Protein 5AUM (pdb70)

Sequence (871 aa):
AVQLVESGGGLVQPKESLKISCAAFGVTFSNVAMYWVRQAPGKGLEWVARIRTKPNNYATYYADSVKGRFTISRDDSKSMVYLQMDNLKTEDTAMYYCTAEVATDWGQGVMVTVSSAETTAPSVYPLAPSMVTLGCLVKGYFPEPVTVTWNSGALSSGVHTFPAVLQSGLYTLTSSVTVPSSTWSSQAVTCNVAHPASSTKVDKKIIVAVQLVESGGGLVQPKESLKISCAAFGVTFSNVAMYWVRQAPGKGLEWVARIRTKPNNYATYYADSVKGRFTISRDDSKSMVYLQMDNLKTEDTAMYYCTAEVATDWGQGVMVTVSSAETTAPSVYPLAPSMVTLGCLVKGYFPEPVTVTWNSGALSSGVHTFPAVLQSGLYTLTSSVTVPSSTWSSQAVTCNVAHPASSTKVDKKIIVPDVVLTQAPPTLSATIGQSVSISCRSSQSLLHRNGNTYLNWLLQRPGQPPQLLIYLVSRLESGVPNRFSGSGSGTAFTLKISGLEAEDLGVYYCVQGTHAPLTFGSGTKLEIKRADAAPTVSIFPPSTEQLATGGASVVCLMNNFYPRDISVKWKIDGTERRDGVLDSVTDQDSKDSTYSMSSTLSLTKADYESHNLYTCEVVHKTSSSPVVKSFNRDVVLTQAPPTLSATIGQSVSISCRSSQSLLHRNGNTYLNWLLQRPGQPPQLLIYLVSRLESGVPNRFSGSGSGTAFTLKISGLEAEDLGVYYCVQGTHAPLTFGSGTKLEIKRADAAPTVSIFPPSTEQLATGGASVVCLMNNFYPRDISVKWKIDGTERRDGVLDSVTDQDSKDSTYSMSSTLSLTKADYESHNLYTCEVVHKTSSSPVVKSFNRRENLYFQGKDGRENLYFQGKDG

CATH classification: 2.60.40.10 (+1 more: 2.60.40.10)

Foldseek 3Di:
DKAKAKDWAAEDEAQAKTKIKIAIDDDAPQQFKKWKWWDAVPGDIGTAKIFHHVVVVRDIDGDPVQPPFKDWDADRVRRMIMIIGGRDDQVVFTWIWMDTPVRPYIYPTYTHGYHPDAWDAWDWDWADDVKDKTKIKTWFTDDDDKDKDKPNPPQPPQKDKDDWDDDPNGTIIMIMHIGRPVCVVPDWIKMWIGDVRVRDIDIDTHDD/DWAKAKDWADEDEAQAKTKIKIAIDDDALQQFKKWKWWDAVPGDIGTAKIFHHVVVVRDIDGDPVQPPFKDWDDDRVRRMIMIIGGRDDQRVFTFMWMDTPVRPYIYPTHTHGYHPDAWDAWDWDKAADVKGKIKIKGWFTDDDDKDKDKPNPPQDPQKDKADWDDDPNGTIIMMMHIGHPVCPVVDWIKMWIGDVRVRDIDIDTHDHD/DKDKAKDDQEDEEAAFDKDKIKIFIPWWQQAPVRFRFKWKWFDDPPGDTDTAGGRFFHGDPPHDPQWGKHDGIGMIMIMGGRDHLQRFGWMKMWGVRDPPIDIHPTYGYAYDDDFDFWDKDKDWADPVQLVVFKTKIKIKTPFGDDPDKDKWKDFQNHTDDPQKDKDKDDQDSHNRGIMMMIIGMDTSVVVVVTFKIKMWMDDPVDPGTDIDIDTD/DKAWAKDDQEAEEAFFAKDKIKTFIPWFQQAPVGFRFKFKWFDAPPGDTDTQGGSFFHGDPPHDPQWGKHDGTGMIMIMRRGDDLQRFGKMKMWGDRDPDIDIHPIYGYAYDDDFDFWDKDKDWFDPVQVVVFKTKIKMKTDFGPDPDKDKWKDFVRHTDDPQKDKDKDDQDSHRRGIMMMIMHIDTSVVVVVTFKIKMWMDDPVDPHTDMDIGTD/DCVCVVVDDDD/DVVDVVVDDDD

Secondary structure (DSSP, 8-state):
--EEEEE--EEE-TT--EEEEEEEESS--TTB-EEEEEE-TTS--EEEEEE--GGGTT-EEE-TTTTTTEEEEEEGGGTEEEEEE-S--GGG-EEEEEEETT---B---EEEEE-SSPPBPPEEEEE---EEEEEEEEEEEBSS--EEEEGGGTB-SSEEEEEEEEETTEEEEEEEEEEETTTTTTS--EEEEEEGGGTEEEEEE----/---EEEE-SEEEEETT-EEEEEEEESS--B-TTS-B-EEEEEE-TTS--EEEEETTTEEPTT--TTEEEEEETTEEEEEEES--GGG-EEEEEEE-SSSSPEE---EEEEEE---B--EEEEEPPPHHHHTTTEEEEEEEEEEEBSS--EEEEEETTEEE-TTEEEEEPPPPTTT--EEEEEEEEEEHHHHTT--EEEEEEE-TT-SS-EEEEEE-/-THHHHH-B--/-HHHHHH-B--/--EEEEE--EEE-TT--EEEEEEEESS--TTB-EEEEEE-TTS--EEEEEE--GGGTT-EEE-GGGTTTEEEEEEGGGTEEEEEE-S--GGG-EEEEEEETT---B---EEEEE-SSPPBPPEEEEE---EEEEEEEEEEEBSS--EEEEGGGT--TTEEEPPPEEETTEEEEEEEEEEEHHHHHHS--EEEEEEGGGTEEEEEE---/---EEEE-SEEEEETT-EEEEEEEESS--B-TTS-B-EEEEEE-TTS--EEEEETTTEEPTT--TTEEEEEETTEEEEEEES--GGG-EEEEEEE-SSSSPEE---EEEEEE---BPPEEEEEPPPHHHHTTTEEEEEEEEEEEBSS--EEEEEETTEEE-TTEEEEEPPPPTTT--EEEEEEEEEEHHHHHT--EEEEEEE-TT-SSPEEEEEE-

Solvent-accessible surface area: 36609 Å² total; per-residue (Å²): 118,30,60,3,11,4,54,44,26,32,46,19,72,46,167,82,58,37,113,1,20,1,19,10,60,51,23,24,10,21,44,0,0,0,0,0,0,14,22,34,92,90,145,30,13,87,32,0,0,23,6,50,6,100,122,54,133,84,32,56,92,38,17,137,71,0,140,80,28,5,76,4,44,28,23,22,10,86,46,40,7,45,0,50,0,59,65,1,84,78,126,1,28,0,57,0,7,0,0,0,0,3,1,4,12,34,2,61,9,17,46,0,16,4,20,82,48,142,51,56,41,16,47,11,23,16,4,25,91,131,127,22,17,0,0,0,2,0,62,13,0,22,5,65,66,18,80,19,41,1,31,11,20,56,39,88,77,38,41,17,58,1,62,22,40,97,90,111,43,69,42,21,15,4,0,0,0,36,3,66,42,80,23,33,97,101,101,49,0,25,0,11,1,8,0,38,40,29,69,41,33,48,86,50,114,3,125,142,110,31,60,5,10,4,56,47,26,34,51,17,92,43,154,88,60,41,107,0,20,0,17,12,56,54,21,23,10,19,47,0,0,0,0,0,0,21,23,36,90,86,139,32,12,96,30,2,0,23,5,50,6,100,115,54,128,81,33,56,93,34,10,127,63,0,120,83,27,6,73,3,46,28,23,22,10,89,44,36,8,47,0,51,0,54,56,1,81,80,119,1,27,0,50,0,5,0,0,0,0,2,1,4,12,35,3,61,7,17,43,0,15,5,19,87,41,146,51,53,41,18,50,12,24,18,5,13,83,132,120,25,24,0,0,0,4,0,59,14,0,17,4,58,59,16,82,32,40,3,38,19,24,57,34,92,93,42,45,16,75,0,52,22,43,93,81,119,39,68,41,8,14,5,1,0,0,38,6,64,41,86,31,21,100,88,103,45,0,26,0,9,2,8,1,35,39,29,68,43,40,54,80,52,110,1,106,80,152,121,8,94,12,84,14,47,44,102,77,32,67,1,50,96,52,89,82,16,58,2,32,0,145,12,74,88,49,0,108,14,203,80,52,46,19,6,0,3,0,0,1,19,94,78,88,95,31,3,78,14,10,0,30,20,15,59,127,54,36,107,83,23,57,137,48,6,56,8,52,38,83,24,63,35,4,35,1,105,1,71,26,1,74,12,84,2,12,8,42,0,9,0,1,0,1,1,56,28,13,0,15,24,3,102,8,0,105,3,56,1,116,76,72,72,21,60,15,95,8,33,22,2,50,14,13,108,65,7,32,82,100,38,23,1,3,0,0,0,0,0,8,52,0,31,36,130,122,25,61,32,80,3,53,2,65,52,79,71,74,200,148,26,31,16,66,8,33,10,74,23,34,59,172,47,0,3,21,1,12,3,0,4,5,38,28,82,78,79,50,9,83,75,36,79,71,0,7,0,24,2,80,9,142,49,42,133,70,61,49,78,84,51,32,109,118,118,10,90,10,79,14,46,49,101,81,27,48,9,55,80,51,89,64,14,54,3,30,0,143,13,82,84,47,0,105,19,211,64,52,31,21,4,0,4,0,0,2,19,86,76,89,99,40,4,80,10,4,0,24,16,16,66,116,70,35,105,84,21,53,141,47,8,54,8,60,40,84,24,63,35,2,53,1,86,1,56,18,0,68,18,83,3,16,8,41,0,10,0,0,0,1,0,47,29,14,0,17,23,3,94,9,0,108,3,63,2,101,80,74,72,23,59,12,91,10,22,20,2,41,15,13,110,63,4,34,87,100,39,24,2,1,0,0,0,0,0,8,51,0,30,34,128,124,36,44,21,91,2,67,7,67,57,99,56,59,176,122,30,36,47,66,15,31,14,78,20,40,61,159,51,5,4,20,1,13,4,0,10,0,38,20,84,79,80,42,9,78,78,50,74,72,0,12,0,30,1,63,9,148,52,48,118,74,60,50,78,87,49,34,101,115,77,67,87,5,0,55,102,10,7,26,30,78,69,89,13,0,40,133,14,7,22,28

Structure (mmCIF, N/CA/C/O backbone):
data_5AUM
#
_entry.id   5AUM
#
_cell.length_a   217.768
_cell.length_b   217.768
_cell.length_c   52.236
_cell.angle_alpha   90.00
_cell.angle_beta   90.00
_cell.angle_gamma   120.00
#
_symmetry.space_group_name_H-M   'P 32 2 1'
#
loop_
_entity.id
_entity.type
_entity.pdbx_description
1 polymer 'Heavy chain of Fab fragment'
2 polymer 'Light chain of Fab fragment'
3 polymer 'peptide RENLYFQGKDG'
4 non-polymer 'ZINC ION'
5 water water
#
loop_
_atom_site.group_PDB
_atom_site.id
_atom_site.type_symbol
_atom_site.label_atom_id
_atom_site.label_alt_id
_atom_site.label_comp_id
_atom_site.label_asym_id
_atom_site.label_entity_id
_atom_site.label_seq_id
_atom_site.pdbx_PDB_ins_code
_atom_site.Cartn_x
_atom_site.Cartn_y
_atom_site.Cartn_z
_atom_site.occupancy
_atom_site.B_iso_or_equiv
_atom_site.auth_seq_id
_atom_site.auth_comp_id
_atom_site.auth_asym_id
_atom_site.auth_atom_id
_atom_site.pdbx_PDB_model_num
ATOM 1 N N . ALA A 1 19 ? 83.253 -76.409 -1.594 1.00 48.72 1 ALA H N 1
ATOM 2 C CA . ALA A 1 19 ? 83.625 -75.029 -1.182 1.00 49.82 1 ALA H CA 1
ATOM 3 C C . ALA A 1 19 ? 83.207 -74.803 0.271 1.00 48.58 1 ALA H C 1
ATOM 4 O O . ALA A 1 19 ? 82.039 -75.027 0.651 1.00 52.70 1 ALA H O 1
ATOM 6 N N . VAL A 1 20 ? 84.171 -74.363 1.074 1.00 42.64 2 VAL H N 1
ATOM 7 C CA . VAL A 1 20 ? 83.958 -74.074 2.491 1.00 34.98 2 VAL H CA 1
ATOM 8 C C . VAL A 1 20 ? 83.190 -72.766 2.624 1.00 31.01 2 VAL H C 1
ATOM 9 O O . VAL A 1 20 ? 83.456 -71.808 1.901 1.00 32.24 2 VAL H O 1
ATOM 13 N N . GLN A 1 21 ? 82.225 -72.740 3.530 1.00 24.32 3 GLN H N 1
ATOM 14 C CA . GLN A 1 21 ? 81.428 -71.561 3.756 1.00 23.12 3 GLN H CA 1
ATOM 15 C C . GLN A 1 21 ? 80.881 -71.528 5.185 1.00 21.53 3 GLN H C 1
ATOM 16 O O . GLN A 1 21 ? 80.482 -72.561 5.724 1.00 20.70 3 GLN H O 1
ATOM 22 N N . LEU A 1 22 ? 80.881 -70.341 5.780 1.00 18.65 4 LEU H N 1
ATOM 23 C CA . LEU A 1 22 ? 80.215 -70.122 7.058 1.00 17.83 4 LEU H CA 1
ATOM 24 C C . LEU A 1 22 ? 79.107 -69.095 6.842 1.00 17.35 4 LEU H C 1
ATOM 25 O O . LEU A 1 22 ? 79.321 -68.089 6.179 1.00 17.59 4 LEU H O 1
ATOM 30 N N . VAL A 1 23 ? 77.930 -69.352 7.406 1.00 16.22 5 VAL H N 1
ATOM 31 C CA . VAL A 1 23 ? 76.796 -68.428 7.273 1.00 16.82 5 VAL H CA 1
ATOM 32 C C . VAL A 1 23 ? 76.200 -68.126 8.645 1.00 17.36 5 VAL H C 1
ATOM 33 O O . VAL A 1 23 ? 75.704 -69.028 9.321 1.00 17.37 5 VAL H O 1
ATOM 37 N N . GLU A 1 24 ? 76.241 -66.854 9.031 1.00 18.51 6 GLU H N 1
ATOM 38 C CA . GLU A 1 24 ? 75.707 -66.382 10.307 1.00 19.14 6 GLU H CA 1
ATOM 39 C C . GLU A 1 24 ? 74.236 -65.985 10.184 1.00 20.01 6 GLU H C 1
ATOM 40 O O . GLU A 1 24 ? 73.793 -65.535 9.112 1.00 18.32 6 GLU H O 1
ATOM 46 N N . SER A 1 25 ? 73.496 -66.129 11.289 1.00 19.01 7 SER H N 1
ATOM 47 C CA . SER A 1 25 ? 72.130 -65.589 11.357 1.00 21.02 7 SER H CA 1
ATOM 48 C C . SER A 1 25 ? 71.851 -65.161 12.783 1.00 20.15 7 SER H C 1
ATOM 49 O O . SER A 1 25 ? 72.638 -65.474 13.682 1.00 17.99 7 SER H O 1
ATOM 52 N N . GLY A 1 26 ? 70.747 -64.439 12.971 1.00 21.05 8 GLY H N 1
ATOM 53 C CA . GLY A 1 26 ? 70.340 -63.922 14.266 1.00 22.13 8 GLY H CA 1
ATOM 54 C C . GLY A 1 26 ? 70.744 -62.460 14.308 1.00 26.78 8 GLY H C 1
ATOM 55 O O . GLY A 1 26 ? 71.088 -61.841 13.278 1.00 29.74 8 GLY H O 1
ATOM 56 N N . GLY A 1 27 ? 70.718 -61.880 15.490 1.00 27.09 9 GLY H N 1
ATOM 57 C CA . GLY A 1 27 ? 71.166 -60.491 15.599 1.00 30.91 9 GLY H CA 1
ATOM 58 C C . GLY A 1 27 ? 70.083 -59.503 15.208 1.00 30.53 9 GLY H C 1
ATOM 59 O O . GLY A 1 27 ? 69.053 -59.878 14.646 1.00 33.15 9 GLY H O 1
ATOM 60 N N . GLY A 1 28 ? 70.333 -58.241 15.498 1.00 28.37 10 GLY H N 1
ATOM 61 C CA . GLY A 1 28 ? 69.373 -57.176 15.247 1.00 28.82 10 GLY H CA 1
ATOM 62 C C . GLY A 1 28 ? 69.500 -56.174 16.375 1.00 29.13 10 GLY H C 1
ATOM 63 O O . GLY A 1 28 ? 70.559 -56.091 17.028 1.00 27.85 10 GLY H O 1
ATOM 64 N N . LEU A 1 29 ? 68.426 -55.419 16.607 1.00 27.56 11 LEU H N 1
ATOM 65 C CA . LEU A 1 29 ? 68.383 -54.421 17.667 1.00 28.72 11 LEU H CA 1
ATOM 66 C C . LEU A 1 29 ? 67.732 -54.981 18.930 1.00 28.77 11 LEU H C 1
ATOM 67 O O . LEU A 1 29 ? 66.744 -55.694 18.863 1.00 30.48 11 LEU H O 1
ATOM 72 N N . VAL A 1 30 ? 68.295 -54.610 20.072 1.00 28.74 12 VAL H N 1
ATOM 73 C CA . VAL A 1 30 ? 67.896 -55.096 21.366 1.00 29.28 12 VAL H CA 1
ATOM 74 C C . VAL A 1 30 ? 68.172 -53.995 22.400 1.00 29.31 12 VAL H C 1
ATOM 75 O O . VAL A 1 30 ? 69.023 -53.125 22.179 1.00 27.68 12 VAL H O 1
ATOM 79 N N . GLN A 1 31 ? 67.435 -54.005 23.513 1.00 29.61 13 GLN H N 1
ATOM 80 C CA . GLN A 1 31 ? 67.649 -53.020 24.583 1.00 29.60 13 GLN H CA 1
ATOM 81 C C . GLN A 1 31 ? 68.735 -53.460 25.565 1.00 27.07 13 GLN H C 1
ATOM 82 O O . GLN A 1 31 ? 68.956 -54.648 25.726 1.00 26.27 13 GLN H O 1
ATOM 88 N N . PRO A 1 32 ? 69.416 -52.506 26.234 1.00 26.38 14 PRO H N 1
ATOM 89 C CA . PRO A 1 32 ? 70.354 -52.915 27.280 1.00 27.42 14 PRO H CA 1
ATOM 90 C C . PRO A 1 32 ? 69.704 -53.885 28.254 1.00 28.55 14 PRO H C 1
ATOM 91 O O . PRO A 1 32 ? 68.520 -53.734 28.545 1.00 26.98 14 PRO H O 1
ATOM 95 N N . LYS A 1 33 ? 70.484 -54.870 28.715 1.00 26.09 15 LYS H N 1
ATOM 96 C CA . LYS A 1 33 ? 70.043 -55.933 29.632 1.00 28.39 15 LYS H CA 1
ATOM 97 C C . LYS A 1 33 ? 69.262 -57.081 28.974 1.00 26.40 15 LYS H C 1
ATOM 98 O O . LYS A 1 33 ? 69.099 -58.127 29.588 1.00 27.76 15 LYS H O 1
ATOM 104 N N . GLU A 1 34 ? 68.820 -56.920 27.733 1.00 25.32 16 GLU H N 1
ATOM 105 C CA . GLU A 1 34 ? 68.174 -58.032 27.023 1.00 26.90 16 GLU H CA 1
ATOM 106 C C . GLU A 1 34 ? 69.160 -59.097 26.487 1.00 26.92 16 GLU H C 1
ATOM 107 O O . GLU A 1 34 ? 70.377 -58.971 26.675 1.00 25.13 16 GLU H O 1
ATOM 113 N N . SER A 1 35 ? 68.599 -60.140 25.865 1.00 26.70 17 SER H N 1
ATOM 114 C CA . SER A 1 35 ? 69.317 -61.301 25.343 1.00 27.34 17 SER H CA 1
ATOM 115 C C . SER A 1 35 ? 69.195 -61.419 23.830 1.00 26.14 17 SER H C 1
ATOM 116 O O . SER A 1 35 ? 68.256 -60.895 23.247 1.00 25.87 17 SER H O 1
ATOM 119 N N . LEU A 1 36 ? 70.168 -62.087 23.211 1.00 23.85 18 LEU H N 1
ATOM 120 C CA . LEU A 1 36 ? 70.126 -62.445 21.792 1.00 24.45 18 LEU H CA 1
ATOM 121 C C . LEU A 1 36 ? 70.940 -63.706 21.579 1.00 23.49 18 LEU H C 1
ATOM 122 O O . LEU A 1 36 ? 71.943 -63.908 22.270 1.00 23.35 18 LEU H O 1
ATOM 127 N N . LYS A 1 37 ? 70.509 -64.545 20.641 1.00 22.40 19 LYS H N 1
ATOM 128 C CA . LYS A 1 37 ? 71.272 -65.752 20.274 1.00 23.19 19 LYS H CA 1
ATOM 129 C C . LYS A 1 37 ? 71.599 -65.677 18.784 1.00 23.12 19 LYS H C 1
ATOM 130 O O . LYS A 1 37 ? 70.714 -65.538 17.933 1.00 24.88 19 LYS H O 1
ATOM 136 N N . ILE A 1 38 ? 72.877 -65.775 18.463 1.00 21.18 20 ILE H N 1
ATOM 137 C CA . ILE A 1 38 ? 73.268 -65.741 17.055 1.00 19.76 20 ILE H CA 1
ATOM 138 C C . ILE A 1 38 ? 73.872 -67.091 16.727 1.00 19.85 20 ILE H C 1
ATOM 139 O O . ILE A 1 38 ? 74.346 -67.821 17.627 1.00 19.00 20 ILE H O 1
ATOM 144 N N . SER A 1 39 ? 73.874 -67.426 15.444 1.00 19.31 21 SER H N 1
ATOM 145 C CA . SER A 1 39 ? 74.414 -68.709 15.085 1.00 20.06 21 SER H CA 1
ATOM 146 C C . SER A 1 39 ? 75.218 -68.673 13.793 1.00 18.03 21 SER H C 1
ATOM 147 O O . SER A 1 39 ? 75.189 -67.707 13.055 1.00 17.05 21 SER H O 1
ATOM 150 N N . CYS A 1 40 ? 75.920 -69.766 13.558 1.00 18.16 22 CYS H N 1
ATOM 151 C CA . CYS A 1 40 ? 76.842 -69.882 12.473 1.00 19.41 22 CYS H CA 1
ATOM 152 C C . CYS A 1 40 ? 76.757 -71.306 11.936 1.00 17.35 22 CYS H C 1
ATOM 153 O O . CYS A 1 40 ? 77.035 -72.264 12.635 1.00 17.46 22 CYS H O 1
ATOM 156 N N . ALA A 1 41 ? 76.353 -71.425 10.683 1.00 18.50 23 ALA H N 1
ATOM 157 C CA . ALA A 1 41 ? 76.177 -72.719 10.001 1.00 17.98 23 ALA H CA 1
ATOM 158 C C . ALA A 1 41 ? 77.374 -72.901 9.070 1.00 18.69 23 ALA H C 1
ATOM 159 O O . ALA A 1 41 ? 77.698 -72.001 8.271 1.00 18.05 23 ALA H O 1
ATOM 161 N N . ALA A 1 42 ? 78.022 -74.055 9.179 1.00 18.67 24 ALA H N 1
ATOM 162 C CA . ALA A 1 42 ? 79.176 -74.361 8.349 1.00 20.17 24 ALA H CA 1
ATOM 163 C C . ALA A 1 42 ? 78.754 -75.302 7.237 1.00 22.69 24 ALA H C 1
ATOM 164 O O . ALA A 1 42 ? 77.922 -76.196 7.470 1.00 22.79 24 ALA H O 1
ATOM 166 N N . PHE A 1 43 ? 79.307 -75.105 6.039 1.00 22.71 25 PHE H N 1
ATOM 167 C CA . PHE A 1 43 ? 79.037 -75.990 4.878 1.00 23.69 25 PHE H CA 1
ATOM 168 C C . PHE A 1 43 ? 80.335 -76.369 4.160 1.00 24.15 25 PHE H C 1
ATOM 169 O O . PHE A 1 43 ? 81.319 -75.617 4.217 1.00 25.95 25 PHE H O 1
ATOM 177 N N . GLY A 1 44 ? 80.355 -77.531 3.514 1.00 24.84 26 GLY H N 1
ATOM 178 C CA . GLY A 1 44 ? 81.417 -77.869 2.558 1.00 24.66 26 GLY H CA 1
ATOM 179 C C . GLY A 1 44 ? 82.624 -78.688 3.005 1.00 27.94 26 GLY H C 1
ATOM 180 O O . GLY A 1 44 ? 83.366 -79.195 2.176 1.00 33.14 26 GLY H O 1
ATOM 181 N N . VAL A 1 45 ? 82.839 -78.811 4.302 1.00 25.92 27 VAL H N 1
ATOM 182 C CA . VAL A 1 45 ? 83.889 -79.641 4.888 1.00 23.98 27 VAL H CA 1
ATOM 183 C C . VAL A 1 45 ? 83.565 -79.595 6.375 1.00 22.16 27 VAL H C 1
ATOM 184 O O . VAL A 1 45 ? 82.988 -78.614 6.838 1.00 23.21 27 VAL H O 1
ATOM 188 N N . THR A 1 46 ? 83.889 -80.651 7.104 1.00 21.11 28 THR H N 1
ATOM 189 C CA . THR A 1 46 ? 83.671 -80.646 8.545 1.00 21.14 28 THR H CA 1
ATOM 190 C C . THR A 1 46 ? 84.553 -79.631 9.294 1.00 20.56 28 THR H C 1
ATOM 191 O O . THR A 1 46 ? 85.721 -79.436 8.950 1.00 18.85 28 THR H O 1
ATOM 195 N N . PHE A 1 47 ? 83.949 -79.005 10.296 1.00 19.91 29 PHE H N 1
ATOM 196 C CA . PHE A 1 47 ? 84.633 -78.135 11.260 1.00 20.30 29 PHE H CA 1
ATOM 197 C C . PHE A 1 47 ? 84.858 -78.823 12.620 1.00 18.98 29 PHE H C 1
ATOM 198 O O . PHE A 1 47 ? 85.309 -78.175 13.580 1.00 18.26 29 PHE H O 1
ATOM 206 N N . SER A 1 48 ? 84.591 -80.131 12.690 1.00 18.47 30 SER H N 1
ATOM 207 C CA . SER A 1 48 ? 84.804 -80.940 13.911 1.00 19.41 30 SER H CA 1
ATOM 208 C C . SER A 1 48 ? 86.215 -80.942 14.453 1.00 17.44 30 SER H C 1
ATOM 209 O O . SER A 1 48 ? 86.401 -81.153 15.638 1.00 17.06 30 SER H O 1
ATOM 212 N N . ASN A 1 49 ? 87.211 -80.820 13.585 1.00 16.71 31 ASN H N 1
ATOM 213 C CA . ASN A 1 49 ? 88.599 -80.883 14.058 1.00 16.04 31 ASN H CA 1
ATOM 214 C C . ASN A 1 49 ? 89.204 -79.514 14.333 1.00 14.75 31 ASN H C 1
ATOM 215 O O . ASN A 1 49 ? 90.393 -79.412 14.587 1.00 13.64 31 ASN H O 1
ATOM 220 N N . VAL A 1 50 ? 88.394 -78.464 14.253 1.00 14.27 32 VAL H N 1
ATOM 221 C CA . VAL A 1 50 ? 88.905 -77.114 14.548 1.00 13.59 32 VAL H CA 1
ATOM 222 C C . VAL A 1 50 ? 88.187 -76.437 15.706 1.00 13.47 32 VAL H C 1
ATOM 223 O O . VAL A 1 50 ? 86.955 -76.519 15.839 1.00 13.96 32 VAL H O 1
ATOM 227 N N . ALA A 1 51 ? 88.962 -75.750 16.538 1.00 12.73 33 ALA H N 1
ATOM 228 C CA . ALA A 1 51 ? 88.393 -74.849 17.520 1.00 12.84 33 ALA H CA 1
ATOM 229 C C . ALA A 1 51 ? 87.625 -73.757 16.788 1.00 12.76 33 ALA H C 1
ATOM 230 O O . ALA A 1 51 ? 88.041 -73.329 15.702 1.00 12.56 33 ALA H O 1
ATOM 232 N N . MET A 1 52 ? 86.500 -73.317 17.353 1.00 12.47 34 MET H N 1
ATOM 233 C CA . MET A 1 52 ? 85.704 -72.280 16.708 1.00 12.87 34 MET H CA 1
ATOM 234 C C . MET A 1 52 ? 85.671 -70.983 17.504 1.00 13.16 34 MET H C 1
ATOM 235 O O . MET A 1 52 ? 85.776 -71.017 18.737 1.00 13.39 34 MET H O 1
ATOM 240 N N . TYR A 1 53 ? 85.511 -69.847 16.805 1.00 12.71 35 TYR H N 1
ATOM 241 C CA . TYR A 1 53 ? 85.551 -68.524 17.452 1.00 12.38 35 TYR H CA 1
ATOM 242 C C . TYR A 1 53 ? 84.402 -67.621 17.015 1.00 12.02 35 TYR H C 1
ATOM 243 O O . TYR A 1 53 ? 83.965 -67.693 15.865 1.00 11.90 35 TYR H O 1
ATOM 252 N N . TRP A 1 54 ? 83.932 -66.785 17.933 1.00 11.45 36 TRP H N 1
ATOM 253 C CA . TRP A 1 54 ? 83.211 -65.584 17.588 1.00 12.47 36 TRP H CA 1
ATOM 254 C C . TRP A 1 54 ? 84.181 -64.420 17.753 1.00 13.02 36 TRP H C 1
ATOM 255 O O . TRP A 1 54 ? 84.919 -64.359 18.725 1.00 13.08 36 TRP H O 1
ATOM 266 N N . VAL A 1 55 ? 84.142 -63.497 16.803 1.00 13.83 37 VAL H N 1
ATOM 267 C CA . VAL A 1 55 ? 85.074 -62.361 16.712 1.00 14.55 37 VAL H CA 1
ATOM 268 C C . VAL A 1 55 ? 84.172 -61.150 16.483 1.00 15.24 37 VAL H C 1
ATOM 269 O O . VAL A 1 55 ? 83.196 -61.245 15.750 1.00 15.08 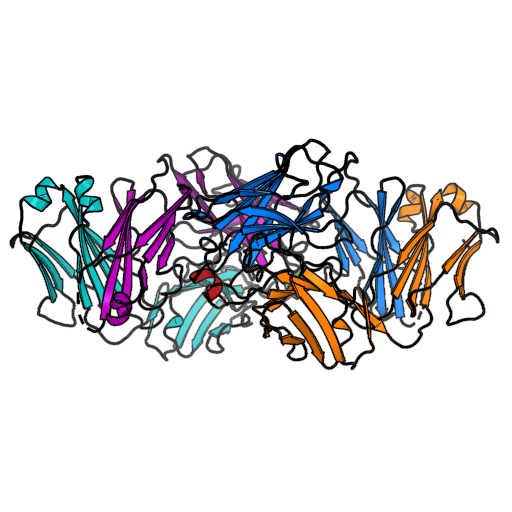37 VAL H O 1
ATOM 273 N N . ARG A 1 56 ? 84.476 -60.001 17.081 1.00 15.40 38 ARG H N 1
ATOM 274 C CA . ARG A 1 56 ? 83.610 -58.856 16.820 1.00 14.92 38 ARG H CA 1
ATOM 275 C C . ARG A 1 56 ? 84.359 -57.616 16.372 1.00 15.06 38 ARG H C 1
ATOM 276 O O . ARG A 1 56 ? 85.566 -57.480 16.614 1.00 15.09 38 ARG H O 1
ATOM 284 N N . GLN A 1 57 ? 83.623 -56.713 15.742 1.00 14.87 39 GLN H N 1
ATOM 285 C CA . GLN A 1 57 ? 84.169 -55.458 15.263 1.00 14.91 39 GLN H CA 1
ATOM 286 C C . GLN A 1 57 ? 83.146 -54.366 15.566 1.00 15.15 39 GLN H C 1
ATOM 287 O O . GLN A 1 57 ? 82.073 -54.322 14.960 1.00 15.14 39 GLN H O 1
ATOM 293 N N . ALA A 1 58 ? 83.461 -53.527 16.529 1.00 15.60 40 ALA H N 1
ATOM 294 C CA . ALA A 1 58 ? 82.669 -52.330 16.837 1.00 18.23 40 ALA H CA 1
ATOM 295 C C . ALA A 1 58 ? 82.776 -51.359 15.650 1.00 19.76 40 ALA H C 1
ATOM 296 O O . ALA A 1 58 ? 83.831 -51.332 14.978 1.00 18.69 40 ALA H O 1
ATOM 298 N N . PRO A 1 59 ? 81.720 -50.550 15.384 1.00 21.60 41 PRO H N 1
ATOM 299 C CA . PRO A 1 59 ? 81.746 -49.690 14.186 1.00 22.96 41 PRO H CA 1
ATOM 300 C C . PRO A 1 59 ? 83.008 -48.838 14.162 1.00 23.00 41 PRO H C 1
ATOM 301 O O . PRO A 1 59 ? 83.403 -48.287 15.202 1.00 24.44 41 PRO H O 1
ATOM 305 N N . GLY A 1 60 ? 83.679 -48.828 13.015 1.00 23.78 42 GLY H N 1
ATOM 306 C CA . GLY A 1 60 ? 84.958 -48.106 12.844 1.00 24.33 42 GLY H CA 1
ATOM 307 C C . GLY A 1 60 ? 86.187 -48.583 13.626 1.00 22.64 42 GLY H C 1
ATOM 308 O O . GLY A 1 60 ? 87.183 -47.889 13.655 1.00 22.35 42 GLY H O 1
ATOM 309 N N . LYS A 1 61 ? 86.119 -49.743 14.280 1.00 21.32 43 LYS H N 1
ATOM 310 C CA . LYS A 1 61 ? 87.249 -50.254 15.088 1.00 20.73 43 LYS H CA 1
ATOM 311 C C . LYS A 1 61 ? 87.792 -51.506 14.412 1.00 18.02 43 LYS H C 1
ATOM 312 O O . LYS A 1 61 ? 87.355 -51.848 13.329 1.00 18.09 43 LYS H O 1
ATOM 318 N N . GLY A 1 62 ? 88.746 -52.181 15.039 1.00 16.83 44 GLY H N 1
ATOM 319 C CA . GLY A 1 62 ? 89.332 -53.386 14.486 1.00 16.53 44 GLY H CA 1
ATOM 320 C C . GLY A 1 62 ? 88.637 -54.649 14.971 1.00 16.37 44 GLY H C 1
ATOM 321 O O . GLY A 1 62 ? 87.537 -54.599 15.503 1.00 15.66 44 GLY H O 1
ATOM 322 N N . LEU A 1 63 ? 89.281 -55.787 14.759 1.00 15.48 45 LEU H N 1
ATOM 323 C CA . LEU A 1 63 ? 88.689 -57.091 15.073 1.00 16.04 45 LEU H CA 1
ATOM 324 C C . LEU A 1 63 ? 89.243 -57.582 16.388 1.00 16.65 45 LEU H C 1
ATOM 325 O O . LEU A 1 63 ? 90.425 -57.341 16.671 1.00 16.07 45 LEU H O 1
ATOM 330 N N . GLU A 1 64 ? 88.414 -58.251 17.197 1.00 16.17 46 GLU H N 1
ATOM 331 C CA . GLU A 1 64 ? 88.870 -58.815 18.483 1.00 16.66 46 GLU H CA 1
ATOM 332 C C . GLU A 1 64 ? 88.099 -60.098 18.748 1.00 14.73 46 GLU H C 1
ATOM 333 O O . GLU A 1 64 ? 86.906 -60.164 18.463 1.00 14.20 46 GLU H O 1
ATOM 339 N N . TRP A 1 65 ? 88.777 -61.108 19.274 1.00 13.70 47 TRP H N 1
ATOM 340 C CA . TRP A 1 65 ? 88.088 -62.331 19.699 1.00 13.68 47 TRP H CA 1
ATOM 341 C C . TRP A 1 65 ? 87.133 -62.046 20.895 1.00 14.67 47 TRP H C 1
ATOM 342 O O . TRP A 1 65 ? 87.401 -61.146 21.741 1.00 12.02 47 TRP H O 1
ATOM 353 N N . VAL A 1 66 ? 86.027 -62.803 20.920 1.00 14.53 48 VAL H N 1
ATOM 354 C CA . VAL A 1 66 ? 84.951 -62.695 21.924 1.00 15.75 48 VAL H CA 1
ATOM 355 C C . VAL A 1 66 ? 84.819 -64.028 22.674 1.00 14.99 48 VAL H C 1
ATOM 356 O O . VAL A 1 66 ? 84.744 -64.068 23.907 1.00 14.05 48 VAL H O 1
ATOM 360 N N . ALA A 1 67 ? 84.779 -65.129 21.931 1.00 13.39 49 ALA H N 1
ATOM 361 C CA . ALA A 1 67 ? 84.625 -66.432 22.580 1.00 13.28 49 ALA H CA 1
ATOM 362 C C . ALA A 1 67 ? 85.238 -67.513 21.753 1.00 12.81 49 ALA H C 1
ATOM 363 O O . ALA A 1 67 ? 85.316 -67.379 20.529 1.00 13.36 49 ALA H O 1
ATOM 365 N N . ARG A 1 68 ? 85.625 -68.595 22.423 1.00 11.88 50 ARG H N 1
ATOM 366 C CA . ARG A 1 68 ? 86.396 -69.671 21.836 1.00 12.55 50 ARG H CA 1
ATOM 367 C C . ARG A 1 68 ? 85.831 -71.003 22.346 1.00 12.93 50 ARG H C 1
ATOM 368 O O . ARG A 1 68 ? 85.556 -71.138 23.543 1.00 13.15 50 ARG H O 1
ATOM 376 N N . ILE A 1 69 ? 85.665 -71.972 21.458 1.00 12.34 51 ILE H N 1
ATOM 377 C CA . ILE A 1 69 ? 85.266 -73.308 21.894 1.00 12.55 51 ILE H CA 1
ATOM 378 C C . ILE A 1 69 ? 86.149 -74.369 21.262 1.00 12.32 51 ILE H C 1
ATOM 379 O O . ILE A 1 69 ? 86.367 -74.357 20.035 1.00 12.90 51 ILE H O 1
ATOM 384 N N . ARG A 1 70 ? 86.674 -75.250 22.107 1.00 11.79 52 ARG H N 1
ATOM 385 C CA . ARG A 1 70 ? 87.588 -76.326 21.677 1.00 12.61 52 ARG H CA 1
ATOM 386 C C . ARG A 1 70 ? 86.810 -77.471 20.998 1.00 12.80 52 ARG H C 1
ATOM 387 O O . ARG A 1 70 ? 85.587 -77.371 20.823 1.00 12.57 52 ARG H O 1
ATOM 395 N N . THR A 1 71 A 87.531 -78.513 20.591 1.00 14.00 52 THR H N 1
ATOM 396 C CA . THR A 1 71 A 86.943 -79.654 19.919 1.00 15.23 52 THR H CA 1
ATOM 397 C C . THR A 1 71 A 86.615 -80.778 20.935 1.00 16.93 52 THR H C 1
ATOM 398 O O . THR A 1 71 A 87.023 -80.729 22.094 1.00 15.68 52 THR H O 1
ATOM 402 N N . LYS A 1 72 B 85.928 -81.816 20.457 1.00 19.76 52 LYS H N 1
ATOM 403 C CA . LYS A 1 72 B 85.535 -82.945 21.304 1.00 21.50 52 LYS H CA 1
ATOM 404 C C . LYS A 1 72 B 86.708 -83.530 22.116 1.00 21.95 52 LYS H C 1
ATOM 405 O O . LYS A 1 72 B 86.583 -83.611 23.339 1.00 23.23 52 LYS H O 1
ATOM 411 N N . PRO A 1 73 C 87.863 -83.871 21.477 1.00 21.78 52 PRO H N 1
ATOM 412 C CA . PRO A 1 73 C 89.000 -84.404 22.272 1.00 22.34 52 PRO H CA 1
ATOM 413 C C . PRO A 1 73 C 89.471 -83.531 23.449 1.00 22.46 52 PRO H C 1
ATOM 414 O O . PRO A 1 73 C 90.097 -84.045 24.390 1.00 24.25 52 PRO H O 1
ATOM 418 N N . ASN A 1 74 ? 89.210 -82.228 23.373 1.00 21.45 53 ASN H N 1
ATOM 419 C CA . ASN A 1 74 ? 89.558 -81.305 24.448 1.00 22.06 53 ASN H CA 1
ATOM 420 C C . ASN A 1 74 ? 88.345 -80.874 25.236 1.00 20.57 53 ASN H C 1
ATOM 421 O O . ASN A 1 74 ? 88.314 -79.789 25.822 1.00 19.06 53 ASN H O 1
ATOM 426 N N . ASN A 1 75 ? 87.330 -81.740 25.220 1.00 23.64 54 ASN H N 1
ATOM 427 C CA . ASN A 1 75 ? 86.190 -81.631 26.113 1.00 25.26 54 ASN H CA 1
ATOM 428 C C . ASN A 1 75 ? 85.303 -80.422 25.803 1.00 23.12 54 ASN H C 1
ATOM 429 O O . ASN A 1 75 ? 84.568 -79.950 26.670 1.00 21.88 54 ASN H O 1
ATOM 434 N N . TYR A 1 76 ? 85.384 -79.912 24.566 1.00 21.03 55 TYR H N 1
ATOM 435 C CA . TYR A 1 76 ? 84.638 -78.712 24.152 1.00 19.73 55 TYR H CA 1
ATOM 436 C C . TYR A 1 76 ? 84.817 -77.530 25.123 1.00 18.04 55 TYR H C 1
ATOM 437 O O . TYR A 1 76 ? 83.867 -76.783 25.371 1.00 17.95 55 TYR H O 1
ATOM 446 N N . ALA A 1 77 ? 86.021 -77.379 25.681 1.00 17.92 56 ALA H N 1
ATOM 447 C CA . ALA A 1 77 ? 86.339 -76.297 26.636 1.00 17.43 56 ALA H CA 1
ATOM 448 C C . ALA A 1 77 ? 86.065 -74.942 25.999 1.00 17.94 56 ALA H C 1
ATOM 449 O O . ALA A 1 77 ? 86.314 -74.758 24.799 1.00 16.44 56 ALA H O 1
ATOM 451 N N . THR A 1 78 ? 85.526 -74.017 26.795 1.00 17.27 57 THR H N 1
ATOM 452 C CA . THR A 1 78 ? 85.101 -72.690 26.322 1.00 17.44 57 THR H CA 1
ATOM 453 C C . THR A 1 78 ? 85.890 -71.612 27.065 1.00 17.13 57 THR H C 1
ATOM 454 O O . THR A 1 78 ? 86.251 -71.810 28.221 1.00 17.50 57 THR H O 1
ATOM 458 N N . TYR A 1 79 ? 86.188 -70.503 26.387 1.00 16.70 58 TYR H N 1
ATOM 459 C CA . TYR A 1 79 ? 86.973 -69.380 26.936 1.00 15.79 58 TYR H CA 1
ATOM 460 C C . TYR A 1 79 ? 86.322 -68.106 26.393 1.00 15.65 58 TYR H C 1
ATOM 461 O O . TYR A 1 79 ? 85.716 -68.132 25.307 1.00 14.52 58 TYR H O 1
ATOM 470 N N . TYR A 1 80 ? 86.452 -66.995 27.117 1.00 14.81 59 TYR H N 1
ATOM 471 C CA . TYR A 1 80 ? 85.731 -65.747 26.792 1.00 14.41 59 TYR H CA 1
ATOM 472 C C . TYR A 1 80 ? 86.669 -64.578 26.962 1.00 15.64 59 TYR H C 1
ATOM 473 O O . TYR A 1 80 ? 87.513 -64.603 27.853 1.00 14.50 59 TYR H O 1
ATOM 482 N N . ALA A 1 81 ? 86.528 -63.541 26.134 1.00 17.21 60 ALA H N 1
ATOM 483 C CA . ALA A 1 81 ? 87.208 -62.259 26.398 1.00 19.06 60 ALA H CA 1
ATOM 484 C C . ALA A 1 81 ? 86.726 -61.706 27.755 1.00 20.11 60 ALA H C 1
ATOM 485 O O . ALA A 1 81 ? 85.554 -61.916 28.122 1.00 18.37 60 ALA H O 1
ATOM 487 N N . ASP A 1 82 ? 87.594 -60.968 28.460 1.00 20.83 61 ASP H N 1
ATOM 488 C CA . ASP A 1 82 ? 87.273 -60.483 29.821 1.00 24.13 61 ASP H CA 1
ATOM 489 C C . ASP A 1 82 ? 85.968 -59.697 29.828 1.00 22.43 61 ASP H C 1
ATOM 490 O O . ASP A 1 82 ? 85.141 -59.875 30.730 1.00 22.34 61 ASP H O 1
ATOM 495 N N . SER A 1 83 ? 85.774 -58.866 28.806 1.00 20.02 62 SER H N 1
ATOM 496 C CA . SER A 1 83 ? 84.585 -58.009 28.723 1.00 21.79 62 SER H CA 1
ATOM 497 C C . SER A 1 83 ? 83.249 -58.754 28.599 1.00 20.21 62 SER H C 1
ATOM 498 O O . SER A 1 83 ? 82.208 -58.145 28.786 1.00 21.48 62 SER H O 1
ATOM 501 N N . VAL A 1 84 ? 83.258 -60.047 28.285 1.00 19.23 63 VAL H N 1
ATOM 502 C CA . VAL A 1 84 ? 81.961 -60.763 28.105 1.00 19.62 63 VAL H CA 1
ATOM 503 C C . VAL A 1 84 ? 81.790 -61.970 29.037 1.00 20.89 63 VAL H C 1
ATOM 504 O O . VAL A 1 84 ? 80.761 -62.644 29.008 1.00 19.89 63 VAL H O 1
ATOM 508 N N . LYS A 1 85 ? 82.829 -62.250 29.817 1.00 23.70 64 LYS H N 1
ATOM 509 C CA . LYS A 1 85 ? 82.884 -63.368 30.744 1.00 27.36 64 LYS H CA 1
ATOM 510 C C . LYS A 1 85 ? 81.677 -63.332 31.665 1.00 25.59 64 LYS H C 1
ATOM 511 O O . LYS A 1 85 ? 81.330 -62.269 32.196 1.00 22.51 64 LYS H O 1
ATOM 517 N N . GLY A 1 86 ? 80.997 -64.480 31.776 1.00 23.83 65 GLY H N 1
ATOM 518 C CA . GLY A 1 86 ? 79.790 -64.581 32.572 1.00 21.87 65 GLY H CA 1
ATOM 519 C C . GLY A 1 86 ? 78.547 -63.981 31.948 1.00 22.33 65 GLY H C 1
ATOM 520 O O . GLY A 1 86 ? 77.491 -64.016 32.575 1.00 23.22 65 GLY H O 1
ATOM 521 N N . ARG A 1 87 ? 78.629 -63.420 30.735 1.00 19.64 66 ARG H N 1
ATOM 522 C CA . ARG A 1 87 ? 77.429 -62.912 30.072 1.00 18.84 66 ARG H CA 1
ATOM 523 C C . ARG A 1 87 ? 77.170 -63.632 28.733 1.00 19.94 66 ARG H C 1
ATOM 524 O O . ARG A 1 87 ? 76.008 -63.790 28.325 1.00 20.33 66 ARG H O 1
ATOM 532 N N . PHE A 1 88 ? 78.240 -64.034 28.035 1.00 18.30 67 PHE H N 1
ATOM 533 C CA . PHE A 1 88 ? 78.096 -64.719 26.722 1.00 17.69 67 PHE H CA 1
ATOM 534 C C . PHE A 1 88 ? 78.380 -66.211 26.925 1.00 17.71 67 PHE H C 1
ATOM 535 O O . PHE A 1 88 ? 79.178 -66.582 27.780 1.00 18.15 67 PHE H O 1
ATOM 543 N N . THR A 1 89 ? 77.721 -67.070 26.151 1.00 16.98 68 THR H N 1
ATOM 544 C CA . THR A 1 89 ? 78.005 -68.508 26.221 1.00 16.33 68 THR H CA 1
ATOM 545 C C . THR A 1 89 ? 78.167 -69.003 24.795 1.00 15.06 68 THR H C 1
ATOM 546 O O . THR A 1 89 ? 77.296 -68.780 23.958 1.00 14.48 68 THR H O 1
ATOM 550 N N . ILE A 1 90 ? 79.288 -69.658 24.527 1.00 14.26 69 ILE H N 1
ATOM 551 C CA . ILE A 1 90 ? 79.523 -70.241 23.217 1.00 13.88 69 ILE H CA 1
ATOM 552 C C . ILE A 1 90 ? 79.238 -71.739 23.288 1.00 13.87 69 ILE H C 1
ATOM 553 O O . ILE A 1 90 ? 79.567 -72.378 24.280 1.00 15.18 69 ILE H O 1
ATOM 558 N N . SER A 1 91 ? 78.637 -72.280 22.235 1.00 13.49 70 SER H N 1
ATOM 559 C CA . SER A 1 91 ? 78.376 -73.710 22.148 1.00 14.29 70 SER H CA 1
ATOM 560 C C . SER A 1 91 ? 78.497 -74.168 20.704 1.00 14.09 70 SER H C 1
ATOM 561 O O . SER A 1 91 ? 78.457 -73.352 19.768 1.00 13.94 70 SER H O 1
ATOM 564 N N . ARG A 1 92 ? 78.695 -75.463 20.526 1.00 13.55 71 ARG H N 1
ATOM 565 C CA . ARG A 1 92 ? 78.734 -75.987 19.175 1.00 13.94 71 ARG H CA 1
ATOM 566 C C . ARG A 1 92 ? 77.918 -77.279 19.125 1.00 14.25 71 ARG H C 1
ATOM 567 O O . ARG A 1 92 ? 77.831 -77.997 20.132 1.00 13.87 71 ARG H O 1
ATOM 575 N N . ASP A 1 93 ? 77.347 -77.556 17.957 1.00 14.34 72 ASP H N 1
ATOM 576 C CA . ASP A 1 93 ? 76.669 -78.838 17.699 1.00 15.22 72 ASP H CA 1
ATOM 577 C C . ASP A 1 93 ? 77.298 -79.414 16.454 1.00 14.86 72 ASP H C 1
ATOM 578 O O . ASP A 1 93 ? 76.924 -79.031 15.340 1.00 14.67 72 ASP H O 1
ATOM 583 N N . ASP A 1 94 ? 78.258 -80.314 16.655 1.00 16.16 73 ASP H N 1
ATOM 584 C CA . ASP A 1 94 ? 79.033 -80.896 15.550 1.00 18.39 73 ASP H CA 1
ATOM 585 C C . ASP A 1 94 ? 78.183 -81.766 14.613 1.00 19.38 73 ASP H C 1
ATOM 586 O O . ASP A 1 94 ? 78.470 -81.839 13.419 1.00 20.50 73 ASP H O 1
ATOM 591 N N . SER A 1 95 ? 77.103 -82.350 15.146 1.00 17.76 74 SER H N 1
ATOM 592 C CA . SER A 1 95 ? 76.181 -83.205 14.353 1.00 16.87 74 SER H CA 1
ATOM 593 C C . SER A 1 95 ? 75.442 -82.373 13.318 1.00 17.12 74 SER H C 1
ATOM 594 O O . SER A 1 95 ? 75.056 -82.888 12.266 1.00 18.66 74 SER H O 1
ATOM 597 N N . LYS A 1 96 ? 75.272 -81.083 13.602 1.00 17.06 75 LYS H N 1
ATOM 598 C CA . LYS A 1 96 ? 74.563 -80.166 12.717 1.00 17.43 75 LYS H CA 1
ATOM 599 C C . LYS A 1 96 ? 75.502 -79.126 12.055 1.00 17.96 75 LYS H C 1
ATOM 600 O O . LYS A 1 96 ? 75.022 -78.211 11.380 1.00 17.47 75 LYS H O 1
ATOM 606 N N . SER A 1 97 ? 76.806 -79.230 12.301 1.00 18.56 76 SER H N 1
ATOM 607 C CA . SER A 1 97 ? 77.790 -78.218 11.810 1.00 19.27 76 SER H CA 1
ATOM 608 C C . SER A 1 97 ? 77.394 -76.793 12.163 1.00 17.72 76 SER H C 1
ATOM 609 O O . SER A 1 97 ? 77.321 -75.923 11.278 1.00 18.36 76 SER H O 1
ATOM 612 N N . MET A 1 98 ? 77.082 -76.583 13.439 1.00 16.78 77 MET H N 1
ATOM 613 C CA . MET A 1 98 ? 76.535 -75.334 13.950 1.00 16.25 77 MET H CA 1
ATOM 614 C C . MET A 1 98 ? 77.413 -74.832 15.097 1.00 16.50 77 MET H C 1
ATOM 615 O O . MET A 1 98 ? 77.943 -75.634 15.889 1.00 17.46 77 MET H O 1
ATOM 620 N N . VAL A 1 99 ? 77.579 -73.511 15.167 1.00 16.87 78 VAL H N 1
ATOM 621 C CA . VAL A 1 99 ? 78.196 -72.817 16.323 1.00 16.28 78 VAL H CA 1
ATOM 622 C C . VAL A 1 99 ? 77.218 -71.724 16.742 1.00 15.04 78 VAL H C 1
ATOM 623 O O . VAL A 1 99 ? 76.522 -71.172 15.898 1.00 15.69 78 VAL H O 1
ATOM 627 N N . TYR A 1 100 ? 77.152 -71.458 18.045 1.00 14.96 79 TYR H N 1
ATOM 628 C CA . TYR A 1 100 ? 76.204 -70.483 18.612 1.00 16.39 79 TYR H CA 1
ATOM 629 C C . TYR A 1 100 ? 76.880 -69.551 19.624 1.00 16.13 79 TYR H C 1
ATOM 630 O O . TYR A 1 100 ? 77.841 -69.927 20.268 1.00 16.45 79 TYR H O 1
ATOM 639 N N . LEU A 1 101 ? 76.344 -68.345 19.750 1.00 15.58 80 LEU H N 1
ATOM 640 C CA . LEU A 1 101 ? 76.698 -67.458 20.826 1.00 15.81 80 LEU H CA 1
ATOM 641 C C . LEU A 1 101 ? 75.413 -66.952 21.486 1.00 16.03 80 LEU H C 1
ATOM 642 O O . LEU A 1 101 ? 74.647 -66.231 20.854 1.00 16.93 80 LEU H O 1
ATOM 647 N N . GLN A 1 102 ? 75.194 -67.354 22.737 1.00 16.30 81 GLN H N 1
ATOM 648 C CA . GLN A 1 102 ? 74.110 -66.784 23.560 1.00 17.62 81 GLN H CA 1
ATOM 649 C C . GLN A 1 102 ? 74.661 -65.554 24.260 1.00 17.34 81 GLN H C 1
ATOM 650 O O . GLN A 1 102 ? 75.633 -65.662 25.006 1.00 18.95 81 GLN H O 1
ATOM 656 N N . MET A 1 103 ? 74.039 -64.409 24.013 1.00 17.59 82 MET H N 1
ATOM 657 C CA . MET A 1 103 ? 74.478 -63.146 24.606 1.00 19.12 82 MET H CA 1
ATOM 658 C C . MET A 1 103 ? 73.417 -62.654 25.576 1.00 19.39 82 MET H C 1
ATOM 659 O O . MET A 1 103 ? 72.361 -62.215 25.158 1.00 19.96 82 MET H O 1
ATOM 664 N N . ASP A 1 104 A 73.714 -62.733 26.867 1.00 20.29 82 ASP H N 1
ATOM 665 C CA . ASP A 1 104 A 72.811 -62.218 27.898 1.00 21.05 82 ASP H CA 1
ATOM 666 C C . ASP A 1 104 A 73.321 -60.908 28.467 1.00 21.63 82 ASP H C 1
ATOM 667 O O . ASP A 1 104 A 74.525 -60.579 28.326 1.00 19.34 82 ASP H O 1
ATOM 672 N N . ASN A 1 105 B 72.412 -60.182 29.124 1.00 21.85 82 ASN H N 1
ATOM 673 C CA . ASN A 1 105 B 72.743 -58.920 29.800 1.00 24.17 82 ASN H CA 1
ATOM 674 C C . ASN A 1 105 B 73.553 -57.965 28.905 1.00 22.91 82 ASN H C 1
ATOM 675 O O . ASN A 1 105 B 74.652 -57.505 29.257 1.00 21.41 82 ASN H O 1
ATOM 680 N N . LEU A 1 106 C 73.002 -57.719 27.727 1.00 23.59 82 LEU H N 1
ATOM 681 C CA . LEU A 1 106 C 73.699 -57.006 26.664 1.00 23.56 82 LEU H CA 1
ATOM 682 C C . LEU A 1 106 C 73.902 -55.545 27.080 1.00 26.05 82 LEU H C 1
ATOM 683 O O . LEU A 1 106 C 73.037 -54.969 27.747 1.00 24.53 82 LEU H O 1
ATOM 688 N N . LYS A 1 107 ? 75.064 -54.979 26.727 1.00 24.95 83 LYS H N 1
ATOM 689 C CA . LYS A 1 107 ? 75.424 -53.590 27.069 1.00 24.54 83 LYS H CA 1
ATOM 690 C C . LYS A 1 107 ? 75.652 -52.815 25.771 1.00 25.00 83 LYS H C 1
ATOM 691 O O . LYS A 1 107 ? 75.974 -53.424 24.733 1.00 22.05 83 LYS H O 1
ATOM 697 N N . THR A 1 108 ? 75.470 -51.490 25.804 1.00 23.83 84 THR H N 1
ATOM 698 C CA . THR A 1 108 ? 75.624 -50.667 24.579 1.00 23.67 84 THR H CA 1
ATOM 699 C C . THR A 1 108 ? 76.988 -50.933 23.894 1.00 22.78 84 THR H C 1
ATOM 700 O O . THR A 1 108 ? 77.048 -51.058 22.661 1.00 22.17 84 THR H O 1
ATOM 704 N N . GLU A 1 109 ? 78.054 -51.077 24.686 1.00 22.46 85 GLU H N 1
ATOM 705 C CA . GLU A 1 109 ? 79.383 -51.351 24.115 1.00 24.81 85 GLU H CA 1
ATOM 706 C C . GLU A 1 109 ? 79.556 -52.774 23.523 1.00 23.69 85 GLU H C 1
ATOM 707 O O . GLU A 1 109 ? 80.649 -53.107 23.038 1.00 21.97 85 GLU H O 1
ATOM 713 N N . ASP A 1 110 ? 78.512 -53.606 23.566 1.00 21.03 86 ASP H N 1
ATOM 714 C CA . ASP A 1 110 ? 78.540 -54.870 22.804 1.00 21.70 86 ASP H CA 1
ATOM 715 C C . ASP A 1 110 ? 78.115 -54.693 21.342 1.00 21.47 86 ASP H C 1
ATOM 716 O O . ASP A 1 110 ? 78.122 -55.681 20.567 1.00 21.43 86 ASP H O 1
ATOM 721 N N . THR A 1 111 ? 77.706 -53.471 20.995 1.00 20.96 87 THR H N 1
ATOM 722 C CA . THR A 1 111 ? 77.271 -53.100 19.636 1.00 21.85 87 THR H CA 1
ATOM 723 C C . THR A 1 111 ? 78.436 -53.362 18.684 1.00 20.62 87 THR H C 1
ATOM 724 O O . THR A 1 111 ? 79.506 -52.791 18.871 1.00 20.20 87 THR H O 1
ATOM 728 N N . ALA A 1 112 ? 78.236 -54.270 17.722 1.00 19.08 88 ALA H N 1
ATOM 729 C CA . ALA A 1 112 ? 79.311 -54.690 16.789 1.00 18.93 88 ALA H CA 1
ATOM 730 C C . ALA A 1 112 ? 78.761 -55.596 15.699 1.00 18.61 88 ALA H C 1
ATOM 731 O O . ALA A 1 112 ? 77.641 -56.130 15.840 1.00 17.09 88 ALA H O 1
ATOM 733 N N . MET A 1 113 ? 79.561 -55.789 14.636 1.00 16.63 89 MET H N 1
ATOM 734 C CA . MET A 1 113 ? 79.371 -56.908 13.752 1.00 16.25 89 MET H CA 1
ATOM 735 C C . MET A 1 113 ? 80.052 -58.100 14.399 1.00 16.34 89 MET H C 1
ATOM 736 O O . MET A 1 113 ? 81.207 -57.993 14.823 1.00 16.00 89 MET H O 1
ATOM 741 N N . TYR A 1 114 ? 79.346 -59.237 14.444 1.00 14.73 90 TYR H N 1
ATOM 742 C CA . TYR A 1 114 ? 79.873 -60.487 14.982 1.00 14.05 90 TYR H CA 1
ATOM 743 C C . TYR A 1 114 ? 80.149 -61.486 13.863 1.00 14.52 90 TYR H C 1
ATOM 744 O O . TYR A 1 114 ? 79.283 -61.723 12.996 1.00 14.13 90 TYR H O 1
ATOM 753 N N . TYR A 1 115 ? 81.356 -62.061 13.890 1.00 13.92 91 TYR H N 1
ATOM 754 C CA . TYR A 1 115 ? 81.799 -63.015 12.869 1.00 14.48 91 TYR H CA 1
ATOM 755 C C . TYR A 1 115 ? 82.160 -64.307 13.518 1.00 14.90 91 TYR H C 1
ATOM 756 O O . TYR A 1 115 ? 82.768 -64.344 14.602 1.00 14.32 91 TYR H O 1
ATOM 765 N N . CYS A 1 116 ? 81.808 -65.385 12.831 1.00 15.03 92 CYS H N 1
ATOM 766 C CA . CYS A 1 116 ? 82.194 -66.726 13.211 1.00 16.57 92 CYS H CA 1
ATOM 767 C C . CYS A 1 116 ? 83.432 -67.152 12.369 1.00 15.35 92 CYS H C 1
ATOM 768 O O . CYS A 1 116 ? 83.465 -66.860 11.172 1.00 14.59 92 CYS H O 1
ATOM 771 N N . THR A 1 117 ? 84.405 -67.868 12.952 1.00 13.36 93 THR H N 1
ATOM 772 C CA . THR A 1 117 ? 85.536 -68.384 12.166 1.00 13.67 93 THR H CA 1
ATOM 773 C C . THR A 1 117 ? 86.211 -69.511 12.934 1.00 13.35 93 THR H C 1
ATOM 774 O O . THR A 1 117 ? 85.971 -69.679 14.125 1.00 13.57 93 THR H O 1
ATOM 778 N N . ALA A 1 118 ? 87.010 -70.310 12.240 1.00 12.15 94 ALA H N 1
ATOM 779 C CA . ALA A 1 118 ? 87.758 -71.372 12.862 1.00 12.22 94 ALA H CA 1
ATOM 780 C C . ALA A 1 118 ? 89.159 -70.848 13.267 1.00 12.42 94 ALA H C 1
ATOM 781 O O . ALA A 1 118 ? 89.592 -69.789 12.822 1.00 13.39 94 ALA H O 1
ATOM 783 N N . GLU A 1 119 ? 89.863 -71.619 14.091 1.00 12.20 95 GLU H N 1
ATOM 784 C CA . GLU A 1 119 ? 91.184 -71.230 14.575 1.00 11.68 95 GLU H CA 1
ATOM 785 C C . GLU A 1 119 ? 92.170 -71.035 13.432 1.00 12.19 95 GLU H C 1
ATOM 786 O O . GLU A 1 119 ? 93.114 -70.256 13.575 1.00 11.92 95 GLU H O 1
ATOM 792 N N . VAL A 1 120 ? 91.950 -71.703 12.303 1.00 11.99 96 VAL H N 1
ATOM 793 C CA . VAL A 1 120 ? 92.812 -71.465 11.116 1.00 12.22 96 VAL H CA 1
ATOM 794 C C . VAL A 1 120 ? 92.566 -70.103 10.466 1.00 12.34 96 VAL H C 1
ATOM 795 O O . VAL A 1 120 ? 93.367 -69.666 9.638 1.00 13.72 96 VAL H O 1
ATOM 799 N N . ALA A 1 121 ? 91.447 -69.460 10.801 1.00 11.87 97 ALA H N 1
ATOM 800 C CA . ALA A 1 121 ? 91.120 -68.072 10.403 1.00 12.15 97 ALA H CA 1
ATOM 801 C C . ALA A 1 121 ? 91.159 -67.840 8.882 1.00 12.66 97 ALA H C 1
ATOM 802 O O . ALA A 1 121 ? 91.363 -66.712 8.438 1.00 12.72 97 ALA H O 1
ATOM 804 N N . THR A 1 122 ? 90.931 -68.901 8.104 1.00 13.37 101 THR H N 1
ATOM 805 C CA . THR A 1 122 ? 90.959 -68.814 6.658 1.00 14.23 101 THR H CA 1
ATOM 806 C C . THR A 1 122 ? 89.559 -68.551 6.056 1.00 15.44 101 THR H C 1
ATOM 807 O O . THR A 1 122 ? 89.466 -67.969 4.984 1.00 15.34 101 THR H O 1
ATOM 811 N N . ASP A 1 123 ? 88.489 -69.005 6.713 1.00 14.98 102 ASP H N 1
ATOM 812 C CA . ASP A 1 123 ? 87.131 -68.831 6.159 1.00 16.99 102 ASP H CA 1
ATOM 813 C C . ASP A 1 123 ? 86.255 -68.031 7.089 1.00 17.09 102 ASP H C 1
ATOM 814 O O . ASP A 1 123 ? 86.272 -68.248 8.305 1.00 17.67 102 ASP H O 1
ATOM 819 N N . TRP A 1 124 ? 85.526 -67.089 6.511 1.00 17.77 103 TRP H N 1
ATOM 820 C CA . TRP A 1 124 ? 84.786 -66.082 7.272 1.00 19.66 103 TRP H CA 1
ATOM 821 C C . TRP A 1 124 ? 83.348 -65.982 6.763 1.00 20.87 103 TRP H C 1
ATOM 822 O O . TRP A 1 124 ? 83.126 -66.011 5.566 1.00 22.31 103 TRP H O 1
ATOM 833 N N . GLY A 1 125 ? 82.398 -65.900 7.679 1.00 24.21 104 GLY H N 1
ATOM 834 C CA . GLY A 1 125 ? 81.025 -65.573 7.325 1.00 26.38 104 GLY H CA 1
ATOM 835 C C . GLY A 1 125 ? 80.856 -64.120 6.921 1.00 26.50 104 GLY H C 1
ATOM 836 O O . GLY A 1 125 ? 81.821 -63.318 6.932 1.00 26.51 104 GLY H O 1
ATOM 837 N N . GLN A 1 126 ? 79.625 -63.782 6.553 1.00 22.01 105 GLN H N 1
ATOM 838 C CA . GLN A 1 126 ? 79.271 -62.442 6.175 1.00 20.97 105 GLN H CA 1
ATOM 839 C C . GLN A 1 126 ? 79.113 -61.531 7.398 1.00 18.87 105 GLN H C 1
ATOM 840 O O . GLN A 1 126 ? 79.108 -60.333 7.247 1.00 17.61 105 GLN H O 1
ATOM 846 N N . GLY A 1 127 ? 78.963 -62.114 8.599 1.00 18.05 106 GLY H N 1
ATOM 847 C CA . GLY A 1 127 ? 78.772 -61.344 9.847 1.00 18.13 106 GLY H CA 1
ATOM 848 C C . GLY A 1 127 ? 77.303 -61.024 10.116 1.00 18.91 106 GLY H C 1
ATOM 849 O O . GLY A 1 127 ? 76.503 -60.972 9.168 1.00 18.38 106 GLY H O 1
ATOM 850 N N . VAL A 1 128 ? 76.948 -60.830 11.394 1.00 18.30 107 VAL H N 1
ATOM 851 C CA . VAL A 1 128 ? 75.637 -60.251 11.762 1.00 19.23 107 VAL H CA 1
ATOM 852 C C . VAL A 1 128 ? 75.810 -59.061 12.681 1.00 19.42 107 VAL H C 1
ATOM 853 O O . VAL A 1 128 ? 76.689 -59.070 13.568 1.00 19.25 107 VAL H O 1
ATOM 857 N N . MET A 1 129 ? 74.989 -58.037 12.455 1.00 18.31 108 MET H N 1
ATOM 858 C CA . MET A 1 129 ? 74.977 -56.848 13.287 1.00 19.34 108 MET H CA 1
ATOM 859 C C . MET A 1 129 ? 74.156 -57.049 14.546 1.00 20.44 108 MET H C 1
ATOM 860 O O . MET A 1 129 ? 73.007 -57.480 14.486 1.00 19.31 108 MET H O 1
ATOM 865 N N . VAL A 1 130 ? 74.761 -56.736 15.683 1.00 20.36 109 VAL H N 1
ATOM 866 C CA . VAL A 1 130 ? 74.061 -56.702 16.974 1.00 19.98 109 VAL H CA 1
ATOM 867 C C . VAL A 1 130 ? 74.167 -55.245 17.457 1.00 21.60 109 VAL H C 1
ATOM 868 O O . VAL A 1 130 ? 75.285 -54.709 17.640 1.00 20.69 109 VAL H O 1
ATOM 872 N N . THR A 1 131 ? 73.016 -54.597 17.597 1.00 20.26 110 THR H N 1
ATOM 873 C CA . THR A 1 131 ? 72.963 -53.224 18.095 1.00 21.95 110 THR H CA 1
ATOM 874 C C . THR A 1 131 ? 72.254 -53.231 19.440 1.00 23.05 110 THR H C 1
ATOM 875 O O . THR A 1 131 ? 71.142 -53.778 19.554 1.00 24.41 110 THR H O 1
ATOM 879 N N . VAL A 1 132 ? 72.891 -52.642 20.449 1.00 22.30 111 VAL H N 1
ATOM 880 C CA . VAL A 1 132 ? 72.305 -52.559 21.780 1.00 22.83 111 VAL H CA 1
ATOM 881 C C . VAL A 1 132 ? 72.056 -51.088 22.125 1.00 26.36 111 VAL H C 1
ATOM 882 O O . VAL A 1 132 ? 72.998 -50.299 22.285 1.00 25.46 111 VAL H O 1
ATOM 886 N N . SER A 1 133 ? 70.775 -50.733 22.240 1.00 28.81 112 SER H N 1
ATOM 887 C CA . SER A 1 133 ? 70.361 -49.333 22.449 1.00 31.53 112 SER H CA 1
ATOM 888 C C . SER A 1 133 ? 68.970 -49.256 23.057 1.00 31.31 112 SER H C 1
ATOM 889 O O . SER A 1 133 ? 68.114 -50.105 22.798 1.00 31.94 112 SER H O 1
ATOM 892 N N . SER A 1 134 ? 68.752 -48.230 23.866 1.00 32.32 113 SER H N 1
ATOM 893 C CA . SER A 1 134 ? 67.454 -48.041 24.493 1.00 35.77 113 SER H CA 1
ATOM 894 C C . SER A 1 134 ? 66.500 -47.258 23.570 1.00 35.18 113 SER H C 1
ATOM 895 O O . SER A 1 134 ? 65.302 -47.233 23.809 1.00 37.96 113 SER H O 1
ATOM 898 N N . ALA A 1 135 ? 67.026 -46.656 22.502 1.00 34.05 114 ALA H N 1
ATOM 899 C CA . ALA A 1 135 ? 66.188 -45.978 21.513 1.00 35.53 114 ALA H CA 1
ATOM 900 C C . ALA A 1 135 ? 65.475 -47.019 20.659 1.00 38.19 114 ALA H C 1
ATOM 901 O O . ALA A 1 135 ? 66.033 -48.087 20.350 1.00 37.91 114 ALA H O 1
ATOM 903 N N . GLU A 1 136 ? 64.234 -46.721 20.297 1.00 41.58 115 GLU H N 1
ATOM 904 C CA . GLU A 1 136 ? 63.437 -47.661 19.512 1.00 44.61 115 GLU H CA 1
ATOM 905 C C . GLU A 1 136 ? 63.621 -47.410 18.015 1.00 40.64 115 GLU H C 1
ATOM 906 O O . GLU A 1 136 ? 64.089 -46.337 17.622 1.00 35.93 115 GLU H O 1
ATOM 912 N N . THR A 1 137 ? 63.273 -48.399 17.194 1.00 37.06 116 THR H N 1
ATOM 913 C CA . THR A 1 137 ? 63.469 -48.312 15.747 1.00 35.30 116 THR H CA 1
ATOM 914 C C . THR A 1 137 ? 62.674 -47.185 15.099 1.00 34.15 116 THR H C 1
ATOM 915 O O . THR A 1 137 ? 61.543 -46.930 15.475 1.00 34.36 116 THR H O 1
ATOM 919 N N . THR A 1 138 ? 63.281 -46.496 14.140 1.00 33.15 117 THR H N 1
ATOM 920 C CA . THR A 1 138 ? 62.552 -45.536 13.313 1.00 32.99 117 THR H CA 1
ATOM 921 C C . THR A 1 138 ? 62.910 -45.797 11.858 1.00 31.63 117 THR H C 1
ATOM 922 O O . THR A 1 138 ? 64.087 -45.839 11.504 1.00 31.51 117 THR H O 1
ATOM 926 N N . ALA A 1 139 ? 61.883 -45.982 11.035 1.00 30.99 118 ALA H N 1
ATOM 927 C CA . ALA A 1 139 ? 62.048 -46.247 9.619 1.00 30.46 118 ALA H CA 1
ATOM 928 C C . ALA A 1 139 ? 62.465 -44.959 8.941 1.00 30.98 118 ALA H C 1
ATOM 929 O O . ALA A 1 139 ? 62.078 -43.891 9.398 1.00 32.87 118 ALA H O 1
ATOM 931 N N . PRO A 1 140 ? 63.262 -45.044 7.857 1.00 31.16 119 PRO H N 1
ATOM 932 C CA . PRO A 1 140 ? 63.652 -43.802 7.171 1.00 32.60 119 PRO H CA 1
ATOM 933 C C . PRO A 1 140 ? 62.533 -43.229 6.313 1.00 32.62 119 PRO H C 1
ATOM 934 O O . PRO A 1 140 ? 61.676 -43.985 5.841 1.00 31.85 119 PRO H O 1
ATOM 938 N N . SER A 1 141 ? 62.556 -41.909 6.121 1.00 32.97 120 SER H N 1
ATOM 939 C CA . SER A 1 141 ? 61.782 -41.248 5.080 1.00 33.18 120 SER H CA 1
ATOM 940 C C . SER A 1 141 ? 62.694 -41.095 3.877 1.00 34.55 120 SER H C 1
ATOM 941 O O . SER A 1 141 ? 63.823 -40.605 3.990 1.00 34.98 120 SER H O 1
ATOM 944 N N . VAL A 1 142 ? 62.201 -41.510 2.720 1.00 32.82 121 VAL H N 1
ATOM 945 C CA . VAL A 1 142 ? 63.012 -41.543 1.522 1.00 34.05 121 VAL H CA 1
ATOM 946 C C . VAL A 1 142 ? 62.458 -40.515 0.549 1.00 36.55 121 VAL H C 1
ATOM 947 O O . VAL A 1 142 ? 61.313 -40.641 0.105 1.00 38.35 121 VAL H O 1
ATOM 951 N N . TYR A 1 143 ? 63.278 -39.507 0.229 1.00 37.98 122 TYR H N 1
ATOM 952 C CA . TYR A 1 143 ? 62.900 -38.413 -0.673 1.00 36.68 122 TYR H CA 1
ATOM 953 C C . TYR A 1 143 ? 63.776 -38.342 -1.916 1.00 36.66 122 TYR H C 1
ATOM 954 O O . TYR A 1 143 ? 64.979 -38.592 -1.834 1.00 38.69 122 TYR H O 1
ATOM 963 N N . PRO A 1 144 ? 63.178 -37.987 -3.075 1.00 37.96 123 PRO H N 1
ATOM 964 C CA . PRO A 1 144 ? 63.935 -37.881 -4.325 1.00 35.12 123 PRO H CA 1
ATOM 965 C C . PRO A 1 144 ? 64.824 -36.642 -4.371 1.00 35.40 123 PRO H C 1
ATOM 966 O O . PRO A 1 144 ? 64.545 -35.662 -3.695 1.00 37.25 123 PRO H O 1
ATOM 970 N N . LEU A 1 145 ? 65.898 -36.717 -5.149 1.00 36.08 124 LEU H N 1
ATOM 971 C CA . LEU A 1 145 ? 66.748 -35.582 -5.435 1.00 36.57 124 LEU H CA 1
ATOM 972 C C . LEU A 1 145 ? 66.829 -35.497 -6.950 1.00 37.83 124 LEU H C 1
ATOM 973 O O . LEU A 1 145 ? 67.551 -36.270 -7.605 1.00 35.13 124 LEU H O 1
ATOM 978 N N . ALA A 1 146 ? 66.023 -34.584 -7.500 1.00 41.37 125 ALA H N 1
ATOM 979 C CA . ALA A 1 146 ? 65.968 -34.330 -8.944 1.00 43.99 125 ALA H CA 1
ATOM 980 C C . ALA A 1 146 ? 66.475 -32.901 -9.219 1.00 44.76 125 ALA H C 1
ATOM 981 O O . ALA A 1 146 ? 66.225 -32.009 -8.402 1.00 44.75 125 ALA H O 1
ATOM 983 N N . PRO A 1 147 ? 67.219 -32.690 -10.340 1.00 48.40 126 PRO H N 1
ATOM 984 C CA . PRO A 1 147 ? 67.992 -31.449 -10.621 1.00 50.64 126 PRO H CA 1
ATOM 985 C C . PRO A 1 147 ? 67.327 -30.093 -10.331 1.00 53.63 126 PRO H C 1
ATOM 986 O O . PRO A 1 147 ? 66.139 -29.907 -10.599 1.00 55.17 126 PRO H O 1
ATOM 990 N N . SER A 1 155 ? 75.655 -35.108 -22.249 1.00 58.45 134 SER H N 1
ATOM 991 C CA . SER A 1 155 ? 75.765 -34.746 -20.806 1.00 57.00 134 SER H CA 1
ATOM 992 C C . SER A 1 155 ? 75.429 -35.929 -19.875 1.00 59.11 134 SER H C 1
ATOM 993 O O . SER A 1 155 ? 74.733 -36.872 -20.266 1.00 59.51 134 SER H O 1
ATOM 996 N N . MET A 1 156 ? 75.960 -35.875 -18.656 1.00 55.89 135 MET H N 1
ATOM 997 C CA . MET A 1 156 ? 75.655 -36.854 -17.617 1.00 54.59 135 MET H CA 1
ATOM 998 C C . MET A 1 156 ? 74.810 -36.146 -16.579 1.00 52.26 135 MET H C 1
ATOM 999 O O . MET A 1 156 ? 75.112 -35.004 -16.214 1.00 54.89 135 MET H O 1
ATOM 1004 N N . VAL A 1 157 ? 73.745 -36.806 -16.119 1.00 48.35 136 VAL H N 1
ATOM 1005 C CA . VAL A 1 157 ? 72.914 -36.259 -15.038 1.00 42.78 136 VAL H CA 1
ATOM 1006 C C . VAL A 1 157 ? 73.173 -37.006 -13.727 1.00 40.78 136 VAL H C 1
ATOM 1007 O O . VAL A 1 157 ? 73.335 -38.231 -13.708 1.00 41.30 136 VAL H O 1
ATOM 1011 N N . THR A 1 158 ? 73.225 -36.256 -12.641 1.00 39.37 137 THR H N 1
ATOM 1012 C CA . THR A 1 158 ? 73.324 -36.843 -11.311 1.00 36.99 137 THR H CA 1
ATOM 1013 C C . THR A 1 158 ? 71.979 -36.787 -10.594 1.00 34.24 137 THR H C 1
ATOM 1014 O O . THR A 1 158 ? 71.407 -35.708 -10.386 1.00 34.47 137 THR H O 1
ATOM 1018 N N . LEU A 1 159 ? 71.482 -37.968 -10.234 1.00 35.10 138 LEU H N 1
ATOM 1019 C CA . LEU A 1 159 ? 70.241 -38.096 -9.452 1.00 34.42 138 LEU H CA 1
ATOM 1020 C C . LEU A 1 159 ? 70.536 -38.656 -8.067 1.00 33.32 138 LEU H C 1
ATOM 1021 O O . LEU A 1 159 ? 71.593 -39.263 -7.856 1.00 32.72 138 LEU H O 1
ATOM 1026 N N . GLY A 1 160 ? 69.614 -38.464 -7.131 1.00 31.51 139 GLY H N 1
ATOM 1027 C CA . GLY A 1 160 ? 69.796 -39.024 -5.807 1.00 32.47 139 GLY H CA 1
ATOM 1028 C C . GLY A 1 160 ? 68.587 -39.321 -4.948 1.00 33.83 139 GLY H C 1
ATOM 1029 O O . GLY A 1 160 ? 67.447 -38.995 -5.305 1.00 32.27 139 GLY H O 1
ATOM 1030 N N . CYS A 1 161 ? 68.861 -39.956 -3.807 1.00 33.47 140 CYS H N 1
ATOM 1031 C CA . CYS A 1 161 ? 67.871 -40.212 -2.776 1.00 33.32 140 CYS H CA 1
ATOM 1032 C C . CYS A 1 161 ? 68.373 -39.756 -1.421 1.00 32.00 140 CYS H C 1
ATOM 1033 O O . CYS A 1 161 ? 69.514 -40.064 -1.032 1.00 30.90 140 CYS H O 1
ATOM 1036 N N . LEU A 1 162 ? 67.512 -39.014 -0.729 1.00 30.72 141 LEU H N 1
ATOM 1037 C CA . LEU A 1 162 ? 67.734 -38.584 0.643 1.00 32.37 141 LEU H CA 1
ATOM 1038 C C . LEU A 1 162 ? 67.007 -39.539 1.571 1.00 31.80 141 LEU H C 1
ATOM 1039 O O . LEU A 1 162 ? 65.778 -39.676 1.497 1.00 32.12 141 LEU H O 1
ATOM 1044 N N . VAL A 1 163 ? 67.781 -40.194 2.434 1.00 30.16 142 VAL H N 1
ATOM 1045 C CA . VAL A 1 163 ? 67.270 -41.224 3.343 1.00 30.50 142 VAL H CA 1
ATOM 1046 C C . VAL A 1 163 ? 67.386 -40.668 4.765 1.00 32.29 142 VAL H C 1
ATOM 1047 O O . VAL A 1 163 ? 68.462 -40.692 5.373 1.00 29.59 142 VAL H O 1
ATOM 1051 N N . LYS A 1 164 ? 66.273 -40.165 5.286 1.00 35.29 143 LYS H N 1
ATOM 1052 C CA . LYS A 1 164 ? 66.316 -39.255 6.437 1.00 35.18 143 LYS H CA 1
ATOM 1053 C C . LYS A 1 164 ? 65.583 -39.756 7.674 1.00 34.67 143 LYS H C 1
ATOM 1054 O O . LYS A 1 164 ? 64.452 -40.228 7.590 1.00 38.08 143 LYS H O 1
ATOM 1060 N N . GLY A 1 165 ? 66.257 -39.652 8.814 1.00 34.25 144 GLY H N 1
ATOM 1061 C CA . GLY A 1 165 ? 65.634 -39.807 10.115 1.00 32.65 144 GLY H CA 1
ATOM 1062 C C . GLY A 1 165 ? 65.360 -41.241 10.506 1.00 31.63 144 GLY H C 1
ATOM 1063 O O . GLY A 1 165 ? 64.244 -41.558 10.919 1.00 34.46 144 GLY H O 1
ATOM 1064 N N . TYR A 1 166 ? 66.371 -42.111 10.405 1.00 29.27 145 TYR H N 1
ATOM 1065 C CA . TYR A 1 166 ? 66.193 -43.522 10.774 1.00 26.87 145 TYR H CA 1
ATOM 1066 C C . TYR A 1 166 ? 67.043 -43.937 11.962 1.00 27.44 145 TYR H C 1
ATOM 1067 O O . TYR A 1 166 ? 68.050 -43.287 12.295 1.00 28.39 145 TYR H O 1
ATOM 1076 N N . PHE A 1 167 ? 66.634 -45.010 12.615 1.00 25.16 146 PHE H N 1
ATOM 1077 C CA . PHE A 1 167 ? 67.448 -45.627 13.642 1.00 25.48 146 PHE H CA 1
ATOM 1078 C C . PHE A 1 167 ? 67.066 -47.103 13.766 1.00 25.12 146 PHE H C 1
ATOM 1079 O O . PHE A 1 167 ? 65.878 -47.417 13.713 1.00 25.01 146 PHE H O 1
ATOM 1087 N N . PRO A 1 168 ? 68.060 -48.008 13.954 1.00 24.31 147 PRO H N 1
ATOM 1088 C CA . PRO A 1 168 ? 69.521 -47.827 13.933 1.00 24.10 147 PRO H CA 1
ATOM 1089 C C . PRO A 1 168 ? 70.121 -47.949 12.523 1.00 27.39 147 PRO H C 1
ATOM 1090 O O . PRO A 1 168 ? 69.376 -48.113 11.531 1.00 26.91 147 PRO H O 1
ATOM 1094 N N . GLU A 1 169 ? 71.456 -47.886 12.448 1.00 26.10 148 GLU H N 1
ATOM 1095 C CA . GLU A 1 169 ? 72.203 -48.371 11.291 1.00 28.22 148 GLU H CA 1
ATOM 1096 C C . GLU A 1 169 ? 72.042 -49.905 11.187 1.00 27.86 148 GLU H C 1
ATOM 1097 O O . GLU A 1 169 ? 71.851 -50.567 12.214 1.00 29.58 148 GLU H O 1
ATOM 1103 N N . PRO A 1 170 ? 72.116 -50.477 9.969 1.00 26.77 149 PRO H N 1
ATOM 1104 C CA . PRO A 1 170 ? 72.273 -49.834 8.664 1.00 26.41 149 PRO H CA 1
ATOM 1105 C C . PRO A 1 170 ? 71.000 -49.739 7.840 1.00 26.13 149 PRO H C 1
ATOM 1106 O O . PRO A 1 170 ? 69.938 -50.275 8.226 1.00 25.89 149 PRO H O 1
ATOM 1110 N N . VAL A 1 171 ? 71.130 -49.039 6.719 1.00 25.15 150 VAL H N 1
ATOM 1111 C CA . VAL A 1 171 ? 70.254 -49.201 5.570 1.00 24.79 150 VAL H CA 1
ATOM 1112 C C . VAL A 1 171 ? 71.090 -49.721 4.399 1.00 26.11 150 VAL H C 1
ATOM 1113 O O . VAL A 1 171 ? 72.315 -49.555 4.385 1.00 25.76 150 VAL H O 1
ATOM 1117 N N . THR A 1 172 ? 70.432 -50.357 3.431 1.00 26.40 151 THR H N 1
ATOM 1118 C CA . THR A 1 172 ? 71.057 -50.681 2.143 1.00 27.48 151 THR H CA 1
ATOM 1119 C C . THR A 1 172 ? 70.357 -49.854 1.091 1.00 25.70 151 THR H C 1
ATOM 1120 O O . THR A 1 172 ? 69.134 -49.774 1.081 1.00 26.06 151 THR H O 1
ATOM 1124 N N . VAL A 1 173 ? 71.126 -49.216 0.218 1.00 25.33 152 VAL H N 1
ATOM 1125 C CA . VAL A 1 173 ? 70.550 -48.493 -0.905 1.00 23.58 152 VAL H CA 1
ATOM 1126 C C . VAL A 1 173 ? 71.080 -49.081 -2.208 1.00 24.10 152 VAL H C 1
ATOM 1127 O O . VAL A 1 173 ? 72.282 -49.229 -2.369 1.00 23.78 152 VAL H O 1
ATOM 1131 N N . THR A 1 174 ? 70.182 -49.427 -3.128 1.00 24.64 153 THR H N 1
ATOM 1132 C CA . THR A 1 174 ? 70.563 -49.789 -4.497 1.00 25.89 153 THR H CA 1
ATOM 1133 C C . THR A 1 174 ? 69.842 -48.859 -5.472 1.00 27.14 153 THR H C 1
ATOM 1134 O O . THR A 1 174 ? 68.946 -48.097 -5.090 1.00 27.69 153 THR H O 1
ATOM 1138 N N . TRP A 1 175 ? 70.233 -48.947 -6.739 1.00 28.72 154 TRP H N 1
ATOM 1139 C CA . TRP A 1 175 ? 69.626 -48.160 -7.810 1.00 28.63 154 TRP H CA 1
ATOM 1140 C C . TRP A 1 175 ? 69.183 -49.107 -8.910 1.00 28.31 154 TRP H C 1
ATOM 1141 O O . TRP A 1 175 ? 69.982 -49.928 -9.404 1.00 28.08 154 TRP H O 1
ATOM 1152 N N . ASN A 1 176 ? 67.908 -48.992 -9.288 1.00 29.40 155 ASN H N 1
ATOM 1153 C CA . ASN A 1 176 ? 67.251 -49.995 -10.157 1.00 28.53 155 ASN H CA 1
ATOM 1154 C C . ASN A 1 176 ? 67.569 -51.427 -9.700 1.00 25.59 155 ASN H C 1
ATOM 1155 O O . ASN A 1 176 ? 68.029 -52.269 -10.484 1.00 25.16 155 ASN H O 1
ATOM 1160 N N . SER A 1 177 ? 67.351 -51.668 -8.402 1.00 26.24 156 SER H N 1
ATOM 1161 C CA . SER A 1 177 ? 67.605 -52.976 -7.747 1.00 26.54 156 SER H CA 1
ATOM 1162 C C . SER A 1 177 ? 69.009 -53.541 -7.917 1.00 25.52 156 SER H C 1
ATOM 1163 O O . SER A 1 177 ? 69.203 -54.741 -7.731 1.00 26.29 156 SER H O 1
ATOM 1166 N N . GLY A 1 178 ? 69.988 -52.689 -8.237 1.00 26.02 157 GLY H N 1
ATOM 1167 C CA . GLY A 1 178 ? 71.368 -53.154 -8.420 1.00 26.55 157 GLY H CA 1
ATOM 1168 C C . GLY A 1 178 ? 71.818 -53.160 -9.873 1.00 28.34 157 GLY H C 1
ATOM 1169 O O . GLY A 1 178 ? 73.002 -53.381 -10.162 1.00 27.38 157 GLY H O 1
ATOM 1170 N N . ALA A 1 179 ? 70.877 -52.901 -10.788 1.00 28.50 158 ALA H N 1
ATOM 1171 C CA . ALA A 1 179 ? 71.197 -52.799 -12.228 1.00 30.91 158 ALA H CA 1
ATOM 1172 C C . ALA A 1 179 ? 72.117 -51.590 -12.515 1.00 30.21 158 ALA H C 1
ATOM 1173 O O . ALA A 1 179 ? 73.019 -51.693 -13.340 1.00 31.01 158 ALA H O 1
ATOM 1175 N N . LEU A 1 180 ? 71.885 -50.468 -11.835 1.00 31.83 159 LEU H N 1
ATOM 1176 C CA . LEU A 1 180 ? 72.800 -49.324 -11.922 1.00 30.73 159 LEU H CA 1
ATOM 1177 C C . LEU A 1 180 ? 73.815 -49.414 -10.783 1.00 32.92 159 LEU H C 1
ATOM 1178 O O . LEU A 1 180 ? 73.481 -49.152 -9.622 1.00 31.30 159 LEU H O 1
ATOM 1183 N N . SER A 1 181 ? 75.034 -49.836 -11.100 1.00 34.09 160 SER H N 1
ATOM 1184 C CA . SER A 1 181 ? 76.032 -50.038 -10.051 1.00 40.48 160 SER H CA 1
ATOM 1185 C C . SER A 1 181 ? 77.274 -49.129 -10.110 1.00 42.36 160 SER H C 1
ATOM 1186 O O . SER A 1 181 ? 77.818 -48.775 -9.065 1.00 49.11 160 SER H O 1
ATOM 1189 N N . SER A 1 182 ? 77.710 -48.735 -11.301 1.00 41.46 161 SER H N 1
ATOM 1190 C CA . SER A 1 182 ? 78.829 -47.783 -11.425 1.00 39.12 161 SER H CA 1
ATOM 1191 C C . SER A 1 182 ? 78.311 -46.338 -11.368 1.00 37.34 161 SER H C 1
ATOM 1192 O O . SER A 1 182 ? 77.119 -46.083 -11.578 1.00 35.33 161 SER H O 1
ATOM 1195 N N . GLY A 1 183 ? 79.186 -45.388 -11.035 1.00 35.58 162 GLY H N 1
ATOM 1196 C CA . GLY A 1 183 ? 78.742 -44.011 -10.792 1.00 32.58 162 GLY H CA 1
ATOM 1197 C C . GLY A 1 183 ? 77.734 -43.846 -9.648 1.00 33.85 162 GLY H C 1
ATOM 1198 O O . GLY A 1 183 ? 76.980 -42.866 -9.625 1.00 33.89 162 GLY H O 1
ATOM 1199 N N . VAL A 1 184 ? 77.716 -44.810 -8.718 1.00 32.62 163 VAL H N 1
ATOM 1200 C CA . VAL A 1 184 ? 76.904 -44.749 -7.497 1.00 32.13 163 VAL H CA 1
ATOM 1201 C C . VAL A 1 184 ? 77.773 -44.229 -6.351 1.00 29.98 163 VAL H C 1
ATOM 1202 O O . VAL A 1 184 ? 78.895 -44.693 -6.153 1.00 30.10 163 VAL H O 1
ATOM 1206 N N . HIS A 1 185 ? 77.255 -43.256 -5.612 1.00 27.79 164 HIS H N 1
ATOM 1207 C CA . HIS A 1 185 ? 77.878 -42.835 -4.350 1.00 27.38 164 HIS H CA 1
ATOM 1208 C C . HIS A 1 185 ? 76.859 -42.885 -3.242 1.00 26.42 164 HIS H C 1
ATOM 1209 O O . HIS A 1 185 ? 75.860 -42.176 -3.286 1.00 27.12 164 HIS H O 1
ATOM 1216 N N . THR A 1 186 ? 77.117 -43.707 -2.238 1.00 28.87 165 THR H N 1
ATOM 1217 C CA . THR A 1 186 ? 76.273 -43.720 -1.044 1.00 29.27 165 THR H CA 1
ATOM 1218 C C . THR A 1 186 ? 77.123 -43.170 0.077 1.00 29.05 165 THR H C 1
ATOM 1219 O O . THR A 1 186 ? 78.174 -43.702 0.389 1.00 31.56 165 THR H O 1
ATOM 1223 N N . PHE A 1 187 ? 76.678 -42.059 0.636 1.00 26.03 166 PHE H N 1
ATOM 1224 C CA . PHE A 1 187 ? 77.451 -41.309 1.604 1.00 25.13 166 PHE H CA 1
ATOM 1225 C C . PHE A 1 187 ? 77.231 -41.882 2.997 1.00 25.70 166 PHE H C 1
ATOM 1226 O O . PHE A 1 187 ? 76.109 -42.250 3.330 1.00 26.82 166 PHE H O 1
ATOM 1234 N N . PRO A 1 188 ? 78.309 -41.982 3.802 1.00 25.36 167 PRO H N 1
ATOM 1235 C CA . PRO A 1 188 ? 78.176 -42.462 5.175 1.00 26.56 167 PRO H CA 1
ATOM 1236 C C . PRO A 1 188 ? 77.134 -41.653 5.930 1.00 26.65 167 PRO H C 1
ATOM 1237 O O . PRO A 1 188 ? 77.068 -40.433 5.771 1.00 25.55 167 PRO H O 1
ATOM 1241 N N . ALA A 1 189 ? 76.312 -42.345 6.715 1.00 26.02 168 ALA H N 1
ATOM 1242 C CA . ALA A 1 189 ? 75.261 -41.720 7.502 1.00 26.87 168 ALA H CA 1
ATOM 1243 C C . ALA A 1 189 ? 75.845 -40.802 8.561 1.00 27.74 168 ALA H C 1
ATOM 1244 O O . ALA A 1 189 ? 76.888 -41.104 9.118 1.00 26.82 168 ALA H O 1
ATOM 1246 N N . VAL A 1 190 ? 75.164 -39.693 8.826 1.00 27.53 169 VAL H N 1
ATOM 1247 C CA . VAL A 1 190 ? 75.498 -38.843 9.959 1.00 30.01 169 VAL H CA 1
ATOM 1248 C C . VAL A 1 190 ? 74.380 -38.922 10.998 1.00 29.77 169 VAL H C 1
ATOM 1249 O O . VAL A 1 190 ? 73.191 -38.794 10.663 1.00 30.64 169 VAL H O 1
ATOM 1253 N N . LEU A 1 191 ? 74.786 -39.151 12.250 1.00 30.15 170 LEU H N 1
ATOM 1254 C CA . LEU A 1 191 ? 73.906 -39.162 13.414 1.00 32.65 170 LEU H CA 1
ATOM 1255 C C . LEU A 1 191 ? 73.631 -37.738 13.931 1.00 36.25 170 LEU H C 1
ATOM 1256 O O . LEU A 1 191 ? 74.571 -36.981 14.189 1.00 36.60 170 LEU H O 1
ATOM 1261 N N . GLN A 1 192 ? 72.352 -37.401 14.098 1.00 37.83 171 GLN H N 1
ATOM 1262 C CA . GLN A 1 192 ? 71.916 -36.075 14.564 1.00 41.85 171 GLN H CA 1
ATOM 1263 C C . GLN A 1 192 ? 70.619 -36.196 15.361 1.00 41.21 171 GLN H C 1
ATOM 1264 O O . GLN A 1 192 ? 69.598 -36.598 14.806 1.00 42.27 171 GLN H O 1
ATOM 1270 N N . SER A 1 193 ? 70.678 -35.833 16.649 1.00 41.34 172 SER H N 1
ATOM 1271 C CA . SER A 1 193 ? 69.577 -35.960 17.621 1.00 41.29 172 SER H CA 1
ATOM 1272 C C . SER A 1 193 ? 68.995 -37.374 17.668 1.00 40.41 172 SER H C 1
ATOM 1273 O O . SER A 1 193 ? 67.773 -37.555 17.660 1.00 40.53 172 SER H O 1
ATOM 1276 N N . GLY A 1 194 ? 69.875 -38.370 17.692 1.00 39.20 173 GLY H N 1
ATOM 1277 C CA . GLY A 1 194 ? 69.463 -39.766 17.809 1.00 36.53 173 GLY H CA 1
ATOM 1278 C C . GLY A 1 194 ? 68.942 -40.408 16.538 1.00 36.37 173 GLY H C 1
ATOM 1279 O O . GLY A 1 194 ? 68.573 -41.572 16.580 1.00 36.74 173 GLY H O 1
ATOM 1280 N N . LEU A 1 195 ? 68.914 -39.662 15.423 1.00 33.94 174 LEU H N 1
ATOM 1281 C CA . LEU A 1 195 ? 68.526 -40.195 14.112 1.00 32.38 174 LEU H CA 1
ATOM 1282 C C . LEU A 1 195 ? 69.622 -40.026 13.064 1.00 33.89 174 LEU H C 1
ATOM 1283 O O . LEU A 1 195 ? 70.337 -39.006 13.044 1.00 31.63 174 LEU H O 1
ATOM 1288 N N . TYR A 1 196 ? 69.737 -41.034 12.194 1.00 32.36 175 TYR H N 1
ATOM 1289 C CA . TYR A 1 196 ? 70.662 -41.032 11.064 1.00 29.54 175 TYR H CA 1
ATOM 1290 C C . TYR A 1 196 ? 70.055 -40.445 9.797 1.00 31.14 175 TYR H C 1
ATOM 1291 O O . TYR A 1 196 ? 68.846 -40.557 9.561 1.00 31.99 175 TYR H O 1
ATOM 1300 N N . THR A 1 197 ? 70.916 -39.849 8.969 1.00 30.56 176 THR H N 1
ATOM 1301 C CA . THR A 1 197 ? 70.546 -39.396 7.637 1.00 28.81 176 THR H CA 1
ATOM 1302 C C . THR A 1 197 ? 71.667 -39.765 6.687 1.00 29.23 176 THR H C 1
ATOM 1303 O O . THR A 1 197 ? 72.842 -39.616 7.025 1.00 29.95 176 THR H O 1
ATOM 1307 N N . LEU A 1 198 ? 71.308 -40.293 5.521 1.00 28.80 177 LEU H N 1
ATOM 1308 C CA . LEU A 1 198 ? 72.282 -40.465 4.447 1.00 29.56 177 LEU H CA 1
ATOM 1309 C C . LEU A 1 198 ? 71.713 -40.067 3.102 1.00 28.16 177 LEU H C 1
ATOM 1310 O O . LEU A 1 198 ? 70.503 -39.904 2.944 1.00 26.76 177 LEU H O 1
ATOM 1315 N N . THR A 1 199 ? 72.605 -39.906 2.136 1.00 26.85 178 THR H N 1
ATOM 1316 C CA . THR A 1 199 ? 72.205 -39.671 0.776 1.00 26.96 178 THR H CA 1
ATOM 1317 C C . THR A 1 199 ? 72.899 -40.693 -0.065 1.00 26.19 178 THR H C 1
ATOM 1318 O O . THR A 1 199 ? 73.979 -41.180 0.287 1.00 24.52 178 THR H O 1
ATOM 1322 N N . SER A 1 200 ? 72.254 -41.053 -1.163 1.00 25.70 179 SER H N 1
ATOM 1323 C CA . SER A 1 200 ? 72.891 -41.834 -2.191 1.00 26.29 179 SER H CA 1
ATOM 1324 C C . SER A 1 200 ? 72.655 -41.127 -3.504 1.00 26.14 179 SER H C 1
ATOM 1325 O O . SER A 1 200 ? 71.579 -40.582 -3.729 1.00 27.26 179 SER H O 1
ATOM 1328 N N . SER A 1 201 ? 73.650 -41.146 -4.376 1.00 26.67 180 SER H N 1
ATOM 1329 C CA . SER A 1 201 ? 73.490 -40.571 -5.696 1.00 27.70 180 SER H CA 1
ATOM 1330 C C . SER A 1 201 ? 73.903 -41.567 -6.770 1.00 29.27 180 SER H C 1
ATOM 1331 O O . SER A 1 201 ? 74.699 -42.475 -6.513 1.00 29.24 180 SER H O 1
ATOM 1334 N N . VAL A 1 202 ? 73.357 -41.385 -7.969 1.00 29.28 181 VAL H N 1
ATOM 1335 C CA . VAL A 1 202 ? 73.809 -42.103 -9.159 1.00 29.63 181 VAL H CA 1
ATOM 1336 C C . VAL A 1 202 ? 73.923 -41.124 -10.346 1.00 30.44 181 VAL H C 1
ATOM 1337 O O . VAL A 1 202 ? 73.094 -40.208 -10.517 1.00 30.57 181 VAL H O 1
ATOM 1341 N N . THR A 1 203 ? 74.973 -41.318 -11.131 1.00 32.90 182 THR H N 1
ATOM 1342 C CA . THR A 1 203 ? 75.240 -40.492 -12.303 1.00 37.65 182 THR H CA 1
ATOM 1343 C C . THR A 1 203 ? 75.062 -41.347 -13.551 1.00 38.08 182 THR H C 1
ATOM 1344 O O . THR A 1 203 ? 75.784 -42.331 -13.746 1.00 36.46 182 THR H O 1
ATOM 1348 N N . VAL A 1 204 ? 74.085 -40.963 -14.367 1.00 40.60 183 VAL H N 1
ATOM 1349 C CA . VAL A 1 204 ? 73.725 -41.700 -15.594 1.00 44.34 183 VAL H CA 1
ATOM 1350 C C . VAL A 1 204 ? 73.773 -40.780 -16.825 1.00 47.58 183 VAL H C 1
ATOM 1351 O O . VAL A 1 204 ? 73.604 -39.556 -16.668 1.00 46.46 183 VAL H O 1
ATOM 1355 N N . PRO A 1 205 ? 74.005 -41.354 -18.043 1.00 48.97 184 PRO H N 1
ATOM 1356 C CA . PRO A 1 205 ? 73.789 -40.563 -19.259 1.00 52.04 184 PRO H CA 1
ATOM 1357 C C . PRO A 1 205 ? 72.379 -39.989 -19.260 1.00 52.91 184 PRO H C 1
ATOM 1358 O O . PRO A 1 205 ? 71.436 -40.708 -18.935 1.00 53.88 184 PRO H O 1
ATOM 1362 N N . SER A 1 206 ? 72.243 -38.700 -19.574 1.00 58.37 185 SER H N 1
ATOM 1363 C CA . SER A 1 206 ? 70.928 -38.010 -19.515 1.00 64.14 185 SER H CA 1
ATOM 1364 C C . SER A 1 206 ? 69.840 -38.570 -20.461 1.00 62.53 185 SER H C 1
ATOM 1365 O O . SER A 1 206 ? 68.644 -38.349 -20.241 1.00 61.33 185 SER H O 1
ATOM 1368 N N . SER A 1 207 ? 70.263 -39.300 -21.494 1.00 62.31 186 SER H N 1
ATOM 1369 C CA . SER A 1 207 ? 69.348 -40.084 -22.327 1.00 64.71 186 SER H CA 1
ATOM 1370 C C . SER A 1 207 ? 68.703 -41.260 -21.553 1.00 61.68 186 SER H C 1
ATOM 1371 O O . SER A 1 207 ? 67.536 -41.582 -21.783 1.00 62.39 186 SER H O 1
ATOM 1374 N N . THR A 1 208 ? 69.468 -41.885 -20.648 1.00 59.44 187 THR H N 1
ATOM 1375 C CA . THR A 1 208 ? 68.972 -42.963 -19.775 1.00 54.68 187 THR H CA 1
ATOM 1376 C C . THR A 1 208 ? 67.804 -42.456 -18.937 1.00 56.59 187 THR H C 1
ATOM 1377 O O . THR A 1 208 ? 66.746 -43.085 -18.896 1.00 59.33 187 THR H O 1
ATOM 1381 N N . TRP A 1 209 ? 67.984 -41.308 -18.293 1.00 55.04 188 TRP H N 1
ATOM 1382 C CA . TRP A 1 209 ? 66.927 -40.753 -17.465 1.00 57.51 188 TRP H CA 1
ATOM 1383 C C . TRP A 1 209 ? 65.708 -40.326 -18.297 1.00 63.17 188 TRP H C 1
ATOM 1384 O O . TRP A 1 209 ? 64.566 -40.366 -17.813 1.00 60.75 188 TRP H O 1
ATOM 1395 N N . SER A 1 210 ? 65.978 -39.952 -19.551 1.00 67.74 189 SER H N 1
ATOM 1396 C CA . SER A 1 210 ? 64.963 -39.610 -20.549 1.00 68.64 189 SER H CA 1
ATOM 1397 C C . SER A 1 210 ? 63.983 -40.776 -20.816 1.00 67.22 189 SER H C 1
ATOM 1398 O O . SER A 1 210 ? 62.772 -40.625 -20.618 1.00 63.66 189 SER H O 1
ATOM 1401 N N . SER A 1 211 ? 64.521 -41.930 -21.224 1.00 66.54 190 SER H N 1
ATOM 1402 C CA . SER A 1 211 ? 63.731 -43.125 -21.561 1.00 66.46 190 SER H CA 1
ATOM 1403 C C . SER A 1 211 ? 63.376 -44.020 -20.352 1.00 67.03 190 SER H C 1
ATOM 1404 O O . SER A 1 211 ? 62.196 -44.256 -20.076 1.00 68.67 190 SER H O 1
ATOM 1407 N N . GLN A 1 212 ? 64.402 -44.511 -19.652 1.00 63.22 191 GLN H N 1
ATOM 1408 C CA . GLN A 1 212 ? 64.262 -45.435 -18.518 1.00 56.08 191 GLN H CA 1
ATOM 1409 C C . GLN A 1 212 ? 63.762 -44.766 -17.245 1.00 53.36 191 GLN H C 1
ATOM 1410 O O . GLN A 1 212 ? 63.966 -43.564 -17.033 1.00 55.43 191 GLN H O 1
ATOM 1416 N N . ALA A 1 213 ? 63.138 -45.569 -16.384 1.00 46.51 192 ALA H N 1
ATOM 1417 C CA . ALA A 1 213 ? 62.894 -45.190 -14.996 1.00 44.21 192 ALA H CA 1
ATOM 1418 C C . ALA A 1 213 ? 64.214 -45.271 -14.220 1.00 41.66 192 ALA H C 1
ATOM 1419 O O . ALA A 1 213 ? 65.074 -46.112 -14.515 1.00 39.25 192 ALA H O 1
ATOM 1421 N N . VAL A 1 214 ? 64.377 -44.377 -13.250 1.00 40.24 193 VAL H N 1
ATOM 1422 C CA . VAL A 1 214 ? 65.478 -44.477 -12.290 1.00 38.47 193 VAL H CA 1
ATOM 1423 C C . VAL A 1 214 ? 64.863 -44.460 -10.896 1.00 38.11 193 VAL H C 1
ATOM 1424 O O . VAL A 1 214 ? 64.154 -43.517 -10.515 1.00 37.69 193 VAL H O 1
ATOM 1428 N N . THR A 1 215 ? 65.133 -45.533 -10.153 1.00 38.78 194 THR H N 1
ATOM 1429 C CA . THR A 1 215 ? 64.490 -45.782 -8.868 1.00 36.69 194 THR H CA 1
ATOM 1430 C C . THR A 1 215 ? 65.564 -46.180 -7.874 1.00 36.20 194 THR H C 1
ATOM 1431 O O . THR A 1 215 ? 66.441 -46.988 -8.196 1.00 35.08 194 THR H O 1
ATOM 1435 N N . CYS A 1 216 ? 65.492 -45.598 -6.678 1.00 35.90 195 CYS H N 1
ATOM 1436 C CA . CYS A 1 216 ? 66.314 -46.055 -5.555 1.00 35.22 195 CYS H CA 1
ATOM 1437 C C . CYS A 1 216 ? 65.495 -46.961 -4.646 1.00 31.64 195 CYS H C 1
ATOM 1438 O O . CYS A 1 216 ? 64.302 -46.723 -4.432 1.00 29.81 195 CYS H O 1
ATOM 1441 N N . ASN A 1 217 ? 66.141 -48.033 -4.179 1.00 28.41 196 ASN H N 1
ATOM 1442 C CA . ASN A 1 217 ? 65.527 -49.017 -3.295 1.00 26.70 196 ASN H CA 1
ATOM 1443 C C . ASN A 1 217 ? 66.259 -48.913 -1.961 1.00 26.39 196 ASN H C 1
ATOM 1444 O O . ASN A 1 217 ? 67.489 -48.993 -1.932 1.00 26.86 196 ASN H O 1
ATOM 1449 N N . VAL A 1 218 ? 65.508 -48.696 -0.880 1.00 26.44 197 VAL H N 1
ATOM 1450 C CA . VAL A 1 218 ? 66.080 -48.446 0.453 1.00 25.77 197 VAL H CA 1
ATOM 1451 C C . VAL A 1 218 ? 65.518 -49.457 1.457 1.00 25.35 197 VAL H C 1
ATOM 1452 O O . VAL A 1 218 ? 64.343 -49.378 1.834 1.00 26.93 197 VAL H O 1
ATOM 1456 N N . ALA A 1 219 ? 66.372 -50.377 1.896 1.00 24.20 198 ALA H N 1
ATOM 1457 C CA . ALA A 1 219 ? 66.005 -51.411 2.867 1.00 25.04 198 ALA H CA 1
ATOM 1458 C C . ALA A 1 219 ? 66.514 -50.981 4.244 1.00 25.74 198 ALA H C 1
ATOM 1459 O O . ALA A 1 219 ? 67.641 -50.500 4.358 1.00 24.82 198 ALA H O 1
ATOM 1461 N N . HIS A 1 220 ? 65.687 -51.167 5.267 1.00 23.04 199 HIS H N 1
ATOM 1462 C CA . HIS A 1 220 ? 66.066 -50.878 6.647 1.00 24.89 199 HIS H CA 1
ATOM 1463 C C . HIS A 1 220 ? 65.655 -52.070 7.517 1.00 23.66 199 HIS H C 1
ATOM 1464 O O . HIS A 1 220 ? 64.500 -52.139 7.954 1.00 23.72 199 HIS H O 1
ATOM 1471 N N . PRO A 1 221 ? 66.595 -53.014 7.753 1.00 23.92 200 PRO H N 1
ATOM 1472 C CA . PRO A 1 221 ? 66.261 -54.276 8.415 1.00 23.24 200 PRO H CA 1
ATOM 1473 C C . PRO A 1 221 ? 65.506 -54.109 9.720 1.00 25.03 200 PRO H C 1
ATOM 1474 O O . PRO A 1 221 ? 64.548 -54.836 9.968 1.00 24.31 200 PRO H O 1
ATOM 1478 N N . ALA A 1 222 ? 65.936 -53.163 10.553 1.00 24.69 201 ALA H N 1
ATOM 1479 C CA . ALA A 1 222 ? 65.410 -53.081 11.907 1.00 24.74 201 ALA H CA 1
ATOM 1480 C C . ALA A 1 222 ? 63.949 -52.658 11.948 1.00 25.50 201 ALA H C 1
ATOM 1481 O O . ALA A 1 222 ? 63.238 -53.041 12.870 1.00 26.69 201 ALA H O 1
ATOM 1483 N N . SER A 1 223 ? 63.496 -51.885 10.961 1.00 25.70 202 SER H N 1
ATOM 1484 C CA . SER A 1 223 ? 62.076 -51.480 10.903 1.00 25.85 202 SER H CA 1
ATOM 1485 C C . SER A 1 223 ? 61.257 -52.363 9.964 1.00 27.19 202 SER H C 1
ATOM 1486 O O . SER A 1 223 ? 60.073 -52.103 9.746 1.00 29.35 202 SER H O 1
ATOM 1489 N N . SER A 1 224 ? 61.889 -53.397 9.405 1.00 26.83 203 SER H N 1
ATOM 1490 C CA . SER A 1 224 ? 61.254 -54.283 8.406 1.00 27.07 203 SER H CA 1
ATOM 1491 C C . SER A 1 224 ? 60.621 -53.508 7.236 1.00 26.81 203 SER H C 1
ATOM 1492 O O . SER A 1 224 ? 59.545 -53.859 6.773 1.00 26.02 203 SER H O 1
ATOM 1495 N N . THR A 1 225 ? 61.295 -52.450 6.781 1.00 26.99 204 THR H N 1
ATOM 1496 C CA . THR A 1 225 ? 60.833 -51.654 5.644 1.00 26.16 204 THR H CA 1
ATOM 1497 C C . THR A 1 225 ? 61.759 -51.782 4.441 1.00 26.76 204 THR H C 1
ATOM 1498 O O . THR A 1 225 ? 62.981 -51.923 4.590 1.00 25.58 204 THR H O 1
ATOM 1502 N N . LYS A 1 226 ? 61.168 -51.766 3.249 1.00 26.36 205 LYS H N 1
ATOM 1503 C CA . LYS A 1 226 ? 61.924 -51.600 2.015 1.00 28.26 205 LYS H CA 1
ATOM 1504 C C . LYS A 1 226 ? 61.072 -50.793 1.062 1.00 31.01 205 LYS H C 1
ATOM 1505 O O . LYS A 1 226 ? 59.956 -51.204 0.719 1.00 31.01 205 LYS H O 1
ATOM 1511 N N . VAL A 1 227 ? 61.611 -49.643 0.653 1.00 31.29 206 VAL H N 1
ATOM 1512 C CA . VAL A 1 227 ? 60.854 -48.589 -0.019 1.00 33.18 206 VAL H CA 1
ATOM 1513 C C . VAL A 1 227 ? 61.516 -48.262 -1.366 1.00 33.48 206 VAL H C 1
ATOM 1514 O O . VAL A 1 227 ? 62.743 -48.304 -1.492 1.00 32.67 206 VAL H O 1
ATOM 1518 N N . ASP A 1 228 ? 60.700 -47.984 -2.375 1.00 35.12 207 ASP H N 1
ATOM 1519 C CA . ASP A 1 228 ? 61.202 -47.504 -3.671 1.00 38.75 207 ASP H CA 1
ATOM 1520 C C . ASP A 1 228 ? 60.812 -46.047 -3.885 1.00 39.20 207 ASP H C 1
ATOM 1521 O O . ASP A 1 228 ? 59.735 -45.625 -3.468 1.00 39.22 207 ASP H O 1
ATOM 1526 N N . LYS A 1 229 ? 61.704 -45.284 -4.512 1.00 39.10 208 LYS H N 1
ATOM 1527 C CA . LYS A 1 229 ? 61.408 -43.912 -4.917 1.00 40.65 208 LYS H CA 1
ATOM 1528 C C . LYS A 1 229 ? 61.844 -43.722 -6.347 1.00 42.19 208 LYS H C 1
ATOM 1529 O O . LYS A 1 229 ? 63.044 -43.759 -6.635 1.00 42.09 208 LYS H O 1
ATOM 1535 N N . LYS A 1 230 ? 60.875 -43.571 -7.252 1.00 41.48 209 LYS H N 1
ATOM 1536 C CA . LYS A 1 230 ? 61.191 -43.270 -8.637 1.00 43.27 209 LYS H CA 1
ATOM 1537 C C . LYS A 1 230 ? 61.583 -41.790 -8.686 1.00 42.82 209 LYS H C 1
ATOM 1538 O O . LYS A 1 230 ? 60.948 -40.958 -8.036 1.00 43.13 209 LYS H O 1
ATOM 1544 N N . ILE A 1 231 ? 62.652 -41.479 -9.414 1.00 42.36 210 ILE H N 1
ATOM 1545 C CA . ILE A 1 231 ? 63.125 -40.095 -9.514 1.00 42.91 210 ILE H CA 1
ATOM 1546 C C . ILE A 1 231 ? 62.442 -39.444 -10.714 1.00 43.71 210 ILE H C 1
ATOM 1547 O O . ILE A 1 231 ? 62.791 -39.722 -11.863 1.00 41.76 210 ILE H O 1
ATOM 1552 N N . ILE A 1 232 ? 61.461 -38.597 -10.399 1.00 49.63 211 ILE H N 1
ATOM 1553 C CA . ILE A 1 232 ? 60.591 -37.912 -11.373 1.00 55.41 211 ILE H CA 1
ATOM 1554 C C . ILE A 1 232 ? 61.207 -36.546 -11.704 1.00 55.64 211 ILE H C 1
ATOM 1555 O O . ILE A 1 232 ? 61.671 -35.821 -10.816 1.00 50.14 211 ILE H O 1
ATOM 1560 N N . VAL A 1 233 ? 61.187 -36.210 -12.988 1.00 58.86 212 VAL H N 1
ATOM 1561 C CA . VAL A 1 233 ? 61.832 -35.012 -13.527 1.00 58.88 212 VAL H CA 1
ATOM 1562 C C . VAL A 1 233 ? 61.295 -33.690 -12.958 1.00 55.64 212 VAL H C 1
ATOM 1563 O O . VAL A 1 233 ? 60.250 -33.649 -12.304 1.00 54.67 212 VAL H O 1
ATOM 1567 N N . ALA B 1 19 ? 77.859 -64.925 -6.884 1.00 53.27 1 ALA A N 1
ATOM 1568 C CA . ALA B 1 19 ? 77.162 -63.996 -5.952 1.00 52.90 1 ALA A CA 1
ATOM 1569 C C . ALA B 1 19 ? 75.876 -64.603 -5.356 1.00 50.10 1 ALA A C 1
ATOM 1570 O O . ALA B 1 19 ? 75.763 -64.698 -4.119 1.00 52.43 1 ALA A O 1
ATOM 1572 N N . VAL B 1 20 ? 74.936 -65.022 -6.221 1.00 43.02 2 VAL A N 1
ATOM 1573 C CA . VAL B 1 20 ? 73.532 -65.308 -5.803 1.00 36.11 2 VAL A CA 1
ATOM 1574 C C . VAL B 1 20 ? 73.436 -66.631 -5.046 1.00 32.17 2 VAL A C 1
ATOM 1575 O O . VAL B 1 20 ? 73.951 -67.633 -5.526 1.00 30.14 2 VAL A O 1
ATOM 1579 N N . GLN B 1 21 ? 72.814 -66.617 -3.858 1.00 26.78 3 GLN A N 1
ATOM 1580 C CA . GLN B 1 21 ? 72.777 -67.810 -2.999 1.00 25.09 3 GLN A CA 1
ATOM 1581 C C . GLN B 1 21 ? 71.595 -67.838 -2.011 1.00 23.37 3 GLN A C 1
ATOM 1582 O O . GLN B 1 21 ? 71.285 -66.823 -1.386 1.00 22.57 3 GLN A O 1
ATOM 1588 N N . LEU B 1 22 ? 70.984 -69.017 -1.855 1.00 21.56 4 LEU A N 1
ATOM 1589 C CA . LEU B 1 22 ? 69.892 -69.221 -0.891 1.00 21.21 4 LEU A CA 1
ATOM 1590 C C . LEU B 1 22 ? 70.340 -70.224 0.135 1.00 20.15 4 LEU A C 1
ATOM 1591 O O . LEU B 1 22 ? 70.908 -71.261 -0.205 1.00 19.13 4 LEU A O 1
ATOM 1596 N N . VAL B 1 23 ? 70.117 -69.897 1.402 1.00 19.37 5 VAL A N 1
ATOM 1597 C CA . VAL B 1 23 ? 70.543 -70.799 2.478 1.00 19.87 5 VAL A CA 1
ATOM 1598 C C . VAL B 1 23 ? 69.363 -71.019 3.405 1.00 19.92 5 VAL A C 1
ATOM 1599 O O . VAL B 1 23 ? 68.832 -70.063 3.988 1.00 17.97 5 VAL A O 1
ATOM 1603 N N . GLU B 1 24 ? 68.960 -72.283 3.534 1.00 19.69 6 GLU A N 1
ATOM 1604 C CA . GLU B 1 24 ? 67.818 -72.603 4.373 1.00 20.69 6 GLU A CA 1
ATOM 1605 C C . GLU B 1 24 ? 68.280 -72.974 5.752 1.00 20.87 6 GLU A C 1
ATOM 1606 O O . GLU B 1 24 ? 69.385 -73.499 5.903 1.00 21.25 6 GLU A O 1
ATOM 1612 N N . SER B 1 25 ? 67.417 -72.758 6.745 1.00 20.92 7 SER A N 1
ATOM 1613 C CA . SER B 1 25 ? 67.620 -73.329 8.073 1.00 22.54 7 SER A CA 1
ATOM 1614 C C . SER B 1 25 ? 66.297 -73.686 8.753 1.00 23.19 7 SER A C 1
ATOM 1615 O O . SER B 1 25 ? 65.210 -73.404 8.215 1.00 18.80 7 SER A O 1
ATOM 1618 N N . GLY B 1 26 ? 66.421 -74.295 9.942 1.00 23.15 8 GLY A N 1
ATOM 1619 C CA . GLY B 1 26 ? 65.282 -74.730 10.732 1.00 25.14 8 GLY A CA 1
ATOM 1620 C C . GLY B 1 26 ? 65.020 -76.169 10.344 1.00 26.20 8 GLY A C 1
ATOM 1621 O O . GLY B 1 26 ? 65.849 -76.809 9.703 1.00 30.40 8 GLY A O 1
ATOM 1622 N N . GLY B 1 27 ? 63.885 -76.710 10.723 1.00 27.38 9 GLY A N 1
ATOM 1623 C CA . GLY B 1 27 ? 63.625 -78.096 10.310 1.00 29.35 9 GLY A CA 1
ATOM 1624 C C . GLY B 1 27 ? 64.091 -79.122 11.326 1.00 29.45 9 GLY A C 1
ATOM 1625 O O . GLY B 1 27 ? 64.589 -78.770 12.378 1.00 31.75 9 GLY A O 1
ATOM 1626 N N . GLY B 1 28 ? 63.940 -80.394 10.991 1.00 27.47 10 GLY A N 1
ATOM 1627 C CA . GLY B 1 28 ? 64.264 -81.486 11.900 1.00 25.62 10 GLY A CA 1
ATOM 1628 C C . GLY B 1 28 ? 62.995 -82.298 12.161 1.00 25.75 10 GLY A C 1
ATOM 1629 O O . GLY B 1 28 ? 62.052 -82.278 11.345 1.00 22.89 10 GLY A O 1
ATOM 1630 N N . LEU B 1 29 ? 62.984 -82.973 13.314 1.00 24.13 11 LEU A N 1
ATOM 1631 C CA . LEU B 1 29 ? 61.925 -83.877 13.731 1.00 22.78 11 LEU A CA 1
ATOM 1632 C C . LEU B 1 29 ? 60.861 -83.172 14.560 1.00 23.10 11 LEU A C 1
ATOM 1633 O O . LEU B 1 29 ? 61.166 -82.446 15.507 1.00 22.92 11 LEU A O 1
ATOM 1638 N N . VAL B 1 30 ? 59.600 -83.399 14.218 1.00 21.97 12 VAL A N 1
ATOM 1639 C CA . VAL B 1 30 ? 58.478 -82.822 14.952 1.00 21.93 12 VAL A CA 1
ATOM 1640 C C . VAL B 1 30 ? 57.333 -83.861 14.989 1.00 22.77 12 VAL A C 1
ATOM 1641 O O . VAL B 1 30 ? 57.273 -84.757 14.143 1.00 20.35 12 VAL A O 1
ATOM 1645 N N . GLN B 1 31 ? 56.436 -83.739 15.969 1.00 22.37 13 GLN A N 1
ATOM 1646 C CA . GLN B 1 31 ? 55.358 -84.695 16.123 1.00 23.75 13 GLN A CA 1
ATOM 1647 C C . GLN B 1 31 ? 54.156 -84.245 15.287 1.00 22.05 13 GLN A C 1
ATOM 1648 O O . GLN B 1 31 ? 54.005 -83.023 15.059 1.00 19.67 13 GLN A O 1
ATOM 1654 N N . PRO B 1 32 ? 53.286 -85.219 14.869 1.00 21.52 14 PRO A N 1
ATOM 1655 C CA . PRO B 1 32 ? 52.037 -84.864 14.190 1.00 22.10 14 PRO A CA 1
ATOM 1656 C C . PRO B 1 32 ? 51.244 -83.853 14.993 1.00 22.62 14 PRO A C 1
ATOM 1657 O O . PRO B 1 32 ? 51.261 -83.891 16.241 1.00 23.21 14 PRO A O 1
ATOM 1661 N N . LYS B 1 33 ? 50.598 -82.937 14.271 1.00 22.38 15 LYS A N 1
ATOM 1662 C CA . LYS B 1 33 ? 49.743 -81.874 14.792 1.00 24.47 15 LYS A CA 1
ATOM 1663 C C . LYS B 1 33 ? 50.506 -80.714 15.415 1.00 24.96 15 LYS A C 1
ATOM 1664 O O . LYS B 1 33 ? 49.904 -79.688 15.734 1.00 26.80 15 LYS A O 1
ATOM 1670 N N . GLU B 1 34 ? 51.820 -80.846 15.561 1.00 25.66 16 GLU A N 1
ATOM 1671 C CA . GLU B 1 34 ? 52.632 -79.742 16.061 1.00 26.38 16 GLU A CA 1
ATOM 1672 C C . GLU B 1 34 ? 53.105 -78.813 14.936 1.00 26.60 16 GLU A C 1
ATOM 1673 O O . GLU B 1 34 ? 52.723 -78.998 13.761 1.00 24.58 16 GLU A O 1
ATOM 1679 N N . SER B 1 35 ? 53.893 -77.802 15.305 1.00 23.52 17 SER A N 1
ATOM 1680 C CA . SER B 1 35 ? 54.266 -76.688 14.426 1.00 23.83 17 SER A CA 1
ATOM 1681 C C . SER B 1 35 ? 55.764 -76.582 14.258 1.00 24.82 17 SER A C 1
ATOM 1682 O O . SER B 1 35 ? 56.520 -77.023 15.137 1.00 22.65 17 SER A O 1
ATOM 1685 N N . LEU B 1 36 ? 56.180 -75.974 13.145 1.00 23.25 18 LEU A N 1
ATOM 1686 C CA . LEU B 1 36 ? 57.592 -75.770 12.853 1.00 24.66 18 LEU A CA 1
ATOM 1687 C C . LEU B 1 36 ? 57.730 -74.626 11.872 1.00 23.89 18 LEU A C 1
ATOM 1688 O O . LEU B 1 36 ? 56.898 -74.497 10.957 1.00 21.66 18 LEU A O 1
ATOM 1693 N N . LYS B 1 37 ? 58.795 -73.827 12.034 1.00 22.25 19 LYS A N 1
ATOM 1694 C CA . LYS B 1 37 ? 59.042 -72.701 11.138 1.00 23.10 19 LYS A CA 1
ATOM 1695 C C . LYS B 1 37 ? 60.399 -72.858 10.469 1.00 22.66 19 LYS A C 1
ATOM 1696 O O . LYS B 1 37 ? 61.403 -73.018 11.134 1.00 24.41 19 LYS A O 1
ATOM 1702 N N . ILE B 1 38 ? 60.428 -72.871 9.146 1.00 21.15 20 ILE A N 1
ATOM 1703 C CA . ILE B 1 38 ? 61.718 -72.984 8.437 1.00 19.28 20 ILE A CA 1
ATOM 1704 C C . ILE B 1 38 ? 61.981 -71.652 7.748 1.00 18.93 20 ILE A C 1
ATOM 1705 O O . ILE B 1 38 ? 61.041 -70.872 7.490 1.00 17.44 20 ILE A O 1
ATOM 1710 N N . SER B 1 39 ? 63.247 -71.372 7.458 1.00 18.74 21 SER A N 1
ATOM 1711 C CA . SER B 1 39 ? 63.576 -70.054 6.899 1.00 19.47 21 SER A CA 1
ATOM 1712 C C . SER B 1 39 ? 64.545 -70.173 5.737 1.00 18.51 21 SER A C 1
ATOM 1713 O O . SER B 1 39 ? 65.225 -71.185 5.565 1.00 17.85 21 SER A O 1
ATOM 1716 N N . CYS B 1 40 ? 64.589 -69.127 4.933 1.00 19.68 22 CYS A N 1
ATOM 1717 C CA . CYS B 1 40 ? 65.440 -69.096 3.770 1.00 20.85 22 CYS A CA 1
ATOM 1718 C C . CYS B 1 40 ? 66.109 -67.718 3.687 1.00 19.44 22 CYS A C 1
ATOM 1719 O O . CYS B 1 40 ? 65.427 -66.701 3.562 1.00 19.00 22 CYS A O 1
ATOM 1722 N N . ALA B 1 41 ? 67.432 -67.704 3.775 1.00 18.40 23 ALA A N 1
ATOM 1723 C CA . ALA B 1 41 ? 68.209 -66.440 3.699 1.00 19.25 23 ALA A CA 1
ATOM 1724 C C . ALA B 1 41 ? 68.868 -66.307 2.311 1.00 19.10 23 ALA A C 1
ATOM 1725 O O . ALA B 1 41 ? 69.526 -67.248 1.833 1.00 18.96 23 ALA A O 1
ATOM 1727 N N . ALA B 1 42 ? 68.676 -65.148 1.691 1.00 18.65 24 ALA A N 1
ATOM 1728 C CA . ALA B 1 42 ? 69.211 -64.863 0.371 1.00 20.17 24 ALA A CA 1
ATOM 1729 C C . ALA B 1 42 ? 70.434 -63.937 0.488 1.00 21.50 24 ALA A C 1
ATOM 1730 O O . ALA B 1 42 ? 70.473 -63.067 1.359 1.00 21.05 24 ALA A O 1
ATOM 1732 N N . PHE B 1 43 ? 71.403 -64.150 -0.396 1.00 23.36 25 PHE A N 1
ATOM 1733 C CA . PHE B 1 43 ? 72.659 -63.384 -0.460 1.00 25.24 25 PHE A CA 1
ATOM 1734 C C . PHE B 1 43 ? 73.001 -63.065 -1.912 1.00 27.26 25 PHE A C 1
ATOM 1735 O O . PHE B 1 43 ? 72.714 -63.853 -2.808 1.00 26.92 25 PHE A O 1
ATOM 1743 N N . GLY B 1 44 ? 73.619 -61.910 -2.147 1.00 28.87 26 GLY A N 1
ATOM 1744 C CA . GLY B 1 44 ? 73.964 -61.498 -3.510 1.00 31.46 26 GLY A CA 1
ATOM 1745 C C . GLY B 1 44 ? 72.872 -60.538 -3.904 1.00 33.98 26 GLY A C 1
ATOM 1746 O O . GLY B 1 44 ? 72.433 -59.736 -3.073 1.00 38.82 26 GLY A O 1
ATOM 1747 N N . VAL B 1 45 ? 72.406 -60.626 -5.141 1.00 31.77 27 VAL A N 1
ATOM 1748 C CA . VAL B 1 45 ? 71.346 -59.718 -5.632 1.00 32.43 27 VAL A CA 1
ATOM 1749 C C . VAL B 1 45 ? 70.065 -59.736 -4.774 1.00 27.79 27 VAL A C 1
ATOM 1750 O O . VAL B 1 45 ? 69.802 -60.703 -4.071 1.00 28.79 27 VAL A O 1
ATOM 1754 N N . THR B 1 46 ? 69.296 -58.658 -4.829 1.00 25.88 28 THR A N 1
ATOM 1755 C CA . THR B 1 46 ? 67.988 -58.629 -4.205 1.00 23.94 28 THR A CA 1
ATOM 1756 C C . THR B 1 46 ? 67.031 -59.643 -4.863 1.00 22.70 28 THR A C 1
ATOM 1757 O O . THR B 1 46 ? 67.080 -59.875 -6.088 1.00 19.37 28 THR A O 1
ATOM 1761 N N . PHE B 1 47 ? 66.206 -60.253 -4.018 1.00 21.85 29 PHE A N 1
ATOM 1762 C CA . PHE B 1 47 ? 65.090 -61.100 -4.463 1.00 23.24 29 PHE A CA 1
ATOM 1763 C C . PHE B 1 47 ? 63.761 -60.351 -4.380 1.00 23.56 29 PHE A C 1
ATOM 1764 O O . PHE B 1 47 ? 62.695 -60.933 -4.612 1.00 24.93 29 PHE A O 1
ATOM 1772 N N . SER B 1 48 ? 63.801 -59.060 -4.076 1.00 22.74 30 SER A N 1
ATOM 1773 C CA . SER B 1 48 ? 62.531 -58.357 -3.833 1.00 23.25 30 SER A CA 1
ATOM 1774 C C . SER B 1 48 ? 61.679 -58.085 -5.098 1.00 22.24 30 SER A C 1
ATOM 1775 O O . SER B 1 48 ? 60.529 -57.668 -4.983 1.00 21.83 30 SER A O 1
ATOM 1778 N N . ASN B 1 49 ? 62.219 -58.367 -6.285 1.00 21.65 31 ASN A N 1
ATOM 1779 C CA . ASN B 1 49 ? 61.437 -58.276 -7.529 1.00 20.88 31 ASN A CA 1
ATOM 1780 C C . ASN B 1 49 ? 60.926 -59.616 -8.034 1.00 19.78 31 ASN A C 1
ATOM 1781 O O . ASN B 1 49 ? 60.302 -59.673 -9.085 1.00 20.55 31 ASN A O 1
ATOM 1786 N N . VAL B 1 50 ? 61.188 -60.691 -7.300 1.00 18.81 32 VAL A N 1
ATOM 1787 C CA . VAL B 1 50 ? 60.707 -62.008 -7.725 1.00 18.20 32 VAL A CA 1
ATOM 1788 C C . VAL B 1 50 ? 59.731 -62.594 -6.698 1.00 18.17 32 VAL A C 1
ATOM 1789 O O . VAL B 1 50 ? 59.944 -62.459 -5.486 1.00 17.32 32 VAL A O 1
ATOM 1793 N N . ALA B 1 51 ? 58.659 -63.222 -7.192 1.00 17.31 33 ALA A N 1
ATOM 1794 C CA . ALA B 1 51 ? 57.835 -64.098 -6.343 1.00 17.38 33 ALA A CA 1
ATOM 1795 C C . ALA B 1 51 ? 58.726 -65.213 -5.778 1.00 16.17 33 ALA A C 1
ATOM 1796 O O . ALA B 1 51 ? 59.618 -65.706 -6.475 1.00 17.40 33 ALA A O 1
ATOM 1798 N N . MET B 1 52 ? 58.476 -65.609 -4.535 1.00 15.48 34 MET A N 1
ATOM 1799 C CA . MET B 1 52 ? 59.307 -66.625 -3.876 1.00 15.95 34 MET A CA 1
ATOM 1800 C C . MET B 1 52 ? 58.459 -67.859 -3.605 1.00 15.58 34 MET A C 1
ATOM 1801 O O . MET B 1 52 ? 57.247 -67.743 -3.385 1.00 15.94 34 MET A O 1
ATOM 1806 N N . TYR B 1 53 ? 59.102 -69.026 -3.623 1.00 15.47 35 TYR A N 1
ATOM 1807 C CA . TYR B 1 53 ? 58.414 -70.320 -3.496 1.00 15.16 35 TYR A CA 1
ATOM 1808 C C . TYR B 1 53 ? 59.100 -71.210 -2.495 1.00 15.79 35 TYR A C 1
ATOM 1809 O O . TYR B 1 53 ? 60.341 -71.180 -2.372 1.00 15.78 35 TYR A O 1
ATOM 1818 N N . TRP B 1 54 ? 58.287 -71.990 -1.780 1.00 14.94 36 TRP A N 1
ATOM 1819 C CA . TRP B 1 54 ? 58.757 -73.224 -1.168 1.00 14.94 36 TRP A CA 1
ATOM 1820 C C . TRP B 1 54 ? 58.314 -74.404 -2.023 1.00 15.49 36 TRP A C 1
ATOM 1821 O O . TRP B 1 54 ? 57.168 -74.454 -2.501 1.00 14.54 36 TRP A O 1
ATOM 1832 N N . VAL B 1 55 ? 59.247 -75.331 -2.207 1.00 15.39 37 VAL A N 1
ATOM 1833 C CA . VAL B 1 55 ? 59.080 -76.548 -3.003 1.00 16.53 37 VAL A CA 1
ATOM 1834 C C . VAL B 1 55 ? 59.455 -77.711 -2.088 1.00 16.65 37 VAL A C 1
ATOM 1835 O O . VAL B 1 55 ? 60.330 -77.575 -1.214 1.00 18.75 37 VAL A O 1
ATOM 1839 N N . ARG B 1 56 ? 58.794 -78.853 -2.240 1.00 17.28 38 ARG A N 1
ATOM 1840 C CA . ARG B 1 56 ? 59.180 -80.008 -1.474 1.00 16.07 38 ARG A CA 1
ATOM 1841 C C . ARG B 1 56 ? 59.334 -81.254 -2.283 1.00 16.60 38 ARG A C 1
ATOM 1842 O O . ARG B 1 56 ? 58.826 -81.373 -3.401 1.00 16.62 38 ARG A O 1
ATOM 1850 N N . GLN B 1 57 ? 60.041 -82.195 -1.678 1.00 16.41 39 GLN A N 1
ATOM 1851 C CA . GLN B 1 57 ? 60.281 -83.472 -2.264 1.00 17.97 39 GLN A CA 1
ATOM 1852 C C . GLN B 1 57 ? 60.197 -84.525 -1.170 1.00 18.37 39 GLN A C 1
ATOM 1853 O O . GLN B 1 57 ? 61.081 -84.604 -0.326 1.00 16.92 39 GLN A O 1
ATOM 1859 N N . ALA B 1 58 ? 59.129 -85.329 -1.207 1.00 19.44 40 ALA A N 1
ATOM 1860 C CA . ALA B 1 58 ? 58.970 -86.477 -0.316 1.00 21.16 40 ALA A CA 1
ATOM 1861 C C . ALA B 1 58 ? 60.010 -87.535 -0.676 1.00 23.52 40 ALA A C 1
ATOM 1862 O O . ALA B 1 58 ? 60.461 -87.581 -1.830 1.00 23.41 40 ALA A O 1
ATOM 1864 N N . PRO B 1 59 ? 60.408 -88.385 0.295 1.00 24.97 41 PRO A N 1
ATOM 1865 C CA . PRO B 1 59 ? 61.507 -89.325 0.021 1.00 27.84 41 PRO A CA 1
ATOM 1866 C C . PRO B 1 59 ? 61.241 -90.207 -1.199 1.00 30.18 41 PRO A C 1
ATOM 1867 O O . PRO B 1 59 ? 60.124 -90.746 -1.348 1.00 30.42 41 PRO A O 1
ATOM 1871 N N . GLY B 1 60 ? 62.228 -90.275 -2.101 1.00 31.54 42 GLY A N 1
ATOM 1872 C CA . GLY B 1 60 ? 62.060 -90.949 -3.415 1.00 29.54 42 GLY A CA 1
ATOM 1873 C C . GLY B 1 60 ? 60.990 -90.439 -4.389 1.00 28.04 42 GLY A C 1
ATOM 1874 O O . GLY B 1 60 ? 60.709 -91.107 -5.384 1.00 29.34 42 GLY A O 1
ATOM 1875 N N . LYS B 1 61 ? 60.391 -89.269 -4.136 1.00 25.22 43 LYS A N 1
ATOM 1876 C CA . LYS B 1 61 ? 59.368 -88.701 -5.042 1.00 23.80 43 LYS A CA 1
ATOM 1877 C C . LYS B 1 61 ? 59.911 -87.477 -5.799 1.00 22.98 43 LYS A C 1
ATOM 1878 O O . LYS B 1 61 ? 61.091 -87.142 -5.684 1.00 22.95 43 LYS A O 1
ATOM 1884 N N . GLY B 1 62 ? 59.054 -86.819 -6.569 1.00 21.21 44 GLY A N 1
ATOM 1885 C CA . GLY B 1 62 ? 59.441 -85.654 -7.373 1.00 21.42 44 GLY A CA 1
ATOM 1886 C C . GLY B 1 62 ? 59.297 -84.344 -6.630 1.00 20.52 44 GLY A C 1
ATOM 1887 O O . GLY B 1 62 ? 58.931 -84.310 -5.458 1.00 20.63 44 GLY A O 1
ATOM 1888 N N . LEU B 1 63 ? 59.577 -83.258 -7.328 1.00 19.90 45 LEU A N 1
ATOM 1889 C CA . LEU B 1 63 ? 59.514 -81.923 -6.748 1.00 18.80 45 LEU A CA 1
ATOM 1890 C C . LEU B 1 63 ? 58.128 -81.385 -7.010 1.00 19.14 45 LEU A C 1
ATOM 1891 O O . LEU B 1 63 ? 57.565 -81.642 -8.071 1.00 18.10 45 LEU A O 1
ATOM 1896 N N . GLU B 1 64 ? 57.607 -80.625 -6.054 1.00 18.07 46 GLU A N 1
ATOM 1897 C CA . GLU B 1 64 ? 56.263 -80.089 -6.107 1.00 20.27 46 GLU A CA 1
ATOM 1898 C C . GLU B 1 64 ? 56.282 -78.740 -5.396 1.00 18.04 46 GLU A C 1
ATOM 1899 O O . GLU B 1 64 ? 56.858 -78.631 -4.296 1.00 16.49 46 GLU A O 1
ATOM 1905 N N . TRP B 1 65 ? 55.609 -77.739 -5.953 1.00 17.22 47 TRP A N 1
ATOM 1906 C CA . TRP B 1 65 ? 55.439 -76.471 -5.231 1.00 17.03 47 TRP A CA 1
ATOM 1907 C C . TRP B 1 65 ? 54.503 -76.661 -4.020 1.00 18.86 47 TRP A C 1
ATOM 1908 O O . TRP B 1 65 ? 53.611 -77.521 -4.059 1.00 17.90 47 TRP A O 1
ATOM 1919 N N . VAL B 1 66 ? 54.728 -75.871 -2.963 1.00 18.15 48 VAL A N 1
ATOM 1920 C CA . VAL B 1 66 ? 54.012 -75.969 -1.688 1.00 19.57 48 VAL A CA 1
ATOM 1921 C C . VAL B 1 66 ? 53.373 -74.605 -1.409 1.00 19.14 48 VAL A C 1
ATOM 1922 O O . VAL B 1 66 ? 52.216 -74.516 -1.003 1.00 17.57 48 VAL A O 1
ATOM 1926 N N . ALA B 1 67 ? 54.156 -73.530 -1.579 1.00 16.20 49 ALA A N 1
ATOM 1927 C CA . ALA B 1 67 ? 53.682 -72.203 -1.226 1.00 16.32 49 ALA A CA 1
ATOM 1928 C C . ALA B 1 67 ? 54.343 -71.151 -2.091 1.00 15.90 49 ALA A C 1
ATOM 1929 O O . ALA B 1 67 ? 55.503 -71.315 -2.491 1.00 16.32 49 ALA A O 1
ATOM 1931 N N . ARG B 1 68 ? 53.619 -70.065 -2.321 1.00 15.53 50 ARG A N 1
ATOM 1932 C CA . ARG B 1 68 ? 54.047 -68.989 -3.212 1.00 16.35 50 ARG A CA 1
ATOM 1933 C C . ARG B 1 68 ? 53.757 -67.684 -2.563 1.00 15.68 50 ARG A C 1
ATOM 1934 O O . ARG B 1 68 ? 52.700 -67.528 -1.971 1.00 16.25 50 ARG A O 1
ATOM 1942 N N . ILE B 1 69 ? 54.662 -66.713 -2.718 1.00 16.28 51 ILE A N 1
ATOM 1943 C CA . ILE B 1 69 ? 54.406 -65.337 -2.225 1.00 15.70 51 ILE A CA 1
ATOM 1944 C C . ILE B 1 69 ? 54.886 -64.319 -3.246 1.00 16.83 51 ILE A C 1
ATOM 1945 O O . ILE B 1 69 ? 56.037 -64.386 -3.700 1.00 15.23 51 ILE A O 1
ATOM 1950 N N . ARG B 1 70 ? 53.998 -63.384 -3.592 1.00 17.76 52 ARG A N 1
ATOM 1951 C CA . ARG B 1 70 ? 54.248 -62.362 -4.605 1.00 19.18 52 ARG A CA 1
ATOM 1952 C C . ARG B 1 70 ? 55.066 -61.202 -4.001 1.00 19.80 52 ARG A C 1
ATOM 1953 O O . ARG B 1 70 ? 55.410 -61.238 -2.823 1.00 18.89 52 ARG A O 1
ATOM 1961 N N . THR B 1 71 A 55.341 -60.181 -4.809 1.00 20.39 52 THR A N 1
ATOM 1962 C CA . THR B 1 71 A 56.212 -59.071 -4.419 1.00 21.47 52 THR A CA 1
ATOM 1963 C C . THR B 1 71 A 55.383 -57.934 -3.827 1.00 23.94 52 THR A C 1
ATOM 1964 O O . THR B 1 71 A 54.151 -57.972 -3.904 1.00 22.90 52 THR A O 1
ATOM 1968 N N . LYS B 1 72 B 56.054 -56.915 -3.276 1.00 26.17 52 LYS A N 1
ATOM 1969 C CA . LYS B 1 72 B 55.383 -55.699 -2.750 1.00 29.74 52 LYS A CA 1
ATOM 1970 C C . LYS B 1 72 B 54.267 -55.089 -3.631 1.00 30.13 52 LYS A C 1
ATOM 1971 O O . LYS B 1 72 B 53.174 -54.866 -3.108 1.00 30.92 52 LYS A O 1
ATOM 1977 N N . PRO B 1 73 C 54.524 -54.825 -4.947 1.00 30.95 52 PRO A N 1
ATOM 1978 C CA . PRO B 1 73 C 53.446 -54.273 -5.804 1.00 31.05 52 PRO A CA 1
ATOM 1979 C C . PRO B 1 73 C 52.215 -55.171 -5.937 1.00 31.11 52 PRO A C 1
ATOM 1980 O O . PRO B 1 73 C 51.133 -54.686 -6.242 1.00 30.38 52 PRO A O 1
ATOM 1984 N N . ASN B 1 74 ? 52.374 -56.474 -5.737 1.00 29.91 53 ASN A N 1
ATOM 1985 C CA . ASN B 1 74 ? 51.220 -57.363 -5.796 1.00 30.05 53 ASN A CA 1
ATOM 1986 C C . ASN B 1 74 ? 50.711 -57.735 -4.401 1.00 30.25 53 ASN A C 1
ATOM 1987 O O . ASN B 1 74 ? 50.105 -58.794 -4.200 1.00 30.52 53 ASN A O 1
ATOM 1992 N N . ASN B 1 75 ? 50.979 -56.841 -3.447 1.00 30.33 54 ASN A N 1
ATOM 1993 C CA . ASN B 1 75 ? 50.550 -56.969 -2.060 1.00 31.17 54 ASN A CA 1
ATOM 1994 C C . ASN B 1 75 ? 51.025 -58.202 -1.318 1.00 29.61 54 ASN A C 1
ATOM 1995 O O . ASN B 1 75 ? 50.383 -58.603 -0.347 1.00 28.16 54 ASN A O 1
ATOM 2000 N N . TYR B 1 76 ? 52.144 -58.800 -1.746 1.00 25.78 55 TYR A N 1
ATOM 2001 C CA . TYR B 1 76 ? 52.675 -60.005 -1.093 1.00 25.34 55 TYR A CA 1
ATOM 2002 C C . TYR B 1 76 ? 51.622 -61.137 -1.020 1.00 23.87 55 TYR A C 1
ATOM 2003 O O . TYR B 1 76 ? 51.570 -61.868 -0.033 1.00 22.71 55 TYR A O 1
ATOM 2012 N N . ALA B 1 77 ? 50.790 -61.264 -2.055 1.00 22.12 56 ALA A N 1
ATOM 2013 C CA . ALA B 1 77 ? 49.699 -62.247 -2.049 1.00 21.35 56 ALA A CA 1
ATOM 2014 C C . ALA B 1 77 ? 50.282 -63.656 -1.960 1.00 21.31 56 ALA A C 1
ATOM 2015 O O . ALA B 1 77 ? 51.343 -63.936 -2.542 1.00 19.79 56 ALA A O 1
ATOM 2017 N N . THR B 1 78 ? 49.614 -64.516 -1.196 1.00 19.53 57 THR A N 1
ATOM 2018 C CA . THR B 1 78 ? 50.092 -65.865 -0.924 1.00 20.44 57 THR A CA 1
ATOM 2019 C C . THR B 1 78 ? 49.148 -66.916 -1.519 1.00 20.33 57 THR A C 1
ATOM 2020 O O . THR B 1 78 ? 47.948 -66.672 -1.614 1.00 18.52 57 THR A O 1
ATOM 2024 N N . TYR B 1 79 ? 49.709 -68.062 -1.912 1.00 18.43 58 TYR A N 1
ATOM 2025 C CA . TYR B 1 79 ? 48.964 -69.163 -2.504 1.00 19.12 58 TYR A CA 1
ATOM 2026 C C . TYR B 1 79 ? 49.582 -70.442 -1.986 1.00 18.64 58 TYR A C 1
ATOM 2027 O O . TYR B 1 79 ? 50.788 -70.488 -1.690 1.00 17.31 58 TYR A O 1
ATOM 2036 N N . TYR B 1 80 ? 48.772 -71.486 -1.887 1.00 17.25 59 TYR A N 1
ATOM 2037 C CA . TYR B 1 80 ? 49.221 -72.729 -1.283 1.00 17.52 59 TYR A CA 1
ATOM 2038 C C . TYR B 1 80 ? 48.836 -73.922 -2.106 1.00 17.68 59 TYR A C 1
ATOM 2039 O O . TYR B 1 80 ? 47.780 -73.899 -2.720 1.00 16.77 59 TYR A O 1
ATOM 2048 N N . ALA B 1 81 ? 49.663 -74.980 -2.097 1.00 16.35 60 ALA A N 1
ATOM 2049 C CA . ALA B 1 81 ? 49.230 -76.255 -2.699 1.00 17.46 60 ALA A CA 1
ATOM 2050 C C . ALA B 1 81 ? 48.023 -76.803 -1.916 1.00 17.88 60 ALA A C 1
ATOM 2051 O O . ALA B 1 81 ? 47.874 -76.522 -0.704 1.00 15.83 60 ALA A O 1
ATOM 2053 N N . ASP B 1 82 ? 47.165 -77.562 -2.608 1.00 19.39 61 ASP A N 1
ATOM 2054 C CA . ASP B 1 82 ? 45.927 -78.113 -1.988 1.00 20.71 61 ASP A CA 1
ATOM 2055 C C . ASP B 1 82 ? 46.187 -78.839 -0.677 1.00 20.10 61 ASP A C 1
ATOM 2056 O O . ASP B 1 82 ? 45.429 -78.676 0.263 1.00 22.15 61 ASP A O 1
ATOM 2061 N N . SER B 1 83 ? 47.254 -79.622 -0.618 1.00 19.65 62 SER A N 1
ATOM 2062 C CA . SER B 1 83 ? 47.571 -80.419 0.568 1.00 21.24 62 SER A CA 1
ATOM 2063 C C . SER B 1 83 ? 47.975 -79.647 1.839 1.00 21.14 62 SER A C 1
ATOM 2064 O O . SER B 1 83 ? 47.953 -80.213 2.941 1.00 21.38 62 SER A O 1
ATOM 2067 N N . VAL B 1 84 ? 48.300 -78.359 1.704 1.00 20.35 63 VAL A N 1
ATOM 2068 C CA . VAL B 1 84 ? 48.833 -77.576 2.836 1.00 18.76 63 VAL A CA 1
ATOM 2069 C C . VAL B 1 84 ? 48.000 -76.329 3.130 1.00 19.73 63 VAL A C 1
ATOM 2070 O O . VAL B 1 84 ? 48.203 -75.688 4.151 1.00 19.73 63 VAL A O 1
ATOM 2074 N N . LYS B 1 85 ? 47.098 -75.977 2.207 1.00 20.02 64 LYS A N 1
ATOM 2075 C CA . LYS B 1 85 ? 46.203 -74.833 2.349 1.00 22.48 64 LYS A CA 1
ATOM 2076 C C . LYS B 1 85 ? 45.507 -74.859 3.719 1.00 22.37 64 LYS A C 1
ATOM 2077 O O . LYS B 1 85 ? 45.016 -75.905 4.140 1.00 21.89 64 LYS A O 1
ATOM 2083 N N . GLY B 1 86 ? 45.560 -73.745 4.434 1.00 20.91 65 GLY A N 1
ATOM 2084 C CA . GLY B 1 86 ? 44.962 -73.616 5.771 1.00 22.90 65 GLY A CA 1
ATOM 2085 C C . GLY B 1 86 ? 45.834 -74.125 6.917 1.00 23.94 65 GLY A C 1
ATOM 2086 O O . GLY B 1 86 ? 45.430 -74.043 8.069 1.00 24.83 65 GLY A O 1
ATOM 2087 N N . ARG B 1 87 ? 47.009 -74.675 6.606 1.00 20.71 66 ARG A N 1
ATOM 2088 C CA . ARG B 1 87 ? 47.931 -75.221 7.611 1.00 19.90 66 ARG A CA 1
ATOM 2089 C C . ARG B 1 87 ? 49.307 -74.510 7.554 1.00 21.05 66 ARG A C 1
ATOM 2090 O O . ARG B 1 87 ? 49.964 -74.331 8.588 1.00 20.08 66 ARG A O 1
ATOM 2098 N N . PHE B 1 88 ? 49.740 -74.131 6.342 1.00 19.47 67 PHE A N 1
ATOM 2099 C CA . PHE B 1 88 ? 51.065 -73.484 6.138 1.00 19.58 67 PHE A CA 1
ATOM 2100 C C . PHE B 1 88 ? 50.880 -72.010 5.873 1.00 19.22 67 PHE A C 1
ATOM 2101 O O . PHE B 1 88 ? 49.854 -71.610 5.321 1.00 19.38 67 PHE A O 1
ATOM 2109 N N . THR B 1 89 ? 51.858 -71.201 6.300 1.00 19.71 68 THR A N 1
ATOM 2110 C CA . THR B 1 89 ? 51.876 -69.771 6.030 1.00 18.43 68 THR A CA 1
ATOM 2111 C C . THR B 1 89 ? 53.258 -69.372 5.517 1.00 17.72 68 THR A C 1
ATOM 2112 O O . THR B 1 89 ? 54.243 -69.527 6.220 1.00 17.75 68 THR A O 1
ATOM 2116 N N . ILE B 1 90 ? 53.308 -68.877 4.289 1.00 17.99 69 ILE A N 1
ATOM 2117 C CA . ILE B 1 90 ? 54.540 -68.317 3.718 1.00 18.73 69 ILE A CA 1
ATOM 2118 C C . ILE B 1 90 ? 54.546 -66.815 4.013 1.00 18.88 69 ILE A C 1
ATOM 2119 O O . ILE B 1 90 ? 53.506 -66.180 3.919 1.00 19.39 69 ILE A O 1
ATOM 2124 N N . SER B 1 91 ? 55.709 -66.265 4.378 1.00 18.95 70 SER A N 1
ATOM 2125 C CA . SER B 1 91 ? 55.878 -64.812 4.544 1.00 18.90 70 SER A CA 1
ATOM 2126 C C . SER B 1 91 ? 57.261 -64.416 4.080 1.00 18.95 70 SER A C 1
ATOM 2127 O O . SER B 1 91 ? 58.144 -65.269 3.977 1.00 18.80 70 SER A O 1
ATOM 2130 N N . ARG B 1 92 ? 57.457 -63.127 3.794 1.00 18.83 71 ARG A N 1
ATOM 2131 C CA . ARG B 1 92 ? 58.796 -62.661 3.403 1.00 20.17 71 ARG A CA 1
ATOM 2132 C C . ARG B 1 92 ? 59.151 -61.373 4.125 1.00 20.55 71 ARG A C 1
ATOM 2133 O O . ARG B 1 92 ? 58.275 -60.545 4.402 1.00 20.05 71 ARG A O 1
ATOM 2141 N N . ASP B 1 93 ? 60.436 -61.192 4.401 1.00 20.27 72 ASP A N 1
ATOM 2142 C CA . ASP B 1 93 ? 60.901 -59.902 4.940 1.00 21.45 72 ASP A CA 1
ATOM 2143 C C . ASP B 1 93 ? 61.984 -59.393 4.018 1.00 21.39 72 ASP A C 1
ATOM 2144 O O . ASP B 1 93 ? 63.167 -59.768 4.142 1.00 19.89 72 ASP A O 1
ATOM 2149 N N . ASP B 1 94 ? 61.568 -58.562 3.073 1.00 21.16 73 ASP A N 1
ATOM 2150 C CA . ASP B 1 94 ? 62.484 -58.082 2.045 1.00 23.90 73 ASP A CA 1
ATOM 2151 C C . ASP B 1 94 ? 63.659 -57.256 2.598 1.00 23.37 73 ASP A C 1
ATOM 2152 O O . ASP B 1 94 ? 64.756 -57.313 2.042 1.00 22.13 73 ASP A O 1
ATOM 2157 N N . SER B 1 95 ? 63.410 -56.519 3.680 1.00 22.19 74 SER A N 1
ATOM 2158 C CA . SER B 1 95 ? 64.441 -55.691 4.324 1.00 23.04 74 SER A CA 1
ATOM 2159 C C . SER B 1 95 ? 65.617 -56.542 4.845 1.00 24.72 74 SER A C 1
ATOM 2160 O O . SER B 1 95 ? 66.756 -56.047 4.966 1.00 24.77 74 SER A O 1
ATOM 2163 N N . LYS B 1 96 ? 65.337 -57.820 5.126 1.00 22.66 75 LYS A N 1
ATOM 2164 C CA . LYS B 1 96 ? 66.337 -58.760 5.630 1.00 22.74 75 LYS A CA 1
ATOM 2165 C C . LYS B 1 96 ? 66.676 -59.850 4.614 1.00 22.42 75 LYS A C 1
ATOM 2166 O O . LYS B 1 96 ? 67.459 -60.756 4.926 1.00 23.98 75 LYS A O 1
ATOM 2172 N N . SER B 1 97 ? 66.103 -59.775 3.410 1.00 22.80 76 SER A N 1
ATOM 2173 C CA . SER B 1 97 ? 66.284 -60.815 2.386 1.00 22.84 76 SER A CA 1
ATOM 2174 C C . SER B 1 97 ? 65.985 -62.200 2.964 1.00 22.27 76 SER A C 1
ATOM 2175 O O . SER B 1 97 ? 66.802 -63.139 2.831 1.00 21.09 76 SER A O 1
ATOM 2178 N N . MET B 1 98 ? 64.829 -62.306 3.631 1.00 19.65 77 MET A N 1
ATOM 2179 C CA . MET B 1 98 ? 64.431 -63.556 4.283 1.00 20.63 77 MET A CA 1
ATOM 2180 C C . MET B 1 98 ? 63.085 -64.010 3.742 1.00 20.13 77 MET A C 1
ATOM 2181 O O . MET B 1 98 ? 62.232 -63.165 3.451 1.00 19.46 77 MET A O 1
ATOM 2186 N N . VAL B 1 99 ? 62.907 -65.333 3.627 1.00 20.10 78 VAL A N 1
ATOM 2187 C CA . VAL B 1 99 ? 61.605 -65.944 3.321 1.00 21.44 78 VAL A CA 1
ATOM 2188 C C . VAL B 1 99 ? 61.395 -67.027 4.354 1.00 21.03 78 VAL A C 1
ATOM 2189 O O . VAL B 1 99 ? 62.358 -67.700 4.741 1.00 20.82 78 VAL A O 1
ATOM 2193 N N . TYR B 1 100 ? 60.140 -67.190 4.785 1.00 20.33 79 TYR A N 1
ATOM 2194 C CA . TYR B 1 100 ? 59.779 -68.126 5.845 1.00 20.35 79 TYR A CA 1
ATOM 2195 C C . TYR B 1 100 ? 58.590 -69.026 5.470 1.00 20.11 79 TYR A C 1
ATOM 2196 O O . TYR B 1 100 ? 57.716 -68.631 4.690 1.00 20.43 79 TYR A O 1
ATOM 2205 N N . LEU B 1 101 ? 58.564 -70.207 6.087 1.00 18.40 80 LEU A N 1
ATOM 2206 C CA . LEU B 1 101 ? 57.410 -71.082 6.048 1.00 18.54 80 LEU A CA 1
ATOM 2207 C C . LEU B 1 101 ? 57.044 -71.575 7.445 1.00 18.17 80 LEU A C 1
ATOM 2208 O O . LEU B 1 101 ? 57.770 -72.375 8.041 1.00 17.83 80 LEU A O 1
ATOM 2213 N N . GLN B 1 102 ? 55.909 -71.077 7.929 1.00 17.80 81 GLN A N 1
ATOM 2214 C CA . GLN B 1 102 ? 55.309 -71.525 9.185 1.00 19.33 81 GLN A CA 1
ATOM 2215 C C . GLN B 1 102 ? 54.430 -72.733 8.851 1.00 21.13 81 GLN A C 1
ATOM 2216 O O . GLN B 1 102 ? 53.505 -72.638 8.028 1.00 21.99 81 GLN A O 1
ATOM 2222 N N . MET B 1 103 ? 54.751 -73.869 9.451 1.00 20.71 82 MET A N 1
ATOM 2223 C CA . MET B 1 103 ? 54.034 -75.113 9.170 1.00 22.68 82 MET A CA 1
ATOM 2224 C C . MET B 1 103 ? 53.282 -75.510 10.432 1.00 24.05 82 MET A C 1
ATOM 2225 O O . MET B 1 103 ? 53.916 -75.913 11.404 1.00 22.99 82 MET A O 1
ATOM 2230 N N . ASP B 1 104 A 51.955 -75.352 10.414 1.00 23.88 82 ASP A N 1
ATOM 2231 C CA . ASP B 1 104 A 51.095 -75.786 11.534 1.00 25.08 82 ASP A CA 1
ATOM 2232 C C . ASP B 1 104 A 50.355 -77.086 11.228 1.00 25.52 82 ASP A C 1
ATOM 2233 O O . ASP B 1 104 A 50.205 -77.475 10.062 1.00 23.63 82 ASP A O 1
ATOM 2238 N N . ASN B 1 105 B 49.887 -77.735 12.293 1.00 25.20 82 ASN A N 1
ATOM 2239 C CA . ASN B 1 105 B 49.064 -78.938 12.205 1.00 25.43 82 ASN A CA 1
ATOM 2240 C C . ASN B 1 105 B 49.697 -79.973 11.261 1.00 23.55 82 ASN A C 1
ATOM 2241 O O . ASN B 1 105 B 49.088 -80.449 10.313 1.00 22.46 82 ASN A O 1
ATOM 2246 N N . LEU B 1 106 C 50.961 -80.274 11.520 1.00 21.92 82 LEU A N 1
ATOM 2247 C CA . LEU B 1 106 C 51.761 -81.095 10.636 1.00 21.17 82 LEU A CA 1
ATOM 2248 C C . LEU B 1 106 C 51.263 -82.528 10.551 1.00 21.48 82 LEU A C 1
ATOM 2249 O O . LEU B 1 106 C 50.707 -83.059 11.523 1.00 21.32 82 LEU A O 1
ATOM 2254 N N . LYS B 1 107 ? 51.467 -83.136 9.382 1.00 19.27 83 LYS A N 1
ATOM 2255 C CA . LYS B 1 107 ? 51.020 -84.495 9.100 1.00 19.60 83 LYS A CA 1
ATOM 2256 C C . LYS B 1 107 ? 52.213 -85.329 8.716 1.00 19.10 83 LYS A C 1
ATOM 2257 O O . LYS B 1 107 ? 53.217 -84.795 8.226 1.00 17.49 83 LYS A O 1
ATOM 2263 N N . THR B 1 108 ? 52.132 -86.632 8.951 1.00 18.46 84 THR A N 1
ATOM 2264 C CA . THR B 1 108 ? 53.236 -87.518 8.625 1.00 18.83 84 THR A CA 1
ATOM 2265 C C . THR B 1 108 ? 53.589 -87.382 7.122 1.00 19.98 84 THR A C 1
ATOM 2266 O O . THR B 1 108 ? 54.756 -87.515 6.736 1.00 20.74 84 THR A O 1
ATOM 2270 N N . GLU B 1 109 ? 52.602 -87.117 6.272 1.00 19.28 85 GLU A N 1
ATOM 2271 C CA . GLU B 1 109 ? 52.910 -86.998 4.855 1.00 20.63 85 GLU A CA 1
ATOM 2272 C C . GLU B 1 109 ? 53.513 -85.623 4.452 1.00 20.14 85 GLU A C 1
ATOM 2273 O O . GLU B 1 109 ? 53.749 -85.409 3.282 1.00 19.71 85 GLU A O 1
ATOM 2279 N N . ASP B 1 110 ? 53.726 -84.710 5.410 1.00 18.16 86 ASP A N 1
ATOM 2280 C CA . ASP B 1 110 ? 54.498 -83.489 5.164 1.00 18.36 86 ASP A CA 1
ATOM 2281 C C . ASP B 1 110 ? 55.984 -83.772 5.228 1.00 17.61 86 ASP A C 1
ATOM 2282 O O . ASP B 1 110 ? 56.784 -82.913 4.892 1.00 19.30 86 ASP A O 1
ATOM 2287 N N . THR B 1 111 ? 56.347 -84.977 5.636 1.00 16.96 87 THR A N 1
ATOM 2288 C CA . THR B 1 111 ? 57.740 -85.417 5.675 1.00 17.40 87 THR A CA 1
ATOM 2289 C C . THR B 1 111 ? 58.380 -85.250 4.295 1.00 17.90 87 THR A C 1
ATOM 2290 O O . THR B 1 111 ? 57.913 -85.826 3.315 1.00 16.10 87 THR A O 1
ATOM 2294 N N . ALA B 1 112 ? 59.430 -84.421 4.238 1.00 17.05 88 ALA A N 1
ATOM 2295 C CA . ALA B 1 112 ? 60.034 -84.029 2.965 1.00 16.87 88 ALA A CA 1
ATOM 2296 C C . ALA B 1 112 ? 61.275 -83.170 3.175 1.00 16.79 88 ALA A C 1
ATOM 2297 O O . ALA B 1 112 ? 61.455 -82.538 4.228 1.00 16.54 88 ALA A O 1
ATOM 2299 N N . MET B 1 113 ? 62.102 -83.115 2.137 1.00 17.41 89 MET A N 1
ATOM 2300 C CA . MET B 1 113 ? 63.106 -82.028 2.028 1.00 18.14 89 MET A CA 1
ATOM 2301 C C . MET B 1 113 ? 62.387 -80.820 1.489 1.00 16.44 89 MET A C 1
ATOM 2302 O O . MET B 1 113 ? 61.664 -80.936 0.481 1.00 16.11 89 MET A O 1
ATOM 2307 N N . TYR B 1 114 ? 62.556 -79.671 2.144 1.00 15.18 90 TYR A N 1
ATOM 2308 C CA . TYR B 1 114 ? 61.945 -78.415 1.695 1.00 15.63 90 TYR A CA 1
ATOM 2309 C C . TYR B 1 114 ? 62.994 -77.483 1.114 1.00 16.65 90 TYR A C 1
ATOM 2310 O O . TYR B 1 114 ? 64.035 -77.261 1.744 1.00 15.27 90 TYR A O 1
ATOM 2319 N N . TYR B 1 115 ? 62.689 -76.943 -0.066 1.00 16.87 91 TYR A N 1
ATOM 2320 C CA . TYR B 1 115 ? 63.564 -76.020 -0.802 1.00 17.88 91 TYR A CA 1
ATOM 2321 C C . TYR B 1 115 ? 62.914 -74.689 -1.062 1.00 18.62 91 TYR A C 1
ATOM 2322 O O . TYR B 1 115 ? 61.744 -74.612 -1.443 1.00 17.63 91 TYR A O 1
ATOM 2331 N N . CYS B 1 116 ? 63.723 -73.643 -0.919 1.00 18.43 92 CYS A N 1
ATOM 2332 C CA . CYS B 1 116 ? 63.341 -72.290 -1.194 1.00 20.63 92 CYS A CA 1
ATOM 2333 C C . CYS B 1 116 ? 63.903 -71.940 -2.602 1.00 19.45 92 CYS A C 1
ATOM 2334 O O . CYS B 1 116 ? 65.031 -72.319 -2.921 1.00 18.58 92 CYS A O 1
ATOM 2337 N N . THR B 1 117 ? 63.124 -71.243 -3.431 1.00 18.82 93 THR A N 1
ATOM 2338 C CA . THR B 1 117 ? 63.571 -70.797 -4.772 1.00 18.77 93 THR A CA 1
ATOM 2339 C C . THR B 1 117 ? 62.740 -69.623 -5.251 1.00 17.90 93 THR A C 1
ATOM 2340 O O . THR B 1 117 ? 61.693 -69.350 -4.671 1.00 18.44 93 THR A O 1
ATOM 2344 N N . ALA B 1 118 ? 63.211 -68.905 -6.276 1.00 16.37 94 ALA A N 1
ATOM 2345 C CA . ALA B 1 118 ? 62.449 -67.774 -6.841 1.00 15.29 94 ALA A CA 1
ATOM 2346 C C . ALA B 1 118 ? 61.616 -68.261 -8.025 1.00 15.33 94 ALA A C 1
ATOM 2347 O O . ALA B 1 118 ? 61.789 -69.394 -8.473 1.00 15.31 94 ALA A O 1
ATOM 2349 N N . GLU B 1 119 ? 60.716 -67.415 -8.535 1.00 15.85 95 GLU A N 1
ATOM 2350 C CA . GLU B 1 119 ? 59.907 -67.800 -9.721 1.00 16.83 95 GLU A CA 1
ATOM 2351 C C . GLU B 1 119 ? 60.761 -68.129 -10.962 1.00 17.54 95 GLU A C 1
ATOM 2352 O O . GLU B 1 119 ? 60.350 -68.962 -11.783 1.00 17.70 95 GLU A O 1
ATOM 2358 N N . VAL B 1 120 ? 61.962 -67.531 -11.057 1.00 15.90 96 VAL A N 1
ATOM 2359 C CA . VAL B 1 120 ? 62.875 -67.803 -12.178 1.00 16.03 96 VAL A CA 1
ATOM 2360 C C . VAL B 1 120 ? 63.495 -69.171 -12.039 1.00 15.86 96 VAL A C 1
ATOM 2361 O O . VAL B 1 120 ? 63.957 -69.738 -13.026 1.00 16.66 96 VAL A O 1
ATOM 2365 N N . ALA B 1 121 ? 63.518 -69.699 -10.807 1.00 16.42 97 ALA A N 1
ATOM 2366 C CA . ALA B 1 121 ? 63.838 -71.107 -10.549 1.00 16.74 97 ALA A CA 1
ATOM 2367 C C . ALA B 1 121 ? 65.260 -71.492 -10.964 1.00 17.51 97 ALA A C 1
ATOM 2368 O O . ALA B 1 121 ? 65.526 -72.652 -11.319 1.00 17.77 97 ALA A O 1
ATOM 2370 N N . THR B 1 122 ? 66.169 -70.515 -10.898 1.00 17.56 101 THR A N 1
ATOM 2371 C CA . THR B 1 122 ? 67.577 -70.715 -11.277 1.00 17.71 101 THR A CA 1
ATOM 2372 C C . THR B 1 122 ? 68.487 -70.987 -10.095 1.00 18.05 101 THR A C 1
ATOM 2373 O O . THR B 1 122 ? 69.513 -71.674 -10.242 1.00 19.42 101 THR A O 1
ATOM 2377 N N . ASP B 1 123 ? 68.132 -70.429 -8.937 1.00 17.26 102 ASP A N 1
ATOM 2378 C CA . ASP B 1 123 ? 68.923 -70.592 -7.731 1.00 18.04 102 ASP A CA 1
ATOM 2379 C C . ASP B 1 123 ? 68.163 -71.322 -6.635 1.00 18.47 102 ASP A C 1
ATOM 2380 O O . ASP B 1 123 ? 67.003 -70.994 -6.351 1.00 19.96 102 ASP A O 1
ATOM 2385 N N . TRP B 1 124 ? 68.839 -72.292 -6.046 1.00 18.84 103 TRP A N 1
ATOM 2386 C CA . TRP B 1 124 ? 68.242 -73.248 -5.116 1.00 22.69 103 TRP A CA 1
ATOM 2387 C C . TRP B 1 124 ? 69.111 -73.348 -3.860 1.00 24.22 103 TRP A C 1
ATOM 2388 O O . TRP B 1 124 ? 70.309 -73.423 -3.967 1.00 23.90 103 TRP A O 1
ATOM 2399 N N . GLY B 1 125 ? 68.494 -73.385 -2.682 1.00 27.99 104 GLY A N 1
ATOM 2400 C CA . GLY B 1 125 ? 69.242 -73.691 -1.473 1.00 28.03 104 GLY A CA 1
ATOM 2401 C C . GLY B 1 125 ? 69.571 -75.172 -1.356 1.00 29.79 104 GLY A C 1
ATOM 2402 O O . GLY B 1 125 ? 69.191 -75.987 -2.228 1.00 29.52 104 GLY A O 1
ATOM 2403 N N . GLN B 1 126 ? 70.262 -75.522 -0.268 1.00 24.09 105 GLN A N 1
ATOM 2404 C CA . GLN B 1 126 ? 70.645 -76.887 -0.001 1.00 22.72 105 GLN A CA 1
ATOM 2405 C C . GLN B 1 126 ? 69.427 -77.716 0.497 1.00 20.59 105 GLN A C 1
ATOM 2406 O O . GLN B 1 126 ? 69.499 -78.912 0.534 1.00 19.86 105 GLN A O 1
ATOM 2412 N N . GLY B 1 127 ? 68.343 -77.047 0.890 1.00 20.24 106 GLY A N 1
ATOM 2413 C CA . GLY B 1 127 ? 67.186 -77.700 1.484 1.00 21.32 106 GLY A CA 1
ATOM 2414 C C . GLY B 1 127 ? 67.327 -78.012 2.968 1.00 21.45 106 GLY A C 1
ATOM 2415 O O . GLY B 1 127 ? 68.443 -78.137 3.488 1.00 20.48 106 GLY A O 1
ATOM 2416 N N . VAL B 1 128 ? 66.179 -78.144 3.637 1.00 20.13 107 VAL A N 1
ATOM 2417 C CA . VAL B 1 128 ? 66.099 -78.679 5.002 1.00 19.86 107 VAL A CA 1
ATOM 2418 C C . VAL B 1 128 ? 65.105 -79.853 5.097 1.00 20.00 107 VAL A C 1
ATOM 2419 O O . VAL B 1 128 ? 64.044 -79.822 4.480 1.00 18.69 107 VAL A O 1
ATOM 2423 N N . MET B 1 129 ? 65.482 -80.864 5.874 1.00 19.03 108 MET A N 1
ATOM 2424 C CA . MET B 1 129 ? 64.667 -82.025 6.131 1.00 20.18 108 MET A CA 1
ATOM 2425 C C . MET B 1 129 ? 63.681 -81.729 7.253 1.00 20.16 108 MET A C 1
ATOM 2426 O O . MET B 1 129 ? 64.066 -81.175 8.287 1.00 19.26 108 MET A O 1
ATOM 2431 N N . VAL B 1 130 ? 62.391 -82.001 6.989 1.00 19.57 109 VAL A N 1
ATOM 2432 C CA . VAL B 1 130 ? 61.311 -81.913 7.984 1.00 18.86 109 VAL A CA 1
ATOM 2433 C C . VAL B 1 130 ? 60.721 -83.333 8.100 1.00 20.65 109 VAL A C 1
ATOM 2434 O O . VAL B 1 130 ? 60.187 -83.874 7.102 1.00 20.25 109 VAL A O 1
ATOM 2438 N N . THR B 1 131 ? 60.883 -83.958 9.268 1.00 18.62 110 THR A N 1
ATOM 2439 C CA . THR B 1 131 ? 60.339 -85.307 9.506 1.00 19.47 110 THR A CA 1
ATOM 2440 C C . THR B 1 131 ? 59.188 -85.180 10.474 1.00 19.70 110 THR A C 1
ATOM 2441 O O . THR B 1 131 ? 59.370 -84.613 11.543 1.00 19.08 110 THR A O 1
ATOM 2445 N N . VAL B 1 132 ? 58.009 -85.689 10.098 1.00 18.35 111 VAL A N 1
ATOM 2446 C CA . VAL B 1 132 ? 56.844 -85.640 10.984 1.00 18.48 111 VAL A CA 1
ATOM 2447 C C . VAL B 1 132 ? 56.549 -87.058 11.399 1.00 20.12 111 VAL A C 1
ATOM 2448 O O . VAL B 1 132 ? 56.208 -87.909 10.569 1.00 19.91 111 VAL A O 1
ATOM 2452 N N . SER B 1 133 ? 56.733 -87.324 12.691 1.00 20.13 112 SER A N 1
ATOM 2453 C CA . SER B 1 133 ? 56.589 -88.667 13.227 1.00 19.87 112 SER A CA 1
ATOM 2454 C C . SER B 1 133 ? 56.368 -88.614 14.733 1.00 21.62 112 SER A C 1
ATOM 2455 O O . SER B 1 133 ? 56.822 -87.685 15.430 1.00 18.91 112 SER A O 1
ATOM 2458 N N . SER B 1 134 ? 55.632 -89.606 15.227 1.00 22.78 113 SER A N 1
ATOM 2459 C CA . SER B 1 134 ? 55.392 -89.726 16.649 1.00 24.06 113 SER A CA 1
ATOM 2460 C C . SER B 1 134 ? 56.538 -90.521 17.280 1.00 23.79 113 SER A C 1
ATOM 2461 O O . SER B 1 134 ? 56.638 -90.579 18.490 1.00 23.75 113 SER A O 1
ATOM 2464 N N . ALA B 1 135 ? 57.401 -91.132 16.477 1.00 24.00 114 ALA A N 1
ATOM 2465 C CA . ALA B 1 135 ? 58.551 -91.846 17.027 1.00 25.72 114 ALA A CA 1
ATOM 2466 C C . ALA B 1 135 ? 59.577 -90.838 17.585 1.00 29.34 114 ALA A C 1
ATOM 2467 O O . ALA B 1 135 ? 59.740 -89.720 17.079 1.00 30.59 114 ALA A O 1
ATOM 2469 N N . GLU B 1 136 ? 60.232 -91.202 18.666 1.00 29.80 115 GLU A N 1
ATOM 2470 C CA . GLU B 1 136 ? 61.187 -90.281 19.245 1.00 32.28 115 GLU A CA 1
ATOM 2471 C C . GLU B 1 136 ? 62.586 -90.581 18.686 1.00 26.94 115 GLU A C 1
ATOM 2472 O O . GLU B 1 136 ? 62.827 -91.634 18.102 1.00 24.21 115 GLU A O 1
ATOM 2478 N N . THR B 1 137 ? 63.486 -89.632 18.867 1.00 23.95 116 THR A N 1
ATOM 2479 C CA . THR B 1 137 ? 64.848 -89.736 18.402 1.00 23.02 116 THR A CA 1
ATOM 2480 C C . THR B 1 137 ? 65.639 -90.852 19.049 1.00 22.22 116 THR A C 1
ATOM 2481 O O . THR B 1 137 ? 65.586 -91.030 20.260 1.00 23.41 116 THR A O 1
ATOM 2485 N N . THR B 1 138 ? 66.373 -91.606 18.248 1.00 20.45 117 THR A N 1
ATOM 2486 C CA . THR B 1 138 ? 67.276 -92.616 18.775 1.00 22.20 117 THR A CA 1
ATOM 2487 C C . THR B 1 138 ? 68.590 -92.442 18.038 1.00 22.45 117 THR A C 1
ATOM 2488 O O . THR B 1 138 ? 68.622 -92.508 16.807 1.00 21.25 117 THR A O 1
ATOM 2492 N N . ALA B 1 139 ? 69.669 -92.268 18.804 1.00 22.19 118 ALA A N 1
ATOM 2493 C CA . ALA B 1 139 ? 71.040 -92.152 18.273 1.00 20.14 118 ALA A CA 1
ATOM 2494 C C . ALA B 1 139 ? 71.485 -93.508 17.740 1.00 21.49 118 ALA A C 1
ATOM 2495 O O . ALA B 1 139 ? 71.089 -94.543 18.273 1.00 22.77 118 ALA A O 1
ATOM 2497 N N . PRO B 1 140 ? 72.268 -93.531 16.661 1.00 20.63 119 PRO A N 1
ATOM 2498 C CA . PRO B 1 140 ? 72.726 -94.855 16.179 1.00 20.85 119 PRO A CA 1
ATOM 2499 C C . PRO B 1 140 ? 73.799 -95.480 17.050 1.00 22.28 119 PRO A C 1
ATOM 2500 O O . PRO B 1 140 ? 74.507 -94.762 17.758 1.00 21.49 119 PRO A O 1
ATOM 2504 N N . SER B 1 141 ? 73.884 -96.807 17.019 1.00 21.66 120 SER A N 1
ATOM 2505 C CA . SER B 1 141 ? 75.059 -97.523 17.480 1.00 23.35 120 SER A CA 1
ATOM 2506 C C . SER B 1 141 ? 75.920 -97.746 16.241 1.00 23.39 120 SER A C 1
ATOM 2507 O O . SER B 1 141 ? 75.403 -98.128 15.194 1.00 22.93 120 SER A O 1
ATOM 2510 N N . VAL B 1 142 ? 77.219 -97.462 16.353 1.00 22.52 121 VAL A N 1
ATOM 2511 C CA . VAL B 1 142 ? 78.118 -97.545 15.228 1.00 22.30 121 VAL A CA 1
ATOM 2512 C C . VAL B 1 142 ? 79.089 -98.667 15.471 1.00 23.97 121 VAL A C 1
ATOM 2513 O O . VAL B 1 142 ? 79.846 -98.633 16.433 1.00 27.39 121 VAL A O 1
ATOM 2517 N N . TYR B 1 143 ? 79.122 -99.637 14.575 1.00 23.56 122 TYR A N 1
ATOM 2518 C CA . TYR B 1 143 ? 80.009 -100.771 14.769 1.00 24.66 122 TYR A CA 1
ATOM 2519 C C . TYR B 1 143 ? 80.961 -100.969 13.614 1.00 23.04 122 TYR A C 1
ATOM 2520 O O . TYR B 1 143 ? 80.598 -100.711 12.468 1.00 22.42 122 TYR A O 1
ATOM 2529 N N . PRO B 1 144 ? 82.188 -101.442 13.908 1.00 23.52 123 PRO A N 1
ATOM 2530 C CA 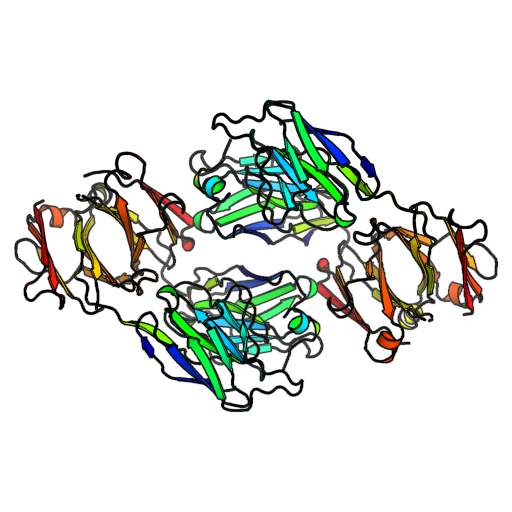. PRO B 1 144 ? 83.131 -101.593 12.810 1.00 24.67 123 PRO A CA 1
ATOM 2531 C C . PRO B 1 144 ? 82.854 -102.837 11.978 1.00 25.43 123 PRO A C 1
ATOM 2532 O O . PRO B 1 144 ? 82.353 -103.840 12.509 1.00 25.33 123 PRO A O 1
ATOM 2536 N N . LEU B 1 145 ? 83.181 -102.755 10.693 1.00 24.77 124 LEU A N 1
ATOM 2537 C CA . LEU B 1 145 ? 83.268 -103.905 9.816 1.00 27.76 124 LEU A CA 1
ATOM 2538 C C . LEU B 1 145 ? 84.721 -104.130 9.394 1.00 30.12 124 LEU A C 1
ATOM 2539 O O . LEU B 1 145 ? 85.236 -103.400 8.544 1.00 25.77 124 LEU A O 1
ATOM 2544 N N . ALA B 1 146 ? 85.362 -105.144 9.997 1.00 34.77 125 ALA A N 1
ATOM 2545 C CA . ALA B 1 146 ? 86.783 -105.492 9.726 1.00 38.39 125 ALA A CA 1
ATOM 2546 C C . ALA B 1 146 ? 86.911 -106.947 9.252 1.00 40.44 125 ALA A C 1
ATOM 2547 O O . ALA B 1 146 ? 86.176 -107.790 9.755 1.00 43.31 125 ALA A O 1
ATOM 2549 N N . PRO B 1 147 ? 87.829 -107.240 8.289 1.00 43.63 126 PRO A N 1
ATOM 2550 C CA . PRO B 1 147 ? 87.978 -108.564 7.627 1.00 49.37 126 PRO A CA 1
ATOM 2551 C C . PRO B 1 147 ? 87.803 -109.844 8.473 1.00 52.56 126 PRO A C 1
ATOM 2552 O O . PRO B 1 147 ? 88.225 -109.906 9.628 1.00 55.61 126 PRO A O 1
ATOM 2556 N N . SER B 1 155 ? 96.425 -106.855 -3.065 1.00 67.91 134 SER A N 1
ATOM 2557 C CA . SER B 1 155 ? 95.358 -106.993 -2.026 1.00 66.68 134 SER A CA 1
ATOM 2558 C C . SER B 1 155 ? 94.763 -105.636 -1.614 1.00 64.67 134 SER A C 1
ATOM 2559 O O . SER B 1 155 ? 95.468 -104.722 -1.165 1.00 64.67 134 SER A O 1
ATOM 2562 N N . MET B 1 156 ? 93.458 -105.517 -1.833 1.00 56.62 135 MET A N 1
ATOM 2563 C CA . MET B 1 156 ? 92.646 -104.422 -1.341 1.00 51.31 135 MET A CA 1
ATOM 2564 C C . MET B 1 156 ? 91.887 -104.973 -0.146 1.00 50.61 135 MET A C 1
ATOM 2565 O O . MET B 1 156 ? 91.642 -106.185 -0.059 1.00 50.08 135 MET A O 1
ATOM 2570 N N . VAL B 1 157 ? 91.530 -104.097 0.785 1.00 45.41 136 VAL A N 1
ATOM 2571 C CA . VAL B 1 157 ? 90.656 -104.487 1.887 1.00 42.28 136 VAL A CA 1
ATOM 2572 C C . VAL B 1 157 ? 89.432 -103.598 1.923 1.00 39.44 136 VAL A C 1
ATOM 2573 O O . VAL B 1 157 ? 89.533 -102.385 1.744 1.00 38.56 136 VAL A O 1
ATOM 2577 N N . THR B 1 158 ? 88.287 -104.227 2.157 1.00 34.11 137 THR A N 1
ATOM 2578 C CA . THR B 1 158 ? 87.043 -103.516 2.376 1.00 31.68 137 THR A CA 1
ATOM 2579 C C . THR B 1 158 ? 86.737 -103.450 3.864 1.00 29.70 137 THR A C 1
ATOM 2580 O O . THR B 1 158 ? 86.685 -104.466 4.567 1.00 28.95 137 THR A O 1
ATOM 2584 N N . LEU B 1 159 ? 86.579 -102.220 4.332 1.00 28.76 138 LEU A N 1
ATOM 2585 C CA . LEU B 1 159 ? 86.256 -101.945 5.711 1.00 27.96 138 LEU A CA 1
ATOM 2586 C C . LEU B 1 159 ? 84.912 -101.258 5.733 1.00 25.31 138 LEU A C 1
ATOM 2587 O O . LEU B 1 159 ? 84.429 -100.795 4.703 1.00 24.74 138 LEU A O 1
ATOM 2592 N N . GLY B 1 160 ? 84.299 -101.168 6.902 1.00 24.39 139 GLY A N 1
ATOM 2593 C CA . GLY B 1 160 ? 83.078 -100.418 6.954 1.00 22.80 139 GLY A CA 1
ATOM 2594 C C . GLY B 1 160 ? 82.608 -100.105 8.323 1.00 23.55 139 GLY A C 1
ATOM 2595 O O . GLY B 1 160 ? 83.253 -100.471 9.326 1.00 21.91 139 GLY A O 1
ATOM 2596 N N . CYS B 1 161 ? 81.480 -99.394 8.343 1.00 23.12 140 CYS A N 1
ATOM 2597 C CA . CYS B 1 161 ? 80.774 -99.038 9.558 1.00 25.26 140 CYS A CA 1
ATOM 2598 C C . CYS B 1 161 ? 79.320 -99.449 9.421 1.00 24.60 140 CYS A C 1
ATOM 2599 O O . CYS B 1 161 ? 78.699 -99.194 8.391 1.00 23.90 140 CYS A O 1
ATOM 2602 N N . LEU B 1 162 ? 78.812 -100.116 10.451 1.00 24.44 141 LEU A N 1
ATOM 2603 C CA . LEU B 1 162 ? 77.400 -100.483 10.535 1.00 24.50 141 LEU A CA 1
ATOM 2604 C C . LEU B 1 162 ? 76.721 -99.464 11.442 1.00 21.93 141 LEU A C 1
ATOM 2605 O O . LEU B 1 162 ? 77.027 -99.350 12.624 1.00 23.38 141 LEU A O 1
ATOM 2610 N N . VAL B 1 163 ? 75.826 -98.685 10.861 1.00 20.56 142 VAL A N 1
ATOM 2611 C CA . VAL B 1 163 ? 75.179 -97.613 11.576 1.00 20.47 142 VAL A CA 1
ATOM 2612 C C . VAL B 1 163 ? 73.766 -98.105 11.891 1.00 22.08 142 VAL A C 1
ATOM 2613 O O . VAL B 1 163 ? 72.845 -97.991 11.080 1.00 21.56 142 VAL A O 1
ATOM 2617 N N . LYS B 1 164 ? 73.607 -98.656 13.084 1.00 24.55 143 LYS A N 1
ATOM 2618 C CA . LYS B 1 164 ? 72.417 -99.445 13.387 1.00 25.29 143 LYS A CA 1
ATOM 2619 C C . LYS B 1 164 ? 71.497 -98.802 14.415 1.00 25.30 143 LYS A C 1
ATOM 2620 O O . LYS B 1 164 ? 71.950 -98.298 15.445 1.00 25.96 143 LYS A O 1
ATOM 2626 N N . GLY B 1 165 ? 70.194 -98.838 14.123 1.00 23.87 144 GLY A N 1
ATOM 2627 C CA . GLY B 1 165 ? 69.173 -98.600 15.133 1.00 22.19 144 GLY A CA 1
ATOM 2628 C C . GLY B 1 165 ? 68.877 -97.146 15.430 1.00 21.59 144 GLY A C 1
ATOM 2629 O O . GLY B 1 165 ? 68.722 -96.778 16.583 1.00 22.23 144 GLY A O 1
ATOM 2630 N N . TYR B 1 166 ? 68.765 -96.319 14.400 1.00 20.92 145 TYR A N 1
ATOM 2631 C CA . TYR B 1 166 ? 68.538 -94.893 14.619 1.00 19.87 145 TYR A CA 1
ATOM 2632 C C . TYR B 1 166 ? 67.228 -94.397 14.063 1.00 19.72 145 TYR A C 1
ATOM 2633 O O . TYR B 1 166 ? 66.657 -95.009 13.151 1.00 20.83 145 TYR A O 1
ATOM 2642 N N . PHE B 1 167 ? 66.786 -93.257 14.578 1.00 18.73 146 PHE A N 1
ATOM 2643 C CA . PHE B 1 167 ? 65.629 -92.557 14.081 1.00 18.57 146 PHE A CA 1
ATOM 2644 C C . PHE B 1 167 ? 65.760 -91.085 14.461 1.00 18.27 146 PHE A C 1
ATOM 2645 O O . PHE B 1 167 ? 66.202 -90.784 15.557 1.00 20.24 146 PHE A O 1
ATOM 2653 N N . PRO B 1 168 ? 65.367 -90.155 13.581 1.00 18.03 147 PRO A N 1
ATOM 2654 C CA . PRO B 1 168 ? 64.961 -90.298 12.182 1.00 19.36 147 PRO A CA 1
ATOM 2655 C C . PRO B 1 168 ? 66.174 -90.286 11.252 1.00 21.37 147 PRO A C 1
ATOM 2656 O O . PRO B 1 168 ? 67.327 -90.231 11.736 1.00 20.73 147 PRO A O 1
ATOM 2660 N N . GLU B 1 169 ? 65.910 -90.353 9.943 1.00 23.42 148 GLU A N 1
ATOM 2661 C CA . GLU B 1 169 ? 66.863 -89.951 8.896 1.00 25.34 148 GLU A CA 1
ATOM 2662 C C . GLU B 1 169 ? 67.075 -88.422 8.960 1.00 23.76 148 GLU A C 1
ATOM 2663 O O . GLU B 1 169 ? 66.175 -87.710 9.329 1.00 27.35 148 GLU A O 1
ATOM 2669 N N . PRO B 1 170 ? 68.250 -87.900 8.570 1.00 23.21 149 PRO A N 1
ATOM 2670 C CA . PRO B 1 170 ? 69.426 -88.577 8.036 1.00 22.43 149 PRO A CA 1
ATOM 2671 C C . PRO B 1 170 ? 70.557 -88.778 9.054 1.00 22.60 149 PRO A C 1
ATOM 2672 O O . PRO B 1 170 ? 70.501 -88.276 10.192 1.00 20.99 149 PRO A O 1
ATOM 2676 N N . VAL B 1 171 ? 71.554 -89.547 8.634 1.00 22.28 150 VAL A N 1
ATOM 2677 C CA . VAL B 1 171 ? 72.897 -89.477 9.205 1.00 21.33 150 VAL A CA 1
ATOM 2678 C C . VAL B 1 171 ? 73.837 -88.994 8.088 1.00 22.83 150 VAL A C 1
ATOM 2679 O O . VAL B 1 171 ? 73.484 -89.074 6.912 1.00 23.01 150 VAL A O 1
ATOM 2683 N N . THR B 1 172 ? 75.003 -88.475 8.439 1.00 22.32 151 THR A N 1
ATOM 2684 C CA . THR B 1 172 ? 76.064 -88.219 7.450 1.00 22.24 151 THR A CA 1
ATOM 2685 C C . THR B 1 172 ? 77.291 -89.045 7.862 1.00 22.56 151 THR A C 1
ATOM 2686 O O . THR B 1 172 ? 77.700 -89.012 9.039 1.00 21.91 151 THR A O 1
ATOM 2690 N N . VAL B 1 173 ? 77.845 -89.815 6.923 1.00 19.70 152 VAL A N 1
ATOM 2691 C CA . VAL B 1 173 ? 79.002 -90.643 7.207 1.00 20.51 152 VAL A CA 1
ATOM 2692 C C . VAL B 1 173 ? 80.160 -90.112 6.373 1.00 20.94 152 VAL A C 1
ATOM 2693 O O . VAL B 1 173 ? 79.985 -89.863 5.185 1.00 21.43 152 VAL A O 1
ATOM 2697 N N . THR B 1 174 ? 81.314 -89.893 7.005 1.00 20.24 153 THR A N 1
ATOM 2698 C CA . THR B 1 174 ? 82.559 -89.551 6.280 1.00 20.75 153 THR A CA 1
ATOM 2699 C C . THR B 1 174 ? 83.637 -90.532 6.707 1.00 20.26 153 THR A C 1
ATOM 2700 O O . THR B 1 174 ? 83.484 -91.220 7.728 1.00 20.15 153 THR A O 1
ATOM 2704 N N . TRP B 1 175 ? 84.705 -90.618 5.923 1.00 19.24 154 TRP A N 1
ATOM 2705 C CA . TRP B 1 175 ? 85.854 -91.443 6.267 1.00 20.19 154 TRP A CA 1
ATOM 2706 C C . TRP B 1 175 ? 87.068 -90.529 6.386 1.00 20.32 154 TRP A C 1
ATOM 2707 O O . TRP B 1 175 ? 87.290 -89.688 5.507 1.00 19.39 154 TRP A O 1
ATOM 2718 N N . ASN B 1 176 ? 87.826 -90.701 7.468 1.00 20.75 155 ASN A N 1
ATOM 2719 C CA . ASN B 1 176 ? 88.934 -89.803 7.825 1.00 21.12 155 ASN A CA 1
ATOM 2720 C C . ASN B 1 176 ? 88.550 -88.333 7.672 1.00 20.00 155 ASN A C 1
ATOM 2721 O O . ASN B 1 176 ? 89.270 -87.580 7.043 1.00 19.06 155 ASN A O 1
ATOM 2726 N N . SER B 1 177 ? 87.382 -87.969 8.212 1.00 18.12 156 SER A N 1
ATOM 2727 C CA . SER B 1 177 ? 86.850 -86.599 8.205 1.00 20.15 156 SER A CA 1
ATOM 2728 C C . SER B 1 177 ? 86.587 -86.030 6.835 1.00 20.60 156 SER A C 1
ATOM 2729 O O . SER B 1 177 ? 86.429 -84.825 6.709 1.00 20.79 156 SER A O 1
ATOM 2732 N N . GLY B 1 178 ? 86.520 -86.885 5.813 1.00 20.83 157 GLY A N 1
ATOM 2733 C CA . GLY B 1 178 ? 86.311 -86.405 4.455 1.00 20.98 157 GLY A CA 1
ATOM 2734 C C . GLY B 1 178 ? 87.530 -86.574 3.567 1.00 21.90 157 GLY A C 1
ATOM 2735 O O . GLY B 1 178 ? 87.412 -86.503 2.364 1.00 22.37 157 GLY A O 1
ATOM 2736 N N . ALA B 1 179 ? 88.697 -86.821 4.156 1.00 22.91 158 ALA A N 1
ATOM 2737 C CA . ALA B 1 179 ? 89.937 -86.958 3.386 1.00 24.34 158 ALA A CA 1
ATOM 2738 C C . ALA B 1 179 ? 89.955 -88.256 2.563 1.00 26.73 158 ALA A C 1
ATOM 2739 O O . ALA B 1 179 ? 90.628 -88.333 1.547 1.00 27.89 158 ALA A O 1
ATOM 2741 N N . LEU B 1 180 ? 89.242 -89.277 3.030 1.00 28.05 159 LEU A N 1
ATOM 2742 C CA . LEU B 1 180 ? 89.101 -90.523 2.287 1.00 28.12 159 LEU A CA 1
ATOM 2743 C C . LEU B 1 180 ? 87.728 -90.511 1.625 1.00 28.77 159 LEU A C 1
ATOM 2744 O O . LEU B 1 180 ? 86.711 -90.744 2.298 1.00 26.58 159 LEU A O 1
ATOM 2749 N N . SER B 1 181 ? 87.683 -90.220 0.319 1.00 30.20 160 SER A N 1
ATOM 2750 C CA . SER B 1 181 ? 86.391 -90.128 -0.395 1.00 32.02 160 SER A CA 1
ATOM 2751 C C . SER B 1 181 ? 86.190 -91.072 -1.591 1.00 34.52 160 SER A C 1
ATOM 2752 O O . SER B 1 181 ? 85.073 -91.183 -2.084 1.00 36.22 160 SER A O 1
ATOM 2755 N N . SER B 1 182 ? 87.237 -91.753 -2.050 1.00 32.54 161 SER A N 1
ATOM 2756 C CA . SER B 1 182 ? 87.074 -92.696 -3.145 1.00 31.17 161 SER A CA 1
ATOM 2757 C C . SER B 1 182 ? 86.947 -94.142 -2.651 1.00 30.28 161 SER A C 1
ATOM 2758 O O . SER B 1 182 ? 87.459 -94.504 -1.584 1.00 27.83 161 SER A O 1
ATOM 2761 N N . GLY B 1 183 ? 86.247 -94.962 -3.435 1.00 27.08 162 GLY A N 1
ATOM 2762 C CA . GLY B 1 183 ? 86.028 -96.368 -3.099 1.00 26.70 162 GLY A CA 1
ATOM 2763 C C . GLY B 1 183 ? 85.041 -96.529 -1.952 1.00 25.79 162 GLY A C 1
ATOM 2764 O O . GLY B 1 183 ? 85.059 -97.573 -1.258 1.00 23.64 162 GLY A O 1
ATOM 2765 N N . VAL B 1 184 ? 84.216 -95.487 -1.749 1.00 23.77 163 VAL A N 1
ATOM 2766 C CA . VAL B 1 184 ? 83.196 -95.426 -0.692 1.00 25.66 163 VAL A CA 1
ATOM 2767 C C . VAL B 1 184 ? 81.837 -95.853 -1.247 1.00 25.95 163 VAL A C 1
ATOM 2768 O O . VAL B 1 184 ? 81.415 -95.367 -2.294 1.00 25.64 163 VAL A O 1
ATOM 2772 N N . HIS B 1 185 ? 81.165 -96.764 -0.539 1.00 26.89 164 HIS A N 1
ATOM 2773 C CA . HIS B 1 185 ? 79.747 -97.049 -0.808 1.00 26.10 164 HIS A CA 1
ATOM 2774 C C . HIS B 1 185 ? 78.886 -96.659 0.364 1.00 25.44 164 HIS A C 1
ATOM 2775 O O . HIS B 1 185 ? 79.195 -97.004 1.507 1.00 24.39 164 HIS A O 1
ATOM 2782 N N . THR B 1 186 ? 77.804 -95.944 0.072 1.00 27.38 165 THR A N 1
ATOM 2783 C CA . THR B 1 186 ? 76.768 -95.640 1.076 1.00 28.97 165 THR A CA 1
ATOM 2784 C C . THR B 1 186 ? 75.560 -96.492 0.756 1.00 27.96 165 THR A C 1
ATOM 2785 O O . THR B 1 186 ? 74.961 -96.348 -0.316 1.00 29.19 165 THR A O 1
ATOM 2789 N N . PHE B 1 187 ? 75.213 -97.389 1.668 1.00 25.39 166 PHE A N 1
ATOM 2790 C CA . PHE B 1 187 ? 74.043 -98.242 1.469 1.00 23.44 166 PHE A CA 1
ATOM 2791 C C . PHE B 1 187 ? 72.863 -97.519 2.099 1.00 23.17 166 PHE A C 1
ATOM 2792 O O . PHE B 1 187 ? 72.870 -97.276 3.311 1.00 23.18 166 PHE A O 1
ATOM 2800 N N . PRO B 1 188 ? 71.878 -97.100 1.265 1.00 22.92 167 PRO A N 1
ATOM 2801 C CA . PRO B 1 188 ? 70.766 -96.274 1.758 1.00 22.69 167 PRO A CA 1
ATOM 2802 C C . PRO B 1 188 ? 70.075 -96.911 2.952 1.00 23.77 167 PRO A C 1
ATOM 2803 O O . PRO B 1 188 ? 69.983 -98.144 3.040 1.00 23.98 167 PRO A O 1
ATOM 2807 N N . ALA B 1 189 ? 69.616 -96.073 3.877 1.00 23.60 168 ALA A N 1
ATOM 2808 C CA . ALA B 1 189 ? 69.008 -96.544 5.109 1.00 24.83 168 ALA A CA 1
ATOM 2809 C C . ALA B 1 189 ? 67.742 -97.346 4.817 1.00 26.51 168 ALA A C 1
ATOM 2810 O O . ALA B 1 189 ? 67.002 -96.991 3.919 1.00 27.87 168 ALA A O 1
ATOM 2812 N N . VAL B 1 190 ? 67.520 -98.413 5.584 1.00 26.82 169 VAL A N 1
ATOM 2813 C CA . VAL B 1 190 ? 66.277 -99.182 5.533 1.00 28.80 169 VAL A CA 1
ATOM 2814 C C . VAL B 1 190 ? 65.618 -99.184 6.911 1.00 28.90 169 VAL A C 1
ATOM 2815 O O . VAL B 1 190 ? 66.279 -99.471 7.928 1.00 28.87 169 VAL A O 1
ATOM 2819 N N . LEU B 1 191 ? 64.330 -98.820 6.924 1.00 28.85 170 LEU A N 1
ATOM 2820 C CA . LEU B 1 191 ? 63.474 -98.836 8.117 1.00 29.12 170 LEU A CA 1
ATOM 2821 C C . LEU B 1 191 ? 62.991 -100.237 8.446 1.00 31.85 170 LEU A C 1
ATOM 2822 O O . LEU B 1 191 ? 62.365 -100.897 7.609 1.00 32.79 170 LEU A O 1
ATOM 2827 N N . GLN B 1 192 ? 63.273 -100.676 9.667 1.00 33.90 171 GLN A N 1
ATOM 2828 C CA . GLN B 1 192 ? 62.773 -101.930 10.212 1.00 37.13 171 GLN A CA 1
ATOM 2829 C C . GLN B 1 192 ? 62.471 -101.783 11.687 1.00 36.74 171 GLN A C 1
ATOM 2830 O O . GLN B 1 192 ? 63.329 -101.378 12.463 1.00 34.80 171 GLN A O 1
ATOM 2836 N N . SER B 1 193 ? 61.235 -102.130 12.056 1.00 38.13 172 SER A N 1
ATOM 2837 C CA . SER B 1 193 ? 60.695 -102.009 13.435 1.00 36.42 172 SER A CA 1
ATOM 2838 C C . SER B 1 193 ? 60.824 -100.607 13.994 1.00 31.78 172 SER A C 1
ATOM 2839 O O . SER B 1 193 ? 61.144 -100.437 15.162 1.00 32.79 172 SER A O 1
ATOM 2842 N N . GLY B 1 194 ? 60.567 -99.609 13.160 1.00 29.24 173 GLY A N 1
ATOM 2843 C CA . GLY B 1 194 ? 60.632 -98.217 13.580 1.00 29.74 173 GLY A CA 1
ATOM 2844 C C . GLY B 1 194 ? 62.025 -97.599 13.662 1.00 27.77 173 GLY A C 1
ATOM 2845 O O . GLY B 1 194 ? 62.135 -96.417 13.959 1.00 27.47 173 GLY A O 1
ATOM 2846 N N . LEU B 1 195 ? 63.068 -98.388 13.383 1.00 27.66 174 LEU A N 1
ATOM 2847 C CA . LEU B 1 195 ? 64.459 -97.911 13.421 1.00 27.35 174 LEU A CA 1
ATOM 2848 C C . LEU B 1 195 ? 65.207 -98.158 12.097 1.00 30.16 174 LEU A C 1
ATOM 2849 O O . LEU B 1 195 ? 64.931 -99.147 11.390 1.00 28.79 174 LEU A O 1
ATOM 2854 N N . TYR B 1 196 ? 66.133 -97.246 11.764 1.00 25.76 175 TYR A N 1
ATOM 2855 C CA . TYR B 1 196 ? 66.957 -97.357 10.550 1.00 24.85 175 TYR A CA 1
ATOM 2856 C C . TYR B 1 196 ? 68.268 -98.046 10.782 1.00 25.74 175 TYR A C 1
ATOM 2857 O O . TYR B 1 196 ? 68.824 -98.000 11.878 1.00 27.98 175 TYR A O 1
ATOM 2866 N N . THR B 1 197 ? 68.743 -98.704 9.734 1.00 25.91 176 THR A N 1
ATOM 2867 C CA . THR B 1 197 ? 70.088 -99.235 9.674 1.00 26.95 176 THR A CA 1
ATOM 2868 C C . THR B 1 197 ? 70.633 -98.801 8.324 1.00 28.03 176 THR A C 1
ATOM 2869 O O . THR B 1 197 ? 69.913 -98.808 7.306 1.00 26.12 176 THR A O 1
ATOM 2873 N N . LEU B 1 198 ? 71.893 -98.363 8.347 1.00 27.68 177 LEU A N 1
ATOM 2874 C CA . LEU B 1 198 ? 72.608 -97.895 7.168 1.00 27.01 177 LEU A CA 1
ATOM 2875 C C . LEU B 1 198 ? 74.021 -98.461 7.278 1.00 29.04 177 LEU A C 1
ATOM 2876 O O . LEU B 1 198 ? 74.530 -98.664 8.388 1.00 29.21 177 LEU A O 1
ATOM 2881 N N . THR B 1 199 ? 74.649 -98.724 6.136 1.00 27.75 178 THR A N 1
ATOM 2882 C CA . THR B 1 199 ? 76.008 -99.207 6.137 1.00 27.06 178 THR A CA 1
ATOM 2883 C C . THR B 1 199 ? 76.823 -98.289 5.266 1.00 25.45 178 THR A C 1
ATOM 2884 O O . THR B 1 199 ? 76.318 -97.746 4.285 1.00 23.29 178 THR A O 1
ATOM 2888 N N . SER B 1 200 ? 78.080 -98.094 5.664 1.00 24.19 179 SER A N 1
ATOM 2889 C CA . SER B 1 200 ? 79.052 -97.462 4.795 1.00 23.88 179 SER A CA 1
ATOM 2890 C C . SER B 1 200 ? 80.292 -98.348 4.717 1.00 22.64 179 SER A C 1
ATOM 2891 O O . SER B 1 200 ? 80.771 -98.866 5.738 1.00 22.72 179 SER A O 1
ATOM 2894 N N . SER B 1 201 ? 80.790 -98.537 3.504 1.00 22.52 180 SER A N 1
ATOM 2895 C CA . SER B 1 201 ? 82.045 -99.245 3.299 1.00 23.41 180 SER A CA 1
ATOM 2896 C C . SER B 1 201 ? 83.026 -98.357 2.539 1.00 24.00 180 SER A C 1
ATOM 2897 O O . SER B 1 201 ? 82.632 -97.429 1.826 1.00 22.94 180 SER A O 1
ATOM 2900 N N . VAL B 1 202 ? 84.310 -98.642 2.734 1.00 25.73 181 VAL A N 1
ATOM 2901 C CA . VAL B 1 202 ? 85.381 -97.995 2.000 1.00 25.51 181 VAL A CA 1
ATOM 2902 C C . VAL B 1 202 ? 86.401 -99.104 1.708 1.00 26.13 181 VAL A C 1
ATOM 2903 O O . VAL B 1 202 ? 86.682 -99.957 2.565 1.00 27.85 181 VAL A O 1
ATOM 2907 N N . THR B 1 203 ? 86.887 -99.132 0.476 1.00 27.71 182 THR A N 1
ATOM 2908 C CA . THR B 1 203 ? 87.858 -100.133 0.047 1.00 31.14 182 THR A CA 1
ATOM 2909 C C . THR B 1 203 ? 89.193 -99.416 -0.186 1.00 32.08 182 THR A C 1
ATOM 2910 O O . THR B 1 203 ? 89.258 -98.448 -0.934 1.00 30.57 182 THR A O 1
ATOM 2914 N N . VAL B 1 204 ? 90.236 -99.866 0.495 1.00 33.22 183 VAL A N 1
ATOM 2915 C CA . VAL B 1 204 ? 91.520 -99.167 0.446 1.00 35.65 183 VAL A CA 1
ATOM 2916 C C . VAL B 1 204 ? 92.648 -100.159 0.176 1.00 38.89 183 VAL A C 1
ATOM 2917 O O . VAL B 1 204 ? 92.474 -101.372 0.432 1.00 38.68 183 VAL A O 1
ATOM 2921 N N . PRO B 1 205 ? 93.804 -99.660 -0.334 1.00 39.87 184 PRO A N 1
ATOM 2922 C CA . PRO B 1 205 ? 94.985 -100.529 -0.415 1.00 41.16 184 PRO A CA 1
ATOM 2923 C C . PRO B 1 205 ? 95.309 -101.151 0.942 1.00 40.64 184 PRO A C 1
ATOM 2924 O O . PRO B 1 205 ? 95.184 -100.488 1.990 1.00 41.30 184 PRO A O 1
ATOM 2928 N N . SER B 1 206 ? 95.673 -102.429 0.915 1.00 46.41 185 SER A N 1
ATOM 2929 C CA . SER B 1 206 ? 96.044 -103.170 2.120 1.00 51.97 185 SER A CA 1
ATOM 2930 C C . SER B 1 206 ? 97.170 -102.503 2.912 1.00 54.61 185 SER A C 1
ATOM 2931 O O . SER B 1 206 ? 97.194 -102.592 4.135 1.00 56.22 185 SER A O 1
ATOM 2934 N N . SER B 1 207 ? 98.081 -101.831 2.207 1.00 55.42 186 SER A N 1
ATOM 2935 C CA . SER B 1 207 ? 99.185 -101.086 2.824 1.00 58.71 186 SER A CA 1
ATOM 2936 C C . SER B 1 207 ? 98.759 -99.771 3.506 1.00 59.19 186 SER A C 1
ATOM 2937 O O . SER B 1 207 ? 99.301 -99.440 4.565 1.00 59.92 186 SER A O 1
ATOM 2940 N N . THR B 1 208 ? 97.810 -99.037 2.901 1.00 58.73 187 THR A N 1
ATOM 2941 C CA . THR B 1 208 ? 97.181 -97.831 3.501 1.00 59.79 187 THR A CA 1
ATOM 2942 C C . THR B 1 208 ? 96.683 -98.123 4.914 1.00 60.42 187 THR A C 1
ATOM 2943 O O . THR B 1 208 ? 97.018 -97.408 5.867 1.00 62.19 187 THR A O 1
ATOM 2947 N N . TRP B 1 209 ? 95.877 -99.177 5.027 1.00 60.02 188 TRP A N 1
ATOM 2948 C CA . TRP B 1 209 ? 95.478 -99.717 6.311 1.00 61.01 188 TRP A CA 1
ATOM 2949 C C . TRP B 1 209 ? 96.706 -100.394 6.918 1.00 66.23 188 TRP A C 1
ATOM 2950 O O . TRP B 1 209 ? 97.568 -100.895 6.187 1.00 65.69 188 TRP A O 1
ATOM 2961 N N . SER B 1 210 ? 96.791 -100.382 8.248 1.00 70.63 189 SER A N 1
ATOM 2962 C CA . SER B 1 210 ? 98.004 -100.805 8.987 1.00 75.93 189 SER A CA 1
ATOM 2963 C C . SER B 1 210 ? 99.279 -100.013 8.606 1.00 70.62 189 SER A C 1
ATOM 2964 O O . SER B 1 210 ? 100.390 -100.542 8.643 1.00 73.44 189 SER A O 1
ATOM 2967 N N . SER B 1 211 ? 99.085 -98.756 8.208 1.00 66.70 190 SER A N 1
ATOM 2968 C CA . SER B 1 211 ? 100.145 -97.746 8.177 1.00 63.27 190 SER A CA 1
ATOM 2969 C C . SER B 1 211 ? 99.556 -96.382 8.528 1.00 59.84 190 SER A C 1
ATOM 2970 O O . SER B 1 211 ? 100.275 -95.483 8.955 1.00 59.92 190 SER A O 1
ATOM 2973 N N . GLN B 1 212 ? 98.243 -96.236 8.347 1.00 57.19 191 GLN A N 1
ATOM 2974 C CA . GLN B 1 212 ? 97.500 -95.097 8.901 1.00 52.88 191 GLN A CA 1
ATOM 2975 C C . GLN B 1 212 ? 96.067 -95.482 9.287 1.00 47.99 191 GLN A C 1
ATOM 2976 O O . GLN B 1 212 ? 95.499 -96.446 8.754 1.00 48.40 191 GLN A O 1
ATOM 2982 N N . ALA B 1 213 ? 95.502 -94.721 10.215 1.00 41.44 192 ALA A N 1
ATOM 2983 C CA . ALA B 1 213 ? 94.167 -94.984 10.746 1.00 39.91 192 ALA A CA 1
ATOM 2984 C C . ALA B 1 213 ? 93.081 -94.857 9.655 1.00 35.41 192 ALA A C 1
ATOM 2985 O O . ALA B 1 213 ? 93.184 -94.007 8.768 1.00 31.49 192 ALA A O 1
ATOM 2987 N N . VAL B 1 214 ? 92.099 -95.760 9.691 1.00 32.71 193 VAL A N 1
ATOM 2988 C CA . VAL B 1 214 ? 90.869 -95.608 8.915 1.00 30.90 193 VAL A CA 1
ATOM 2989 C C . VAL B 1 214 ? 89.707 -95.484 9.910 1.00 29.80 193 VAL A C 1
ATOM 2990 O O . VAL B 1 214 ? 89.474 -96.383 10.723 1.00 31.21 193 VAL A O 1
ATOM 2994 N N . THR B 1 215 ? 88.991 -94.366 9.827 1.00 26.52 194 THR A N 1
ATOM 2995 C CA . THR B 1 215 ? 87.974 -93.979 10.810 1.00 25.07 194 THR A CA 1
ATOM 2996 C C . THR B 1 215 ? 86.718 -93.502 10.103 1.00 21.84 194 THR A C 1
ATOM 2997 O O . THR B 1 215 ? 86.791 -92.667 9.183 1.00 19.83 194 THR A O 1
ATOM 3001 N N . CYS B 1 216 ? 85.564 -94.019 10.526 1.00 20.24 195 CYS A N 1
ATOM 3002 C CA . CYS B 1 216 ? 84.334 -93.481 10.000 1.00 20.81 195 CYS A CA 1
ATOM 3003 C C . CYS B 1 216 ? 83.805 -92.509 11.015 1.00 20.07 195 CYS A C 1
ATOM 3004 O O . CYS B 1 216 ? 83.968 -92.715 12.210 1.00 20.34 195 CYS A O 1
ATOM 3007 N N . ASN B 1 217 ? 83.220 -91.425 10.529 1.00 19.02 196 ASN A N 1
ATOM 3008 C CA . ASN B 1 217 ? 82.659 -90.389 11.371 1.00 18.37 196 ASN A CA 1
ATOM 3009 C C . ASN B 1 217 ? 81.165 -90.340 11.083 1.00 18.48 196 ASN A C 1
ATOM 3010 O O . ASN B 1 217 ? 80.749 -90.132 9.918 1.00 17.87 196 ASN A O 1
ATOM 3015 N N . VAL B 1 218 ? 80.350 -90.510 12.120 1.00 17.44 197 VAL A N 1
ATOM 3016 C CA . VAL B 1 218 ? 78.879 -90.623 11.907 1.00 18.09 197 VAL A CA 1
ATOM 3017 C C . VAL B 1 218 ? 78.112 -89.524 12.642 1.00 18.02 197 VAL A C 1
ATOM 3018 O O . VAL B 1 218 ? 78.022 -89.545 13.873 1.00 17.96 197 VAL A O 1
ATOM 3022 N N . ALA B 1 219 ? 77.559 -88.573 11.901 1.00 16.92 198 ALA A N 1
ATOM 3023 C CA . ALA B 1 219 ? 76.784 -87.501 12.508 1.00 17.30 198 ALA A CA 1
ATOM 3024 C C . ALA B 1 219 ? 75.307 -87.850 12.403 1.00 18.33 198 ALA A C 1
ATOM 3025 O O . ALA B 1 219 ? 74.836 -88.228 11.323 1.00 16.92 198 ALA A O 1
ATOM 3027 N N . HIS B 1 220 ? 74.578 -87.709 13.512 1.00 17.51 199 HIS A N 1
ATOM 3028 C CA . HIS B 1 220 ? 73.119 -87.844 13.489 1.00 18.01 199 HIS A CA 1
ATOM 3029 C C . HIS B 1 220 ? 72.514 -86.573 14.052 1.00 17.98 199 HIS A C 1
ATOM 3030 O O . HIS B 1 220 ? 72.384 -86.451 15.267 1.00 19.78 199 HIS A O 1
ATOM 3037 N N . PRO B 1 221 ? 72.121 -85.622 13.177 1.00 18.64 200 PRO A N 1
ATOM 3038 C CA . PRO B 1 221 ? 71.658 -84.314 13.664 1.00 18.79 200 PRO A CA 1
ATOM 3039 C C . PRO B 1 221 ? 70.546 -84.382 14.727 1.00 19.68 200 PRO A C 1
ATOM 3040 O O . PRO B 1 221 ? 70.589 -83.619 15.690 1.00 19.41 200 PRO A O 1
ATOM 3044 N N . ALA B 1 222 ? 69.567 -85.265 14.538 1.00 19.06 201 ALA A N 1
ATOM 3045 C CA . ALA B 1 222 ? 68.380 -85.284 15.430 1.00 19.87 201 ALA A CA 1
ATOM 3046 C C . ALA B 1 222 ? 68.701 -85.622 16.900 1.00 19.29 201 ALA A C 1
ATOM 3047 O O . ALA B 1 222 ? 68.075 -85.091 17.790 1.00 21.10 201 ALA A O 1
ATOM 3049 N N . SER B 1 223 ? 69.637 -86.533 17.120 1.00 19.23 202 SER A N 1
ATOM 3050 C CA . SER B 1 223 ? 70.099 -86.907 18.447 1.00 18.87 202 SER A CA 1
ATOM 3051 C C . SER B 1 223 ? 71.314 -86.081 18.935 1.00 18.63 202 SER A C 1
ATOM 3052 O O . SER B 1 223 ? 71.809 -86.321 20.050 1.00 18.14 202 SER A O 1
ATOM 3055 N N . SER B 1 224 ? 71.781 -85.123 18.115 1.00 17.12 203 SER A N 1
ATOM 3056 C CA . SER B 1 224 ? 72.963 -84.282 18.446 1.00 17.79 203 SER A CA 1
ATOM 3057 C C . SER B 1 224 ? 74.191 -85.135 18.750 1.00 18.95 203 SER A C 1
ATOM 3058 O O . SER B 1 224 ? 74.953 -84.844 19.673 1.00 20.61 203 SER A O 1
ATOM 3061 N N . THR B 1 225 ? 74.354 -86.228 18.020 1.00 17.72 204 THR A N 1
ATOM 3062 C CA . THR B 1 225 ? 75.496 -87.073 18.254 1.00 17.99 204 THR A CA 1
ATOM 3063 C C . THR B 1 225 ? 76.418 -87.074 17.020 1.00 18.49 204 THR A C 1
ATOM 3064 O O . THR B 1 225 ? 75.945 -87.036 15.868 1.00 16.71 204 THR A O 1
ATOM 3068 N N . LYS B 1 226 ? 77.725 -87.117 17.281 1.00 18.49 205 LYS A N 1
ATOM 3069 C CA . LYS B 1 226 ? 78.704 -87.408 16.252 1.00 19.76 205 LYS A CA 1
ATOM 3070 C C . LYS B 1 226 ? 79.756 -88.309 16.832 1.00 20.33 205 LYS A C 1
ATOM 3071 O O . LYS B 1 226 ? 80.395 -87.976 17.810 1.00 22.83 205 LYS A O 1
ATOM 3077 N N . VAL B 1 227 ? 79.928 -89.454 16.209 1.00 20.73 206 VAL A N 1
ATOM 3078 C CA . VAL B 1 227 ? 80.697 -90.549 16.762 1.00 22.64 206 VAL A CA 1
ATOM 3079 C C . VAL B 1 227 ? 81.787 -90.873 15.759 1.00 23.20 206 VAL A C 1
ATOM 3080 O O . VAL B 1 227 ? 81.558 -90.798 14.552 1.00 22.88 206 VAL A O 1
ATOM 3084 N N . ASP B 1 228 ? 82.966 -91.228 16.253 1.00 23.85 207 ASP A N 1
ATOM 3085 C CA . ASP B 1 228 ? 84.037 -91.738 15.388 1.00 28.65 207 ASP A CA 1
ATOM 3086 C C . ASP B 1 228 ? 84.308 -93.181 15.720 1.00 29.87 207 ASP A C 1
ATOM 3087 O O . ASP B 1 228 ? 84.274 -93.562 16.889 1.00 33.61 207 ASP A O 1
ATOM 3092 N N . LYS B 1 229 ? 84.558 -93.995 14.702 1.00 28.74 208 LYS A N 1
ATOM 3093 C CA . LYS B 1 229 ? 84.916 -95.366 14.958 1.00 28.50 208 LYS A CA 1
ATOM 3094 C C . LYS B 1 229 ? 86.109 -95.722 14.108 1.00 28.44 208 LYS A C 1
ATOM 3095 O O . LYS B 1 229 ? 86.009 -95.781 12.876 1.00 25.06 208 LYS A O 1
ATOM 3101 N N . LYS B 1 230 ? 87.246 -95.957 14.777 1.00 29.26 209 LYS A N 1
ATOM 3102 C CA . LYS B 1 230 ? 88.472 -96.408 14.105 1.00 28.73 209 LYS A CA 1
ATOM 3103 C C . LYS B 1 230 ? 88.326 -97.901 13.754 1.00 30.00 209 LYS A C 1
ATOM 3104 O O . LYS B 1 230 ? 87.958 -98.703 14.611 1.00 26.79 209 LYS A O 1
ATOM 3110 N N . ILE B 1 231 ? 88.610 -98.259 12.506 1.00 28.98 210 ILE A N 1
ATOM 3111 C CA . ILE B 1 231 ? 88.548 -99.652 12.096 1.00 33.75 210 ILE A CA 1
ATOM 3112 C C . ILE B 1 231 ? 89.906 -100.318 12.292 1.00 37.28 210 ILE A C 1
ATOM 3113 O O . ILE B 1 231 ? 90.867 -99.986 11.601 1.00 37.60 210 ILE A O 1
ATOM 3118 N N . ILE B 1 232 ? 89.948 -101.277 13.215 1.00 42.87 211 ILE A N 1
ATOM 3119 C CA . ILE B 1 232 ? 91.160 -102.058 13.519 1.00 49.78 211 ILE A CA 1
ATOM 3120 C C . ILE B 1 232 ? 90.931 -103.547 13.250 1.00 53.57 211 ILE A C 1
ATOM 3121 O O . ILE B 1 232 ? 89.786 -103.986 13.185 1.00 55.03 211 ILE A O 1
ATOM 3126 N N . VAL B 1 233 ? 92.016 -104.310 13.106 1.00 57.37 212 VAL A N 1
ATOM 3127 C CA . VAL B 1 233 ? 91.972 -105.747 12.741 1.00 59.26 212 VAL A CA 1
ATOM 3128 C C . VAL B 1 233 ? 91.327 -106.630 13.873 1.00 58.16 212 VAL A C 1
ATOM 3129 O O . VAL B 1 233 ? 90.975 -106.078 14.911 1.00 54.87 212 VAL A O 1
ATOM 3133 N N . PRO B 1 234 ? 91.260 -107.993 13.730 1.00 66.25 213 PRO A N 1
ATOM 3134 C CA . PRO B 1 234 ? 90.093 -108.824 14.084 1.00 64.05 213 PRO A CA 1
ATOM 3135 C C . PRO B 1 234 ? 88.729 -108.143 14.124 1.00 63.66 213 PRO A C 1
ATOM 3136 O O . PRO B 1 234 ? 87.731 -108.781 13.788 1.00 64.30 213 PRO A O 1
ATOM 3140 N N . ASP C 2 21 ? 47.108 -74.835 -12.795 1.00 24.02 1 ASP B N 1
ATOM 3141 C CA . ASP C 2 21 ? 48.601 -74.854 -12.958 1.00 23.57 1 ASP B CA 1
ATOM 3142 C C . ASP C 2 21 ? 48.962 -75.419 -14.320 1.00 23.26 1 ASP B C 1
ATOM 3143 O O . ASP C 2 21 ? 48.211 -76.246 -14.875 1.00 22.30 1 ASP B O 1
ATOM 3148 N N . VAL C 2 22 ? 50.131 -75.020 -14.820 1.00 20.92 2 VAL B N 1
ATOM 3149 C CA . VAL C 2 22 ? 50.676 -75.550 -16.078 1.00 18.23 2 VAL B CA 1
ATOM 3150 C C . VAL C 2 22 ? 51.179 -76.956 -15.884 1.00 17.62 2 VAL B C 1
ATOM 3151 O O . VAL C 2 22 ? 51.925 -77.229 -14.930 1.00 18.35 2 VAL B O 1
ATOM 3155 N N . VAL C 2 23 ? 50.800 -77.852 -16.796 1.00 16.73 3 VAL B N 1
ATOM 3156 C CA . VAL C 2 23 ? 51.248 -79.236 -16.759 1.00 17.33 3 VAL B CA 1
ATOM 3157 C C . VAL C 2 23 ? 52.463 -79.388 -17.679 1.00 18.48 3 VAL B C 1
ATOM 3158 O O . VAL C 2 23 ? 52.402 -79.045 -18.871 1.00 18.88 3 VAL B O 1
ATOM 3162 N N . LEU C 2 24 ? 53.552 -79.916 -17.117 1.00 18.24 4 LEU B N 1
ATOM 3163 C CA . LEU C 2 24 ? 54.748 -80.250 -17.884 1.00 18.21 4 LEU B CA 1
ATOM 3164 C C . LEU C 2 24 ? 54.809 -81.735 -17.974 1.00 18.00 4 LEU B C 1
ATOM 3165 O O . LEU C 2 24 ? 54.809 -82.412 -16.946 1.00 17.82 4 LEU B O 1
ATOM 3170 N N . THR C 2 25 ? 54.835 -82.231 -19.212 1.00 18.10 5 THR B N 1
ATOM 3171 C CA . THR C 2 25 ? 54.847 -83.649 -19.495 1.00 19.20 5 THR B CA 1
ATOM 3172 C C . THR C 2 25 ? 56.234 -83.971 -19.985 1.00 18.77 5 THR B C 1
ATOM 3173 O O . THR C 2 25 ? 56.653 -83.493 -21.056 1.00 19.62 5 THR B O 1
ATOM 3177 N N . GLN C 2 26 ? 56.929 -84.789 -19.218 1.00 18.39 6 GLN B N 1
ATOM 3178 C CA . GLN C 2 26 ? 58.307 -85.110 -19.497 1.00 21.02 6 GLN B CA 1
ATOM 3179 C C . GLN C 2 26 ? 58.408 -86.547 -19.980 1.00 22.90 6 GLN B C 1
ATOM 3180 O O . GLN C 2 26 ? 57.732 -87.413 -19.444 1.00 22.78 6 GLN B O 1
ATOM 3186 N N . ALA C 2 27 ? 59.251 -86.803 -20.979 1.00 21.57 7 ALA B N 1
ATOM 3187 C CA . ALA C 2 27 ? 59.403 -88.146 -21.514 1.00 23.48 7 ALA B CA 1
ATOM 3188 C C . ALA C 2 27 ? 60.849 -88.364 -21.980 1.00 24.34 7 ALA B C 1
ATOM 3189 O O . ALA C 2 27 ? 61.476 -87.431 -22.486 1.00 24.11 7 ALA B O 1
ATOM 3191 N N . PRO C 2 28 ? 61.383 -89.590 -21.815 1.00 24.40 8 PRO B N 1
ATOM 3192 C CA . PRO C 2 28 ? 60.761 -90.769 -21.209 1.00 24.26 8 PRO B CA 1
ATOM 3193 C C . PRO C 2 28 ? 60.901 -90.733 -19.678 1.00 24.61 8 PRO B C 1
ATOM 3194 O O . PRO C 2 28 ? 61.737 -89.972 -19.163 1.00 23.93 8 PRO B O 1
ATOM 3198 N N . PRO C 2 29 ? 60.109 -91.549 -18.944 1.00 26.88 9 PRO B N 1
ATOM 3199 C CA . PRO C 2 29 ? 60.345 -91.602 -17.469 1.00 26.37 9 PRO B CA 1
ATOM 3200 C C . PRO C 2 29 ? 61.740 -92.148 -17.079 1.00 25.85 9 PRO B C 1
ATOM 3201 O O . PRO C 2 29 ? 62.302 -91.739 -16.065 1.00 25.75 9 PRO B O 1
ATOM 3205 N N . THR C 2 30 ? 62.273 -93.079 -17.861 1.00 26.66 10 THR B N 1
ATOM 3206 C CA . THR C 2 30 ? 63.627 -93.597 -17.633 1.00 27.87 10 THR B CA 1
ATOM 3207 C C . THR C 2 30 ? 64.346 -93.746 -18.959 1.00 27.95 10 THR B C 1
ATOM 3208 O O . THR C 2 30 ? 63.730 -93.994 -20.009 1.00 26.62 10 THR B O 1
ATOM 3212 N N . LEU C 2 31 ? 65.659 -93.632 -18.879 1.00 26.42 11 LEU B N 1
ATOM 3213 C CA . LEU C 2 31 ? 66.521 -93.654 -20.030 1.00 28.27 11 LEU B CA 1
ATOM 3214 C C . LEU C 2 31 ? 67.699 -94.507 -19.636 1.00 28.27 11 LEU B C 1
ATOM 3215 O O . LEU C 2 31 ? 68.317 -94.286 -18.595 1.00 28.92 11 LEU B O 1
ATOM 3220 N N . SER C 2 32 ? 67.983 -95.517 -20.443 1.00 27.44 12 SER B N 1
ATOM 3221 C CA . SER C 2 32 ? 69.124 -96.380 -20.221 1.00 29.32 12 SER B CA 1
ATOM 3222 C C . SER C 2 32 ? 70.062 -96.110 -21.368 1.00 28.78 12 SER B C 1
ATOM 3223 O O . SER C 2 32 ? 69.624 -96.161 -22.520 1.00 28.37 12 SER B O 1
ATOM 3226 N N . ALA C 2 33 ? 71.330 -95.797 -21.078 1.00 25.86 13 ALA B N 1
ATOM 3227 C CA . ALA C 2 33 ? 72.279 -95.420 -22.138 1.00 26.77 13 ALA B CA 1
ATOM 3228 C C . ALA C 2 33 ? 73.726 -95.747 -21.779 1.00 25.31 13 ALA B C 1
ATOM 3229 O O . ALA C 2 33 ? 74.103 -95.646 -20.619 1.00 27.39 13 ALA B O 1
ATOM 3231 N N . THR C 2 34 ? 74.534 -96.086 -22.774 1.00 23.89 14 THR B N 1
ATOM 3232 C CA . THR C 2 34 ? 75.950 -96.404 -22.538 1.00 24.24 14 THR B CA 1
ATOM 3233 C C . THR C 2 34 ? 76.802 -95.134 -22.539 1.00 23.73 14 THR B C 1
ATOM 3234 O O . THR C 2 34 ? 76.402 -94.114 -23.098 1.00 24.23 14 THR B O 1
ATOM 3238 N N . ILE C 2 35 ? 77.955 -95.210 -21.878 1.00 23.75 15 ILE B N 1
ATOM 3239 C CA . ILE C 2 35 ? 78.964 -94.150 -21.863 1.00 24.10 15 ILE B CA 1
ATOM 3240 C C . ILE C 2 35 ? 79.326 -93.805 -23.306 1.00 24.22 15 ILE B C 1
ATOM 3241 O O . ILE C 2 35 ? 79.579 -94.710 -24.114 1.00 24.13 15 ILE B O 1
ATOM 3246 N N . GLY C 2 36 ? 79.315 -92.515 -23.640 1.00 22.54 16 GLY B N 1
ATOM 3247 C CA . GLY C 2 36 ? 79.649 -92.103 -24.999 1.00 23.69 16 GLY B CA 1
ATOM 3248 C C . GLY C 2 36 ? 78.453 -91.917 -25.919 1.00 24.75 16 GLY B C 1
ATOM 3249 O O . GLY C 2 36 ? 78.573 -91.223 -26.924 1.00 25.50 16 GLY B O 1
ATOM 3250 N N . GLN C 2 37 ? 77.304 -92.509 -25.579 1.00 24.29 17 GLN B N 1
ATOM 3251 C CA . GLN C 2 37 ? 76.059 -92.291 -26.350 1.00 25.23 17 GLN B CA 1
ATOM 3252 C C . GLN C 2 37 ? 75.542 -90.876 -26.264 1.00 23.31 17 GLN B C 1
ATOM 3253 O O . GLN C 2 37 ? 75.834 -90.151 -25.301 1.00 22.67 17 GLN B O 1
ATOM 3259 N N . SER C 2 38 ? 74.765 -90.483 -27.263 1.00 21.74 18 SER B N 1
ATOM 3260 C CA . SER C 2 38 ? 74.009 -89.248 -27.179 1.00 22.30 18 SER B CA 1
ATOM 3261 C C . SER C 2 38 ? 72.557 -89.506 -26.796 1.00 22.72 18 SER B C 1
ATOM 3262 O O . SER C 2 38 ? 71.978 -90.489 -27.235 1.00 23.65 18 SER B O 1
ATOM 3265 N N . VAL C 2 39 ? 71.983 -88.641 -25.960 1.00 21.00 19 VAL B N 1
ATOM 3266 C CA . VAL C 2 39 ? 70.597 -88.810 -25.515 1.00 20.50 19 VAL B CA 1
ATOM 3267 C C . VAL C 2 39 ? 69.832 -87.522 -25.572 1.00 19.34 19 VAL B C 1
ATOM 3268 O O . VAL C 2 39 ? 70.410 -86.420 -25.618 1.00 17.61 19 VAL B O 1
ATOM 3272 N N . SER C 2 40 ? 68.519 -87.678 -25.530 1.00 19.97 20 SER B N 1
ATOM 3273 C CA . SER C 2 40 ? 67.586 -86.575 -25.614 1.00 21.07 20 SER B CA 1
ATOM 3274 C C . SER C 2 40 ? 66.445 -86.750 -24.616 1.00 21.62 20 SER B C 1
ATOM 3275 O O . SER C 2 40 ? 66.006 -87.855 -24.412 1.00 22.62 20 SER B O 1
ATOM 3278 N N . ILE C 2 41 ? 65.962 -85.659 -24.011 1.00 22.03 21 ILE B N 1
ATOM 3279 C CA . ILE C 2 41 ? 64.811 -85.670 -23.085 1.00 21.02 21 ILE B CA 1
ATOM 3280 C C . ILE C 2 41 ? 63.858 -84.596 -23.514 1.00 19.71 21 ILE B C 1
ATOM 3281 O O . ILE C 2 41 ? 64.274 -83.476 -23.805 1.00 17.98 21 ILE B O 1
ATOM 3286 N N . SER C 2 42 ? 62.570 -84.928 -23.455 1.00 17.97 22 SER B N 1
ATOM 3287 C CA . SER C 2 42 ? 61.517 -84.045 -23.901 1.00 18.75 22 SER B CA 1
ATOM 3288 C C . SER C 2 42 ? 60.709 -83.453 -22.745 1.00 18.34 22 SER B C 1
ATOM 3289 O O . SER C 2 42 ? 60.378 -84.147 -21.777 1.00 17.48 22 SER B O 1
ATOM 3292 N N . CYS C 2 43 ? 60.342 -82.192 -22.884 1.00 19.28 23 CYS B N 1
ATOM 3293 C CA . CYS C 2 43 ? 59.407 -81.560 -21.962 1.00 20.88 23 CYS B CA 1
ATOM 3294 C C . CYS C 2 43 ? 58.398 -80.747 -22.755 1.00 20.69 23 CYS B C 1
ATOM 3295 O O . CYS C 2 43 ? 58.783 -79.829 -23.485 1.00 21.12 23 CYS B O 1
ATOM 3298 N N . ARG C 2 44 ? 57.116 -81.091 -22.595 1.00 20.24 24 ARG B N 1
ATOM 3299 C CA . ARG C 2 44 ? 56.002 -80.437 -23.276 1.00 23.07 24 ARG B CA 1
ATOM 3300 C C . ARG C 2 44 ? 55.047 -79.816 -22.282 1.00 22.29 24 ARG B C 1
ATOM 3301 O O . ARG C 2 44 ? 54.687 -80.456 -21.300 1.00 22.21 24 ARG B O 1
ATOM 3309 N N . SER C 2 45 ? 54.651 -78.573 -22.539 1.00 22.65 25 SER B N 1
ATOM 3310 C CA . SER C 2 45 ? 53.773 -77.845 -21.631 1.00 22.23 25 SER B CA 1
ATOM 3311 C C . SER C 2 45 ? 52.358 -77.737 -22.153 1.00 20.62 25 SER B C 1
ATOM 3312 O O . SER C 2 45 ? 52.133 -77.720 -23.354 1.00 19.67 25 SER B O 1
ATOM 3315 N N . SER C 2 46 ? 51.422 -77.583 -21.225 1.00 20.60 26 SER B N 1
ATOM 3316 C CA . SER C 2 46 ? 49.998 -77.471 -21.530 1.00 20.68 26 SER B CA 1
ATOM 3317 C C . SER C 2 46 ? 49.676 -76.105 -22.154 1.00 22.38 26 SER B C 1
ATOM 3318 O O . SER C 2 46 ? 48.643 -75.935 -22.805 1.00 22.46 26 SER B O 1
ATOM 3321 N N . GLN C 2 47 ? 50.554 -75.122 -21.962 1.00 22.01 27 GLN B N 1
ATOM 3322 C CA . GLN C 2 47 ? 50.425 -73.861 -22.693 1.00 22.89 27 GLN B CA 1
ATOM 3323 C C . GLN C 2 47 ? 51.802 -73.265 -22.937 1.00 23.60 27 GLN B C 1
ATOM 3324 O O . GLN C 2 47 ? 52.798 -73.716 -22.331 1.00 21.90 27 GLN B O 1
ATOM 3330 N N . SER C 2 48 ? 51.855 -72.297 -23.856 1.00 21.77 28 SER B N 1
ATOM 3331 C CA . SER C 2 48 ? 53.111 -71.681 -24.254 1.00 22.44 28 SER B CA 1
ATOM 3332 C C . SER C 2 48 ? 53.855 -71.121 -23.043 1.00 20.95 28 SER B C 1
ATOM 3333 O O . SER C 2 48 ? 53.273 -70.453 -22.192 1.00 21.95 28 SER B O 1
ATOM 3336 N N . LEU C 2 49 ? 55.141 -71.431 -22.982 1.00 21.12 29 LEU B N 1
ATOM 3337 C CA . LEU C 2 49 ? 56.014 -70.900 -21.953 1.00 20.32 29 LEU B CA 1
ATOM 3338 C C . LEU C 2 49 ? 56.695 -69.584 -22.350 1.00 21.55 29 LEU B C 1
ATOM 3339 O O . LEU C 2 49 ? 57.506 -69.061 -21.584 1.00 19.64 29 LEU B O 1
ATOM 3344 N N . LEU C 2 50 ? 56.340 -69.033 -23.521 1.00 21.82 30 LEU B N 1
ATOM 3345 C CA . LEU C 2 50 ? 56.791 -67.685 -23.894 1.00 22.04 30 LEU B CA 1
ATOM 3346 C C . LEU C 2 50 ? 56.107 -66.632 -23.034 1.00 22.73 30 LEU B C 1
ATOM 3347 O O . LEU C 2 50 ? 54.904 -66.424 -23.142 1.00 23.68 30 LEU B O 1
ATOM 3352 N N . HIS C 2 51 A 56.865 -65.937 -22.197 1.00 21.46 30 HIS B N 1
ATOM 3353 C CA . HIS C 2 51 A 56.274 -64.876 -21.400 1.00 23.60 30 HIS B CA 1
ATOM 3354 C C . HIS C 2 51 A 56.020 -63.625 -22.237 1.00 25.64 30 HIS B C 1
ATOM 3355 O O . HIS C 2 51 A 56.718 -63.387 -23.219 1.00 25.37 30 HIS B O 1
ATOM 3362 N N . ARG C 2 52 B 55.043 -62.819 -21.821 1.00 27.29 30 ARG B N 1
ATOM 3363 C CA . ARG C 2 52 B 54.754 -61.549 -22.498 1.00 30.80 30 ARG B CA 1
ATOM 3364 C C . ARG C 2 52 B 55.951 -60.593 -22.530 1.00 31.05 30 ARG B C 1
ATOM 3365 O O . ARG C 2 52 B 55.984 -59.712 -23.375 1.00 33.92 30 ARG B O 1
ATOM 3373 N N . ASN C 2 53 C 56.921 -60.764 -21.626 1.00 28.83 30 ASN B N 1
ATOM 3374 C CA . ASN C 2 53 C 58.145 -59.957 -21.650 1.00 27.92 30 ASN B CA 1
ATOM 3375 C C . ASN C 2 53 C 59.218 -60.486 -22.604 1.00 26.75 30 ASN B C 1
ATOM 3376 O O . ASN C 2 53 C 60.326 -59.939 -22.668 1.00 28.04 30 ASN B O 1
ATOM 3381 N N . GLY C 2 54 D 58.915 -61.574 -23.306 1.00 25.48 30 GLY B N 1
ATOM 3382 C CA . GLY C 2 54 D 59.835 -62.108 -24.309 1.00 23.24 30 GLY B CA 1
ATOM 3383 C C . GLY C 2 54 D 60.741 -63.218 -23.805 1.00 22.94 30 GLY B C 1
ATOM 3384 O O . GLY C 2 54 D 61.343 -63.917 -24.610 1.00 23.26 30 GLY B O 1
ATOM 3385 N N . ASN C 2 55 E 60.847 -63.407 -22.489 1.00 22.60 30 ASN B N 1
ATOM 3386 C CA . ASN C 2 55 E 61.621 -64.553 -21.984 1.00 22.90 30 ASN B CA 1
ATOM 3387 C C . ASN C 2 55 E 60.781 -65.839 -21.925 1.00 21.78 30 ASN B C 1
ATOM 3388 O O . ASN C 2 55 E 59.557 -65.784 -21.809 1.00 22.48 30 ASN B O 1
ATOM 3393 N N . THR C 2 56 ? 61.446 -66.982 -21.999 1.00 20.58 31 THR B N 1
ATOM 3394 C CA . THR C 2 56 ? 60.807 -68.282 -21.803 1.00 20.07 31 THR B CA 1
ATOM 3395 C C . THR C 2 56 ? 61.423 -68.967 -20.597 1.00 18.91 31 THR B C 1
ATOM 3396 O O . THR C 2 56 ? 62.515 -69.540 -20.689 1.00 18.95 31 THR B O 1
ATOM 3400 N N . TYR C 2 57 ? 60.711 -68.906 -19.467 1.00 18.32 32 TYR B N 1
ATOM 3401 C CA . TYR C 2 57 ? 61.223 -69.396 -18.174 1.00 17.11 32 TYR B CA 1
ATOM 3402 C C . TYR C 2 57 ? 61.105 -70.909 -18.019 1.00 16.56 32 TYR B C 1
ATOM 3403 O O . TYR C 2 57 ? 60.347 -71.415 -17.173 1.00 14.93 32 TYR B O 1
ATOM 3412 N N . LEU C 2 58 ? 61.887 -71.623 -18.829 1.00 16.10 33 LEU B N 1
ATOM 3413 C CA . LEU C 2 58 ? 61.970 -73.067 -18.778 1.00 15.77 33 LEU B CA 1
ATOM 3414 C C . LEU C 2 58 ? 63.409 -73.466 -18.472 1.00 16.55 33 LEU B C 1
ATOM 3415 O O . LEU C 2 58 ? 64.309 -73.141 -19.264 1.00 16.12 33 LEU B O 1
ATOM 3420 N N . ASN C 2 59 ? 63.613 -74.200 -17.369 1.00 15.30 34 ASN B N 1
ATOM 3421 C CA . ASN C 2 59 ? 64.935 -74.666 -16.979 1.00 16.17 34 ASN B CA 1
ATOM 3422 C C . ASN C 2 59 ? 65.020 -76.188 -16.911 1.00 16.31 34 ASN B C 1
ATOM 3423 O O . ASN C 2 59 ? 63.989 -76.866 -16.716 1.00 15.51 34 ASN B O 1
ATOM 3428 N N . TRP C 2 60 ? 66.240 -76.721 -17.014 1.00 15.49 35 TRP B N 1
ATOM 3429 C CA . TRP C 2 60 ? 66.506 -78.125 -16.736 1.00 15.49 35 TRP B CA 1
ATOM 3430 C C . TRP C 2 60 ? 67.359 -78.259 -15.489 1.00 17.33 35 TRP B C 1
ATOM 3431 O O . TRP C 2 60 ? 68.387 -77.554 -15.337 1.00 17.71 35 TRP B O 1
ATOM 3442 N N . LEU C 2 61 ? 66.928 -79.149 -14.592 1.00 16.32 36 LEU B N 1
ATOM 3443 C CA . LEU C 2 61 ? 67.631 -79.444 -13.349 1.00 16.05 36 LEU B CA 1
ATOM 3444 C C . LEU C 2 61 ? 68.117 -80.874 -13.362 1.00 16.79 36 LEU B C 1
ATOM 3445 O O . LEU C 2 61 ? 67.475 -81.745 -13.969 1.00 15.82 36 LEU B O 1
ATOM 3450 N N . LEU C 2 62 ? 69.240 -81.119 -12.677 1.00 17.24 37 LEU B N 1
ATOM 3451 C CA . LEU C 2 62 ? 69.707 -82.464 -12.399 1.00 19.21 37 LEU B CA 1
ATOM 3452 C C . LEU C 2 62 ? 69.774 -82.671 -10.891 1.00 19.67 37 LEU B C 1
ATOM 3453 O O . LEU C 2 62 ? 70.203 -81.783 -10.150 1.00 20.28 37 LEU B O 1
ATOM 3458 N N . GLN C 2 63 ? 69.349 -83.850 -10.456 1.00 19.86 38 GLN B N 1
ATOM 3459 C CA . GLN C 2 63 ? 69.438 -84.234 -9.059 1.00 22.07 38 GLN B CA 1
ATOM 3460 C C . GLN C 2 63 ? 70.081 -85.598 -8.902 1.00 24.21 38 GLN B C 1
ATOM 3461 O O . GLN C 2 63 ? 69.584 -86.604 -9.429 1.00 23.94 38 GLN B O 1
ATOM 3467 N N . ARG C 2 64 ? 71.210 -85.606 -8.205 1.00 25.20 39 ARG B N 1
ATOM 3468 C CA . ARG C 2 64 ? 71.896 -86.839 -7.839 1.00 30.98 39 ARG B CA 1
ATOM 3469 C C . ARG C 2 64 ? 71.325 -87.288 -6.491 1.00 33.53 39 ARG B C 1
ATOM 3470 O O . ARG C 2 64 ? 70.856 -86.443 -5.718 1.00 34.01 39 ARG B O 1
ATOM 3478 N N . PRO C 2 65 ? 71.332 -88.610 -6.197 1.00 38.84 40 PRO B N 1
ATOM 3479 C CA . PRO C 2 65 ? 70.575 -89.032 -4.999 1.00 39.96 40 PRO B CA 1
ATOM 3480 C C . PRO C 2 65 ? 71.104 -88.415 -3.703 1.00 40.72 40 PRO B C 1
ATOM 3481 O O . PRO C 2 65 ? 72.317 -88.224 -3.554 1.00 41.62 40 PRO B O 1
ATOM 3485 N N . GLY C 2 66 ? 70.181 -88.038 -2.818 1.00 41.35 41 GLY B N 1
ATOM 3486 C CA . GLY C 2 66 ? 70.516 -87.359 -1.560 1.00 40.65 41 GLY B CA 1
ATOM 3487 C C . GLY C 2 66 ? 71.131 -85.972 -1.696 1.00 41.45 41 GLY B C 1
ATOM 3488 O O . GLY C 2 66 ? 71.694 -85.451 -0.734 1.00 45.06 41 GLY B O 1
ATOM 3489 N N . GLN C 2 67 ? 71.024 -85.366 -2.880 1.00 38.98 42 GLN B N 1
ATOM 3490 C CA . GLN C 2 67 ? 71.585 -84.038 -3.139 1.00 35.59 42 GLN B CA 1
ATOM 3491 C C . GLN C 2 67 ? 70.490 -83.057 -3.510 1.00 31.81 42 GLN B C 1
ATOM 3492 O O . GLN C 2 67 ? 69.435 -83.473 -3.951 1.00 32.31 42 GLN B O 1
ATOM 3498 N N . PRO C 2 68 ? 70.732 -81.744 -3.353 1.00 31.03 43 PRO B N 1
ATOM 3499 C CA . PRO C 2 68 ? 69.755 -80.811 -3.908 1.00 28.71 43 PRO B CA 1
ATOM 3500 C C . PRO C 2 68 ? 69.685 -80.832 -5.457 1.00 28.90 43 PRO B C 1
ATOM 3501 O O . PRO C 2 68 ? 70.633 -81.288 -6.102 1.00 26.81 43 PRO B O 1
ATOM 3505 N N . PRO C 2 69 ? 68.575 -80.332 -6.044 1.00 27.87 44 PRO B N 1
ATOM 3506 C CA . PRO C 2 69 ? 68.566 -80.130 -7.492 1.00 27.54 44 PRO B CA 1
ATOM 3507 C C . PRO C 2 69 ? 69.609 -79.076 -7.867 1.00 26.57 44 PRO B C 1
ATOM 3508 O O . PRO C 2 69 ? 69.775 -78.098 -7.139 1.00 25.68 44 PRO B O 1
ATOM 3512 N N . GLN C 2 70 ? 70.293 -79.309 -8.984 1.00 24.83 45 GLN B N 1
ATOM 3513 C CA . GLN C 2 70 ? 71.298 -78.398 -9.544 1.00 26.30 45 GLN B CA 1
ATOM 3514 C C . GLN C 2 70 ? 70.783 -77.916 -10.880 1.00 23.90 45 GLN B C 1
ATOM 3515 O O . GLN C 2 70 ? 70.250 -78.711 -11.672 1.00 22.18 45 GLN B O 1
ATOM 3521 N N . LEU C 2 71 ? 70.987 -76.634 -11.145 1.00 19.87 46 LEU B N 1
ATOM 3522 C CA . LEU C 2 71 ? 70.643 -76.025 -12.406 1.00 20.39 46 LEU B CA 1
ATOM 3523 C C . LEU C 2 71 ? 71.598 -76.445 -13.528 1.00 22.23 46 LEU B C 1
ATOM 3524 O O . LEU C 2 71 ? 72.821 -76.295 -13.384 1.00 22.54 46 LEU B O 1
ATOM 3529 N N . LEU C 2 72 ? 71.050 -76.952 -14.640 1.00 20.04 47 LEU B N 1
ATOM 3530 C CA . LEU C 2 72 ? 71.886 -77.282 -15.802 1.00 20.67 47 LEU B CA 1
ATOM 3531 C C . LEU C 2 72 ? 71.734 -76.261 -16.869 1.00 19.99 47 LEU B C 1
ATOM 3532 O O . LEU C 2 72 ? 72.733 -75.764 -17.377 1.00 20.16 47 LEU B O 1
ATOM 3537 N N . ILE C 2 73 ? 70.479 -75.941 -17.207 1.00 19.64 48 ILE B N 1
ATOM 3538 C CA . ILE C 2 73 ? 70.149 -75.054 -18.318 1.00 18.09 48 ILE B CA 1
ATOM 3539 C C . ILE C 2 73 ? 69.051 -74.139 -17.838 1.00 19.13 48 ILE B C 1
ATOM 3540 O O . ILE C 2 73 ? 68.092 -74.607 -17.212 1.00 16.73 48 ILE B O 1
ATOM 3545 N N . TYR C 2 74 ? 69.163 -72.844 -18.127 1.00 17.69 49 TYR B N 1
ATOM 3546 C CA . TYR C 2 74 ? 68.104 -71.905 -17.775 1.00 18.89 49 TYR B CA 1
ATOM 3547 C C . TYR C 2 74 ? 67.672 -71.156 -19.018 1.00 19.03 49 TYR B C 1
ATOM 3548 O O . TYR C 2 74 ? 68.445 -71.075 -19.983 1.00 18.55 49 TYR B O 1
ATOM 3557 N N . LEU C 2 75 ? 66.433 -70.650 -19.016 1.00 18.87 50 LEU B N 1
ATOM 3558 C CA . LEU C 2 75 ? 65.848 -69.911 -20.159 1.00 20.05 50 LEU B CA 1
ATOM 3559 C C . LEU C 2 75 ? 66.043 -70.649 -21.494 1.00 20.77 50 LEU B C 1
ATOM 3560 O O . LEU C 2 75 ? 66.623 -70.105 -22.480 1.00 20.10 50 LEU B O 1
ATOM 3565 N N . VAL C 2 76 ? 65.580 -71.904 -21.485 1.00 18.08 51 VAL B N 1
ATOM 3566 C CA . VAL C 2 76 ? 65.571 -72.836 -22.630 1.00 18.35 51 VAL B CA 1
ATOM 3567 C C . VAL C 2 76 ? 66.927 -73.415 -23.005 1.00 20.10 51 VAL B C 1
ATOM 3568 O O . VAL C 2 76 ? 67.049 -74.648 -23.191 1.00 17.59 51 VAL B O 1
ATOM 3572 N N . SER C 2 77 ? 67.937 -72.532 -23.138 1.00 19.83 52 SER B N 1
ATOM 3573 C CA . SER C 2 77 ? 69.205 -72.945 -23.771 1.00 19.79 52 SER B CA 1
ATOM 3574 C C . SER C 2 77 ? 70.515 -72.418 -23.170 1.00 21.31 52 SER B C 1
ATOM 3575 O O . SER C 2 77 ? 71.578 -72.696 -23.715 1.00 21.65 52 SER B O 1
ATOM 3578 N N . ARG C 2 78 ? 70.473 -71.699 -22.051 1.00 22.55 53 ARG B N 1
ATOM 3579 C CA . ARG C 2 78 ? 71.708 -71.133 -21.491 1.00 24.08 53 ARG B CA 1
ATOM 3580 C C . ARG C 2 78 ? 72.318 -72.122 -20.523 1.00 24.87 53 ARG B C 1
ATOM 3581 O O . ARG C 2 78 ? 71.624 -72.608 -19.636 1.00 25.33 53 ARG B O 1
ATOM 3589 N N . LEU C 2 79 ? 73.601 -72.434 -20.684 1.00 23.75 54 LEU B N 1
ATOM 3590 C CA . LEU C 2 79 ? 74.288 -73.323 -19.747 1.00 25.82 54 LEU B CA 1
ATOM 3591 C C . LEU C 2 79 ? 74.631 -72.605 -18.459 1.00 26.95 54 LEU B C 1
ATOM 3592 O O . LEU C 2 79 ? 75.162 -71.493 -18.484 1.00 28.97 54 LEU B O 1
ATOM 3597 N N . GLU C 2 80 ? 74.346 -73.244 -17.339 1.00 25.39 55 GLU B N 1
ATOM 3598 C CA . GLU C 2 80 ? 74.801 -72.735 -16.075 1.00 26.79 55 GLU B CA 1
ATOM 3599 C C . GLU C 2 80 ? 76.336 -72.820 -15.999 1.00 27.02 55 GLU B C 1
ATOM 3600 O O . GLU C 2 80 ? 76.953 -73.803 -16.443 1.00 21.93 55 GLU B O 1
ATOM 3606 N N . SER C 2 81 ? 76.921 -71.753 -15.454 1.00 29.54 56 SER B N 1
ATOM 3607 C CA . SER C 2 81 ? 78.339 -71.673 -15.167 1.00 29.76 56 SER B CA 1
ATOM 3608 C C . SER C 2 81 ? 78.815 -72.991 -14.578 1.00 26.42 56 SER B C 1
ATOM 3609 O O . SER C 2 81 ? 78.215 -73.506 -13.628 1.00 28.98 56 SER B O 1
ATOM 3612 N N . GLY C 2 82 ? 79.855 -73.573 -15.174 1.00 25.36 57 GLY B N 1
ATOM 3613 C CA . GLY C 2 82 ? 80.459 -74.814 -14.655 1.00 23.01 57 GLY B CA 1
ATOM 3614 C C . GLY C 2 82 ? 79.817 -76.093 -15.172 1.00 22.82 57 GLY B C 1
ATOM 3615 O O . GLY C 2 82 ? 80.294 -77.182 -14.894 1.00 23.14 57 GLY B O 1
ATOM 3616 N N . VAL C 2 83 ? 78.734 -75.978 -15.929 1.00 20.83 58 VAL B N 1
ATOM 3617 C CA . VAL C 2 83 ? 78.104 -77.176 -16.552 1.00 20.30 58 VAL B CA 1
ATOM 3618 C C . VAL C 2 83 ? 78.811 -77.474 -17.889 1.00 20.19 58 VAL B C 1
ATOM 3619 O O . VAL C 2 83 ? 78.942 -76.554 -18.720 1.00 18.37 58 VAL B O 1
ATOM 3623 N N . PRO C 2 84 ? 79.249 -78.744 -18.112 1.00 20.73 59 PRO B N 1
ATOM 3624 C CA . PRO C 2 84 ? 79.956 -79.118 -19.359 1.00 21.87 59 PRO B CA 1
ATOM 3625 C C . PRO C 2 84 ? 79.153 -78.804 -20.629 1.00 22.26 59 PRO B C 1
ATOM 3626 O O . PRO C 2 84 ? 77.913 -78.915 -20.616 1.00 19.33 59 PRO B O 1
ATOM 3630 N N . ASN C 2 85 ? 79.871 -78.416 -21.694 1.00 23.09 60 ASN B N 1
ATOM 3631 C CA . ASN C 2 85 ? 79.320 -78.091 -23.032 1.00 24.92 60 ASN B CA 1
ATOM 3632 C C . ASN C 2 85 ? 78.547 -79.233 -23.715 1.00 22.11 60 ASN B C 1
ATOM 3633 O O . ASN C 2 85 ? 77.813 -78.992 -24.665 1.00 22.85 60 ASN B O 1
ATOM 3638 N N . ARG C 2 86 ? 78.759 -80.468 -23.273 1.00 20.40 61 ARG B N 1
ATOM 3639 C CA . ARG C 2 86 ? 78.020 -81.630 -23.804 1.00 20.35 61 ARG B CA 1
ATOM 3640 C C . ARG C 2 86 ? 76.497 -81.581 -23.521 1.00 19.79 61 ARG B C 1
ATOM 3641 O O . ARG C 2 86 ? 75.739 -82.314 -24.170 1.00 19.65 61 ARG B O 1
ATOM 3649 N N . PHE C 2 87 ? 76.068 -80.705 -22.590 1.00 19.13 62 PHE B N 1
ATOM 3650 C CA . PHE C 2 87 ? 74.638 -80.483 -22.252 1.00 19.03 62 PHE B CA 1
ATOM 3651 C C . PHE C 2 87 ? 74.123 -79.316 -23.073 1.00 19.81 62 PHE B C 1
ATOM 3652 O O . PHE C 2 87 ? 74.753 -78.253 -23.092 1.00 19.69 62 PHE B O 1
ATOM 3660 N N . SER C 2 88 ? 72.979 -79.464 -23.739 1.00 19.31 63 SER B N 1
ATOM 3661 C CA . SER C 2 88 ? 72.373 -78.311 -24.388 1.00 18.80 63 SER B CA 1
ATOM 3662 C C . SER C 2 88 ? 70.858 -78.405 -24.332 1.00 19.04 63 SER B C 1
ATOM 3663 O O . SER C 2 88 ? 70.309 -79.508 -24.261 1.00 19.94 63 SER B O 1
ATOM 3666 N N . GLY C 2 89 ? 70.182 -77.262 -24.396 1.00 18.91 64 GLY B N 1
ATOM 3667 C CA . GLY C 2 89 ? 68.714 -77.250 -24.389 1.00 18.56 64 GLY B CA 1
ATOM 3668 C C . GLY C 2 89 ? 68.231 -76.449 -25.565 1.00 19.67 64 GLY B C 1
ATOM 3669 O O . GLY C 2 89 ? 68.903 -75.520 -25.997 1.00 20.48 64 GLY B O 1
ATOM 3670 N N . SER C 2 90 ? 67.072 -76.801 -26.100 1.00 19.10 65 SER B N 1
ATOM 3671 C CA . SER C 2 90 ? 66.452 -76.016 -27.162 1.00 20.24 65 SER B CA 1
ATOM 3672 C C . SER C 2 90 ? 64.941 -76.179 -27.074 1.00 20.14 65 SER B C 1
ATOM 3673 O O . SER C 2 90 ? 64.434 -76.874 -26.169 1.00 19.61 65 SER B O 1
ATOM 3676 N N . GLY C 2 91 ? 64.232 -75.558 -28.015 1.00 20.32 66 GLY B N 1
ATOM 3677 C CA . GLY C 2 91 ? 62.763 -75.607 -28.082 1.00 20.23 66 GLY B CA 1
ATOM 3678 C C . GLY C 2 91 ? 62.168 -74.217 -27.956 1.00 21.30 66 GLY B C 1
ATOM 3679 O O . GLY C 2 91 ? 62.908 -73.247 -27.802 1.00 21.61 66 GLY B O 1
ATOM 3680 N N . SER C 2 92 ? 60.841 -74.118 -28.071 1.00 20.40 67 SER B N 1
ATOM 3681 C CA . SER C 2 92 ? 60.083 -72.874 -27.849 1.00 20.30 67 SER B CA 1
ATOM 3682 C C . SER C 2 92 ? 58.610 -73.237 -27.701 1.00 21.68 67 SER B C 1
ATOM 3683 O O . SER C 2 92 ? 58.211 -74.358 -28.008 1.00 23.38 67 SER B O 1
ATOM 3686 N N . GLY C 2 93 ? 57.800 -72.279 -27.267 1.00 22.84 68 GLY B N 1
ATOM 3687 C CA . GLY C 2 93 ? 56.355 -72.466 -27.152 1.00 22.96 68 GLY B CA 1
ATOM 3688 C C . GLY C 2 93 ? 55.997 -73.520 -26.124 1.00 23.05 68 GLY B C 1
ATOM 3689 O O . GLY C 2 93 ? 56.066 -73.269 -24.916 1.00 21.53 68 GLY B O 1
ATOM 3690 N N . THR C 2 94 ? 55.641 -74.710 -26.622 1.00 22.77 69 THR B N 1
ATOM 3691 C CA . THR C 2 94 ? 55.156 -75.787 -25.784 1.00 21.91 69 THR B CA 1
ATOM 3692 C C . THR C 2 94 ? 56.064 -77.001 -25.822 1.00 21.94 69 THR B C 1
ATOM 3693 O O . THR C 2 94 ? 55.746 -77.997 -25.201 1.00 22.62 69 THR B O 1
ATOM 3697 N N . ALA C 2 95 ? 57.189 -76.944 -26.543 1.00 20.73 70 ALA B N 1
ATOM 3698 C CA . ALA C 2 95 ? 57.999 -78.150 -26.707 1.00 19.80 70 ALA B CA 1
ATOM 3699 C C . ALA C 2 95 ? 59.506 -77.875 -26.522 1.00 19.40 70 ALA B C 1
ATOM 3700 O O . ALA C 2 95 ? 60.062 -76.977 -27.164 1.00 19.60 70 ALA B O 1
ATOM 3702 N N . PHE C 2 96 ? 60.144 -78.641 -25.634 1.00 18.57 71 PHE B N 1
ATOM 3703 C CA . PHE C 2 96 ? 61.538 -78.372 -25.235 1.00 18.14 71 PHE B CA 1
ATOM 3704 C C . PHE C 2 96 ? 62.277 -79.658 -25.158 1.00 18.33 71 PHE B C 1
ATOM 3705 O O . PHE C 2 96 ? 61.682 -80.693 -24.830 1.00 18.15 71 PHE B O 1
ATOM 3713 N N . THR C 2 97 ? 63.580 -79.583 -25.428 1.00 18.01 72 THR B N 1
ATOM 3714 C CA . THR C 2 97 ? 64.465 -80.741 -25.399 1.00 18.75 72 THR B CA 1
ATOM 3715 C C . THR C 2 97 ? 65.784 -80.450 -24.672 1.00 19.09 72 THR B C 1
ATOM 3716 O O . THR C 2 97 ? 66.405 -79.426 -24.922 1.00 20.02 72 THR B O 1
ATOM 3720 N N . LEU C 2 98 ? 66.201 -81.361 -23.796 1.00 18.16 73 LEU B N 1
ATOM 3721 C CA . LEU C 2 98 ? 67.569 -81.396 -23.297 1.00 19.00 73 LEU B CA 1
ATOM 3722 C C . LEU C 2 98 ? 68.329 -82.493 -24.041 1.00 18.97 73 LEU B C 1
ATOM 3723 O O . LEU C 2 98 ? 67.827 -83.609 -24.202 1.00 16.35 73 LEU B O 1
ATOM 3728 N N . LYS C 2 99 ? 69.549 -82.178 -24.466 1.00 19.07 74 LYS B N 1
ATOM 3729 C CA . LYS C 2 99 ? 70.403 -83.130 -25.176 1.00 18.57 74 LYS B CA 1
ATOM 3730 C C . LYS C 2 99 ? 71.737 -83.295 -24.479 1.00 17.93 74 LYS B C 1
ATOM 3731 O O . LYS C 2 99 ? 72.319 -82.329 -24.004 1.00 19.46 74 LYS B O 1
ATOM 3737 N N . ILE C 2 100 ? 72.222 -84.523 -24.414 1.00 17.90 75 ILE B N 1
ATOM 3738 C CA . ILE C 2 100 ? 73.534 -84.801 -23.851 1.00 19.75 75 ILE B CA 1
ATOM 3739 C C . ILE C 2 100 ? 74.347 -85.490 -24.945 1.00 21.38 75 ILE B C 1
ATOM 3740 O O . ILE C 2 100 ? 74.019 -86.613 -25.347 1.00 20.51 75 ILE B O 1
ATOM 3745 N N . SER C 2 101 ? 75.399 -84.823 -25.429 1.00 23.29 76 SER B N 1
ATOM 3746 C CA . SER C 2 101 ? 76.184 -85.391 -26.521 1.00 26.20 76 SER B CA 1
ATOM 3747 C C . SER C 2 101 ? 77.434 -86.030 -25.957 1.00 26.37 76 SER B C 1
ATOM 3748 O O . SER C 2 101 ? 78.362 -85.328 -25.544 1.00 27.29 76 SER B O 1
ATOM 3751 N N . GLY C 2 102 ? 77.442 -87.356 -25.911 1.00 24.13 77 GLY B N 1
ATOM 3752 C CA . GLY C 2 102 ? 78.585 -88.098 -25.413 1.00 25.95 77 GLY B CA 1
ATOM 3753 C C . GLY C 2 102 ? 78.540 -88.199 -23.897 1.00 28.62 77 GLY B C 1
ATOM 3754 O O . GLY C 2 102 ? 79.382 -87.609 -23.188 1.00 27.79 77 GLY B O 1
ATOM 3755 N N . LEU C 2 103 ? 77.584 -88.975 -23.390 1.00 27.34 78 LEU B N 1
ATOM 3756 C CA . LEU C 2 103 ? 77.370 -88.994 -21.971 1.00 28.68 78 LEU B CA 1
ATOM 3757 C C . LEU C 2 103 ? 78.515 -89.632 -21.196 1.00 27.29 78 LEU B C 1
ATOM 3758 O O . LEU C 2 103 ? 79.187 -90.535 -21.698 1.00 25.33 78 LEU B O 1
ATOM 3763 N N . GLU C 2 104 ? 78.724 -89.141 -19.975 1.00 25.80 79 GLU B N 1
ATOM 3764 C CA . GLU C 2 104 ? 79.787 -89.636 -19.101 1.00 25.43 79 GLU B CA 1
ATOM 3765 C C . GLU C 2 104 ? 79.156 -90.323 -17.900 1.00 24.94 79 GLU B C 1
ATOM 3766 O O . GLU C 2 104 ? 77.999 -90.040 -17.549 1.00 22.93 79 GLU B O 1
ATOM 3772 N N . ALA C 2 105 ? 79.932 -91.204 -17.263 1.00 22.85 80 ALA B N 1
ATOM 3773 C CA . ALA C 2 105 ? 79.469 -91.963 -16.109 1.00 22.96 80 ALA B CA 1
ATOM 3774 C C . ALA C 2 105 ? 78.798 -91.060 -15.084 1.00 22.71 80 ALA B C 1
ATOM 3775 O O . ALA C 2 105 ? 77.772 -91.426 -14.537 1.00 21.73 80 ALA B O 1
ATOM 3777 N N . GLU C 2 106 ? 79.338 -89.859 -14.868 1.00 23.16 81 GLU B N 1
ATOM 3778 C CA . GLU C 2 106 ? 78.804 -88.983 -13.812 1.00 23.88 81 GLU B CA 1
ATOM 3779 C C . GLU C 2 106 ? 77.525 -88.203 -14.188 1.00 22.59 81 GLU B C 1
ATOM 3780 O O . GLU C 2 106 ? 77.029 -87.433 -13.386 1.00 22.58 81 GLU B O 1
ATOM 3786 N N . ASP C 2 107 ? 77.008 -88.395 -15.400 1.00 20.62 82 ASP B N 1
ATOM 3787 C CA . ASP C 2 107 ? 75.774 -87.725 -15.835 1.00 20.22 82 ASP B CA 1
ATOM 3788 C C . ASP C 2 107 ? 74.509 -88.408 -15.302 1.00 21.04 82 ASP B C 1
ATOM 3789 O O . ASP C 2 107 ? 73.407 -87.919 -15.530 1.00 22.02 82 ASP B O 1
ATOM 3794 N N . LEU C 2 108 ? 74.664 -89.525 -14.591 1.00 21.02 83 LEU B N 1
ATOM 3795 C CA . LEU C 2 108 ? 73.522 -90.296 -14.101 1.00 21.97 83 LEU B CA 1
ATOM 3796 C C . LEU C 2 108 ? 72.734 -89.531 -13.048 1.00 22.13 83 LEU B C 1
ATOM 3797 O O . LEU C 2 108 ? 73.268 -88.637 -12.366 1.00 19.70 83 LEU B O 1
ATOM 3802 N N . GLY C 2 109 ? 71.456 -89.868 -12.924 1.00 20.78 84 GLY B N 1
ATOM 3803 C CA . GLY C 2 109 ? 70.593 -89.127 -11.985 1.00 20.54 84 GLY B CA 1
ATOM 3804 C C . GLY C 2 109 ? 69.237 -88.843 -12.577 1.00 18.72 84 GLY B C 1
ATOM 3805 O O . GLY C 2 109 ? 68.879 -89.427 -13.612 1.00 18.86 84 GLY B O 1
ATOM 3806 N N . VAL C 2 110 ? 68.496 -87.949 -11.927 1.00 16.93 85 VAL B N 1
ATOM 3807 C CA . VAL C 2 110 ? 67.135 -87.590 -12.338 1.00 16.91 85 VAL B CA 1
ATOM 3808 C C . VAL C 2 110 ? 67.114 -86.168 -12.867 1.00 17.47 85 VAL B C 1
ATOM 3809 O O . VAL C 2 110 ? 67.494 -85.232 -12.161 1.00 18.70 85 VAL B O 1
ATOM 3813 N N . TYR C 2 111 ? 66.673 -86.023 -14.119 1.00 16.77 86 TYR B N 1
ATOM 3814 C CA . TYR C 2 111 ? 66.535 -84.738 -14.784 1.00 16.05 86 TYR B CA 1
ATOM 3815 C C . TYR C 2 111 ? 65.091 -84.243 -14.688 1.00 16.32 86 TYR B C 1
ATOM 3816 O O . TYR C 2 111 ? 64.169 -85.008 -14.957 1.00 16.64 86 TYR B O 1
ATOM 3825 N N . TYR C 2 112 ? 64.896 -82.971 -14.332 1.00 16.11 87 TYR B N 1
ATOM 3826 C CA . TYR C 2 112 ? 63.573 -82.375 -14.266 1.00 15.95 87 TYR B CA 1
ATOM 3827 C C . TYR C 2 112 ? 63.547 -81.149 -15.115 1.00 17.03 87 TYR B C 1
ATOM 3828 O O . TYR C 2 112 ? 64.506 -80.358 -15.097 1.00 17.99 87 TYR B O 1
ATOM 3837 N N . CYS C 2 113 ? 62.446 -80.926 -15.825 1.00 16.40 88 CYS B N 1
ATOM 3838 C CA . CYS C 2 113 ? 62.206 -79.578 -16.355 1.00 16.06 88 CYS B CA 1
ATOM 3839 C C . CYS C 2 113 ? 61.333 -78.822 -15.345 1.00 15.58 88 CYS B C 1
ATOM 3840 O O . CYS C 2 113 ? 60.585 -79.444 -14.570 1.00 15.28 88 CYS B O 1
ATOM 3843 N N . VAL C 2 114 ? 61.447 -77.502 -15.334 1.00 13.90 89 VAL B N 1
ATOM 3844 C CA . VAL C 2 114 ? 60.681 -76.627 -14.425 1.00 14.25 89 VAL B CA 1
ATOM 3845 C C . VAL C 2 114 ? 60.324 -75.385 -15.208 1.00 14.61 89 VAL B C 1
ATOM 3846 O O . VAL C 2 114 ? 61.144 -74.908 -15.990 1.00 15.19 89 VAL B O 1
ATOM 3850 N N . GLN C 2 115 ? 59.101 -74.888 -15.052 1.00 15.15 90 GLN B N 1
ATOM 3851 C CA . GLN C 2 115 ? 58.699 -73.646 -15.690 1.00 15.29 90 GLN B CA 1
ATOM 3852 C C . GLN C 2 115 ? 58.317 -72.621 -14.662 1.00 16.21 90 GLN B C 1
ATOM 3853 O O . GLN C 2 115 ? 57.694 -72.957 -13.635 1.00 17.48 90 GLN B O 1
ATOM 3859 N N . GLY C 2 116 ? 58.646 -71.363 -14.950 1.00 15.82 91 GLY B N 1
ATOM 3860 C CA . GLY C 2 116 ? 58.274 -70.284 -14.075 1.00 16.25 91 GLY B CA 1
ATOM 3861 C C . GLY C 2 116 ? 57.566 -69.189 -14.817 1.00 17.35 91 GLY B C 1
ATOM 3862 O O . GLY C 2 116 ? 57.352 -68.112 -14.251 1.00 19.62 91 GLY B O 1
ATOM 3863 N N . THR C 2 117 ? 57.222 -69.429 -16.084 1.00 16.93 92 THR B N 1
ATOM 3864 C CA . THR C 2 117 ? 56.516 -68.418 -16.895 1.00 17.33 92 THR B CA 1
ATOM 3865 C C . THR C 2 117 ? 55.151 -68.076 -16.308 1.00 17.69 92 THR B C 1
ATOM 3866 O O . THR C 2 117 ? 54.793 -66.877 -16.155 1.00 17.84 92 THR B O 1
ATOM 3870 N N . HIS C 2 118 ? 54.386 -69.130 -15.992 1.00 18.11 93 HIS B N 1
ATOM 3871 C CA . HIS C 2 118 ? 53.033 -68.984 -15.420 1.00 18.45 93 HIS B CA 1
ATOM 3872 C C . HIS C 2 118 ? 53.063 -69.478 -13.987 1.00 18.38 93 HIS B C 1
ATOM 3873 O O . HIS C 2 118 ? 53.332 -70.654 -13.739 1.00 18.64 93 HIS B O 1
ATOM 3880 N N . ALA C 2 119 ? 52.799 -68.574 -13.050 1.00 19.01 94 ALA B N 1
ATOM 3881 C CA . ALA C 2 119 ? 52.686 -68.928 -11.637 1.00 19.13 94 ALA B CA 1
ATOM 3882 C C . ALA C 2 119 ? 51.464 -69.836 -11.424 1.00 19.69 94 ALA B C 1
ATOM 3883 O O . ALA C 2 119 ? 50.418 -69.574 -11.984 1.00 19.65 94 ALA B O 1
ATOM 3885 N N . PRO C 2 120 ? 51.590 -70.887 -10.597 1.00 20.97 95 PRO B N 1
ATOM 3886 C CA . PRO C 2 120 ? 52.766 -71.240 -9.783 1.00 20.48 95 PRO B CA 1
ATOM 3887 C C . PRO C 2 120 ? 53.794 -71.966 -10.603 1.00 20.62 95 PRO B C 1
ATOM 3888 O O . PRO C 2 120 ? 53.469 -72.572 -11.596 1.00 18.99 95 PRO B O 1
ATOM 3892 N N . LEU C 2 121 ? 55.031 -71.967 -10.144 1.00 22.20 96 LEU B N 1
ATOM 3893 C CA . LEU C 2 121 ? 56.010 -72.783 -10.792 1.00 22.27 96 LEU B CA 1
ATOM 3894 C C . LEU C 2 121 ? 55.634 -74.267 -10.714 1.00 21.31 96 LEU B C 1
ATOM 3895 O O . LEU C 2 121 ? 55.061 -74.735 -9.715 1.00 20.58 96 LEU B O 1
ATOM 3900 N N . THR C 2 122 ? 55.896 -74.995 -11.800 1.00 19.32 97 THR B N 1
ATOM 3901 C CA . THR C 2 122 ? 55.578 -76.434 -11.863 1.00 18.34 97 THR B CA 1
ATOM 3902 C C . THR C 2 122 ? 56.707 -77.221 -12.518 1.00 18.26 97 THR B C 1
ATOM 3903 O O . THR C 2 122 ? 57.531 -76.648 -13.237 1.00 16.28 97 THR B O 1
ATOM 3907 N N . PHE C 2 123 ? 56.714 -78.533 -12.285 1.00 19.00 98 PHE B N 1
ATOM 3908 C CA . PHE C 2 123 ? 57.812 -79.416 -12.661 1.00 19.27 98 PHE B CA 1
ATOM 3909 C C . PHE C 2 123 ? 57.298 -80.571 -13.495 1.00 20.64 98 PHE B C 1
ATOM 3910 O O . PHE C 2 123 ? 56.184 -81.044 -13.271 1.00 21.58 98 PHE B O 1
ATOM 3918 N N . GLY C 2 124 ? 58.144 -81.045 -14.413 1.00 18.68 99 GLY B N 1
ATOM 3919 C CA . GLY C 2 124 ? 57.995 -82.358 -15.004 1.00 18.10 99 GLY B CA 1
ATOM 3920 C C . GLY C 2 124 ? 58.149 -83.415 -13.940 1.00 17.61 99 GLY B C 1
ATOM 3921 O O . GLY C 2 124 ? 58.691 -83.143 -12.866 1.00 17.60 99 GLY B O 1
ATOM 3922 N N . SER C 2 125 ? 57.680 -84.623 -14.219 1.00 17.65 100 SER B N 1
ATOM 3923 C CA . SER C 2 125 ? 57.792 -85.705 -13.223 1.00 20.01 100 SER B CA 1
ATOM 3924 C C . SER C 2 125 ? 59.174 -86.400 -13.245 1.00 19.83 100 SER B C 1
ATOM 3925 O O . SER C 2 125 ? 59.431 -87.308 -12.466 1.00 20.52 100 SER B O 1
ATOM 3928 N N . GLY C 2 126 ? 60.074 -85.959 -14.126 1.00 19.50 101 GLY B N 1
ATOM 3929 C CA . GLY C 2 126 ? 61.467 -86.384 -14.065 1.00 18.92 101 GLY B CA 1
ATOM 3930 C C . GLY C 2 126 ? 61.815 -87.518 -14.991 1.00 20.35 101 GLY B C 1
ATOM 3931 O O . GLY C 2 126 ? 60.959 -88.347 -15.280 1.00 21.00 101 GLY B O 1
ATOM 3932 N N . THR C 2 127 ? 63.071 -87.544 -15.454 1.00 18.65 102 THR B N 1
ATOM 3933 C CA . THR C 2 127 ? 63.618 -88.650 -16.221 1.00 18.21 102 THR B CA 1
ATOM 3934 C C . THR C 2 127 ? 64.803 -89.218 -15.447 1.00 18.74 102 THR B C 1
ATOM 3935 O O . THR C 2 127 ? 65.771 -88.499 -15.162 1.00 17.64 102 THR B O 1
ATOM 3939 N N . LYS C 2 128 ? 64.732 -90.508 -15.127 1.00 19.74 103 LYS B N 1
ATOM 3940 C CA . LYS C 2 128 ? 65.851 -91.207 -14.515 1.00 21.52 103 LYS B CA 1
ATOM 3941 C C . LYS C 2 128 ? 66.789 -91.762 -15.577 1.00 21.95 103 LYS B C 1
ATOM 3942 O O . LYS C 2 128 ? 66.420 -92.665 -16.350 1.00 21.87 103 LYS B O 1
ATOM 3948 N N . LEU C 2 129 ? 67.995 -91.195 -15.626 1.00 22.10 104 LEU B N 1
ATOM 3949 C CA . LEU C 2 129 ? 69.057 -91.683 -16.500 1.00 23.10 104 LEU B CA 1
ATOM 3950 C C . LEU C 2 129 ? 69.948 -92.697 -15.787 1.00 24.35 104 LEU B C 1
ATOM 3951 O O . LEU C 2 129 ? 70.617 -92.349 -14.817 1.00 23.58 104 LEU B O 1
ATOM 3956 N N . GLU C 2 130 ? 69.968 -93.925 -16.314 1.00 24.67 105 GLU B N 1
ATOM 3957 C CA . GLU C 2 130 ? 70.797 -95.039 -15.838 1.00 27.15 105 GLU B CA 1
ATOM 3958 C C . GLU C 2 130 ? 71.862 -95.351 -16.883 1.00 26.53 105 GLU B C 1
ATOM 3959 O O . GLU C 2 130 ? 71.613 -95.201 -18.078 1.00 25.16 105 GLU B O 1
ATOM 3965 N N . ILE C 2 131 ? 73.040 -95.797 -16.442 1.00 25.95 106 ILE B N 1
ATOM 3966 C CA . ILE C 2 131 ? 74.104 -96.199 -17.370 1.00 27.43 106 ILE B CA 1
ATOM 3967 C C . ILE C 2 131 ? 74.006 -97.699 -17.618 1.00 28.12 106 ILE B C 1
ATOM 3968 O O . ILE C 2 131 ? 73.895 -98.496 -16.678 1.00 25.89 106 ILE B O 1
ATOM 3973 N N . LYS C 2 132 ? 74.041 -98.068 -18.893 1.00 27.61 107 LYS B N 1
ATOM 3974 C CA . LYS C 2 132 ? 74.174 -99.454 -19.283 1.00 30.36 107 LYS B CA 1
ATOM 3975 C C . LYS C 2 132 ? 75.662 -99.703 -19.441 1.00 28.95 107 LYS B C 1
ATOM 3976 O O . LYS C 2 132 ? 76.379 -98.891 -20.021 1.00 26.94 107 LYS B O 1
ATOM 3982 N N . ARG C 2 133 ? 76.121 -100.836 -18.923 1.00 27.89 108 ARG B N 1
ATOM 3983 C CA . ARG C 2 133 ? 77.525 -101.170 -18.991 1.00 26.93 108 ARG B CA 1
ATOM 3984 C C . ARG C 2 133 ? 77.674 -102.681 -19.012 1.00 28.50 108 ARG B C 1
ATOM 3985 O O . ARG C 2 133 ? 76.678 -103.419 -18.967 1.00 27.41 108 ARG B O 1
ATOM 3993 N N . ALA C 2 134 ? 78.913 -103.151 -19.098 1.00 27.47 109 ALA B N 1
ATOM 3994 C CA . ALA C 2 134 ? 79.190 -104.586 -19.133 1.00 27.43 109 ALA B CA 1
ATOM 3995 C C . ALA C 2 134 ? 78.868 -105.232 -17.796 1.00 28.40 109 ALA B C 1
ATOM 3996 O O . ALA C 2 134 ? 78.928 -104.577 -16.757 1.00 28.41 109 ALA B O 1
ATOM 3998 N N . ASP C 2 135 ? 78.506 -106.520 -17.834 1.00 28.78 110 ASP B N 1
ATOM 3999 C CA . ASP C 2 135 ? 78.298 -107.329 -16.645 1.00 28.07 110 ASP B CA 1
ATOM 4000 C C . ASP C 2 135 ? 79.541 -107.317 -15.754 1.00 28.12 110 ASP B C 1
ATOM 4001 O O . ASP C 2 135 ? 80.659 -107.296 -16.259 1.00 27.47 110 ASP B O 1
ATOM 4006 N N . ALA C 2 136 ? 79.331 -107.340 -14.441 1.00 26.41 111 ALA B N 1
ATOM 4007 C CA . ALA C 2 136 ? 80.417 -107.382 -13.478 1.00 27.31 111 ALA B CA 1
ATOM 4008 C C . ALA C 2 136 ? 79.969 -108.220 -12.307 1.00 27.26 111 ALA B C 1
ATOM 4009 O O . ALA C 2 136 ? 78.895 -107.975 -11.742 1.00 26.54 111 ALA B O 1
ATOM 4011 N N . ALA C 2 137 ? 80.770 -109.220 -11.959 1.00 28.33 112 ALA B N 1
ATOM 4012 C CA . ALA C 2 137 ? 80.463 -110.094 -10.825 1.00 29.28 112 ALA B CA 1
ATOM 4013 C C . ALA C 2 137 ? 80.675 -109.348 -9.497 1.00 30.26 112 ALA B C 1
ATOM 4014 O O . ALA C 2 137 ? 81.563 -108.506 -9.409 1.00 31.69 112 ALA B O 1
ATOM 4016 N N . PRO C 2 138 ? 79.851 -109.640 -8.462 1.00 29.63 113 PRO B N 1
ATOM 4017 C CA . PRO C 2 138 ? 80.104 -108.975 -7.182 1.00 27.77 113 PRO B CA 1
ATOM 4018 C C . PRO C 2 138 ? 81.391 -109.453 -6.497 1.00 28.44 113 PRO B C 1
ATOM 4019 O O . PRO C 2 138 ? 81.789 -110.602 -6.662 1.00 29.04 113 PRO B O 1
ATOM 4023 N N . THR C 2 139 ? 82.032 -108.550 -5.769 1.00 26.61 114 THR B N 1
ATOM 4024 C CA . THR C 2 139 ? 83.067 -108.898 -4.802 1.00 30.02 114 THR B CA 1
ATOM 4025 C C . THR C 2 139 ? 82.349 -109.044 -3.464 1.00 27.35 114 THR B C 1
ATOM 4026 O O . THR C 2 139 ? 81.811 -108.079 -2.926 1.00 29.60 114 THR B O 1
ATOM 4030 N N . VAL C 2 140 ? 82.323 -110.266 -2.952 1.00 28.00 115 VAL B N 1
ATOM 4031 C CA . VAL C 2 140 ? 81.518 -110.600 -1.790 1.00 27.94 115 VAL B CA 1
ATOM 4032 C C . VAL C 2 140 ? 82.402 -110.721 -0.559 1.00 28.07 115 VAL B C 1
ATOM 4033 O O . VAL C 2 140 ? 83.418 -111.417 -0.584 1.00 27.94 115 VAL B O 1
ATOM 4037 N N . SER C 2 141 ? 82.036 -110.037 0.515 1.00 26.78 116 SER B N 1
ATOM 4038 C CA . SER C 2 141 ? 82.705 -110.305 1.775 1.00 28.94 116 SER B CA 1
ATOM 4039 C C . SER C 2 141 ? 81.765 -110.392 2.976 1.00 30.29 116 SER B C 1
ATOM 4040 O O . SER C 2 141 ? 80.708 -109.739 3.026 1.00 28.11 116 SER B O 1
ATOM 4043 N N . ILE C 2 142 ? 82.178 -111.220 3.932 1.00 29.11 117 ILE B N 1
ATOM 4044 C CA . ILE C 2 142 ? 81.417 -111.489 5.129 1.00 29.89 117 ILE B CA 1
ATOM 4045 C C . ILE C 2 142 ? 82.114 -110.976 6.392 1.00 29.62 117 ILE B C 1
ATOM 4046 O O . ILE C 2 142 ? 83.336 -111.118 6.554 1.00 31.74 117 ILE B O 1
ATOM 4051 N N . PHE C 2 143 ? 81.326 -110.371 7.272 1.00 28.11 118 PHE B N 1
ATOM 4052 C CA . PHE C 2 143 ? 81.829 -109.815 8.517 1.00 29.00 118 PHE B CA 1
ATOM 4053 C C . PHE C 2 143 ? 81.113 -110.407 9.724 1.00 32.39 118 PHE B C 1
ATOM 4054 O O . PHE C 2 143 ? 79.869 -110.295 9.833 1.00 31.48 118 PHE B O 1
ATOM 4062 N N . PRO C 2 144 ? 81.896 -111.002 10.659 1.00 33.50 119 PRO B N 1
ATOM 4063 C CA . PRO C 2 144 ? 81.377 -111.377 11.968 1.00 32.48 119 PRO B CA 1
ATOM 4064 C C . PRO C 2 144 ? 80.913 -110.144 12.729 1.00 31.23 119 PRO B C 1
ATOM 4065 O O . PRO C 2 144 ? 81.305 -109.032 12.356 1.00 31.42 119 PRO B O 1
ATOM 4069 N N . PRO C 2 145 ? 80.067 -110.324 13.773 1.00 31.01 120 PRO B N 1
ATOM 4070 C CA . PRO C 2 145 ? 79.740 -109.220 14.653 1.00 30.63 120 PRO B CA 1
ATOM 4071 C C . PRO C 2 145 ? 81.004 -108.710 15.333 1.00 33.29 120 PRO B C 1
ATOM 4072 O O . PRO C 2 145 ? 81.971 -109.458 15.501 1.00 31.46 120 PRO B O 1
ATOM 4076 N N . SER C 2 146 ? 80.967 -107.448 15.715 1.00 33.01 121 SER B N 1
ATOM 4077 C CA . SER C 2 146 ? 82.061 -106.821 16.408 1.00 34.32 121 SER B CA 1
ATOM 4078 C C . SER C 2 146 ? 81.942 -107.155 17.889 1.00 37.92 121 SER B C 1
ATOM 4079 O O . SER C 2 146 ? 80.822 -107.357 18.415 1.00 35.53 121 SER B O 1
ATOM 4082 N N . THR C 2 147 ? 83.094 -107.198 18.566 1.00 39.10 122 THR B N 1
ATOM 4083 C CA . THR C 2 147 ? 83.162 -107.288 20.036 1.00 39.35 122 THR B CA 1
ATOM 4084 C C . THR C 2 147 ? 82.261 -106.256 20.694 1.00 38.64 122 THR B C 1
ATOM 4085 O O . THR C 2 147 ? 81.502 -106.594 21.605 1.00 40.40 122 THR B O 1
ATOM 4089 N N . GLU C 2 148 ? 82.344 -105.009 20.209 1.00 38.16 123 GLU B N 1
ATOM 4090 C CA . GLU C 2 148 ? 81.551 -103.881 20.707 1.00 38.42 123 GLU B CA 1
ATOM 4091 C C . GLU C 2 148 ? 80.051 -104.216 20.737 1.00 36.52 123 GLU B C 1
ATOM 4092 O O . GLU C 2 148 ? 79.382 -104.028 21.767 1.00 36.86 123 GLU B O 1
ATOM 4098 N N . GLN C 2 149 ? 79.532 -104.719 19.612 1.00 33.29 124 GLN B N 1
ATOM 4099 C CA . GLN C 2 149 ? 78.116 -105.059 19.518 1.00 30.35 124 GLN B CA 1
ATOM 4100 C C . GLN C 2 149 ? 77.780 -106.247 20.433 1.00 29.80 124 GLN B C 1
ATOM 4101 O O . GLN C 2 149 ? 76.836 -106.157 21.223 1.00 30.64 124 GLN B O 1
ATOM 4107 N N . LEU C 2 150 ? 78.555 -107.330 20.303 1.00 32.76 125 LEU B N 1
ATOM 4108 C CA . LEU C 2 150 ? 78.391 -108.566 21.109 1.00 36.69 125 LEU B CA 1
ATOM 4109 C C . LEU C 2 150 ? 78.301 -108.272 22.587 1.00 39.58 125 LEU B C 1
ATOM 4110 O O . LEU C 2 150 ? 77.380 -108.729 23.261 1.00 40.27 125 LEU B O 1
ATOM 4115 N N . ALA C 2 151 ? 79.218 -107.421 23.051 1.00 43.24 126 ALA B N 1
ATOM 4116 C CA . ALA C 2 151 ? 79.252 -106.925 24.423 1.00 44.01 126 ALA B CA 1
ATOM 4117 C C . ALA C 2 151 ? 77.961 -106.275 24.907 1.00 42.20 126 ALA B C 1
ATOM 4118 O O . ALA C 2 151 ? 77.733 -106.231 26.112 1.00 43.01 126 ALA B O 1
ATOM 4120 N N . THR C 2 152 ? 77.109 -105.802 23.993 1.00 39.12 127 THR B N 1
ATOM 4121 C CA . THR C 2 152 ? 75.789 -105.261 24.386 1.00 37.50 127 THR B CA 1
ATOM 4122 C C . THR C 2 152 ? 74.637 -106.285 24.251 1.00 37.96 127 THR B C 1
ATOM 4123 O O . THR C 2 152 ? 73.474 -105.926 24.434 1.00 37.51 127 THR B O 1
ATOM 4127 N N . GLY C 2 153 ? 74.946 -107.542 23.927 1.00 40.29 128 GLY B N 1
ATOM 4128 C CA . GLY C 2 153 ? 73.896 -108.585 23.807 1.00 40.16 128 GLY B CA 1
ATOM 4129 C C . GLY C 2 153 ? 73.306 -108.789 22.411 1.00 38.71 128 GLY B C 1
ATOM 4130 O O . GLY C 2 153 ? 72.489 -109.702 22.196 1.00 39.12 128 GLY B O 1
ATOM 4131 N N . GLY C 2 154 ? 73.727 -107.953 21.459 1.00 36.55 129 GLY B N 1
ATOM 4132 C CA . GLY C 2 154 ? 73.283 -108.041 20.061 1.00 32.52 129 GLY B CA 1
ATOM 4133 C C . GLY C 2 154 ? 74.354 -108.617 19.162 1.00 32.06 129 GLY B C 1
ATOM 4134 O O . GLY C 2 154 ? 75.529 -108.656 19.534 1.00 32.47 129 GLY B O 1
ATOM 4135 N N . ALA C 2 155 ? 73.951 -109.072 17.977 1.00 29.13 130 ALA B N 1
ATOM 4136 C CA . ALA C 2 155 ? 74.884 -109.575 16.978 1.00 28.84 130 ALA B CA 1
ATOM 4137 C C . ALA C 2 155 ? 74.343 -109.353 15.578 1.00 29.59 130 ALA B C 1
ATOM 4138 O O . ALA C 2 155 ? 73.206 -109.747 15.273 1.00 31.34 130 ALA B O 1
ATOM 4140 N N . SER C 2 156 ? 75.136 -108.715 14.723 1.00 27.12 131 SER B N 1
ATOM 4141 C CA . SER C 2 156 ? 74.770 -108.579 13.326 1.00 24.25 131 SER B CA 1
ATOM 4142 C C . SER C 2 156 ? 75.884 -109.143 12.470 1.00 25.20 131 SER B C 1
ATOM 4143 O O . SER C 2 156 ? 77.051 -108.820 12.679 1.00 28.61 131 SER B O 1
ATOM 4146 N N . VAL C 2 157 ? 75.537 -110.013 11.530 1.00 22.76 132 VAL B N 1
ATOM 4147 C CA . VAL C 2 157 ? 76.504 -110.571 10.595 1.00 22.74 132 VAL B CA 1
ATOM 4148 C C . VAL C 2 157 ? 76.236 -109.856 9.270 1.00 24.72 132 VAL B C 1
ATOM 4149 O O . VAL C 2 157 ? 75.064 -109.668 8.885 1.00 23.04 132 VAL B O 1
ATOM 4153 N N . VAL C 2 158 ? 77.302 -109.424 8.593 1.00 24.09 133 VAL B N 1
ATOM 4154 C CA . VAL C 2 158 ? 77.140 -108.594 7.390 1.00 23.86 133 VAL B CA 1
ATOM 4155 C C . VAL C 2 158 ? 77.772 -109.239 6.178 1.00 24.47 133 VAL B C 1
ATOM 4156 O O . VAL C 2 158 ? 78.900 -109.757 6.231 1.00 26.68 133 VAL B O 1
ATOM 4160 N N . CYS C 2 159 ? 77.020 -109.207 5.088 1.00 23.92 134 CYS B N 1
ATOM 4161 C CA . CYS C 2 159 ? 77.487 -109.663 3.807 1.00 26.32 134 CYS B CA 1
ATOM 4162 C C . CYS C 2 159 ? 77.419 -108.477 2.826 1.00 25.43 134 CYS B C 1
ATOM 4163 O O . CYS C 2 159 ? 76.364 -107.839 2.661 1.00 23.18 134 CYS B O 1
ATOM 4166 N N . LEU C 2 160 ? 78.561 -108.151 2.230 1.00 23.81 135 LEU B N 1
ATOM 4167 C CA . LEU C 2 160 ? 78.628 -107.087 1.232 1.00 24.30 135 LEU B CA 1
ATOM 4168 C C . LEU C 2 160 ? 78.882 -107.680 -0.137 1.00 24.01 135 LEU B C 1
ATOM 4169 O O . LEU C 2 160 ? 79.698 -108.588 -0.289 1.00 25.34 135 LEU B O 1
ATOM 4174 N N . MET C 2 161 ? 78.172 -107.166 -1.125 1.00 22.73 136 MET B N 1
ATOM 4175 C CA . MET C 2 161 ? 78.320 -107.602 -2.507 1.00 24.17 136 MET B CA 1
ATOM 4176 C C . MET C 2 161 ? 78.633 -106.324 -3.240 1.00 24.20 136 MET B C 1
ATOM 4177 O O . MET C 2 161 ? 77.758 -105.506 -3.434 1.00 24.12 136 MET B O 1
ATOM 4182 N N . ASN C 2 162 ? 79.895 -106.135 -3.625 1.00 25.44 137 ASN B N 1
ATOM 4183 C CA . ASN C 2 162 ? 80.318 -104.819 -4.119 1.00 25.18 137 ASN B CA 1
ATOM 4184 C C . ASN C 2 162 ? 80.621 -104.764 -5.605 1.00 24.44 137 ASN B C 1
ATOM 4185 O O . ASN C 2 162 ? 81.180 -105.720 -6.168 1.00 24.21 137 ASN B O 1
ATOM 4190 N N . ASN C 2 163 ? 80.237 -103.649 -6.232 1.00 22.75 138 ASN B N 1
ATOM 4191 C CA . ASN C 2 163 ? 80.610 -103.344 -7.627 1.00 23.25 138 ASN B CA 1
ATOM 4192 C C . ASN C 2 163 ? 80.166 -104.391 -8.674 1.00 24.51 138 ASN B C 1
ATOM 4193 O O . ASN C 2 163 ? 80.968 -104.885 -9.477 1.00 23.79 138 ASN B O 1
ATOM 4198 N N . PHE C 2 164 ? 78.872 -104.720 -8.656 1.00 24.60 139 PHE B N 1
ATOM 4199 C CA . PHE C 2 164 ? 78.304 -105.668 -9.619 1.00 23.26 139 PHE B CA 1
ATOM 4200 C C . PHE C 2 164 ? 77.403 -104.980 -10.642 1.00 24.24 139 PHE B C 1
ATOM 4201 O O . PHE C 2 164 ? 76.972 -103.845 -10.427 1.00 22.22 139 PHE B O 1
ATOM 4209 N N . TYR C 2 165 ? 77.119 -105.682 -11.749 1.00 25.29 140 TYR B N 1
ATOM 4210 C CA . TYR C 2 165 ? 76.190 -105.218 -12.782 1.00 24.94 140 TYR B CA 1
ATOM 4211 C C . TYR C 2 165 ? 75.693 -106.453 -13.572 1.00 26.64 140 TYR B C 1
ATOM 4212 O O . TYR C 2 165 ? 76.502 -107.328 -13.892 1.00 26.25 140 TYR B O 1
ATOM 4221 N N . PRO C 2 166 ? 74.378 -106.539 -13.884 1.00 25.65 141 PRO B N 1
ATOM 4222 C CA . PRO C 2 166 ? 73.288 -105.615 -13.653 1.00 26.58 141 PRO B CA 1
ATOM 4223 C C . PRO C 2 166 ? 72.783 -105.625 -12.194 1.00 26.57 141 PRO B C 1
ATOM 4224 O O . PRO C 2 166 ? 73.321 -106.371 -11.352 1.00 25.39 141 PRO B O 1
ATOM 4228 N N . ARG C 2 167 ? 71.767 -104.801 -11.916 1.00 26.96 142 ARG B N 1
ATOM 4229 C CA . ARG C 2 167 ? 71.253 -104.584 -10.552 1.00 28.89 142 ARG B CA 1
ATOM 4230 C C . ARG C 2 167 ? 70.691 -105.828 -9.863 1.00 31.21 142 ARG B C 1
ATOM 4231 O O . ARG C 2 167 ? 70.866 -105.996 -8.652 1.00 29.49 142 ARG B O 1
ATOM 4239 N N . ASP C 2 168 ? 70.033 -106.694 -10.639 1.00 29.53 143 ASP B N 1
ATOM 4240 C CA . ASP C 2 168 ? 69.385 -107.877 -10.117 1.00 31.92 143 ASP B CA 1
ATOM 4241 C C . ASP C 2 168 ? 70.365 -108.830 -9.402 1.00 29.42 143 ASP B C 1
ATOM 4242 O O . ASP C 2 168 ? 71.328 -109.319 -9.991 1.00 31.08 143 ASP B O 1
ATOM 4247 N N . ILE C 2 169 ? 70.092 -109.103 -8.132 1.00 26.90 144 ILE B N 1
ATOM 4248 C CA . ILE C 2 169 ? 70.941 -109.975 -7.316 1.00 26.72 144 ILE B CA 1
ATOM 4249 C C . ILE C 2 169 ? 70.067 -110.535 -6.201 1.00 26.62 144 ILE B C 1
ATOM 4250 O O . ILE C 2 169 ? 69.045 -109.933 -5.869 1.00 28.63 144 ILE B O 1
ATOM 4255 N N . SER C 2 170 ? 70.453 -111.663 -5.611 1.00 28.08 145 SER B N 1
ATOM 4256 C CA . SER C 2 170 ? 69.785 -112.112 -4.386 1.00 30.85 145 SER B CA 1
ATOM 4257 C C . SER C 2 170 ? 70.759 -112.738 -3.410 1.00 29.91 145 SER B C 1
ATOM 4258 O O . SER C 2 170 ? 71.779 -113.299 -3.819 1.00 31.88 145 SER B O 1
ATOM 4261 N N . VAL C 2 171 ? 70.447 -112.626 -2.120 1.00 29.10 146 VAL B N 1
ATOM 4262 C CA . VAL C 2 171 ? 71.294 -113.185 -1.063 1.00 29.96 146 VAL B CA 1
ATOM 4263 C C . VAL C 2 171 ? 70.468 -114.129 -0.227 1.00 28.87 146 VAL B C 1
ATOM 4264 O O . VAL C 2 171 ? 69.302 -113.858 0.044 1.00 29.49 146 VAL B O 1
ATOM 4268 N N . LYS C 2 172 ? 71.117 -115.179 0.247 1.00 28.57 147 LYS B N 1
ATOM 4269 C CA . LYS C 2 172 ? 70.513 -116.146 1.137 1.00 32.57 147 LYS B CA 1
ATOM 4270 C C . LYS C 2 172 ? 71.464 -116.364 2.326 1.00 30.95 147 LYS B C 1
ATOM 4271 O O . LYS C 2 172 ? 72.652 -116.656 2.141 1.00 30.21 147 LYS B O 1
ATOM 4277 N N . TRP C 2 173 ? 70.957 -116.205 3.539 1.00 28.80 148 TRP B N 1
ATOM 4278 C CA . TRP C 2 173 ? 71.732 -116.548 4.716 1.00 29.67 148 TRP B CA 1
ATOM 4279 C C . TRP C 2 173 ? 71.511 -117.990 5.143 1.00 33.41 148 TRP B C 1
ATOM 4280 O O . TRP C 2 173 ? 70.370 -118.484 5.138 1.00 33.99 148 TRP B O 1
ATOM 4291 N N . LYS C 2 174 ? 72.597 -118.657 5.526 1.00 32.59 149 LYS B N 1
ATOM 4292 C CA . LYS C 2 174 ? 72.493 -119.945 6.212 1.00 33.09 149 LYS B CA 1
ATOM 4293 C C . LYS C 2 174 ? 73.229 -119.917 7.542 1.00 34.86 149 LYS B C 1
ATOM 4294 O O . LYS C 2 174 ? 74.353 -119.368 7.652 1.00 32.94 149 LYS B O 1
ATOM 4300 N N . ILE C 2 175 ? 72.575 -120.472 8.559 1.00 32.39 150 ILE B N 1
ATOM 4301 C CA . ILE C 2 175 ? 73.213 -120.709 9.841 1.00 34.68 150 ILE B CA 1
ATOM 4302 C C . ILE C 2 175 ? 73.216 -122.223 10.098 1.00 37.04 150 ILE B C 1
ATOM 4303 O O . ILE C 2 175 ? 72.152 -122.866 10.091 1.00 36.82 150 ILE B O 1
ATOM 4308 N N . ASP C 2 176 ? 74.417 -122.785 10.284 1.00 34.93 151 ASP B N 1
ATOM 4309 C CA . ASP C 2 176 ? 74.608 -124.234 10.446 1.00 36.95 151 ASP B CA 1
ATOM 4310 C C . ASP C 2 176 ? 73.882 -125.054 9.362 1.00 40.50 151 ASP B C 1
ATOM 4311 O O . ASP C 2 176 ? 73.277 -126.089 9.661 1.00 44.87 151 ASP B O 1
ATOM 4316 N N . GLY C 2 177 ? 73.925 -124.573 8.117 1.00 40.89 152 GLY B N 1
ATOM 4317 C CA . GLY C 2 177 ? 73.217 -125.206 6.998 1.00 40.58 152 GLY B CA 1
ATOM 4318 C C . GLY C 2 177 ? 71.747 -124.834 6.852 1.00 44.28 152 GLY B C 1
ATOM 4319 O O . GLY C 2 177 ? 71.183 -125.044 5.790 1.00 48.94 152 GLY B O 1
ATOM 4320 N N . THR C 2 178 ? 71.128 -124.294 7.907 1.00 46.73 153 THR B N 1
ATOM 4321 C CA . THR C 2 178 ? 69.719 -123.829 7.886 1.00 50.32 153 THR B CA 1
ATOM 4322 C C . THR C 2 178 ? 69.569 -122.389 7.338 1.00 47.26 153 THR B C 1
ATOM 4323 O O . THR C 2 178 ? 70.177 -121.455 7.858 1.00 44.41 153 THR B O 1
ATOM 4327 N N . GLU C 2 179 ? 68.735 -122.232 6.312 1.00 44.25 154 GLU B N 1
ATOM 4328 C CA . GLU C 2 179 ? 68.352 -120.928 5.776 1.00 43.71 154 GLU B CA 1
ATOM 4329 C C . GLU C 2 179 ? 67.661 -120.068 6.842 1.00 41.37 154 GLU B C 1
ATOM 4330 O O . GLU C 2 179 ? 66.838 -120.564 7.611 1.00 40.81 154 GLU B O 1
ATOM 4336 N N . ARG C 2 180 ? 68.048 -118.797 6.914 1.00 38.19 155 ARG B N 1
ATOM 4337 C CA . ARG C 2 180 ? 67.414 -117.825 7.803 1.00 39.25 155 ARG B CA 1
ATOM 4338 C C . ARG C 2 180 ? 66.944 -116.610 7.016 1.00 40.03 155 ARG B C 1
ATOM 4339 O O . ARG C 2 180 ? 67.735 -115.996 6.288 1.00 40.47 155 ARG B O 1
ATOM 4347 N N . ARG C 2 181 ? 65.673 -116.252 7.187 1.00 38.83 156 ARG B N 1
ATOM 4348 C CA . ARG C 2 181 ? 65.073 -115.112 6.479 1.00 40.91 156 ARG B CA 1
ATOM 4349 C C . ARG C 2 181 ? 64.687 -113.950 7.394 1.00 39.91 156 ARG B C 1
ATOM 4350 O O . ARG C 2 181 ? 64.695 -112.800 6.950 1.00 37.23 156 ARG B O 1
ATOM 4358 N N . ASP C 2 182 ? 64.371 -114.230 8.661 1.00 38.88 157 ASP B N 1
ATOM 4359 C CA . ASP C 2 182 ? 63.667 -113.236 9.489 1.00 41.48 157 ASP B CA 1
ATOM 4360 C C . ASP C 2 182 ? 64.466 -111.986 9.882 1.00 42.72 157 ASP B C 1
ATOM 4361 O O . ASP C 2 182 ? 63.952 -110.860 9.753 1.00 47.63 157 ASP B O 1
ATOM 4366 N N . GLY C 2 183 ? 65.694 -112.155 10.360 1.00 37.46 158 GLY B N 1
ATOM 4367 C CA . GLY C 2 183 ? 66.439 -110.983 10.856 1.00 38.58 158 GLY B CA 1
ATOM 4368 C C . GLY C 2 183 ? 67.254 -110.228 9.819 1.00 37.35 158 GLY B C 1
ATOM 4369 O O . GLY C 2 183 ? 68.319 -109.710 10.155 1.00 40.60 158 GLY B O 1
ATOM 4370 N N . VAL C 2 184 ? 66.753 -110.127 8.580 1.00 32.56 159 VAL B N 1
ATOM 4371 C CA . VAL C 2 184 ? 67.582 -109.713 7.430 1.00 29.75 159 VAL B CA 1
ATOM 4372 C C . VAL C 2 184 ? 67.211 -108.314 6.933 1.00 29.82 159 VAL B C 1
ATOM 4373 O O . VAL C 2 184 ? 66.049 -108.024 6.696 1.00 30.21 159 VAL B O 1
ATOM 4377 N N . LEU C 2 185 ? 68.216 -107.452 6.781 1.00 28.37 160 LEU B N 1
ATOM 4378 C CA . LEU C 2 185 ? 68.012 -106.123 6.212 1.00 28.19 160 LEU B CA 1
ATOM 4379 C C . LEU C 2 185 ? 68.928 -105.948 4.998 1.00 28.03 160 LEU B C 1
ATOM 4380 O O . LEU C 2 185 ? 70.160 -106.007 5.123 1.00 28.09 160 LEU B O 1
ATOM 4385 N N . ASP C 2 186 ? 68.304 -105.720 3.840 1.00 26.69 161 ASP B N 1
ATOM 4386 C CA . ASP C 2 186 ? 68.979 -105.631 2.552 1.00 26.40 161 ASP B CA 1
ATOM 4387 C C . ASP C 2 186 ? 68.913 -104.215 2.043 1.00 24.80 161 ASP B C 1
ATOM 4388 O O . ASP C 2 186 ? 67.865 -103.558 2.148 1.00 24.14 161 ASP B O 1
ATOM 4393 N N . SER C 2 187 ? 70.014 -103.756 1.456 1.00 22.69 162 SER B N 1
ATOM 4394 C CA . SER C 2 187 ? 70.072 -102.395 0.939 1.00 23.72 162 SER B CA 1
ATOM 4395 C C . SER C 2 187 ? 70.970 -102.340 -0.286 1.00 22.38 162 SER B C 1
ATOM 4396 O O . SER C 2 187 ? 72.128 -102.769 -0.229 1.00 22.84 162 SER B O 1
ATOM 4399 N N . VAL C 2 188 ? 70.443 -101.802 -1.382 1.00 20.92 163 VAL B N 1
ATOM 4400 C CA . VAL C 2 188 ? 71.209 -101.681 -2.632 1.00 20.84 163 VAL B CA 1
ATOM 4401 C C . VAL C 2 188 ? 71.564 -100.215 -2.851 1.00 20.39 163 VAL B C 1
ATOM 4402 O O . VAL C 2 188 ? 70.718 -99.351 -2.703 1.00 20.29 163 VAL B O 1
ATOM 4406 N N . THR C 2 189 ? 72.819 -99.942 -3.212 1.00 21.17 164 THR B N 1
ATOM 4407 C CA . THR C 2 189 ? 73.272 -98.573 -3.481 1.00 22.32 164 THR B CA 1
ATOM 4408 C C . THR C 2 189 ? 72.603 -97.998 -4.736 1.00 24.46 164 THR B C 1
ATOM 4409 O O . THR C 2 189 ? 72.206 -98.738 -5.656 1.00 22.85 164 THR B O 1
ATOM 4413 N N . ASP C 2 190 ? 72.527 -96.674 -4.782 1.00 26.08 165 ASP B N 1
ATOM 4414 C CA . ASP C 2 190 ? 72.350 -95.945 -6.025 1.00 26.86 165 ASP B CA 1
ATOM 4415 C C . ASP C 2 190 ? 73.516 -96.260 -6.945 1.00 26.16 165 ASP B C 1
ATOM 4416 O O . ASP C 2 190 ? 74.639 -96.505 -6.478 1.00 26.97 165 ASP B O 1
ATOM 4421 N N . GLN C 2 191 ? 73.256 -96.284 -8.250 1.00 24.84 166 GLN B N 1
ATOM 4422 C CA . GLN C 2 191 ? 74.296 -96.613 -9.239 1.00 24.84 166 GLN B CA 1
ATOM 4423 C C . GLN C 2 191 ? 75.539 -95.748 -9.025 1.00 23.46 166 GLN B C 1
ATOM 4424 O O . GLN C 2 191 ? 75.437 -94.552 -8.794 1.00 23.36 166 GLN B O 1
ATOM 4430 N N . ASP C 2 192 ? 76.708 -96.358 -9.088 1.00 23.16 167 ASP B N 1
ATOM 4431 C CA . ASP C 2 192 ? 77.936 -95.619 -8.839 1.00 26.31 167 ASP B CA 1
ATOM 4432 C C . ASP C 2 192 ? 78.241 -94.574 -9.936 1.00 26.26 167 ASP B C 1
ATOM 4433 O O . ASP C 2 192 ? 78.271 -94.902 -11.135 1.00 24.69 167 ASP B O 1
ATOM 4438 N N . SER C 2 193 ? 78.506 -93.338 -9.515 1.00 26.02 168 SER B N 1
ATOM 4439 C CA . SER C 2 193 ? 78.796 -92.221 -10.435 1.00 26.19 168 SER B CA 1
ATOM 4440 C C . SER C 2 193 ? 80.113 -92.377 -11.211 1.00 27.08 168 SER B C 1
ATOM 4441 O O . SER C 2 193 ? 80.334 -91.682 -12.210 1.00 26.62 168 SER B O 1
ATOM 4444 N N . LYS C 2 194 ? 80.978 -93.289 -10.759 1.00 27.93 169 LYS B N 1
ATOM 4445 C CA . LYS C 2 194 ? 82.278 -93.471 -11.373 1.00 30.04 169 LYS B CA 1
ATOM 4446 C C . LYS C 2 194 ? 82.358 -94.740 -12.239 1.00 28.84 169 LYS B C 1
ATOM 4447 O O . LYS C 2 194 ? 82.739 -94.658 -13.397 1.00 28.90 169 LYS B O 1
ATOM 4453 N N . ASP C 2 195 ? 82.004 -95.902 -11.694 1.00 27.76 170 ASP B N 1
ATOM 4454 C CA . ASP C 2 195 ? 82.107 -97.144 -12.467 1.00 26.01 170 ASP B CA 1
ATOM 4455 C C . ASP C 2 195 ? 80.750 -97.730 -12.911 1.00 24.33 170 ASP B C 1
ATOM 4456 O O . ASP C 2 195 ? 80.711 -98.788 -13.517 1.00 24.36 170 ASP B O 1
ATOM 4461 N N . SER C 2 196 ? 79.652 -97.039 -12.602 1.00 24.25 171 SER B N 1
ATOM 4462 C CA . SER C 2 196 ? 78.283 -97.412 -13.048 1.00 24.94 171 SER B CA 1
ATOM 4463 C C . SER C 2 196 ? 77.762 -98.754 -12.513 1.00 25.19 171 SER B C 1
ATOM 4464 O O . SER C 2 196 ? 76.818 -99.323 -13.085 1.00 24.30 171 SER B O 1
ATOM 4467 N N . THR C 2 197 ? 78.372 -99.250 -11.428 1.00 23.92 172 THR B N 1
ATOM 4468 C CA . THR C 2 197 ? 77.968 -100.502 -10.789 1.00 23.10 172 THR B CA 1
ATOM 4469 C C . THR C 2 197 ? 77.024 -100.283 -9.631 1.00 23.06 172 THR B C 1
ATOM 4470 O O . THR C 2 197 ? 76.744 -99.156 -9.242 1.00 23.17 172 THR B O 1
ATOM 4474 N N . TYR C 2 198 ? 76.521 -101.389 -9.098 1.00 22.63 173 TYR B N 1
ATOM 4475 C CA . TYR C 2 198 ? 75.705 -101.388 -7.895 1.00 22.81 173 TYR B CA 1
ATOM 4476 C C . TYR C 2 198 ? 76.453 -102.144 -6.807 1.00 22.65 173 TYR B C 1
ATOM 4477 O O . TYR C 2 198 ? 77.338 -102.955 -7.088 1.00 24.03 173 TYR B O 1
ATOM 4486 N N . SER C 2 199 ? 76.100 -101.871 -5.557 1.00 22.05 174 SER B N 1
ATOM 4487 C CA . SER C 2 199 ? 76.558 -102.686 -4.467 1.00 21.22 174 SER B CA 1
ATOM 4488 C C . SER C 2 199 ? 75.366 -103.015 -3.573 1.00 22.36 174 SER B C 1
ATOM 4489 O O . SER C 2 199 ? 74.375 -102.267 -3.543 1.00 21.14 174 SER B O 1
ATOM 4492 N N . MET C 2 200 ? 75.468 -104.124 -2.841 1.00 21.39 175 MET B N 1
ATOM 4493 C CA . MET C 2 200 ? 74.430 -104.473 -1.897 1.00 23.73 175 MET B CA 1
ATOM 4494 C C . MET C 2 200 ? 74.987 -104.855 -0.534 1.00 22.32 175 MET B C 1
ATOM 4495 O O . MET C 2 200 ? 76.035 -105.521 -0.431 1.00 23.14 175 MET B O 1
ATOM 4500 N N . SER C 2 201 ? 74.279 -104.427 0.500 1.00 20.16 176 SER B N 1
ATOM 4501 C CA . SER C 2 201 ? 74.586 -104.854 1.856 1.00 21.21 176 SER B CA 1
ATOM 4502 C C . SER C 2 201 ? 73.447 -105.715 2.361 1.00 21.40 176 SER B C 1
ATOM 4503 O O . SER C 2 201 ? 72.277 -105.393 2.128 1.00 21.62 176 SER B O 1
ATOM 4506 N N . SER C 2 202 ? 73.791 -106.794 3.051 1.00 21.30 177 SER B N 1
ATOM 4507 C CA . SER C 2 202 ? 72.806 -107.618 3.731 1.00 21.75 177 SER B CA 1
ATOM 4508 C C . SER C 2 202 ? 73.236 -107.856 5.171 1.00 21.36 177 SER B C 1
ATOM 4509 O O . SER C 2 202 ? 74.324 -108.345 5.415 1.00 21.48 177 SER B O 1
ATOM 4512 N N . THR C 2 203 ? 72.367 -107.509 6.110 1.00 22.37 178 THR B N 1
ATOM 4513 C CA . THR C 2 203 ? 72.681 -107.631 7.513 1.00 24.64 178 THR B CA 1
ATOM 4514 C C . THR C 2 203 ? 71.693 -108.567 8.210 1.00 26.41 178 THR B C 1
ATOM 4515 O O . THR C 2 203 ? 70.485 -108.278 8.253 1.00 26.95 178 THR B O 1
ATOM 4519 N N . LEU C 2 204 ? 72.234 -109.665 8.747 1.00 25.49 179 LEU B N 1
ATOM 4520 C CA . LEU C 2 204 ? 71.484 -110.628 9.530 1.00 24.69 179 LEU B CA 1
ATOM 4521 C C . LEU C 2 204 ? 71.731 -110.403 11.016 1.00 25.97 179 LEU B C 1
ATOM 4522 O O . LEU C 2 204 ? 72.873 -110.548 11.481 1.00 24.89 179 LEU B O 1
ATOM 4527 N N . SER C 2 205 ? 70.666 -110.081 11.753 1.00 25.53 180 SER B N 1
ATOM 4528 C CA . SER C 2 205 ? 70.736 -109.779 13.204 1.00 27.20 180 SER B CA 1
ATOM 4529 C C . SER C 2 205 ? 70.081 -110.854 14.063 1.00 29.75 180 SER B C 1
ATOM 4530 O O . SER C 2 205 ? 69.033 -111.386 13.711 1.00 29.55 180 SER B O 1
ATOM 4533 N N . LEU C 2 206 ? 70.710 -111.146 15.193 1.00 27.86 181 LEU B N 1
ATOM 4534 C CA . LEU C 2 206 ? 70.264 -112.142 16.159 1.00 27.54 181 LEU B CA 1
ATOM 4535 C C . LEU C 2 206 ? 70.831 -111.757 17.529 1.00 27.49 181 LEU B C 1
ATOM 4536 O O . LEU C 2 206 ? 71.682 -110.862 17.630 1.00 28.75 181 LEU B O 1
ATOM 4541 N N . THR C 2 207 ? 70.360 -112.398 18.587 1.00 25.75 182 THR B N 1
ATOM 4542 C CA . THR C 2 207 ? 70.894 -112.109 19.906 1.00 26.45 182 THR B CA 1
ATOM 4543 C C . THR C 2 207 ? 72.322 -112.696 19.999 1.00 26.73 182 THR B C 1
ATOM 4544 O O . THR C 2 207 ? 72.689 -113.630 19.255 1.00 24.47 182 THR B O 1
ATOM 4548 N N . LYS C 2 208 ? 73.105 -112.156 20.929 1.00 29.22 183 LYS B N 1
ATOM 4549 C CA . LYS C 2 208 ? 74.441 -112.695 21.253 1.00 30.23 183 LYS B CA 1
ATOM 4550 C C . LYS C 2 208 ? 74.364 -114.170 21.685 1.00 28.28 183 LYS B C 1
ATOM 4551 O O . LYS C 2 208 ? 75.096 -115.024 21.151 1.00 27.39 183 LYS B O 1
ATOM 4557 N N . ALA C 2 209 ? 73.469 -114.457 22.638 1.00 28.21 184 ALA B N 1
ATOM 4558 C CA . ALA C 2 209 ? 73.231 -115.835 23.089 1.00 27.59 184 ALA B CA 1
ATOM 4559 C C . ALA C 2 209 ? 72.965 -116.769 21.923 1.00 26.56 184 ALA B C 1
ATOM 4560 O O . ALA C 2 209 ? 73.514 -117.867 21.875 1.00 28.50 184 ALA B O 1
ATOM 4562 N N . ASP C 2 210 ? 72.152 -116.337 20.958 1.00 26.80 185 ASP B N 1
ATOM 4563 C CA . ASP C 2 210 ? 71.885 -117.207 19.821 1.00 26.12 185 ASP B CA 1
ATOM 4564 C C . ASP C 2 210 ? 73.072 -117.319 18.883 1.00 25.46 185 ASP B C 1
ATOM 4565 O O . ASP C 2 210 ? 73.400 -118.412 18.403 1.00 24.32 185 ASP B O 1
ATOM 4570 N N . TYR C 2 211 ? 73.716 -116.182 18.626 1.00 27.58 186 TYR B N 1
ATOM 4571 C CA . TYR C 2 211 ? 74.918 -116.157 17.788 1.00 28.06 186 TYR B CA 1
ATOM 4572 C C . TYR C 2 211 ? 75.952 -117.166 18.310 1.00 27.67 186 TYR B C 1
ATOM 4573 O O . TYR C 2 211 ? 76.556 -117.921 17.540 1.00 28.34 186 TYR B O 1
ATOM 4582 N N . GLU C 2 212 ? 76.097 -117.196 19.628 1.00 29.81 187 GLU B N 1
ATOM 4583 C CA . GLU C 2 212 ? 77.069 -118.069 20.284 1.00 33.37 187 GLU B CA 1
ATOM 4584 C C . GLU C 2 212 ? 76.647 -119.536 20.400 1.00 34.94 187 GLU B C 1
ATOM 4585 O O . GLU C 2 212 ? 77.434 -120.369 20.840 1.00 36.70 187 GLU B O 1
ATOM 4591 N N . SER C 2 213 ? 75.432 -119.852 19.965 1.00 32.77 188 SER B N 1
ATOM 4592 C CA . SER C 2 213 ? 74.944 -121.225 20.008 1.00 35.54 188 SER B CA 1
ATOM 4593 C C . SER C 2 213 ? 75.040 -121.897 18.639 1.00 33.24 188 SER B C 1
ATOM 4594 O O . SER C 2 213 ? 74.709 -123.058 18.494 1.00 35.87 188 SER B O 1
ATOM 4597 N N . HIS C 2 214 ? 75.499 -121.156 17.640 1.00 33.05 189 HIS B N 1
ATOM 4598 C CA . HIS C 2 214 ? 75.683 -121.690 16.294 1.00 34.85 189 HIS B CA 1
ATOM 4599 C C . HIS C 2 214 ? 77.129 -121.512 15.823 1.00 35.31 189 HIS B C 1
ATOM 4600 O O . HIS C 2 214 ? 77.868 -120.717 16.399 1.00 32.72 189 HIS B O 1
ATOM 4607 N N . ASN C 2 215 ? 77.507 -122.244 14.775 1.00 38.27 190 ASN B N 1
ATOM 4608 C CA . ASN C 2 215 ? 78.909 -122.304 14.337 1.00 41.71 190 ASN B CA 1
ATOM 4609 C C . ASN C 2 215 ? 79.160 -121.709 12.950 1.00 38.14 190 ASN B C 1
ATOM 4610 O O . ASN C 2 215 ? 79.898 -120.733 12.830 1.00 37.74 190 ASN B O 1
ATOM 4615 N N . LEU C 2 216 ? 78.555 -122.317 11.929 1.00 37.15 191 LEU B N 1
ATOM 4616 C CA . LEU C 2 216 ? 78.729 -121.907 10.543 1.00 36.37 191 LEU B CA 1
ATOM 4617 C C . LEU C 2 216 ? 77.755 -120.785 10.144 1.00 34.74 191 LEU B C 1
ATOM 4618 O O . LEU C 2 216 ? 76.542 -120.904 10.342 1.00 32.44 191 LEU B O 1
ATOM 4623 N N . TYR C 2 217 ? 78.316 -119.715 9.572 1.00 32.34 192 TYR B N 1
ATOM 4624 C CA . TYR C 2 217 ? 77.579 -118.562 9.050 1.00 30.68 192 TYR B CA 1
ATOM 4625 C C . TYR C 2 217 ? 77.935 -118.336 7.588 1.00 31.12 192 TYR B C 1
ATOM 4626 O O . TYR C 2 217 ? 79.101 -118.095 7.255 1.00 31.52 192 TYR B O 1
ATOM 4635 N N . THR C 2 218 ? 76.929 -118.412 6.726 1.00 28.25 193 THR B N 1
ATOM 4636 C CA . THR C 2 218 ? 77.125 -118.468 5.291 1.00 29.09 193 THR B CA 1
ATOM 4637 C C . THR C 2 218 ? 76.194 -117.477 4.616 1.00 30.95 193 THR B C 1
ATOM 4638 O O . THR C 2 218 ? 75.018 -117.408 4.973 1.00 29.56 193 THR B O 1
ATOM 4642 N N . CYS C 2 219 ? 76.725 -116.677 3.689 1.00 30.11 194 CYS B N 1
ATOM 4643 C CA . CYS C 2 219 ? 75.875 -115.955 2.753 1.00 30.97 194 CYS B CA 1
ATOM 4644 C C . CYS C 2 219 ? 76.161 -116.446 1.355 1.00 30.78 194 CYS B C 1
ATOM 4645 O O . CYS C 2 219 ? 77.323 -116.659 0.973 1.00 32.00 194 CYS B O 1
ATOM 4648 N N . GLU C 2 220 ? 75.084 -116.667 0.612 1.00 31.20 195 GLU B N 1
ATOM 4649 C CA . GLU C 2 220 ? 75.154 -117.205 -0.735 1.00 32.34 195 GLU B CA 1
ATOM 4650 C C . GLU C 2 220 ? 74.571 -116.178 -1.645 1.00 30.90 195 GLU B C 1
ATOM 4651 O O . GLU C 2 220 ? 73.479 -115.652 -1.392 1.00 30.84 195 GLU B O 1
ATOM 4657 N N . VAL C 2 221 ? 75.296 -115.897 -2.718 1.00 30.14 196 VAL B N 1
ATOM 4658 C CA . VAL C 2 221 ? 74.949 -114.790 -3.581 1.00 30.25 196 VAL B CA 1
ATOM 4659 C C . VAL C 2 221 ? 74.694 -115.310 -4.984 1.00 31.89 196 VAL B C 1
ATOM 4660 O O . VAL C 2 221 ? 75.565 -115.946 -5.599 1.00 31.82 196 VAL B O 1
ATOM 4664 N N . VAL C 2 222 ? 73.502 -115.008 -5.487 1.00 31.40 197 VAL B N 1
ATOM 4665 C CA . VAL C 2 222 ? 73.105 -115.391 -6.834 1.00 32.03 197 VAL B CA 1
ATOM 4666 C C . VAL C 2 222 ? 73.019 -114.144 -7.711 1.00 30.29 197 VAL B C 1
ATOM 4667 O O . VAL C 2 222 ? 72.340 -113.177 -7.372 1.00 31.37 197 VAL B O 1
ATOM 4671 N N . HIS C 2 223 ? 73.697 -114.204 -8.849 1.00 30.11 198 HIS B N 1
ATOM 4672 C CA . HIS C 2 223 ? 73.794 -113.102 -9.799 1.00 31.85 198 HIS B CA 1
ATOM 4673 C C . HIS C 2 223 ? 74.065 -113.718 -11.160 1.00 34.88 198 HIS B C 1
ATOM 4674 O O . HIS C 2 223 ? 74.687 -114.783 -11.231 1.00 36.06 198 HIS B O 1
ATOM 4681 N N . LYS C 2 224 ? 73.650 -113.041 -12.234 1.00 36.28 199 LYS B N 1
ATOM 4682 C CA . LYS C 2 224 ? 73.724 -113.622 -13.582 1.00 37.06 199 LYS B CA 1
ATOM 4683 C C . LYS C 2 224 ? 75.140 -113.970 -14.060 1.00 39.09 199 LYS B C 1
ATOM 4684 O O . LYS C 2 224 ? 75.322 -114.857 -14.893 1.00 37.11 199 LYS B O 1
ATOM 4690 N N . THR C 2 225 ? 76.138 -113.296 -13.493 1.00 36.42 200 THR B N 1
ATOM 4691 C CA . THR C 2 225 ? 77.540 -113.531 -13.836 1.00 35.59 200 THR B CA 1
ATOM 4692 C C . THR C 2 225 ? 78.058 -114.914 -13.394 1.00 39.74 200 THR B C 1
ATOM 4693 O O . THR C 2 225 ? 79.208 -115.262 -13.677 1.00 41.34 200 THR B O 1
ATOM 4697 N N . SER C 2 226 ? 77.215 -115.692 -12.708 1.00 42.83 201 SER B N 1
ATOM 4698 C CA . SER C 2 226 ? 77.587 -117.036 -12.251 1.00 47.61 201 SER B CA 1
ATOM 4699 C C . SER C 2 226 ? 76.388 -117.999 -12.200 1.00 50.29 201 SER B C 1
ATOM 4700 O O . SER C 2 226 ? 75.326 -117.667 -11.658 1.00 47.24 201 SER B O 1
ATOM 4703 N N . SER C 2 227 ? 76.577 -119.196 -12.764 1.00 51.81 202 SER B N 1
ATOM 4704 C CA . SER C 2 227 ? 75.542 -120.239 -12.766 1.00 50.64 202 SER B CA 1
ATOM 4705 C C . SER C 2 227 ? 75.385 -120.907 -11.394 1.00 53.27 202 SER B C 1
ATOM 4706 O O . SER C 2 227 ? 74.299 -121.381 -11.068 1.00 62.24 202 SER B O 1
ATOM 4709 N N . SER C 2 228 ? 76.461 -120.936 -10.605 1.00 51.68 203 SER B N 1
ATOM 4710 C CA . SER C 2 228 ? 76.417 -121.369 -9.200 1.00 51.48 203 SER B CA 1
ATOM 4711 C C . SER C 2 228 ? 76.534 -120.167 -8.236 1.00 52.31 203 SER B C 1
ATOM 4712 O O . SER C 2 228 ? 77.130 -119.144 -8.600 1.00 50.25 203 SER B O 1
ATOM 4715 N N . PRO C 2 229 ? 75.966 -120.280 -7.009 1.00 50.53 204 PRO B N 1
ATOM 4716 C CA . PRO C 2 229 ? 76.094 -119.191 -6.021 1.00 48.02 204 PRO B CA 1
ATOM 4717 C C . PRO C 2 229 ? 77.534 -118.903 -5.583 1.00 45.90 204 PRO B C 1
ATOM 4718 O O . PRO C 2 229 ? 78.344 -119.833 -5.463 1.00 42.28 204 PRO B O 1
ATOM 4722 N N . VAL C 2 230 ? 77.842 -117.621 -5.365 1.00 42.21 205 VAL B N 1
ATOM 4723 C CA . VAL C 2 230 ? 79.080 -117.233 -4.673 1.00 40.05 205 VAL B CA 1
ATOM 4724 C C . VAL C 2 230 ? 78.821 -117.379 -3.171 1.00 38.15 205 VAL B C 1
ATOM 4725 O O . VAL C 2 230 ? 77.897 -116.771 -2.630 1.00 36.81 205 VAL B O 1
ATOM 4729 N N . VAL C 2 231 ? 79.646 -118.194 -2.518 1.00 38.18 206 VAL B N 1
ATOM 4730 C CA . VAL C 2 231 ? 79.474 -118.572 -1.119 1.00 37.89 206 VAL B CA 1
ATOM 4731 C C . VAL C 2 231 ? 80.628 -118.009 -0.279 1.00 39.23 206 VAL B C 1
ATOM 4732 O O . VAL C 2 231 ? 81.795 -118.255 -0.579 1.00 42.51 206 VAL B O 1
ATOM 4736 N N . LYS C 2 232 ? 80.290 -117.252 0.762 1.00 36.64 207 LYS B N 1
ATOM 4737 C CA . LYS C 2 232 ? 81.253 -116.787 1.746 1.00 34.54 207 LYS B CA 1
ATOM 4738 C C . LYS C 2 232 ? 80.805 -117.181 3.140 1.00 33.45 207 LYS B C 1
ATOM 4739 O O . LYS C 2 232 ? 79.659 -116.918 3.517 1.00 32.48 207 LYS B O 1
ATOM 4745 N N . SER C 2 233 ? 81.721 -117.779 3.903 1.00 33.91 208 SER B N 1
ATOM 4746 C CA . SER C 2 233 ? 81.434 -118.299 5.245 1.00 35.86 208 SER B CA 1
ATOM 4747 C C . SER C 2 233 ? 82.475 -117.906 6.239 1.00 37.81 208 SER B C 1
ATOM 4748 O O . SER C 2 233 ? 83.606 -117.581 5.886 1.00 37.63 208 SER B O 1
ATOM 4751 N N . PHE C 2 234 ? 82.089 -117.946 7.499 1.00 37.66 209 PHE B N 1
ATOM 4752 C CA . PHE C 2 234 ? 83.054 -118.044 8.574 1.00 41.47 209 PHE B CA 1
ATOM 4753 C C . PHE C 2 234 ? 82.522 -118.986 9.652 1.00 46.64 209 PHE B C 1
ATOM 4754 O O . PHE C 2 234 ? 81.300 -119.152 9.817 1.00 44.64 209 PHE B O 1
ATOM 4762 N N . ASN C 2 235 ? 83.455 -119.613 10.359 1.00 48.86 210 ASN B N 1
ATOM 4763 C CA . ASN C 2 235 ? 83.132 -120.433 11.498 1.00 49.37 210 ASN B CA 1
ATOM 4764 C C . ASN C 2 235 ? 83.473 -119.687 12.774 1.00 48.65 210 ASN B C 1
ATOM 4765 O O . ASN C 2 235 ? 84.605 -119.230 12.962 1.00 48.88 210 ASN B O 1
ATOM 4770 N N . ARG C 2 236 ? 82.481 -119.539 13.643 1.00 46.25 211 ARG B N 1
ATOM 4771 C CA . ARG C 2 236 ? 82.694 -118.854 14.895 1.00 44.88 211 ARG B CA 1
ATOM 4772 C C . ARG C 2 236 ? 83.514 -119.770 15.806 1.00 44.77 211 ARG B C 1
ATOM 4773 O O . ARG C 2 236 ? 84.404 -119.294 16.500 1.00 47.20 211 ARG B O 1
ATOM 4781 N N . ASP D 2 21 ? 97.327 -63.155 25.766 1.00 15.31 1 ASP L N 1
ATOM 4782 C CA . ASP D 2 21 ? 97.086 -63.352 24.327 1.00 15.99 1 ASP L CA 1
ATOM 4783 C C . ASP D 2 21 ? 98.327 -62.854 23.567 1.00 14.92 1 ASP L C 1
ATOM 4784 O O . ASP D 2 21 ? 99.007 -61.929 23.998 1.00 13.61 1 ASP L O 1
ATOM 4789 N N . VAL D 2 22 ? 98.569 -63.452 22.414 1.00 13.74 2 VAL L N 1
ATOM 4790 C CA . VAL D 2 22 ? 99.655 -63.028 21.535 1.00 12.69 2 VAL L CA 1
ATOM 4791 C C . VAL D 2 22 ? 99.330 -61.633 20.993 1.00 12.01 2 VAL L C 1
ATOM 4792 O O . VAL D 2 22 ? 98.228 -61.403 20.522 1.00 12.79 2 VAL L O 1
ATOM 4796 N N . VAL D 2 23 ? 100.282 -60.714 21.087 1.00 10.97 3 VAL L N 1
ATOM 4797 C CA . VAL D 2 23 ? 100.108 -59.346 20.596 1.00 11.81 3 VAL L CA 1
ATOM 4798 C C . VAL D 2 23 ? 100.710 -59.295 19.180 1.00 10.77 3 VAL L C 1
ATOM 4799 O O . VAL D 2 23 ? 101.864 -59.661 19.006 1.00 10.64 3 VAL L O 1
ATOM 4803 N N . LEU D 2 24 ? 99.943 -58.830 18.201 1.00 9.91 4 LEU L N 1
ATOM 4804 C CA . LEU D 2 24 ? 100.456 -58.617 16.824 1.00 9.88 4 LEU L CA 1
ATOM 4805 C C . LEU D 2 24 ? 100.554 -57.110 16.648 1.00 10.49 4 LEU L C 1
ATOM 4806 O O . LEU D 2 24 ? 99.560 -56.400 16.722 1.00 11.03 4 LEU L O 1
ATOM 4811 N N . THR D 2 25 ? 101.767 -56.633 16.510 1.00 11.23 5 THR L N 1
ATOM 4812 C CA . THR D 2 25 ? 102.063 -55.224 16.291 1.00 13.08 5 THR L CA 1
ATOM 4813 C C . THR D 2 25 ? 102.190 -55.006 14.788 1.00 12.47 5 THR L C 1
ATOM 4814 O O . THR D 2 25 ? 103.123 -55.516 14.158 1.00 11.17 5 THR L O 1
ATOM 4818 N N . GLN D 2 26 ? 101.254 -54.248 14.231 1.00 12.58 6 GLN L N 1
ATOM 4819 C CA . GLN D 2 26 ? 101.178 -54.057 12.799 1.00 13.86 6 GLN L CA 1
ATOM 4820 C C . GLN D 2 26 ? 101.615 -52.625 12.496 1.00 14.76 6 GLN L C 1
ATOM 4821 O O . GLN D 2 26 ? 101.320 -51.734 13.275 1.00 15.28 6 GLN L O 1
ATOM 4827 N N . ALA D 2 27 ? 102.369 -52.414 11.414 1.00 13.76 7 ALA L N 1
ATOM 4828 C CA . ALA D 2 27 ? 102.873 -51.078 11.041 1.00 14.36 7 ALA L CA 1
ATOM 4829 C C . ALA D 2 27 ? 103.078 -51.005 9.507 1.00 14.59 7 ALA L C 1
ATOM 4830 O O . ALA D 2 27 ? 103.449 -52.009 8.910 1.00 13.63 7 ALA L O 1
ATOM 4832 N N . PRO D 2 28 ? 102.887 -49.807 8.889 1.00 15.26 8 PRO L N 1
ATOM 4833 C CA . PRO D 2 28 ? 102.418 -48.542 9.512 1.00 14.57 8 PRO L CA 1
ATOM 4834 C C . PRO D 2 28 ? 100.873 -48.540 9.645 1.00 15.35 8 PRO L C 1
ATOM 4835 O O . PRO D 2 28 ? 100.216 -49.423 9.098 1.00 14.10 8 PRO L O 1
ATOM 4839 N N . PRO D 2 29 ? 100.290 -47.583 10.386 1.00 15.76 9 PRO L N 1
ATOM 4840 C CA . PRO D 2 29 ? 98.817 -47.587 10.421 1.00 16.68 9 PRO L CA 1
ATOM 4841 C C . PRO D 2 29 ? 98.174 -47.114 9.113 1.00 16.35 9 PRO L C 1
ATOM 4842 O O . PRO D 2 29 ? 97.043 -47.465 8.839 1.00 15.54 9 PRO L O 1
ATOM 4846 N N . THR D 2 30 ? 98.884 -46.326 8.299 1.00 17.24 10 THR L N 1
ATOM 4847 C CA . THR D 2 30 ? 98.325 -45.885 7.005 1.00 19.25 10 THR L CA 1
ATOM 4848 C C . THR D 2 30 ? 99.417 -45.937 5.956 1.00 19.87 10 THR L C 1
ATOM 4849 O O . THR D 2 30 ? 100.597 -45.776 6.260 1.00 20.14 10 THR L O 1
ATOM 4853 N N . LEU D 2 31 ? 99.010 -46.153 4.719 1.00 19.86 11 LEU L N 1
ATOM 4854 C CA . LEU D 2 31 ? 99.910 -46.155 3.601 1.00 21.20 11 LEU L CA 1
ATOM 4855 C C . LEU D 2 31 ? 99.272 -45.315 2.523 1.00 22.19 11 LEU L C 1
ATOM 4856 O O . LEU D 2 31 ? 98.042 -45.258 2.425 1.00 21.42 11 LEU L O 1
ATOM 4861 N N . SER D 2 32 ? 100.101 -44.657 1.716 1.00 24.68 12 SER L N 1
ATOM 4862 C CA . SER D 2 32 ? 99.613 -43.948 0.528 1.00 25.79 12 SER L CA 1
ATOM 4863 C C . SER D 2 32 ? 100.665 -43.931 -0.558 1.00 25.02 12 SER L C 1
ATOM 4864 O O . SER D 2 32 ? 101.859 -43.651 -0.305 1.00 23.92 12 SER L O 1
ATOM 4867 N N . ALA D 2 33 ? 100.232 -44.272 -1.765 1.00 21.94 13 ALA L N 1
ATOM 4868 C CA . ALA D 2 33 ? 101.157 -44.443 -2.872 1.00 21.60 13 ALA L CA 1
ATOM 4869 C C . ALA D 2 33 ? 100.373 -44.374 -4.153 1.00 19.62 13 ALA L C 1
ATOM 4870 O O . ALA D 2 33 ? 99.168 -44.564 -4.147 1.00 17.92 13 ALA L O 1
ATOM 4872 N N . THR D 2 34 ? 101.069 -44.137 -5.255 1.00 20.55 14 THR L N 1
ATOM 4873 C CA . THR D 2 34 ? 100.413 -44.051 -6.543 1.00 21.96 14 THR L CA 1
ATOM 4874 C C . THR D 2 34 ? 100.250 -45.474 -7.140 1.00 21.87 14 THR L C 1
ATOM 4875 O O . THR D 2 34 ? 100.941 -46.409 -6.735 1.00 20.34 14 THR L O 1
ATOM 4879 N N . ILE D 2 35 ? 99.324 -45.614 -8.086 1.00 21.80 15 ILE L N 1
ATOM 4880 C CA . ILE D 2 35 ? 99.181 -46.818 -8.930 1.00 22.10 15 ILE L CA 1
ATOM 4881 C C . ILE D 2 35 ? 100.559 -47.220 -9.417 1.00 22.16 15 ILE L C 1
ATOM 4882 O O . ILE D 2 35 ? 101.370 -46.363 -9.772 1.00 20.72 15 ILE L O 1
ATOM 4887 N N . GLY D 2 36 ? 100.847 -48.520 -9.393 1.00 20.73 16 GLY L N 1
ATOM 4888 C CA . GLY D 2 36 ? 102.115 -48.999 -9.911 1.00 19.62 16 GLY L CA 1
ATOM 4889 C C . GLY D 2 36 ? 103.239 -49.031 -8.909 1.00 19.14 16 GLY L C 1
ATOM 4890 O O . GLY D 2 36 ? 104.238 -49.692 -9.139 1.00 20.92 16 GLY L O 1
ATOM 4891 N N . GLN D 2 37 ? 103.113 -48.320 -7.802 1.00 19.15 17 GLN L N 1
ATOM 4892 C CA . GLN D 2 37 ? 104.140 -48.415 -6.744 1.00 21.17 17 GLN L CA 1
ATOM 4893 C C . GLN D 2 37 ? 104.024 -49.631 -5.821 1.00 19.11 17 GLN L C 1
ATOM 4894 O O . GLN D 2 37 ? 103.004 -50.279 -5.800 1.00 20.66 17 GLN L O 1
ATOM 4900 N N . SER D 2 38 ? 105.098 -49.961 -5.120 1.00 18.34 18 SER L N 1
ATOM 4901 C CA . SER D 2 38 ? 105.082 -51.097 -4.194 1.00 18.04 18 SER L CA 1
ATOM 4902 C C . SER D 2 38 ? 104.908 -50.583 -2.775 1.00 17.75 18 SER L C 1
ATOM 4903 O O . SER D 2 38 ? 105.467 -49.541 -2.450 1.00 16.51 18 SER L O 1
ATOM 4906 N N . VAL D 2 39 ? 104.136 -51.301 -1.966 1.00 15.31 19 VAL L N 1
ATOM 4907 C CA . VAL D 2 39 ? 103.994 -51.010 -0.527 1.00 15.75 19 VAL L CA 1
ATOM 4908 C C . VAL D 2 39 ? 104.168 -52.301 0.291 1.00 15.95 19 VAL L C 1
ATOM 4909 O O . VAL D 2 39 ? 103.935 -53.418 -0.232 1.00 14.29 19 VAL L O 1
ATOM 4913 N N . SER D 2 40 ? 104.595 -52.137 1.548 1.00 15.17 20 SER L N 1
ATOM 4914 C CA . SER D 2 40 ? 104.788 -53.257 2.501 1.00 16.06 20 SER L CA 1
ATOM 4915 C C . SER D 2 40 ? 104.188 -52.960 3.853 1.00 14.08 20 SER L C 1
ATOM 4916 O O . SER D 2 40 ? 104.255 -51.816 4.329 1.00 13.44 20 SER L O 1
ATOM 4919 N N . ILE D 2 41 ? 103.642 -54.003 4.476 1.00 12.83 21 ILE L N 1
ATOM 4920 C CA . ILE D 2 41 ? 103.093 -53.914 5.823 1.00 12.56 21 ILE L CA 1
ATOM 4921 C C . ILE D 2 41 ? 103.815 -54.958 6.681 1.00 12.35 21 ILE L C 1
ATOM 4922 O O . ILE D 2 41 ? 104.089 -56.072 6.231 1.00 12.06 21 ILE L O 1
ATOM 4927 N N . SER D 2 42 ? 104.075 -54.585 7.924 1.00 11.24 22 SER L N 1
ATOM 4928 C CA . SER D 2 42 ? 104.828 -55.395 8.871 1.00 11.30 22 SER L CA 1
ATOM 4929 C C . SER D 2 42 ? 103.874 -55.918 9.953 1.00 10.72 22 SER L C 1
ATOM 4930 O O . SER D 2 42 ? 102.972 -55.201 10.384 1.00 9.75 22 SER L O 1
ATOM 4933 N N . CYS D 2 43 ? 104.013 -57.177 10.340 1.00 10.50 23 CYS L N 1
ATOM 4934 C CA . CYS D 2 43 ? 103.254 -57.724 11.460 1.00 10.68 23 CYS L CA 1
ATOM 4935 C C . CYS D 2 43 ? 104.263 -58.392 12.380 1.00 10.59 23 CYS L C 1
ATOM 4936 O O . CYS D 2 43 ? 104.977 -59.306 11.959 1.00 9.42 23 CYS L O 1
ATOM 4939 N N . ARG D 2 44 ? 104.381 -57.902 13.618 1.00 10.66 24 ARG L N 1
ATOM 4940 C CA . ARG D 2 44 ? 105.413 -58.422 14.534 1.00 11.22 24 ARG L CA 1
ATOM 4941 C C . ARG D 2 44 ? 104.755 -59.004 15.763 1.00 11.17 24 ARG L C 1
ATOM 4942 O O . ARG D 2 44 ? 103.911 -58.368 16.361 1.00 11.22 24 ARG L O 1
ATOM 4950 N N . SER D 2 45 ? 105.131 -60.226 16.099 1.00 10.54 25 SER L N 1
ATOM 4951 C CA . SER D 2 45 ? 104.448 -61.011 17.071 1.00 11.28 25 SER L CA 1
ATOM 4952 C C . SER D 2 45 ? 105.206 -61.032 18.410 1.00 10.76 25 SER L C 1
ATOM 4953 O O . SER D 2 45 ? 106.430 -61.147 18.408 1.00 10.91 25 SER L O 1
ATOM 4956 N N . SER D 2 46 ? 104.478 -61.005 19.524 1.00 10.54 26 SER L N 1
ATOM 4957 C CA . SER D 2 46 ? 105.065 -61.208 20.877 1.00 10.83 26 SER L CA 1
ATOM 4958 C C . SER D 2 46 ? 105.549 -62.667 21.144 1.00 11.20 26 SER L C 1
ATOM 4959 O O . SER D 2 46 ? 106.287 -62.928 22.113 1.00 10.82 26 SER L O 1
ATOM 4962 N N . GLN D 2 47 ? 105.132 -63.603 20.295 1.00 11.53 27 GLN L N 1
ATOM 4963 C CA . GLN D 2 47 ? 105.500 -64.998 20.464 1.00 12.88 27 GLN L CA 1
ATOM 4964 C C . GLN D 2 47 ? 105.732 -65.636 19.071 1.00 11.98 27 GLN L C 1
ATOM 4965 O O . GLN D 2 47 ? 105.040 -65.248 18.122 1.00 10.78 27 GLN L O 1
ATOM 4971 N N . SER D 2 48 ? 106.634 -66.613 18.961 1.00 10.39 28 SER L N 1
ATOM 4972 C CA . SER D 2 48 ? 106.833 -67.323 17.673 1.00 10.80 28 SER L CA 1
ATOM 4973 C C . SER D 2 48 ? 105.542 -67.933 17.242 1.00 10.08 28 SER L C 1
ATOM 4974 O O . SER D 2 48 ? 104.842 -68.544 18.074 1.00 9.72 28 SER L O 1
ATOM 4977 N N . LEU D 2 49 ? 105.221 -67.759 15.959 1.00 9.52 29 LEU L N 1
ATOM 4978 C CA . LEU D 2 49 ? 103.987 -68.303 15.396 1.00 9.22 29 LEU L CA 1
ATOM 4979 C C . LEU D 2 49 ? 104.209 -69.651 14.734 1.00 9.63 29 LEU L C 1
ATOM 4980 O O . LEU D 2 49 ? 103.273 -70.208 14.172 1.00 9.68 29 LEU L O 1
ATOM 4985 N N . LEU D 2 50 ? 105.428 -70.197 14.796 1.00 9.96 30 LEU L N 1
ATOM 4986 C CA . LEU D 2 50 ? 105.634 -71.590 14.341 1.00 10.71 30 LEU L CA 1
ATOM 4987 C C . LEU D 2 50 ? 104.938 -72.545 15.316 1.00 12.02 30 LEU L C 1
ATOM 4988 O O . LEU D 2 50 ? 105.287 -72.599 16.490 1.00 12.15 30 LEU L O 1
ATOM 4993 N N . HIS D 2 51 A 103.965 -73.305 14.834 1.00 11.99 30 HIS L N 1
ATOM 4994 C CA . HIS D 2 51 A 103.271 -74.291 15.658 1.00 12.01 30 HIS L CA 1
ATOM 4995 C C . HIS D 2 51 A 104.104 -75.576 15.806 1.00 13.08 30 HIS L C 1
ATOM 4996 O O . HIS D 2 51 A 104.930 -75.900 14.934 1.00 11.89 30 HIS L O 1
ATOM 5003 N N . ARG D 2 52 B 103.869 -76.323 16.896 1.00 13.84 30 ARG L N 1
ATOM 5004 C CA . ARG D 2 52 B 104.553 -77.611 17.082 1.00 15.31 30 ARG L CA 1
ATOM 5005 C C . ARG D 2 52 B 104.276 -78.579 15.924 1.00 15.84 30 ARG L C 1
ATOM 5006 O O . ARG D 2 52 B 105.083 -79.426 15.675 1.00 16.16 30 ARG L O 1
ATOM 5014 N N . ASN D 2 53 C 103.149 -78.448 15.220 1.00 15.56 30 ASN L N 1
ATOM 5015 C CA . ASN D 2 53 C 102.914 -79.292 14.041 1.00 16.47 30 ASN L CA 1
ATOM 5016 C C . ASN D 2 53 C 103.701 -78.877 12.779 1.00 16.40 30 ASN L C 1
ATOM 5017 O O . ASN D 2 53 C 103.582 -79.535 11.760 1.00 15.96 30 ASN L O 1
ATOM 5022 N N . GLY D 2 54 D 104.467 -77.784 12.844 1.00 15.04 30 GLY L N 1
ATOM 5023 C CA . GLY D 2 54 D 105.238 -77.328 11.695 1.00 14.72 30 GLY L CA 1
ATOM 5024 C C . GLY D 2 54 D 104.650 -76.246 10.807 1.00 13.84 30 GLY L C 1
ATOM 5025 O O . GLY D 2 54 D 105.378 -75.630 10.000 1.00 13.55 30 GLY L O 1
ATOM 5026 N N . ASN D 2 55 E 103.360 -75.981 10.948 1.00 12.65 30 ASN L N 1
ATOM 5027 C CA . ASN D 2 55 E 102.734 -74.889 10.219 1.00 12.06 30 ASN L CA 1
ATOM 5028 C C . ASN D 2 55 E 102.851 -73.569 11.000 1.00 11.65 30 ASN L C 1
ATOM 5029 O O . ASN D 2 55 E 102.937 -73.571 12.254 1.00 11.77 30 ASN L O 1
ATOM 5034 N N . THR D 2 56 ? 102.758 -72.454 10.278 1.00 10.33 31 THR L N 1
ATOM 5035 C CA . THR D 2 56 ? 102.761 -71.129 10.882 1.00 9.69 31 THR L CA 1
ATOM 5036 C C . THR D 2 56 ? 101.479 -70.473 10.458 1.00 9.92 31 THR L C 1
ATOM 5037 O O . THR D 2 56 ? 101.341 -70.040 9.292 1.00 9.90 31 THR L O 1
ATOM 5041 N N . TYR D 2 57 ? 100.534 -70.401 11.402 1.00 10.01 32 TYR L N 1
ATOM 5042 C CA . TYR D 2 57 ? 99.176 -69.910 11.155 1.00 10.44 32 TYR L CA 1
ATOM 5043 C C . TYR D 2 57 ? 99.065 -68.380 11.248 1.00 10.74 32 TYR L C 1
ATOM 5044 O O . TYR D 2 57 ? 98.469 -67.816 12.1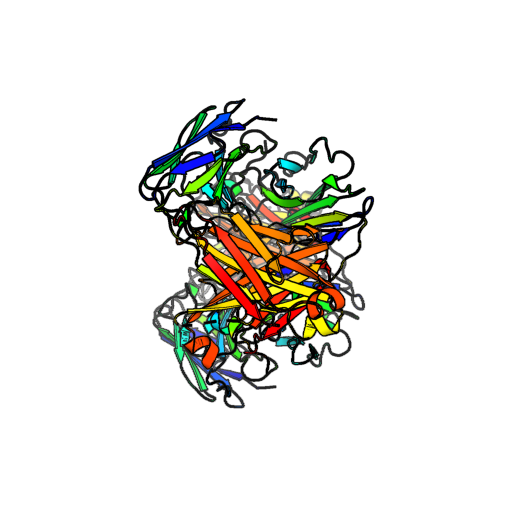77 1.00 11.24 32 TYR L O 1
ATOM 5053 N N . LEU D 2 58 ? 99.633 -67.721 10.249 1.00 10.03 33 LEU L N 1
ATOM 5054 C CA . LEU D 2 58 ? 99.629 -66.273 10.120 1.00 9.24 33 LEU L CA 1
ATOM 5055 C C . LEU D 2 58 ? 99.005 -65.996 8.744 1.00 9.33 33 LEU L C 1
ATOM 5056 O O . LEU D 2 58 ? 99.534 -66.464 7.705 1.00 8.84 33 LEU L O 1
ATOM 5061 N N . ASN D 2 59 ? 97.898 -65.243 8.750 1.00 8.93 34 ASN L N 1
ATOM 5062 C CA . ASN D 2 59 ? 97.197 -64.913 7.535 1.00 9.20 34 ASN L CA 1
ATOM 5063 C C . ASN D 2 59 ? 97.089 -63.428 7.415 1.00 9.43 34 ASN L C 1
ATOM 5064 O O . ASN D 2 59 ? 97.176 -62.720 8.427 1.00 9.11 34 ASN L O 1
ATOM 5069 N N . TRP D 2 60 ? 96.842 -62.973 6.176 1.00 9.26 35 TRP L N 1
ATOM 5070 C CA . TRP D 2 60 ? 96.543 -61.557 5.909 1.00 9.29 35 TRP L CA 1
ATOM 5071 C C . TRP D 2 60 ? 95.139 -61.460 5.342 1.00 9.40 35 TRP L C 1
ATOM 5072 O O . TRP D 2 60 ? 94.748 -62.254 4.486 1.00 9.79 35 TRP L O 1
ATOM 5083 N N . LEU D 2 61 ? 94.405 -60.487 5.859 1.00 9.75 36 LEU L N 1
ATOM 5084 C CA . LEU D 2 61 ? 93.006 -60.235 5.509 1.00 10.72 36 LEU L CA 1
ATOM 5085 C C . LEU D 2 61 ? 92.897 -58.839 4.952 1.00 11.15 36 LEU L C 1
ATOM 5086 O O . LEU D 2 61 ? 93.628 -57.939 5.379 1.00 11.78 36 LEU L O 1
ATOM 5091 N N . LEU D 2 62 ? 91.983 -58.664 4.008 1.00 12.19 37 LEU L N 1
ATOM 5092 C CA . LEU D 2 62 ? 91.628 -57.352 3.484 1.00 13.86 37 LEU L CA 1
ATOM 5093 C C . LEU D 2 62 ? 90.165 -57.094 3.862 1.00 14.74 37 LEU L C 1
ATOM 5094 O O . LEU D 2 62 ? 89.303 -58.004 3.712 1.00 14.85 37 LEU L O 1
ATOM 5099 N N . GLN D 2 63 ? 89.883 -55.879 4.324 1.00 14.08 38 GLN L N 1
ATOM 5100 C CA . GLN D 2 63 ? 88.502 -55.492 4.572 1.00 16.96 38 GLN L CA 1
ATOM 5101 C C . GLN D 2 63 ? 88.180 -54.205 3.837 1.00 18.15 38 GLN L C 1
ATOM 5102 O O . GLN D 2 63 ? 88.789 -53.152 4.097 1.00 17.04 38 GLN L O 1
ATOM 5108 N N . ARG D 2 64 ? 87.209 -54.305 2.938 1.00 20.86 39 ARG L N 1
ATOM 5109 C CA . ARG D 2 64 ? 86.714 -53.132 2.205 1.00 25.00 39 ARG L CA 1
ATOM 5110 C C . ARG D 2 64 ? 85.578 -52.500 2.989 1.00 26.07 39 ARG L C 1
ATOM 5111 O O . ARG D 2 64 ? 84.893 -53.210 3.727 1.00 24.04 39 ARG L O 1
ATOM 5119 N N . PRO D 2 65 ? 85.366 -51.168 2.848 1.00 29.40 40 PRO L N 1
ATOM 5120 C CA . PRO D 2 65 ? 84.321 -50.496 3.647 1.00 31.20 40 PRO L CA 1
ATOM 5121 C C . PRO D 2 65 ? 82.955 -51.194 3.571 1.00 31.04 40 PRO L C 1
ATOM 5122 O O . PRO D 2 65 ? 82.501 -51.562 2.483 1.00 29.84 40 PRO L O 1
ATOM 5126 N N . GLY D 2 66 ? 82.367 -51.455 4.735 1.00 33.20 41 GLY L N 1
ATOM 5127 C CA . GLY D 2 66 ? 81.070 -52.136 4.837 1.00 32.33 41 GLY L CA 1
ATOM 5128 C C . GLY D 2 66 ? 81.021 -53.594 4.386 1.00 32.87 41 GLY L C 1
ATOM 5129 O O . GLY D 2 66 ? 79.943 -54.107 4.148 1.00 33.13 41 GLY L O 1
ATOM 5130 N N . GLN D 2 67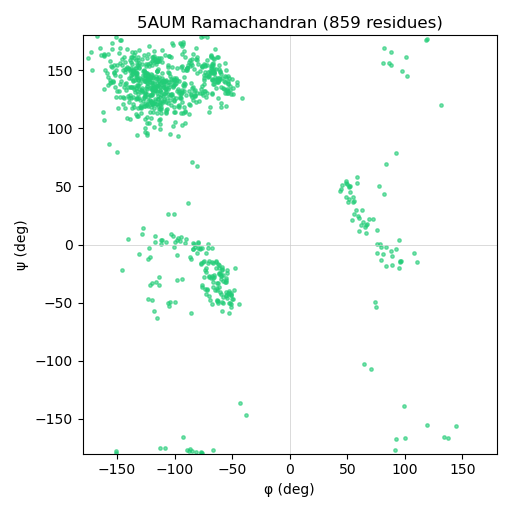 ? 82.181 -54.250 4.258 1.00 29.78 42 GLN L N 1
ATOM 5131 C CA . GLN D 2 67 ? 82.282 -55.655 3.836 1.00 27.54 42 GLN L CA 1
ATOM 5132 C C . GLN D 2 67 ? 82.884 -56.523 4.946 1.00 24.08 42 GLN L C 1
ATOM 5133 O O . GLN D 2 67 ? 83.597 -56.006 5.800 1.00 21.77 42 GLN L O 1
ATOM 5139 N N . PRO D 2 68 ? 82.623 -57.850 4.923 1.00 21.20 43 PRO L N 1
ATOM 5140 C CA . PRO D 2 68 ? 83.332 -58.710 5.859 1.00 20.47 43 PR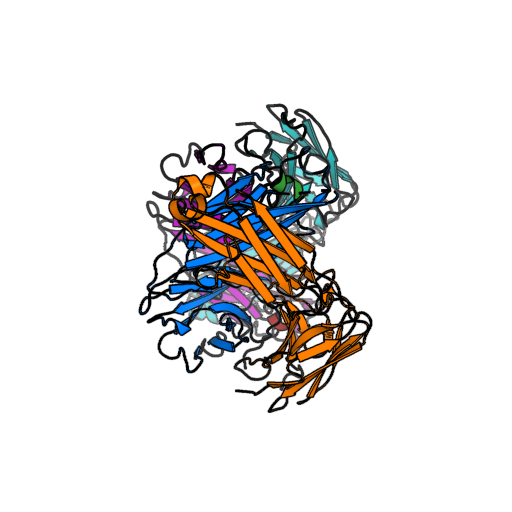O L CA 1
ATOM 5141 C C . PRO D 2 68 ? 84.843 -58.789 5.514 1.00 19.99 43 PRO L C 1
ATOM 5142 O O . PRO D 2 68 ? 85.219 -58.461 4.383 1.00 18.95 43 PRO L O 1
ATOM 5146 N N . PRO D 2 69 ? 85.693 -59.213 6.474 1.00 18.15 44 PRO L N 1
ATOM 5147 C CA . PRO D 2 69 ? 87.096 -59.503 6.123 1.00 17.66 44 PRO L CA 1
ATOM 5148 C C . PRO D 2 69 ? 87.163 -60.610 5.077 1.00 18.77 44 PRO L C 1
ATOM 5149 O O . PRO D 2 69 ? 86.371 -61.551 5.125 1.00 17.91 44 PRO L O 1
ATOM 5153 N N . GLN D 2 70 ? 88.096 -60.501 4.143 1.00 19.52 45 GLN L N 1
ATOM 5154 C CA . GLN D 2 70 ? 88.393 -61.637 3.263 1.00 20.03 45 GLN L CA 1
ATOM 5155 C C . GLN D 2 70 ? 89.865 -62.021 3.231 1.00 17.41 45 GLN L C 1
ATOM 5156 O O . GLN D 2 70 ? 90.750 -61.168 3.410 1.00 15.35 45 GLN L O 1
ATOM 5162 N N . LEU D 2 71 ? 90.104 -63.316 3.026 1.00 14.35 46 LEU L N 1
ATOM 5163 C CA . LEU D 2 71 ? 91.435 -63.874 3.036 1.00 13.11 46 LEU L CA 1
ATOM 5164 C C . LEU D 2 71 ? 92.238 -63.461 1.798 1.00 13.23 46 LEU L C 1
ATOM 5165 O O . LEU D 2 71 ? 91.750 -63.601 0.652 1.00 12.95 46 LEU L O 1
ATOM 5170 N N . LEU D 2 72 ? 93.460 -62.974 2.016 1.00 12.31 47 LEU L N 1
ATOM 5171 C CA . LEU D 2 72 ? 94.416 -62.709 0.899 1.00 12.58 47 LEU L CA 1
ATOM 5172 C C . LEU D 2 72 ? 95.501 -63.755 0.874 1.00 11.76 47 LEU L C 1
ATOM 5173 O O . LEU D 2 72 ? 95.795 -64.379 -0.169 1.00 11.22 47 LEU L O 1
ATOM 5178 N N . ILE D 2 73 ? 96.096 -63.970 2.046 1.00 11.15 48 ILE L N 1
ATOM 5179 C CA . ILE D 2 73 ? 97.268 -64.840 2.187 1.00 11.43 48 ILE L CA 1
ATOM 5180 C C . ILE D 2 73 ? 97.068 -65.725 3.409 1.00 10.73 48 ILE L C 1
ATOM 5181 O O . ILE D 2 73 ? 96.661 -65.240 4.451 1.00 10.21 48 ILE L O 1
ATOM 5186 N N . TYR D 2 74 ? 97.368 -67.013 3.312 1.00 10.79 49 TYR L N 1
ATOM 5187 C CA . TYR D 2 74 ? 97.227 -67.854 4.534 1.00 10.58 49 TYR L CA 1
ATOM 5188 C C . TYR D 2 74 ? 98.504 -68.639 4.694 1.00 10.38 49 TYR L C 1
ATOM 5189 O O . TYR D 2 74 ? 99.231 -68.816 3.701 1.00 9.91 49 TYR L O 1
ATOM 5198 N N . LEU D 2 75 ? 98.798 -69.067 5.931 1.00 9.94 50 LEU L N 1
ATOM 5199 C CA . LEU D 2 75 ? 100.024 -69.844 6.218 1.00 10.02 50 LEU L CA 1
ATOM 5200 C C . LEU D 2 75 ? 101.266 -69.096 5.673 1.00 9.22 50 LEU L C 1
ATOM 5201 O O . LEU D 2 75 ? 102.094 -69.651 4.931 1.00 9.31 50 LEU L O 1
ATOM 5206 N N . VAL D 2 76 ? 101.341 -67.824 6.024 1.00 8.49 51 VAL L N 1
ATOM 5207 C CA . VAL D 2 76 ? 102.470 -66.928 5.723 1.00 8.87 51 VAL L CA 1
ATOM 5208 C C . VAL D 2 76 ? 102.532 -66.472 4.254 1.00 8.91 51 VAL L C 1
ATOM 5209 O O . VAL D 2 76 ? 102.657 -65.266 3.980 1.00 8.64 51 VAL L O 1
ATOM 5213 N N . SER D 2 77 ? 102.518 -67.425 3.329 1.00 10.06 52 SER L N 1
ATOM 5214 C CA . SER D 2 77 ? 102.896 -67.134 1.932 1.00 11.57 52 SER L CA 1
ATOM 5215 C C . SER D 2 77 ? 101.923 -67.646 0.898 1.00 12.07 52 SER L C 1
ATOM 5216 O O . SER D 2 77 ? 102.105 -67.359 -0.298 1.00 12.30 52 SER L O 1
ATOM 5219 N N . ARG D 2 78 ? 100.936 -68.436 1.305 1.00 12.34 53 ARG L N 1
ATOM 5220 C CA . ARG D 2 78 ? 100.066 -69.050 0.302 1.00 13.32 53 ARG L CA 1
ATOM 5221 C C . ARG D 2 78 ? 98.954 -68.117 -0.099 1.00 12.71 53 ARG L C 1
ATOM 5222 O O . ARG D 2 78 ? 98.185 -67.609 0.728 1.00 11.37 53 ARG L O 1
ATOM 5230 N N . LEU D 2 79 ? 98.856 -67.923 -1.402 1.00 12.17 54 LEU L N 1
ATOM 5231 C CA . LEU D 2 79 ? 97.903 -66.994 -1.973 1.00 13.78 54 LEU L CA 1
ATOM 5232 C C . LEU D 2 79 ? 96.500 -67.620 -1.992 1.00 13.82 54 LEU L C 1
ATOM 5233 O O . LEU D 2 79 ? 96.342 -68.723 -2.487 1.00 13.42 54 LEU L O 1
ATOM 5238 N N . GLU D 2 80 ? 95.486 -66.920 -1.499 1.00 14.20 55 GLU L N 1
ATOM 5239 C CA . GLU D 2 80 ? 94.113 -67.425 -1.594 1.00 15.10 55 GLU L CA 1
ATOM 5240 C C . GLU D 2 80 ? 93.664 -67.428 -3.064 1.00 15.83 55 GLU L C 1
ATOM 5241 O O . GLU D 2 80 ? 94.107 -66.581 -3.847 1.00 12.78 55 GLU L O 1
ATOM 5247 N N . SER D 2 81 ? 92.809 -68.393 -3.436 1.00 18.59 56 SER L N 1
ATOM 5248 C CA . SER D 2 81 ? 92.207 -68.454 -4.803 1.00 21.12 56 SER L CA 1
ATOM 5249 C C . SER D 2 81 ? 91.573 -67.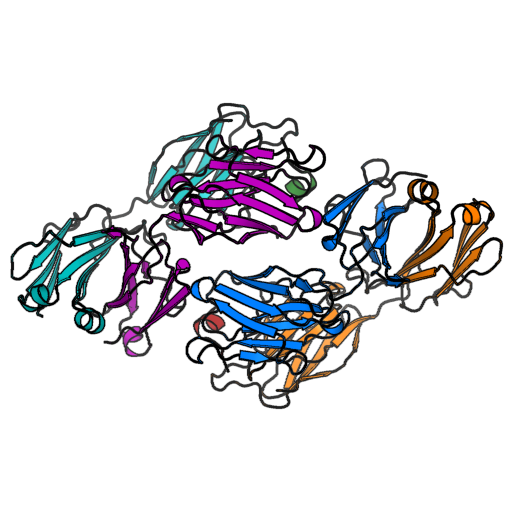168 -5.209 1.00 19.20 56 SER L C 1
ATOM 5250 O O . SER D 2 81 ? 90.826 -66.601 -4.427 1.00 19.27 56 SER L O 1
ATOM 5253 N N . GLY D 2 82 ? 91.855 -66.696 -6.421 1.00 18.68 57 GLY L N 1
ATOM 5254 C CA . GLY D 2 82 ? 91.247 -65.428 -6.875 1.00 18.49 57 GLY L CA 1
ATOM 5255 C C . GLY D 2 82 ? 92.033 -64.176 -6.518 1.00 19.05 57 GLY L C 1
ATOM 5256 O O . GLY D 2 82 ? 91.736 -63.108 -7.007 1.00 20.32 57 GLY L O 1
ATOM 5257 N N . VAL D 2 83 ? 93.065 -64.298 -5.680 1.00 17.37 58 VAL L N 1
ATOM 5258 C CA . VAL D 2 83 ? 93.821 -63.130 -5.251 1.00 15.89 58 VAL L CA 1
ATOM 5259 C C . VAL D 2 83 ? 94.926 -62.891 -6.290 1.00 15.19 58 VAL L C 1
ATOM 5260 O O . VAL D 2 83 ? 95.615 -63.817 -6.649 1.00 15.65 58 VAL L O 1
ATOM 5264 N N . PRO D 2 84 ? 95.094 -61.651 -6.767 1.00 15.14 59 PRO L N 1
ATOM 5265 C CA . PRO D 2 84 ? 96.078 -61.331 -7.808 1.00 15.66 59 PRO L CA 1
ATOM 5266 C C . PRO D 2 84 ? 97.534 -61.646 -7.406 1.00 15.70 59 PRO L C 1
ATOM 5267 O O . PRO D 2 84 ? 97.887 -61.534 -6.210 1.00 14.63 59 PRO L O 1
ATOM 5271 N N . ASN D 2 85 ? 98.356 -62.015 -8.390 1.00 15.66 60 ASN L N 1
ATOM 5272 C CA . ASN D 2 85 ? 99.780 -62.395 -8.184 1.00 16.91 60 ASN L CA 1
ATOM 5273 C C . ASN D 2 85 ? 100.599 -61.299 -7.467 1.00 16.07 60 ASN L C 1
ATOM 5274 O O . ASN D 2 85 ? 101.562 -61.630 -6.772 1.00 14.61 60 ASN L O 1
ATOM 5279 N N . ARG D 2 86 ? 100.215 -60.014 -7.638 1.00 14.07 61 ARG L N 1
ATOM 5280 C CA . ARG D 2 86 ? 100.959 -58.878 -7.042 1.00 13.21 61 ARG L CA 1
ATOM 5281 C C . ARG D 2 86 ? 101.017 -58.842 -5.495 1.00 12.92 61 ARG L C 1
ATOM 5282 O O . ARG D 2 86 ? 101.833 -58.104 -4.927 1.00 12.55 61 ARG L O 1
ATOM 5290 N N . PHE D 2 87 ? 100.139 -59.603 -4.835 1.00 12.30 62 PHE L N 1
ATOM 5291 C CA . PHE D 2 87 ? 100.162 -59.773 -3.364 1.00 11.56 62 PHE L CA 1
ATOM 5292 C C . PHE D 2 87 ? 101.130 -60.886 -2.998 1.00 11.46 62 PHE L C 1
ATOM 5293 O O . PHE D 2 87 ? 101.132 -61.975 -3.636 1.00 9.95 62 PHE L O 1
ATOM 5301 N N . SER D 2 88 ? 101.956 -60.625 -1.976 1.00 10.94 63 SER L N 1
ATOM 5302 C CA . SER D 2 88 ? 102.806 -61.709 -1.434 1.00 10.61 63 SER L CA 1
ATOM 5303 C C . SER D 2 88 ? 102.971 -61.554 0.066 1.00 10.12 63 SER L C 1
ATOM 5304 O O . SER D 2 88 ? 102.944 -60.423 0.594 1.00 10.31 63 SER L O 1
ATOM 5307 N N . GLY D 2 89 ? 103.143 -62.680 0.756 1.00 9.21 64 GLY L N 1
ATOM 5308 C CA . GLY D 2 89 ? 103.427 -62.669 2.190 1.00 8.10 64 GLY L CA 1
ATOM 5309 C C . GLY D 2 89 ? 104.716 -63.425 2.455 1.00 7.90 64 GLY L C 1
ATOM 5310 O O . GLY D 2 89 ? 105.025 -64.407 1.772 1.00 7.48 64 GLY L O 1
ATOM 5311 N N . SER D 2 90 ? 105.459 -62.992 3.469 1.00 7.77 65 SER L N 1
ATOM 5312 C CA . SER D 2 90 ? 106.681 -63.669 3.858 1.00 8.14 65 SER L CA 1
ATOM 5313 C C . SER D 2 90 ? 106.904 -63.459 5.364 1.00 8.10 65 SER L C 1
ATOM 5314 O O . SER D 2 90 ? 106.067 -62.845 6.045 1.00 8.06 65 SER L O 1
ATOM 5317 N N . GLY D 2 91 ? 108.001 -64.005 5.877 1.00 8.46 66 GLY L N 1
ATOM 5318 C CA . GLY D 2 91 ? 108.354 -63.895 7.299 1.00 8.43 66 GLY L CA 1
ATOM 5319 C C . GLY D 2 91 ? 108.403 -65.278 7.913 1.00 8.50 66 GLY L C 1
ATOM 5320 O O . GLY D 2 91 ? 108.139 -66.286 7.215 1.00 7.86 66 GLY L O 1
ATOM 5321 N N . SER D 2 92 ? 108.794 -65.337 9.194 1.00 8.71 67 SER L N 1
ATOM 5322 C CA . SER D 2 92 ? 108.809 -66.580 9.977 1.00 9.25 67 SER L CA 1
ATOM 5323 C C . SER D 2 92 ? 108.922 -66.158 11.419 1.00 9.56 67 SER L C 1
ATOM 5324 O O . SER D 2 92 ? 109.328 -65.034 11.702 1.00 10.16 67 SER L O 1
ATOM 5327 N N . GLY D 2 93 ? 108.613 -67.067 12.337 1.00 9.72 68 GLY L N 1
ATOM 5328 C CA . GLY D 2 93 ? 108.930 -66.823 13.761 1.00 9.65 68 GLY L CA 1
ATOM 5329 C C . GLY D 2 93 ? 108.024 -65.734 14.312 1.00 9.12 68 GLY L C 1
ATOM 5330 O O . GLY D 2 93 ? 106.817 -65.939 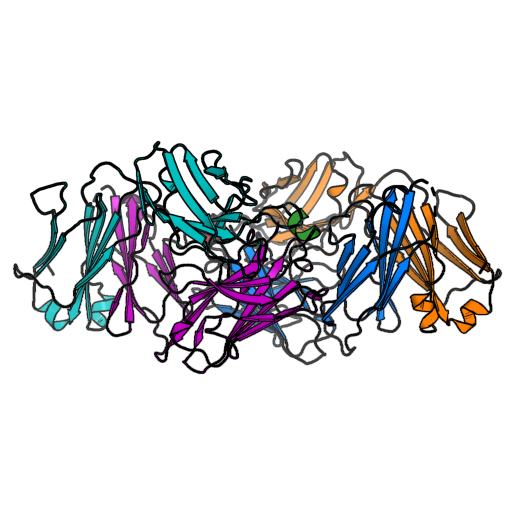14.482 1.00 8.98 68 GLY L O 1
ATOM 5331 N N . THR D 2 94 ? 108.592 -64.547 14.526 1.00 9.83 69 THR L N 1
ATOM 5332 C CA . THR D 2 94 ? 107.844 -63.424 15.118 1.00 10.32 69 THR L CA 1
ATOM 5333 C C . THR D 2 94 ? 107.709 -62.197 14.177 1.00 10.57 69 THR L C 1
ATOM 5334 O O . THR D 2 94 ? 107.213 -61.133 14.616 1.00 10.74 69 THR L O 1
ATOM 5338 N N . ALA D 2 95 ? 108.129 -62.305 12.909 1.00 9.81 70 ALA L N 1
ATOM 5339 C CA . ALA D 2 95 ? 108.139 -61.099 12.045 1.00 9.82 70 ALA L CA 1
ATOM 5340 C C . ALA D 2 95 ? 107.677 -61.494 10.666 1.00 9.81 70 ALA L C 1
ATOM 5341 O O . ALA D 2 95 ? 108.219 -62.417 10.070 1.00 9.99 70 ALA L O 1
ATOM 5343 N N . PHE D 2 96 ? 106.685 -60.766 10.170 1.00 9.36 71 PHE L N 1
ATOM 5344 C CA . PHE D 2 96 ? 106.009 -61.090 8.924 1.00 9.05 71 PHE L CA 1
ATOM 5345 C C . PHE D 2 96 ? 105.765 -59.831 8.133 1.00 8.97 71 PHE L C 1
ATOM 5346 O O . PHE D 2 96 ? 105.650 -58.743 8.715 1.00 8.46 71 PHE L O 1
ATOM 5354 N N . THR D 2 97 ? 105.579 -60.024 6.819 1.00 9.09 72 THR L N 1
ATOM 5355 C CA . THR D 2 97 ? 105.487 -58.947 5.869 1.00 9.87 72 THR L CA 1
ATOM 5356 C C . THR D 2 97 ? 104.447 -59.282 4.804 1.00 9.93 72 THR L C 1
ATOM 5357 O O . THR D 2 97 ? 104.444 -60.402 4.279 1.00 9.57 72 THR L O 1
ATOM 5361 N N . LEU D 2 98 ? 103.565 -58.317 4.510 1.00 9.74 73 LEU L N 1
ATOM 5362 C CA . LEU D 2 98 ? 102.746 -58.363 3.298 1.00 10.20 73 LEU L CA 1
ATOM 5363 C C . LEU D 2 98 ? 103.270 -57.308 2.299 1.00 10.45 73 LEU L C 1
ATOM 5364 O O . LEU D 2 98 ? 103.486 -56.158 2.680 1.00 9.88 73 LEU L O 1
ATOM 5369 N N . LYS D 2 99 ? 103.430 -57.692 1.037 1.00 10.67 74 LYS L N 1
ATOM 5370 C CA . LYS D 2 99 ? 103.881 -56.756 0.014 1.00 11.95 74 LYS L CA 1
ATOM 5371 C C . LYS D 2 99 ? 102.893 -56.726 -1.125 1.00 12.08 74 LYS L C 1
ATOM 5372 O O . LYS D 2 99 ? 102.387 -57.784 -1.557 1.00 11.62 74 LYS L O 1
ATOM 5378 N N . ILE D 2 100 ? 102.565 -55.512 -1.572 1.00 11.95 75 ILE L N 1
ATOM 5379 C CA . ILE D 2 100 ? 101.811 -55.343 -2.834 1.00 12.98 75 ILE L CA 1
ATOM 5380 C C . ILE D 2 100 ? 102.797 -54.793 -3.858 1.00 14.01 75 ILE L C 1
ATOM 5381 O O . ILE D 2 100 ? 103.330 -53.695 -3.647 1.00 14.10 75 ILE L O 1
ATOM 5386 N N . SER D 2 101 ? 103.119 -55.576 -4.893 1.00 14.95 76 SER L N 1
ATOM 5387 C CA . SER D 2 101 ? 104.135 -55.164 -5.901 1.00 17.21 76 SER L CA 1
ATOM 5388 C C . SER D 2 101 ? 103.447 -54.554 -7.118 1.00 18.06 76 SER L C 1
ATOM 5389 O O . SER D 2 101 ? 103.062 -55.273 -8.031 1.00 20.10 76 SER L O 1
ATOM 5392 N N . GLY D 2 102 ? 103.289 -53.235 -7.134 1.00 18.96 77 GLY L N 1
ATOM 5393 C CA . GLY D 2 102 ? 102.513 -52.593 -8.198 1.00 18.09 77 GLY L CA 1
ATOM 5394 C C . GLY D 2 102 ? 101.065 -52.441 -7.782 1.00 18.59 77 GLY L C 1
ATOM 5395 O O . GLY D 2 102 ? 100.195 -53.197 -8.199 1.00 18.44 77 GLY L O 1
ATOM 5396 N N . LEU D 2 103 ? 100.806 -51.441 -6.963 1.00 19.29 78 LEU L N 1
ATOM 5397 C CA . LEU D 2 103 ? 99.452 -51.129 -6.494 1.00 21.87 78 LEU L CA 1
ATOM 5398 C C . LEU D 2 103 ? 98.486 -50.896 -7.646 1.00 21.52 78 LEU L C 1
ATOM 5399 O O . LEU D 2 103 ? 98.855 -50.258 -8.636 1.00 22.46 78 LEU L O 1
ATOM 5404 N N . GLU D 2 104 ? 97.260 -51.386 -7.520 1.00 22.09 79 GLU L N 1
ATOM 5405 C CA . GLU D 2 104 ? 96.212 -51.009 -8.472 1.00 23.48 79 GLU L CA 1
ATOM 5406 C C . GLU D 2 104 ? 95.136 -50.295 -7.695 1.00 23.02 79 GLU L C 1
ATOM 5407 O O . GLU D 2 104 ? 95.081 -50.411 -6.460 1.00 20.95 79 GLU L O 1
ATOM 5413 N N . ALA D 2 105 ? 94.287 -49.566 -8.424 1.00 22.20 80 ALA L N 1
ATOM 5414 C CA . ALA D 2 105 ? 93.215 -48.759 -7.836 1.00 22.29 80 ALA L CA 1
ATOM 5415 C C . ALA D 2 105 ? 92.331 -49.557 -6.916 1.00 21.26 80 ALA L C 1
ATOM 5416 O O . ALA D 2 105 ? 91.988 -49.075 -5.837 1.00 20.49 80 ALA L O 1
ATOM 5418 N N . GLU D 2 106 ? 91.985 -50.789 -7.309 1.00 20.62 81 GLU L N 1
ATOM 5419 C CA . GLU D 2 106 ? 91.107 -51.619 -6.463 1.00 20.71 81 GLU L CA 1
ATOM 5420 C C . GLU D 2 106 ? 91.748 -52.160 -5.161 1.00 18.31 81 GLU L C 1
ATOM 5421 O O . GLU D 2 106 ? 91.078 -52.803 -4.386 1.00 17.71 81 GLU L O 1
ATOM 5427 N N . ASP D 2 107 ? 93.024 -51.906 -4.918 1.00 17.75 82 ASP L N 1
ATOM 5428 C CA . ASP D 2 107 ? 93.680 -52.491 -3.717 1.00 18.62 82 ASP L CA 1
ATOM 5429 C C . ASP D 2 107 ? 93.457 -51.728 -2.430 1.00 20.87 82 ASP L C 1
ATOM 5430 O O . ASP D 2 107 ? 93.937 -52.149 -1.362 1.00 21.67 82 ASP L O 1
ATOM 5435 N N . LEU D 2 108 ? 92.738 -50.604 -2.499 1.00 20.83 83 LEU L N 1
ATOM 5436 C CA . LEU D 2 108 ? 92.512 -49.817 -1.282 1.00 22.90 83 LEU L CA 1
ATOM 5437 C C . LEU D 2 108 ? 91.655 -50.570 -0.239 1.00 21.46 83 LEU L C 1
ATOM 5438 O O . LEU D 2 108 ? 90.928 -51.495 -0.581 1.00 21.26 83 LEU L O 1
ATOM 5443 N N . GLY D 2 109 ? 91.739 -50.133 1.017 1.00 20.01 84 GLY L N 1
ATOM 5444 C CA . GLY D 2 109 ? 91.013 -50.740 2.124 1.00 18.84 84 GLY L CA 1
ATOM 5445 C C . GLY D 2 109 ? 91.934 -50.930 3.321 1.00 17.77 84 GLY L C 1
ATOM 5446 O O . GLY D 2 109 ? 93.050 -50.373 3.362 1.00 18.47 84 GLY L O 1
ATOM 5447 N N . VAL D 2 110 ? 91.481 -51.739 4.275 1.00 16.09 85 VAL L N 1
ATOM 5448 C CA . VAL D 2 110 ? 92.212 -51.986 5.522 1.00 14.93 85 VAL L CA 1
ATOM 5449 C C . VAL D 2 110 ? 92.710 -53.431 5.540 1.00 14.73 85 VAL L C 1
ATOM 5450 O O . VAL D 2 110 ? 91.945 -54.366 5.304 1.00 14.11 85 VAL L O 1
ATOM 5454 N N . TYR D 2 111 ? 93.995 -53.585 5.812 1.00 13.15 86 TYR L N 1
ATOM 5455 C CA . TYR D 2 111 ? 94.661 -54.879 5.839 1.00 12.35 86 TYR L CA 1
ATOM 5456 C C . TYR D 2 111 ? 94.921 -55.258 7.289 1.00 12.68 86 TYR L C 1
ATOM 5457 O O . TYR D 2 111 ? 95.404 -54.427 8.073 1.00 13.06 86 TYR L O 1
ATOM 5466 N N . TYR D 2 112 ? 94.615 -56.502 7.656 1.00 11.73 87 TYR L N 1
ATOM 5467 C CA . TYR D 2 112 ? 94.938 -56.989 9.004 1.00 11.82 87 TYR L CA 1
ATOM 5468 C C . TYR D 2 112 ? 95.740 -58.283 8.889 1.00 11.35 87 TYR L C 1
ATOM 5469 O O . TYR D 2 112 ? 95.455 -59.102 8.007 1.00 11.26 87 TYR L O 1
ATOM 5478 N N . CYS D 2 113 ? 96.714 -58.460 9.776 1.00 10.43 88 CYS L N 1
ATOM 5479 C CA . CYS D 2 113 ? 97.250 -59.781 10.023 1.00 10.24 88 CYS L CA 1
ATOM 5480 C C . CYS D 2 113 ? 96.432 -60.457 11.132 1.00 9.17 88 CYS L C 1
ATOM 5481 O O . CYS D 2 113 ? 95.884 -59.796 12.008 1.00 9.02 88 CYS L O 1
ATOM 5484 N N . VAL D 2 114 ? 96.372 -61.778 11.091 1.00 9.05 89 VAL L N 1
ATOM 5485 C CA . VAL D 2 114 ? 95.687 -62.577 12.113 1.00 8.13 89 VAL L CA 1
ATOM 5486 C C . VAL D 2 114 ? 96.525 -63.843 12.315 1.00 8.15 89 VAL L C 1
ATOM 5487 O O . VAL D 2 114 ? 97.066 -64.418 11.348 1.00 7.89 89 VAL L O 1
ATOM 5491 N N . GLN D 2 115 ? 96.678 -64.233 13.575 1.00 8.06 90 GLN L N 1
ATOM 5492 C CA . GLN D 2 115 ? 97.326 -65.486 13.924 1.00 8.36 90 GLN L CA 1
ATOM 5493 C C . GLN D 2 115 ? 96.363 -66.432 14.620 1.00 8.39 90 GLN L C 1
ATOM 5494 O O . GLN D 2 115 ? 95.565 -66.016 15.488 1.00 8.69 90 GLN L O 1
ATOM 5500 N N . GLY D 2 116 ? 96.507 -67.702 14.296 1.00 8.89 91 GLY L N 1
ATOM 5501 C CA . GLY D 2 116 ? 95.782 -68.782 15.009 1.00 9.10 91 GLY L CA 1
ATOM 5502 C C . GLY D 2 116 ? 96.711 -69.880 15.504 1.00 9.65 91 GLY L C 1
ATOM 5503 O O . GLY D 2 116 ? 96.243 -70.970 15.849 1.00 10.02 91 GLY L O 1
ATOM 5504 N N . THR D 2 117 ? 98.026 -69.637 15.517 1.00 9.37 92 THR L N 1
ATOM 5505 C CA . THR D 2 117 ? 98.946 -70.642 16.063 1.00 9.13 92 THR L CA 1
ATOM 5506 C C . THR D 2 117 ? 98.660 -70.896 17.564 1.00 10.44 92 THR L C 1
ATOM 5507 O O . THR D 2 117 ? 98.532 -72.060 17.993 1.00 10.40 92 THR L O 1
ATOM 5511 N N . HIS D 2 118 ? 98.573 -69.810 18.322 1.00 10.94 93 HIS L N 1
ATOM 5512 C CA . HIS D 2 118 ? 98.335 -69.841 19.753 1.00 12.74 93 HIS L CA 1
ATOM 5513 C C . HIS D 2 118 ? 96.928 -69.323 20.051 1.00 13.11 93 HIS L C 1
ATOM 5514 O O . HIS D 2 118 ? 96.561 -68.227 19.637 1.00 14.71 93 HIS L O 1
ATOM 5521 N N . ALA D 2 119 ? 96.119 -70.127 20.730 1.00 12.94 94 ALA L N 1
ATOM 5522 C CA . ALA D 2 119 ? 94.751 -69.712 21.052 1.00 12.34 94 ALA L CA 1
ATOM 5523 C C . ALA D 2 119 ? 94.833 -68.690 22.180 1.00 12.02 94 ALA L C 1
ATOM 5524 O O . ALA D 2 119 ? 95.671 -68.824 23.040 1.00 11.95 94 ALA L O 1
ATOM 5526 N N . PRO D 2 120 ? 93.996 -67.641 22.167 1.00 11.93 95 PRO L N 1
ATOM 5527 C CA . PRO D 2 120 ? 92.967 -67.286 21.198 1.00 11.09 95 PRO L CA 1
ATOM 5528 C C . PRO D 2 120 ? 93.520 -66.600 19.947 1.00 11.93 95 PRO L C 1
ATOM 5529 O O . PRO D 2 120 ? 94.618 -66.031 19.983 1.00 11.35 95 PRO L O 1
ATOM 5533 N N . LEU D 2 121 ? 92.745 -66.634 18.846 1.00 12.36 96 LEU L N 1
ATOM 5534 C CA . LEU D 2 121 ? 93.036 -65.812 17.653 1.00 11.85 96 LEU L CA 1
ATOM 5535 C C . LEU D 2 121 ? 93.271 -64.394 18.053 1.00 11.12 96 LEU L C 1
ATOM 5536 O O . LEU D 2 121 ? 92.497 -63.844 18.845 1.00 11.34 96 LEU L O 1
ATOM 5541 N N . THR D 2 122 ? 94.309 -63.773 17.510 1.00 10.05 97 THR L N 1
ATOM 5542 C CA . THR D 2 122 ? 94.488 -62.333 17.720 1.00 10.13 97 THR L CA 1
ATOM 5543 C C . THR D 2 122 ? 94.834 -61.659 16.390 1.00 10.72 97 THR L C 1
ATOM 5544 O O . THR D 2 122 ? 95.186 -62.357 15.418 1.00 9.65 97 THR L O 1
ATOM 5548 N N . PHE D 2 123 ? 94.728 -60.317 16.365 1.00 11.19 98 PHE L N 1
ATOM 5549 C CA . PHE D 2 123 ? 94.735 -59.516 15.135 1.00 10.87 98 PHE L CA 1
ATOM 5550 C C . PHE D 2 123 ? 95.678 -58.348 15.273 1.00 10.92 98 PHE L C 1
ATOM 5551 O O . PHE D 2 123 ? 95.759 -57.749 16.346 1.00 11.80 98 PHE L O 1
ATOM 5559 N N . GLY D 2 124 ? 96.370 -57.994 14.199 1.00 10.25 99 GLY L N 1
ATOM 5560 C CA . GLY D 2 124 ? 97.016 -56.670 14.153 1.00 10.39 99 GLY L CA 1
ATOM 5561 C C . GLY D 2 124 ? 95.973 -55.562 14.175 1.00 11.29 99 GLY L C 1
ATOM 5562 O O . GLY D 2 124 ? 94.745 -55.811 13.999 1.00 10.68 99 GLY L O 1
ATOM 5563 N N . SER D 2 125 ? 96.421 -54.333 14.386 1.00 11.77 100 SER L N 1
ATOM 5564 C CA . SER D 2 125 ? 95.486 -53.233 14.502 1.00 13.86 100 SER L CA 1
ATOM 5565 C C . SER D 2 125 ? 95.063 -52.651 13.153 1.00 14.77 100 SER L C 1
ATOM 5566 O O . SER D 2 125 ? 94.195 -51.769 13.120 1.00 14.93 100 SER L O 1
ATOM 5569 N N . GLY D 2 126 ? 95.626 -53.136 12.046 1.00 13.81 101 GLY L N 1
ATOM 5570 C CA . GLY D 2 126 ? 95.099 -52.730 10.758 1.00 14.52 101 GLY L CA 1
ATOM 5571 C C . GLY D 2 126 ? 95.959 -51.661 10.086 1.00 15.52 101 GLY L C 1
ATOM 5572 O O . GLY D 2 126 ? 96.519 -50.781 10.759 1.00 14.54 101 GLY L O 1
ATOM 5573 N N . THR D 2 127 ? 96.044 -51.738 8.755 1.00 14.91 102 THR L N 1
ATOM 5574 C CA . THR D 2 127 ? 96.736 -50.706 7.943 1.00 14.85 102 THR L CA 1
ATOM 5575 C C . THR D 2 127 ? 95.743 -50.266 6.869 1.00 15.93 102 THR L C 1
ATOM 5576 O O . THR D 2 127 ? 95.240 -51.108 6.102 1.00 15.30 102 THR L O 1
ATOM 5580 N N . LYS D 2 128 ? 95.465 -48.959 6.826 1.00 16.52 103 LYS L N 1
ATOM 5581 C CA . LYS D 2 128 ? 94.581 -48.385 5.818 1.00 18.49 103 LYS L CA 1
ATOM 5582 C C . LYS D 2 128 ? 95.450 -47.912 4.652 1.00 18.15 103 LYS L C 1
ATOM 5583 O O . LYS D 2 128 ? 96.359 -47.113 4.842 1.00 17.86 103 LYS L O 1
ATOM 5589 N N . LEU D 2 129 ? 95.169 -48.432 3.466 1.00 18.07 104 LEU L N 1
ATOM 5590 C CA . LEU D 2 129 ? 95.901 -48.069 2.258 1.00 20.19 104 LEU L CA 1
ATOM 5591 C C . LEU D 2 129 ? 95.060 -47.056 1.495 1.00 21.64 104 LEU L C 1
ATOM 5592 O O . LEU D 2 129 ? 93.890 -47.316 1.180 1.00 20.97 104 LEU L O 1
ATOM 5597 N N . GLU D 2 130 ? 95.647 -45.898 1.217 1.00 21.83 105 GLU L N 1
ATOM 5598 C CA . GLU D 2 130 ? 95.014 -44.970 0.269 1.00 24.88 105 GLU L CA 1
ATOM 5599 C C . GLU D 2 130 ? 95.856 -44.793 -0.995 1.00 23.52 105 GLU L C 1
ATOM 5600 O O . GLU D 2 130 ? 97.071 -45.012 -0.998 1.00 23.16 105 GLU L O 1
ATOM 5606 N N . ILE D 2 131 ? 95.198 -44.374 -2.061 1.00 23.87 106 ILE L N 1
ATOM 5607 C CA . ILE D 2 131 ? 95.849 -44.211 -3.342 1.00 23.03 106 ILE L CA 1
ATOM 5608 C C . ILE D 2 131 ? 96.121 -42.725 -3.567 1.00 23.07 106 ILE L C 1
ATOM 5609 O O . ILE D 2 131 ? 95.212 -41.877 -3.438 1.00 20.69 106 ILE L O 1
ATOM 5614 N N . LYS D 2 132 ? 97.366 -42.417 -3.919 1.00 22.19 107 LYS L N 1
ATOM 5615 C CA . LYS D 2 132 ? 97.708 -41.086 -4.423 1.00 23.87 107 LYS L CA 1
ATOM 5616 C C . LYS D 2 132 ? 97.414 -41.020 -5.920 1.00 23.28 107 LYS L C 1
ATOM 5617 O O . LYS D 2 132 ? 97.730 -41.953 -6.667 1.00 23.99 107 LYS L O 1
ATOM 5623 N N . ARG D 2 133 ? 96.794 -39.925 -6.354 1.00 22.68 108 ARG L N 1
ATOM 5624 C CA . ARG D 2 133 ? 96.462 -39.709 -7.777 1.00 21.74 108 ARG L CA 1
ATOM 5625 C C . ARG D 2 133 ? 96.534 -38.212 -8.108 1.00 21.31 108 ARG L C 1
ATOM 5626 O O . ARG D 2 133 ? 96.759 -37.409 -7.215 1.00 21.44 108 ARG L O 1
ATOM 5634 N N . ALA D 2 134 ? 96.342 -37.856 -9.374 1.00 20.21 109 ALA L N 1
ATOM 5635 C CA . ALA D 2 134 ? 96.342 -36.461 -9.795 1.00 21.45 109 ALA L CA 1
ATOM 5636 C C . ALA D 2 134 ? 95.130 -35.724 -9.225 1.00 21.59 109 ALA L C 1
ATOM 5637 O O . ALA D 2 134 ? 94.023 -36.297 -9.138 1.00 19.94 109 ALA L O 1
ATOM 5639 N N . ASP D 2 135 ? 95.356 -34.462 -8.831 1.00 21.08 110 ASP L N 1
ATOM 5640 C CA . ASP D 2 135 ? 94.286 -33.535 -8.443 1.00 22.52 110 ASP L CA 1
ATOM 5641 C C . ASP D 2 135 ? 93.149 -33.599 -9.445 1.00 22.77 110 ASP L C 1
ATOM 5642 O O . ASP D 2 135 ? 93.385 -33.748 -10.627 1.00 22.74 110 ASP L O 1
ATOM 5647 N N . ALA D 2 136 ? 91.913 -33.552 -8.962 1.00 23.69 111 ALA L N 1
ATOM 5648 C CA . ALA D 2 136 ? 90.733 -33.551 -9.842 1.00 24.64 111 ALA L CA 1
ATOM 5649 C C . ALA D 2 136 ? 89.681 -32.646 -9.201 1.00 25.48 111 ALA L C 1
ATOM 5650 O O . ALA D 2 136 ? 89.475 -32.693 -7.977 1.00 24.05 111 ALA L O 1
ATOM 5652 N N . ALA D 2 137 ? 89.050 -31.799 -10.017 1.00 24.12 112 ALA L N 1
ATOM 5653 C CA . ALA D 2 137 ? 88.113 -30.794 -9.502 1.00 24.41 112 ALA L CA 1
ATOM 5654 C C . ALA D 2 137 ? 86.750 -31.438 -9.234 1.00 22.15 112 ALA L C 1
ATOM 5655 O O . ALA D 2 137 ? 86.389 -32.371 -9.935 1.00 23.16 112 ALA L O 1
ATOM 5657 N N . PRO D 2 138 ? 85.997 -30.964 -8.216 1.00 22.59 113 PRO L N 1
ATOM 5658 C CA . PRO D 2 138 ? 84.669 -31.545 -7.956 1.00 22.94 113 PRO L CA 1
ATOM 5659 C C . PRO D 2 138 ? 83.618 -31.191 -9.029 1.00 26.57 113 PRO L C 1
ATOM 5660 O O . PRO D 2 138 ? 83.641 -30.073 -9.580 1.00 25.96 113 PRO L O 1
ATOM 5664 N N . THR D 2 139 ? 82.710 -32.126 -9.322 1.00 26.43 114 THR L N 1
ATOM 5665 C CA . THR D 2 139 ? 81.513 -31.825 -10.120 1.00 27.99 114 THR L CA 1
ATOM 5666 C C . THR D 2 139 ? 80.430 -31.574 -9.105 1.00 27.42 114 THR L C 1
ATOM 5667 O O . THR D 2 139 ? 80.117 -32.465 -8.295 1.00 26.12 114 THR L O 1
ATOM 5671 N N . VAL D 2 140 ? 79.862 -30.367 -9.139 1.00 26.28 115 VAL L N 1
ATOM 5672 C CA . VAL D 2 140 ? 78.919 -29.946 -8.104 1.00 26.92 115 VAL L CA 1
ATOM 5673 C C . VAL D 2 140 ? 77.458 -29.974 -8.592 1.00 28.82 115 VAL L C 1
ATOM 5674 O O . VAL D 2 140 ? 77.177 -29.597 -9.732 1.00 30.09 115 VAL L O 1
ATOM 5678 N N . SER D 2 141 ? 76.560 -30.431 -7.715 1.00 28.50 116 SER L N 1
ATOM 5679 C CA . SER D 2 141 ? 75.117 -30.498 -7.980 1.00 30.19 116 SER L CA 1
ATOM 5680 C C . SER D 2 141 ? 74.349 -29.970 -6.800 1.00 30.33 116 SER L C 1
ATOM 5681 O O . SER D 2 141 ? 74.719 -30.229 -5.647 1.00 30.15 116 SER L O 1
ATOM 5684 N N . ILE D 2 142 ? 73.262 -29.248 -7.084 1.00 31.61 117 ILE L N 1
ATOM 5685 C CA . ILE D 2 142 ? 72.364 -28.765 -6.025 1.00 31.24 117 ILE L CA 1
ATOM 5686 C C . ILE D 2 142 ? 70.944 -29.310 -6.231 1.00 31.82 117 ILE L C 1
ATOM 5687 O O . ILE D 2 142 ? 70.495 -29.477 -7.370 1.00 32.79 117 ILE L O 1
ATOM 5692 N N . PHE D 2 143 ? 70.266 -29.601 -5.125 1.00 31.13 118 PHE L N 1
ATOM 5693 C CA . PHE D 2 143 ? 68.948 -30.229 -5.145 1.00 32.78 118 PHE L CA 1
ATOM 5694 C C . PHE D 2 143 ? 68.004 -29.537 -4.166 1.00 33.34 118 PHE L C 1
ATOM 5695 O O . PHE D 2 143 ? 68.273 -29.525 -2.956 1.00 32.47 118 PHE L O 1
ATOM 5703 N N . PRO D 2 144 ? 66.895 -28.951 -4.685 1.00 34.91 119 PRO L N 1
ATOM 5704 C CA . PRO D 2 144 ? 65.865 -28.351 -3.814 1.00 37.35 119 PRO L CA 1
ATOM 5705 C C . PRO D 2 144 ? 65.127 -29.428 -3.017 1.00 37.72 119 PRO L C 1
ATOM 5706 O O . PRO D 2 144 ? 65.205 -30.599 -3.388 1.00 35.89 119 PRO L O 1
ATOM 5710 N N . PRO D 2 145 ? 64.424 -29.049 -1.923 1.00 41.06 120 PRO L N 1
ATOM 5711 C CA . PRO D 2 145 ? 63.565 -30.040 -1.251 1.00 41.25 120 PRO L CA 1
ATOM 5712 C C . PRO D 2 145 ? 62.552 -30.668 -2.217 1.00 43.33 120 PRO L C 1
ATOM 5713 O O . PRO D 2 145 ? 62.166 -30.047 -3.219 1.00 44.37 120 PRO L O 1
ATOM 5717 N N . SER D 2 146 ? 62.180 -31.914 -1.939 1.00 44.26 121 SER L N 1
ATOM 5718 C CA . SER D 2 146 ? 61.075 -32.588 -2.629 1.00 43.33 121 SER L CA 1
ATOM 5719 C C . SER D 2 146 ? 59.730 -32.072 -2.098 1.00 43.27 121 SER L C 1
ATOM 5720 O O . SER D 2 146 ? 59.643 -31.619 -0.941 1.00 40.55 121 SER L O 1
ATOM 5723 N N . THR D 2 147 ? 58.699 -32.159 -2.947 1.00 47.32 122 THR L N 1
ATOM 5724 C CA . THR D 2 147 ? 57.292 -31.879 -2.575 1.00 48.48 122 THR L CA 1
ATOM 5725 C C . THR D 2 147 ? 56.868 -32.721 -1.373 1.00 48.41 122 THR L C 1
ATOM 5726 O O . THR D 2 147 ? 56.284 -32.195 -0.417 1.00 52.44 122 THR L O 1
ATOM 5730 N N . GLU D 2 148 ? 57.201 -34.015 -1.434 1.00 47.31 123 GLU L N 1
ATOM 5731 C CA . GLU D 2 148 ? 56.852 -35.009 -0.416 1.00 48.06 123 GLU L CA 1
ATOM 5732 C C . GLU D 2 148 ? 57.324 -34.596 0.968 1.00 47.82 123 GLU L C 1
ATOM 5733 O O . GLU D 2 148 ? 56.562 -34.707 1.931 1.00 47.67 123 GLU L O 1
ATOM 5739 N N . GLN D 2 149 ? 58.565 -34.098 1.056 1.00 46.56 124 GLN L N 1
ATOM 5740 C CA . GLN D 2 149 ? 59.129 -33.637 2.333 1.00 43.73 124 GLN L CA 1
ATOM 5741 C C . GLN D 2 149 ? 58.482 -32.367 2.845 1.00 43.65 124 GLN L C 1
ATOM 5742 O O . GLN D 2 149 ? 58.207 -32.258 4.040 1.00 42.91 124 GLN L O 1
ATOM 5748 N N . LEU D 2 150 ? 58.285 -31.397 1.952 1.00 46.31 125 LEU L N 1
ATOM 5749 C CA . LEU D 2 150 ? 57.667 -30.115 2.323 1.00 49.04 125 LEU L CA 1
ATOM 5750 C C . LEU D 2 150 ? 56.286 -30.354 2.921 1.00 50.91 125 LEU L C 1
ATOM 5751 O O . LEU D 2 150 ? 55.961 -29.808 3.983 1.00 51.91 125 LEU L O 1
ATOM 5756 N N . ALA D 2 151 ? 55.520 -31.223 2.258 1.00 53.84 126 ALA L N 1
ATOM 5757 C CA . ALA D 2 151 ? 54.223 -31.716 2.731 1.00 54.87 126 ALA L CA 1
ATOM 5758 C C . ALA D 2 151 ? 54.224 -32.192 4.192 1.00 57.15 126 ALA L C 1
ATOM 5759 O O . ALA D 2 151 ? 53.164 -32.266 4.809 1.00 63.58 126 ALA L O 1
ATOM 5761 N N . THR D 2 152 ? 55.404 -32.498 4.738 1.00 55.81 127 THR L N 1
ATOM 5762 C CA . THR D 2 152 ? 55.535 -32.948 6.130 1.00 55.93 127 THR L CA 1
ATOM 5763 C C . THR D 2 152 ? 55.926 -31.808 7.077 1.00 57.66 127 THR L C 1
ATOM 5764 O O . THR D 2 152 ? 55.929 -31.983 8.303 1.00 59.99 127 THR L O 1
ATOM 5768 N N . GLY D 2 153 ? 56.262 -30.650 6.506 1.00 57.19 128 GLY L N 1
ATOM 5769 C CA . GLY D 2 153 ? 56.662 -29.469 7.288 1.00 57.03 128 GLY L CA 1
ATOM 5770 C C . GLY D 2 153 ? 58.161 -29.289 7.494 1.00 56.66 128 GLY L C 1
ATOM 5771 O O . GLY D 2 153 ? 58.587 -28.367 8.213 1.00 54.96 128 GLY L O 1
ATOM 5772 N N . GLY D 2 154 ? 58.951 -30.170 6.872 1.00 53.41 129 GLY L N 1
ATOM 5773 C CA . GLY D 2 154 ? 60.414 -30.095 6.901 1.00 49.05 129 GLY L CA 1
ATOM 5774 C C . GLY D 2 154 ? 60.971 -29.755 5.525 1.00 49.14 129 GLY L C 1
ATOM 5775 O O . GLY D 2 154 ? 60.286 -29.920 4.503 1.00 50.80 129 GLY L O 1
ATOM 5776 N N . ALA D 2 155 ? 62.207 -29.265 5.497 1.00 42.87 130 ALA L N 1
ATOM 5777 C CA . ALA D 2 155 ? 62.902 -29.008 4.240 1.00 43.26 130 ALA L CA 1
ATOM 5778 C C . ALA D 2 155 ? 64.367 -29.414 4.342 1.00 39.52 130 ALA L C 1
ATOM 5779 O O . ALA D 2 155 ? 64.999 -29.264 5.396 1.00 41.18 130 ALA L O 1
ATOM 5781 N N . SER D 2 156 ? 64.891 -29.942 3.241 1.00 36.72 131 SER L N 1
ATOM 5782 C CA . SER D 2 156 ? 66.297 -30.298 3.158 1.00 33.82 131 SER L CA 1
ATOM 5783 C C . SER D 2 156 ? 66.840 -29.918 1.794 1.00 32.58 131 SER L C 1
ATOM 5784 O O . SER D 2 156 ? 66.264 -30.271 0.774 1.00 32.57 131 SER L O 1
ATOM 5787 N N . VAL D 2 157 ? 67.926 -29.150 1.786 1.00 31.84 132 VAL L N 1
ATOM 5788 C CA . VAL D 2 157 ? 68.617 -28.827 0.543 1.00 29.84 132 VAL L CA 1
ATOM 5789 C C . VAL D 2 157 ? 69.944 -29.610 0.526 1.00 28.58 132 VAL L C 1
ATOM 5790 O O . VAL D 2 157 ? 70.670 -29.654 1.518 1.00 29.69 132 VAL L O 1
ATOM 5794 N N . VAL D 2 158 ? 70.231 -30.231 -0.605 1.00 28.14 133 VAL L N 1
ATOM 5795 C CA . VAL D 2 158 ? 71.375 -31.101 -0.741 1.00 28.84 133 VAL L CA 1
ATOM 5796 C C . VAL D 2 158 ? 72.315 -30.560 -1.811 1.00 28.85 133 VAL L C 1
ATOM 5797 O O . VAL D 2 158 ? 71.869 -30.106 -2.869 1.00 30.25 133 VAL L O 1
ATOM 5801 N N . CYS D 2 159 ? 73.606 -30.602 -1.493 1.00 27.42 134 CYS L N 1
ATOM 5802 C CA . CYS D 2 159 ? 74.659 -30.260 -2.422 1.00 28.45 134 CYS L CA 1
ATOM 5803 C C . CYS D 2 159 ? 75.673 -31.400 -2.504 1.00 26.49 134 CYS L C 1
ATOM 5804 O O . CYS D 2 159 ? 76.217 -31.833 -1.493 1.00 25.78 134 CYS L O 1
ATOM 5807 N N . LEU D 2 160 ? 75.921 -31.866 -3.719 1.00 27.69 135 LEU L N 1
ATOM 5808 C CA . LEU D 2 160 ? 76.864 -32.961 -3.957 1.00 27.55 135 LEU L CA 1
ATOM 5809 C C . LEU D 2 160 ? 78.121 -32.460 -4.626 1.00 27.77 135 LEU L C 1
ATOM 5810 O O . LEU D 2 160 ? 78.052 -31.605 -5.506 1.00 28.78 135 LEU L O 1
ATOM 5815 N N . MET D 2 161 ? 79.261 -33.008 -4.210 1.00 25.60 136 MET L N 1
ATOM 5816 C CA . MET D 2 161 ? 80.553 -32.700 -4.813 1.00 24.76 136 MET L CA 1
ATOM 5817 C C . MET D 2 161 ? 81.196 -34.027 -5.218 1.00 25.59 136 MET L C 1
ATOM 5818 O O . MET D 2 161 ? 81.632 -34.809 -4.355 1.00 24.20 136 MET L O 1
ATOM 5823 N N . ASN D 2 162 ? 81.246 -34.286 -6.517 1.00 25.04 137 ASN L N 1
ATOM 5824 C CA . ASN D 2 162 ? 81.554 -35.628 -6.966 1.00 27.10 137 ASN L CA 1
ATOM 5825 C C . ASN D 2 162 ? 82.911 -35.774 -7.618 1.00 25.86 137 ASN L C 1
ATOM 5826 O O . ASN D 2 162 ? 83.330 -34.915 -8.404 1.00 24.11 137 ASN L O 1
ATOM 5831 N N . ASN D 2 163 ? 83.609 -36.841 -7.223 1.00 23.86 138 ASN L N 1
ATOM 5832 C CA . ASN D 2 163 ? 84.859 -37.280 -7.868 1.00 22.33 138 ASN L CA 1
ATOM 5833 C C . ASN D 2 163 ? 85.983 -36.243 -7.889 1.00 21.47 138 ASN L C 1
ATOM 5834 O O . ASN D 2 163 ? 86.512 -35.885 -8.951 1.00 20.73 138 ASN L O 1
ATOM 5839 N N . PHE D 2 164 ? 86.363 -35.786 -6.698 1.00 20.01 139 PHE L N 1
ATOM 5840 C CA . PHE D 2 164 ? 87.460 -34.851 -6.566 1.00 19.69 139 PHE L CA 1
ATOM 5841 C C . PHE D 2 164 ? 88.653 -35.508 -5.885 1.00 19.62 139 PHE L C 1
ATOM 5842 O O . PHE D 2 164 ? 88.532 -36.585 -5.269 1.00 20.03 139 PHE L O 1
ATOM 5850 N N . TYR D 2 165 ? 89.793 -34.829 -5.956 1.00 18.99 140 TYR L N 1
ATOM 5851 C CA . TYR D 2 165 ? 91.014 -35.269 -5.306 1.00 19.14 140 TYR L CA 1
ATOM 5852 C C . TYR D 2 165 ? 91.951 -34.049 -5.210 1.00 19.59 140 TYR L C 1
ATOM 5853 O O . TYR D 2 165 ? 92.121 -33.366 -6.218 1.00 20.24 140 TYR L O 1
ATOM 5862 N N . PRO D 2 166 ? 92.594 -33.794 -4.031 1.00 19.12 141 PRO L N 1
ATOM 5863 C CA . PRO D 2 166 ? 92.599 -34.582 -2.795 1.00 20.12 141 PRO L CA 1
ATOM 5864 C C . PRO D 2 166 ? 91.302 -34.417 -1.996 1.00 20.19 141 PRO L C 1
ATOM 5865 O O . PRO D 2 166 ? 90.376 -33.709 -2.430 1.00 21.01 141 PRO L O 1
ATOM 5869 N N . ARG D 2 167 ? 91.246 -35.100 -0.861 1.00 20.49 142 ARG L N 1
ATOM 5870 C CA . ARG D 2 167 ? 90.048 -35.210 -0.029 1.00 22.64 142 ARG L CA 1
ATOM 5871 C C . ARG D 2 167 ? 89.608 -33.881 0.610 1.00 22.61 142 ARG L C 1
ATOM 5872 O O . ARG D 2 167 ? 88.410 -33.708 0.879 1.00 21.07 142 ARG L O 1
ATOM 5880 N N . ASP D 2 168 ? 90.578 -33.017 0.919 1.00 21.59 143 ASP L N 1
ATOM 5881 C CA . ASP D 2 168 ? 90.320 -31.718 1.557 1.00 25.20 143 ASP L CA 1
ATOM 5882 C C . ASP D 2 168 ? 89.461 -30.843 0.641 1.00 24.38 143 ASP L C 1
ATOM 5883 O O . ASP D 2 168 ? 89.793 -30.653 -0.526 1.00 23.10 143 ASP L O 1
ATOM 5888 N N . ILE D 2 169 ? 88.349 -30.356 1.181 1.00 22.30 144 ILE L N 1
ATOM 5889 C CA . ILE D 2 169 ? 87.392 -29.545 0.451 1.00 23.59 144 ILE L CA 1
ATOM 5890 C C . ILE D 2 169 ? 86.616 -28.671 1.465 1.00 23.03 144 ILE L C 1
ATOM 5891 O O . ILE D 2 169 ? 86.478 -29.033 2.626 1.00 22.61 144 ILE L O 1
ATOM 5896 N N . SER D 2 170 ? 86.115 -27.533 1.016 1.00 23.58 145 SER L N 1
ATOM 5897 C CA . SER D 2 170 ? 85.291 -26.685 1.855 1.00 26.86 145 SER L CA 1
ATOM 5898 C C . SER D 2 170 ? 83.935 -26.432 1.165 1.00 27.72 145 SER L C 1
ATOM 5899 O O . SER D 2 170 ? 83.879 -26.120 -0.045 1.00 27.57 145 SER L O 1
ATOM 5902 N N . VAL D 2 171 ? 82.855 -26.566 1.930 1.00 27.05 146 VAL L N 1
ATOM 5903 C CA . VAL D 2 171 ? 81.510 -26.322 1.402 1.00 30.18 146 VAL L CA 1
ATOM 5904 C C . VAL D 2 171 ? 80.790 -25.354 2.318 1.00 30.47 146 VAL L C 1
ATOM 5905 O O . VAL D 2 171 ? 80.832 -25.512 3.538 1.00 28.70 146 VAL L O 1
ATOM 5909 N N . LYS D 2 172 ? 80.161 -24.346 1.715 1.00 31.48 147 LYS L N 1
ATOM 5910 C CA . LYS D 2 172 ? 79.372 -23.369 2.460 1.00 33.03 147 LYS L CA 1
ATOM 5911 C C . LYS D 2 172 ? 78.031 -23.137 1.806 1.00 30.92 147 LYS L C 1
ATOM 5912 O O . LYS D 2 172 ? 77.904 -23.225 0.574 1.00 31.09 147 LYS L O 1
ATOM 5918 N N . TRP D 2 173 ? 77.041 -22.863 2.655 1.00 30.29 148 TRP L N 1
ATOM 5919 C CA . TRP D 2 173 ? 75.677 -22.567 2.228 1.00 30.38 148 TRP L CA 1
ATOM 5920 C C . TRP D 2 173 ? 75.392 -21.074 2.389 1.00 31.32 148 TRP L C 1
ATOM 5921 O O . TRP D 2 173 ? 75.643 -20.498 3.448 1.00 30.28 148 TRP L O 1
ATOM 5932 N N . LYS D 2 174 ? 74.884 -20.460 1.329 1.00 32.50 149 LYS L N 1
ATOM 5933 C CA . LYS D 2 174 ? 74.361 -19.095 1.414 1.00 36.62 149 LYS L CA 1
ATOM 5934 C C . LYS D 2 174 ? 72.875 -19.088 1.090 1.00 37.55 149 LYS L C 1
ATOM 5935 O O . LYS D 2 174 ? 72.444 -19.703 0.104 1.00 33.67 149 LYS L O 1
ATOM 5941 N N . ILE D 2 175 ? 72.114 -18.392 1.938 1.00 38.98 150 ILE L N 1
ATOM 5942 C CA . ILE D 2 175 ? 70.681 -18.154 1.723 1.00 40.28 150 ILE L CA 1
ATOM 5943 C C . ILE D 2 175 ? 70.453 -16.637 1.513 1.00 39.78 150 ILE L C 1
ATOM 5944 O O . ILE D 2 175 ? 70.748 -15.833 2.405 1.00 35.79 150 ILE L O 1
ATOM 5949 N N . ASP D 2 176 ? 69.934 -16.270 0.335 1.00 41.40 151 ASP L N 1
ATOM 5950 C CA . ASP D 2 176 ? 69.790 -14.858 -0.099 1.00 44.09 151 ASP L CA 1
ATOM 5951 C C . ASP D 2 176 ? 71.066 -14.054 0.234 1.00 43.59 151 ASP L C 1
ATOM 5952 O O . ASP D 2 176 ? 70.993 -12.962 0.810 1.00 43.40 151 ASP L O 1
ATOM 5957 N N . GLY D 2 177 ? 72.229 -14.634 -0.084 1.00 43.90 152 GLY L N 1
ATOM 5958 C CA . GLY D 2 177 ? 73.533 -14.009 0.165 1.00 42.03 152 GLY L CA 1
ATOM 5959 C C . GLY D 2 177 ? 74.125 -14.091 1.568 1.00 42.08 152 GLY L C 1
ATOM 5960 O O . GLY D 2 177 ? 75.266 -13.706 1.754 1.00 44.14 152 GLY L O 1
ATOM 5961 N N . THR D 2 178 ? 73.372 -14.577 2.556 1.00 42.30 153 THR L N 1
ATOM 5962 C CA . THR D 2 178 ? 73.923 -14.765 3.906 1.00 43.43 153 THR L CA 1
ATOM 5963 C C . THR D 2 178 ? 74.282 -16.231 4.191 1.00 44.51 153 THR L C 1
ATOM 5964 O O . THR D 2 178 ? 73.447 -17.132 4.033 1.00 44.65 153 THR L O 1
ATOM 5968 N N . GLU D 2 179 ? 75.529 -16.450 4.614 1.00 43.93 154 GLU L N 1
ATOM 5969 C CA . GLU D 2 179 ? 75.994 -17.773 5.014 1.00 45.60 154 GLU L CA 1
ATOM 5970 C C . GLU D 2 179 ? 75.118 -18.351 6.131 1.00 42.56 154 GLU L C 1
ATOM 5971 O O . GLU D 2 179 ? 74.779 -17.656 7.087 1.00 41.98 154 GLU L O 1
ATOM 5977 N N . ARG D 2 180 ? 74.741 -19.617 5.961 1.00 39.91 155 ARG L N 1
ATOM 5978 C CA . ARG D 2 180 ? 74.008 -20.376 6.959 1.00 39.14 155 ARG L CA 1
ATOM 5979 C C . ARG D 2 180 ? 74.832 -21.583 7.449 1.00 40.16 155 ARG L C 1
ATOM 5980 O O . ARG D 2 180 ? 75.258 -22.422 6.640 1.00 38.37 155 ARG L O 1
ATOM 5988 N N . ARG D 2 181 ? 75.025 -21.689 8.762 1.00 38.67 156 ARG L N 1
ATOM 5989 C CA . ARG D 2 181 ? 75.870 -22.749 9.311 1.00 41.49 156 ARG L CA 1
ATOM 5990 C C . ARG D 2 181 ? 75.128 -23.791 10.149 1.00 43.52 156 ARG L C 1
ATOM 5991 O O . ARG D 2 181 ? 75.493 -24.977 10.114 1.00 42.43 156 ARG L O 1
ATOM 5999 N N . ASP D 2 182 ? 74.096 -23.363 10.881 1.00 41.22 157 ASP L N 1
ATOM 6000 C CA . ASP D 2 182 ? 73.241 -24.287 11.641 1.00 42.60 157 ASP L CA 1
ATOM 6001 C C . ASP D 2 182 ? 72.465 -25.185 10.682 1.00 38.17 157 ASP L C 1
ATOM 6002 O O . ASP D 2 182 ? 72.121 -24.752 9.569 1.00 37.75 157 ASP L O 1
ATOM 6007 N N . GLY D 2 183 ? 72.203 -26.421 11.110 1.00 35.17 158 GLY L N 1
ATOM 6008 C CA . GLY D 2 183 ? 71.402 -27.384 10.331 1.00 34.08 158 GLY L CA 1
ATOM 6009 C C . GLY D 2 183 ? 72.111 -28.032 9.141 1.00 35.40 158 GLY L C 1
ATOM 6010 O O . GLY D 2 183 ? 71.461 -28.662 8.279 1.00 34.08 158 GLY L O 1
ATOM 6011 N N . VAL D 2 184 ? 73.439 -27.859 9.082 1.00 35.19 159 VAL L N 1
ATOM 6012 C CA . VAL D 2 184 ? 74.277 -28.427 8.003 1.00 33.92 159 VAL L CA 1
ATOM 6013 C C . VAL D 2 184 ? 74.940 -29.728 8.479 1.00 32.63 159 VAL L C 1
ATOM 6014 O O . VAL D 2 184 ? 75.580 -29.752 9.529 1.00 31.99 159 VAL L O 1
ATOM 6018 N N . LEU D 2 185 ? 74.749 -30.795 7.704 1.00 33.26 160 LEU L N 1
ATOM 6019 C CA . LEU D 2 185 ? 75.452 -32.051 7.930 1.00 34.27 160 LEU L CA 1
ATOM 6020 C C . LEU D 2 185 ? 76.176 -32.506 6.666 1.00 33.00 160 LEU L C 1
ATOM 6021 O O . LEU D 2 185 ? 75.616 -32.501 5.552 1.00 33.74 160 LEU L O 1
ATOM 6026 N N . ASP D 2 186 ? 77.446 -32.846 6.871 1.00 29.41 161 ASP L N 1
ATOM 6027 C CA . ASP D 2 186 ? 78.419 -33.098 5.804 1.00 30.46 161 ASP L CA 1
ATOM 6028 C C . ASP D 2 186 ? 78.854 -34.568 5.886 1.00 27.50 161 ASP L C 1
ATOM 6029 O O . ASP D 2 186 ? 78.985 -35.102 6.983 1.00 27.49 161 ASP L O 1
ATOM 6034 N N . SER D 2 187 ? 79.110 -35.207 4.749 1.00 26.55 162 SER L N 1
ATOM 6035 C CA . SER D 2 187 ? 79.609 -36.597 4.763 1.00 24.39 162 SER L CA 1
ATOM 6036 C C . SER D 2 187 ? 80.449 -36.888 3.524 1.00 22.93 162 SER L C 1
ATOM 6037 O O . SER D 2 187 ? 80.063 -36.559 2.411 1.00 21.88 162 SER L O 1
ATOM 6040 N N . VAL D 2 188 ? 81.583 -37.537 3.723 1.00 21.47 163 VAL L N 1
ATOM 6041 C CA . VAL D 2 188 ? 82.543 -37.785 2.650 1.00 21.37 163 VAL L CA 1
ATOM 6042 C C . VAL D 2 188 ? 82.581 -39.305 2.403 1.00 22.56 163 VAL L C 1
ATOM 6043 O O . VAL D 2 188 ? 82.612 -40.086 3.356 1.00 21.91 163 VAL L O 1
ATOM 6047 N N . THR D 2 189 ? 82.576 -39.719 1.141 1.00 22.34 164 THR L N 1
ATOM 6048 C CA . THR D 2 189 ? 82.704 -41.141 0.808 1.00 24.07 164 THR L CA 1
ATOM 6049 C C . THR D 2 189 ? 84.096 -41.707 1.140 1.00 24.51 164 THR L C 1
ATOM 6050 O O . THR D 2 189 ? 85.063 -40.957 1.330 1.00 23.52 164 THR L O 1
ATOM 6054 N N . ASP D 2 190 ? 84.189 -43.034 1.197 1.00 24.65 165 ASP L N 1
ATOM 6055 C CA . ASP D 2 190 ? 85.486 -43.711 1.153 1.00 25.83 165 ASP L CA 1
ATOM 6056 C C . ASP D 2 190 ? 86.044 -43.500 -0.249 1.00 24.31 165 ASP L C 1
ATOM 6057 O O . ASP D 2 190 ? 85.278 -43.286 -1.197 1.00 25.25 165 ASP L O 1
ATOM 6062 N N . GLN D 2 191 ? 87.361 -43.539 -0.384 1.00 22.34 166 GLN L N 1
ATOM 6063 C CA . GLN D 2 191 ? 88.001 -43.373 -1.672 1.00 21.84 166 GLN L CA 1
ATOM 6064 C C . GLN D 2 191 ? 87.408 -44.387 -2.669 1.00 22.13 166 GLN L C 1
ATOM 6065 O O . GLN D 2 191 ? 87.077 -45.515 -2.290 1.00 22.69 166 GLN L O 1
ATOM 6071 N N . ASP D 2 192 ? 87.209 -43.952 -3.910 1.00 21.29 167 ASP L N 1
ATOM 6072 C CA . ASP D 2 192 ? 86.586 -44.764 -4.959 1.00 23.59 167 ASP L CA 1
ATOM 6073 C C . ASP D 2 192 ? 87.528 -45.853 -5.503 1.00 22.39 167 ASP L C 1
ATOM 6074 O O . ASP D 2 192 ? 88.664 -45.555 -5.850 1.00 21.81 167 ASP L O 1
ATOM 6079 N N . SER D 2 193 ? 87.053 -47.101 -5.615 1.00 23.19 168 SER L N 1
ATOM 6080 C CA . SER D 2 193 ? 87.943 -48.248 -5.976 1.00 23.83 168 SER L CA 1
ATOM 6081 C C . SER D 2 193 ? 88.333 -48.262 -7.443 1.00 25.59 168 SER L C 1
ATOM 6082 O O . SER D 2 193 ? 89.266 -48.965 -7.850 1.00 23.29 168 SER L O 1
ATOM 6085 N N . LYS D 2 194 ? 87.624 -47.469 -8.240 1.00 25.81 169 LYS L N 1
ATOM 6086 C CA . LYS D 2 194 ? 87.909 -47.409 -9.649 1.00 27.96 169 LYS L CA 1
ATOM 6087 C C . LYS D 2 194 ? 88.757 -46.190 -10.025 1.00 25.44 169 LYS L C 1
ATOM 6088 O O . LYS D 2 194 ? 89.763 -46.352 -10.680 1.00 26.94 169 LYS L O 1
ATOM 6094 N N . ASP D 2 195 ? 88.391 -44.986 -9.593 1.00 23.95 170 ASP L N 1
ATOM 6095 C CA . ASP D 2 195 ? 89.150 -43.778 -10.010 1.00 23.17 170 ASP L CA 1
ATOM 6096 C C . ASP D 2 195 ? 89.929 -43.082 -8.877 1.00 21.48 170 ASP L C 1
ATOM 6097 O O . ASP D 2 195 ? 90.545 -42.029 -9.107 1.00 21.20 170 ASP L O 1
ATOM 6102 N N . SER D 2 196 ? 89.854 -43.632 -7.655 1.00 19.78 171 SER L N 1
ATOM 6103 C CA . SER D 2 196 ? 90.666 -43.177 -6.493 1.00 18.59 171 SER L CA 1
ATOM 6104 C C . SER D 2 196 ? 90.269 -41.771 -6.044 1.00 19.46 171 SER L C 1
ATOM 6105 O O . SER D 2 196 ? 91.022 -41.120 -5.328 1.00 19.48 171 SER L O 1
ATOM 6108 N N . THR D 2 197 ? 89.092 -41.300 -6.461 1.00 21.25 172 THR L N 1
ATOM 6109 C CA . THR D 2 197 ? 88.601 -39.976 -6.035 1.00 22.00 172 THR L CA 1
ATOM 6110 C C . THR D 2 197 ? 87.722 -40.081 -4.794 1.00 23.30 172 THR L C 1
ATOM 6111 O O . THR D 2 197 ? 87.408 -41.185 -4.341 1.00 24.56 172 THR L O 1
ATOM 6115 N N . TYR D 2 198 ? 87.318 -38.927 -4.264 1.00 21.96 173 TYR L N 1
ATOM 6116 C CA . TYR D 2 198 ? 86.375 -38.824 -3.139 1.00 21.40 173 TYR L CA 1
ATOM 6117 C C . TYR D 2 198 ? 85.150 -38.051 -3.590 1.00 21.86 173 TYR L C 1
ATOM 6118 O O . TYR D 2 198 ? 85.196 -37.322 -4.599 1.00 20.77 173 TYR L O 1
ATOM 6127 N N . SER D 2 199 ? 84.062 -38.204 -2.843 1.00 21.15 174 SER L N 1
ATOM 6128 C CA . SER D 2 199 ? 82.858 -37.413 -3.080 1.00 21.15 174 SER L CA 1
ATOM 6129 C C . SER D 2 199 ? 82.321 -36.963 -1.748 1.00 21.55 174 SER L C 1
ATOM 6130 O O . SER D 2 199 ? 82.621 -37.573 -0.729 1.00 21.25 174 SER L O 1
ATOM 6133 N N . MET D 2 200 ? 81.571 -35.860 -1.744 1.00 23.20 175 MET L N 1
ATOM 6134 C CA . MET D 2 200 ? 81.038 -35.327 -0.507 1.00 24.11 175 MET L CA 1
ATOM 6135 C C . MET D 2 200 ? 79.593 -34.928 -0.702 1.00 24.05 175 MET L C 1
ATOM 6136 O O . MET D 2 200 ? 79.208 -34.508 -1.798 1.00 24.72 175 MET L O 1
ATOM 6141 N N . SER D 2 201 ? 78.813 -35.081 0.359 1.00 22.23 176 SER L N 1
ATOM 6142 C CA . SER D 2 201 ? 77.416 -34.654 0.401 1.00 24.88 176 SER L CA 1
ATOM 6143 C C . SER D 2 201 ? 77.248 -33.616 1.500 1.00 24.00 176 SER L C 1
ATOM 6144 O O . SER D 2 201 ? 77.782 -33.782 2.595 1.00 23.29 176 SER L O 1
ATOM 6147 N N . SER D 2 202 ? 76.529 -32.537 1.211 1.00 24.78 177 SER L N 1
ATOM 6148 C CA . SER D 2 202 ? 76.197 -31.563 2.265 1.00 25.65 177 SER L CA 1
ATOM 6149 C C . SER D 2 202 ? 74.694 -31.383 2.278 1.00 26.89 177 SER L C 1
ATOM 6150 O O . SER D 2 202 ? 74.073 -31.171 1.220 1.00 27.71 177 SER L O 1
ATOM 6153 N N . THR D 2 203 ? 74.109 -31.495 3.469 1.00 27.27 178 THR L N 1
ATOM 6154 C CA . THR D 2 203 ? 72.653 -31.384 3.612 1.00 28.90 178 THR L CA 1
ATOM 6155 C C . THR D 2 203 ? 72.304 -30.213 4.510 1.00 29.10 178 THR L C 1
ATOM 6156 O O . THR D 2 203 ? 72.739 -30.149 5.663 1.00 27.94 178 THR L O 1
ATOM 6160 N N . LEU D 2 204 ? 71.539 -29.278 3.956 1.00 31.12 179 LEU L N 1
ATOM 6161 C CA . LEU D 2 204 ? 71.019 -28.145 4.743 1.00 34.26 179 LEU L CA 1
ATOM 6162 C C . LEU D 2 204 ? 69.559 -28.394 5.125 1.00 33.70 179 LEU L C 1
ATOM 6163 O O . LEU D 2 204 ? 68.692 -28.461 4.254 1.00 32.77 179 LEU L O 1
ATOM 6168 N N . SER D 2 205 ? 69.331 -28.542 6.429 1.00 36.94 180 SER L N 1
ATOM 6169 C CA . SER D 2 205 ? 68.008 -28.807 6.998 1.00 40.90 180 SER L CA 1
ATOM 6170 C C . SER D 2 205 ? 67.433 -27.562 7.680 1.00 43.98 180 SER L C 1
ATOM 6171 O O . SER D 2 205 ? 68.139 -26.856 8.399 1.00 44.85 180 SER L O 1
ATOM 6174 N N . LEU D 2 206 ? 66.145 -27.318 7.451 1.00 47.36 181 LEU L N 1
ATOM 6175 C CA . LEU D 2 206 ? 65.426 -26.150 7.975 1.00 47.21 181 LEU L CA 1
ATOM 6176 C C . LEU D 2 206 ? 63.918 -26.412 7.928 1.00 48.71 181 LEU L C 1
ATOM 6177 O O . LEU D 2 206 ? 63.461 -27.335 7.231 1.00 49.24 181 LEU L O 1
ATOM 6182 N N . THR D 2 207 ? 63.155 -25.604 8.668 1.00 49.49 182 THR L N 1
ATOM 6183 C CA . THR D 2 207 ? 61.683 -25.711 8.702 1.00 52.28 182 THR L CA 1
ATOM 6184 C C . THR D 2 207 ? 61.091 -25.227 7.380 1.00 50.90 182 THR L C 1
ATOM 6185 O O . THR D 2 207 ? 61.719 -24.429 6.661 1.00 48.81 182 THR L O 1
ATOM 6189 N N . LYS D 2 208 ? 59.901 -25.735 7.060 1.00 50.74 183 LYS L N 1
ATOM 6190 C CA . LYS D 2 208 ? 59.142 -25.311 5.880 1.00 53.54 183 LYS L CA 1
ATOM 6191 C C . LYS D 2 208 ? 58.918 -23.788 5.869 1.00 54.75 183 LYS L C 1
ATOM 6192 O O . LYS D 2 208 ? 59.078 -23.140 4.826 1.00 55.17 183 LYS L O 1
ATOM 6198 N N . ALA D 2 209 ? 58.559 -23.244 7.040 1.00 55.90 184 ALA L N 1
ATOM 6199 C CA . ALA D 2 209 ? 58.418 -21.800 7.267 1.00 54.92 184 ALA L CA 1
ATOM 6200 C C . ALA D 2 209 ? 59.693 -21.063 6.837 1.00 56.07 184 ALA L C 1
ATOM 6201 O O . ALA D 2 209 ? 59.651 -20.204 5.944 1.00 54.93 184 ALA L O 1
ATOM 6203 N N . ASP D 2 210 ? 60.820 -21.442 7.450 1.00 54.68 185 ASP L N 1
ATOM 6204 C CA . ASP D 2 210 ? 62.134 -20.891 7.122 1.00 50.36 185 ASP L CA 1
ATOM 6205 C C . ASP D 2 210 ? 62.425 -20.983 5.626 1.00 47.74 185 ASP L C 1
ATOM 6206 O O . ASP D 2 210 ? 62.798 -19.986 5.002 1.00 46.43 185 ASP L O 1
ATOM 6211 N N . TYR D 2 211 ? 62.233 -22.175 5.057 1.00 45.47 186 TYR L N 1
ATOM 6212 C CA . TYR D 2 211 ? 62.558 -22.408 3.652 1.00 44.21 186 TYR L CA 1
ATOM 6213 C C . TYR D 2 211 ? 61.771 -21.492 2.720 1.00 46.27 186 TYR L C 1
ATOM 6214 O O . TYR D 2 211 ? 62.331 -20.944 1.773 1.00 45.37 186 TYR L O 1
ATOM 6223 N N . GLU D 2 212 ? 60.480 -21.322 2.999 1.00 49.64 187 GLU L N 1
ATOM 6224 C CA . GLU D 2 212 ? 59.633 -20.505 2.137 1.00 51.72 187 GLU L CA 1
ATOM 6225 C C . GLU D 2 212 ? 59.816 -18.996 2.331 1.00 49.27 187 GLU L C 1
ATOM 6226 O O . GLU D 2 212 ? 59.425 -18.208 1.467 1.00 47.80 187 GLU L O 1
ATOM 6232 N N . SER D 2 213 ? 60.446 -18.607 3.437 1.00 47.02 188 SER L N 1
ATOM 6233 C CA . SER D 2 213 ? 60.753 -17.202 3.695 1.00 47.33 188 SER L CA 1
ATOM 6234 C C . SER D 2 213 ? 61.967 -16.654 2.912 1.00 48.09 188 SER L C 1
ATOM 6235 O O . SER D 2 213 ? 62.264 -15.460 3.000 1.00 50.40 188 SER L O 1
ATOM 6238 N N . HIS D 2 214 ? 62.654 -17.508 2.149 1.00 44.72 189 HIS L N 1
ATOM 6239 C CA . HIS D 2 214 ? 63.832 -17.088 1.384 1.00 43.30 189 HIS L CA 1
ATOM 6240 C C . HIS D 2 214 ? 63.767 -17.543 -0.068 1.00 42.10 189 HIS L C 1
ATOM 6241 O O . HIS D 2 214 ? 62.936 -18.368 -0.412 1.00 44.68 189 HIS L O 1
ATOM 6248 N N . ASN D 2 215 ? 64.649 -17.011 -0.913 1.00 44.55 190 ASN L N 1
ATOM 6249 C CA . ASN D 2 215 ? 64.583 -17.236 -2.372 1.00 45.44 190 ASN L CA 1
ATOM 6250 C C . ASN D 2 215 ? 65.782 -17.959 -2.982 1.00 42.67 190 ASN L C 1
ATOM 6251 O O . ASN D 2 215 ? 65.615 -19.004 -3.634 1.00 39.88 190 ASN L O 1
ATOM 6256 N N . LEU D 2 216 ? 66.972 -17.380 -2.791 1.00 39.60 191 LEU L N 1
ATOM 6257 C CA . LEU D 2 216 ? 68.198 -17.885 -3.410 1.00 38.34 191 LEU L CA 1
ATOM 6258 C C . LEU D 2 216 ? 68.950 -18.791 -2.446 1.00 35.35 191 LEU L C 1
ATOM 6259 O O . LEU D 2 216 ? 69.362 -18.370 -1.364 1.00 34.16 191 LEU L O 1
ATOM 6264 N N . TYR D 2 217 ? 69.090 -20.044 -2.866 1.00 36.77 192 TYR L N 1
ATOM 6265 C CA . TYR D 2 217 ? 69.813 -21.073 -2.126 1.00 34.27 192 TYR L CA 1
ATOM 6266 C C . TYR D 2 217 ? 71.050 -21.428 -2.916 1.00 33.51 192 TYR L C 1
ATOM 6267 O O . TYR D 2 217 ? 70.947 -21.793 -4.089 1.00 30.27 192 TYR L O 1
ATOM 6276 N N . THR D 2 218 ? 72.212 -21.273 -2.263 1.00 31.58 193 THR L N 1
ATOM 6277 C CA . THR D 2 218 ? 73.515 -21.411 -2.899 1.00 32.80 193 THR L CA 1
ATOM 6278 C C . THR D 2 218 ? 74.448 -22.357 -2.150 1.00 32.02 193 THR L C 1
ATOM 6279 O O . THR D 2 218 ? 74.606 -22.277 -0.924 1.00 31.32 193 THR L O 1
ATOM 6283 N N . CYS D 2 219 ? 75.063 -23.234 -2.932 1.00 32.03 194 CYS L N 1
ATOM 6284 C CA . CYS D 2 219 ? 76.136 -24.092 -2.483 1.00 32.94 194 CYS L CA 1
ATOM 6285 C C . CYS D 2 219 ? 77.444 -23.555 -3.054 1.00 29.90 194 CYS L C 1
ATOM 6286 O O . CYS D 2 219 ? 77.593 -23.440 -4.270 1.00 27.91 194 CYS L O 1
ATOM 6289 N N . GLU D 2 220 ? 78.379 -23.233 -2.162 1.00 29.69 195 GLU L N 1
ATOM 6290 C CA . GLU D 2 220 ? 79.689 -22.723 -2.543 1.00 31.36 195 GLU L CA 1
ATOM 6291 C C . GLU D 2 220 ? 80.830 -23.688 -2.147 1.00 27.81 195 GLU L C 1
ATOM 6292 O O . GLU D 2 220 ? 81.021 -23.976 -0.963 1.00 27.11 195 GLU L O 1
ATOM 6298 N N . VAL D 2 221 ? 81.599 -24.132 -3.143 1.00 26.93 196 VAL L N 1
ATOM 6299 C CA . VAL D 2 221 ? 82.627 -25.176 -2.972 1.00 26.55 196 VAL L CA 1
ATOM 6300 C C . VAL D 2 221 ? 84.049 -24.694 -3.323 1.00 28.01 196 VAL L C 1
ATOM 6301 O O . VAL D 2 221 ? 84.307 -24.311 -4.466 1.00 29.35 196 VAL L O 1
ATOM 6305 N N . VAL D 2 222 ? 84.967 -24.757 -2.361 1.00 26.59 197 VAL L N 1
ATOM 6306 C CA . VAL D 2 222 ? 86.355 -24.384 -2.591 1.00 27.39 197 VAL L CA 1
ATOM 6307 C C . VAL D 2 222 ? 87.267 -25.632 -2.490 1.00 26.93 197 VAL L C 1
ATOM 6308 O O . VAL D 2 222 ? 87.321 -26.271 -1.436 1.00 26.36 197 VAL L O 1
ATOM 6312 N N . HIS D 2 223 ? 87.972 -25.953 -3.581 1.00 25.25 198 HIS L N 1
ATOM 6313 C CA . HIS D 2 223 ? 88.901 -27.091 -3.650 1.00 24.85 198 HIS L CA 1
ATOM 6314 C C . HIS D 2 223 ? 90.215 -26.584 -4.237 1.00 24.82 198 HIS L C 1
ATOM 6315 O O . HIS D 2 223 ? 90.195 -25.622 -5.013 1.00 25.14 198 HIS L O 1
ATOM 6322 N N . LYS D 2 224 ? 91.340 -27.212 -3.890 1.00 21.92 199 LYS L N 1
ATOM 6323 C CA . LYS D 2 224 ? 92.660 -26.695 -4.286 1.00 23.82 199 LYS L CA 1
ATOM 6324 C C . LYS D 2 224 ? 92.882 -26.618 -5.810 1.00 25.18 199 LYS L C 1
ATOM 6325 O O . LYS D 2 224 ? 93.790 -25.925 -6.275 1.00 25.33 199 LYS L O 1
ATOM 6331 N N . THR D 2 225 ? 92.060 -27.336 -6.576 1.00 25.88 200 THR L N 1
ATOM 6332 C CA . THR D 2 225 ? 92.137 -27.337 -8.051 1.00 27.55 200 THR L CA 1
ATOM 6333 C C . THR D 2 225 ? 91.831 -25.966 -8.670 1.00 29.02 200 THR L C 1
ATOM 6334 O O . THR D 2 225 ? 92.196 -25.708 -9.822 1.00 27.96 200 THR L O 1
ATOM 6338 N N . SER D 2 226 ? 91.159 -25.101 -7.908 1.00 29.73 201 SER L N 1
ATOM 6339 C CA . SER D 2 226 ? 90.874 -23.743 -8.375 1.00 31.33 201 SER L CA 1
ATOM 6340 C C . SER D 2 226 ? 90.702 -22.747 -7.256 1.00 31.41 201 SER L C 1
ATOM 6341 O O . SER D 2 226 ? 90.078 -23.029 -6.226 1.00 30.88 201 SER L O 1
ATOM 6344 N N . SER D 2 227 ? 91.241 -21.559 -7.489 1.00 32.81 202 SER L N 1
ATOM 6345 C CA . SER D 2 227 ? 91.095 -20.447 -6.571 1.00 34.55 202 SER L CA 1
ATOM 6346 C C . SER D 2 227 ? 89.656 -19.882 -6.531 1.00 33.57 202 SER L C 1
ATOM 6347 O O . SER D 2 227 ? 89.223 -19.313 -5.530 1.00 35.59 202 SER L O 1
ATOM 6350 N N . SER D 2 228 ? 88.935 -20.036 -7.631 1.00 35.47 203 SER L N 1
ATOM 6351 C CA . SER D 2 228 ? 87.549 -19.585 -7.738 1.00 38.33 203 SER L CA 1
ATOM 6352 C C . SER D 2 228 ? 86.662 -20.661 -7.137 1.00 35.62 203 SER L C 1
ATOM 6353 O O . SER D 2 228 ? 86.832 -21.817 -7.483 1.00 34.00 203 SER L O 1
ATOM 6356 N N . PRO D 2 229 ? 85.711 -20.291 -6.250 1.00 35.48 204 PRO L N 1
ATOM 6357 C CA . PRO D 2 229 ? 84.744 -21.290 -5.779 1.00 34.14 204 PRO L CA 1
ATOM 6358 C C . PRO D 2 229 ? 83.880 -21.886 -6.915 1.00 35.99 204 PRO L C 1
ATOM 6359 O O . PRO D 2 229 ? 83.670 -21.227 -7.931 1.00 37.16 204 PRO L O 1
ATOM 6363 N N . VAL D 2 230 ? 83.425 -23.137 -6.767 1.00 34.40 205 VAL L N 1
ATOM 6364 C CA . VAL D 2 230 ? 82.414 -23.690 -7.684 1.00 33.26 205 VAL L CA 1
ATOM 6365 C C . VAL D 2 230 ? 81.075 -23.450 -7.009 1.00 33.61 205 VAL L C 1
ATOM 6366 O O . VAL D 2 230 ? 80.875 -23.819 -5.845 1.00 34.76 205 VAL L O 1
ATOM 6370 N N . VAL D 2 231 ? 80.176 -22.801 -7.741 1.00 33.42 206 VAL L N 1
ATOM 6371 C CA . VAL D 2 231 ? 78.943 -22.246 -7.174 1.00 33.55 206 VAL L CA 1
ATOM 6372 C C . VAL D 2 231 ? 77.740 -22.824 -7.911 1.00 32.53 206 VAL L C 1
ATOM 6373 O O . VAL D 2 231 ? 77.679 -22.814 -9.147 1.00 31.41 206 VAL L O 1
ATOM 6377 N N . LYS D 2 232 ? 76.812 -23.375 -7.134 1.00 33.27 207 LYS L N 1
ATOM 6378 C CA . LYS D 2 232 ? 75.530 -23.839 -7.650 1.00 33.68 207 LYS L CA 1
ATOM 6379 C C . LYS D 2 232 ? 74.434 -23.287 -6.772 1.00 35.26 207 LYS L C 1
ATOM 6380 O O . LYS D 2 232 ? 74.512 -23.342 -5.535 1.00 32.77 207 LYS L O 1
ATOM 6386 N N . SER D 2 233 ? 73.414 -22.765 -7.449 1.00 36.88 208 SER L N 1
ATOM 6387 C CA . SER D 2 233 ? 72.285 -22.104 -6.830 1.00 39.33 208 SER L CA 1
ATOM 6388 C C . SER D 2 233 ? 70.995 -22.525 -7.497 1.00 40.14 208 SER L C 1
ATOM 6389 O O . SER D 2 233 ? 70.996 -22.974 -8.649 1.00 40.19 208 SER L O 1
ATOM 6392 N N . PHE D 2 234 ? 69.900 -22.393 -6.759 1.00 41.94 209 PHE L N 1
ATOM 6393 C CA . PHE D 2 234 ? 68.569 -22.366 -7.363 1.00 46.63 209 PHE L CA 1
ATOM 6394 C C . PHE D 2 234 ? 67.733 -21.262 -6.704 1.00 47.13 209 PHE L C 1
ATOM 6395 O O . PHE D 2 234 ? 68.058 -20.787 -5.596 1.00 48.51 209 PHE L O 1
ATOM 6403 N N . ASN D 2 235 ? 66.664 -20.872 -7.398 1.00 49.25 210 ASN L N 1
ATOM 6404 C CA . ASN D 2 235 ? 65.658 -19.958 -6.871 1.00 50.47 210 ASN L CA 1
ATOM 6405 C C . ASN D 2 235 ? 64.383 -20.703 -6.535 1.00 48.32 210 ASN L C 1
ATOM 6406 O O . ASN D 2 235 ? 63.840 -21.412 -7.384 1.00 51.70 210 ASN L O 1
ATOM 6411 N N . ARG D 2 236 ? 63.918 -20.548 -5.297 1.00 47.71 211 ARG L N 1
ATOM 6412 C CA . ARG D 2 236 ? 62.719 -21.234 -4.811 1.00 48.56 211 ARG L CA 1
ATOM 6413 C C . ARG D 2 236 ? 61.414 -20.899 -5.572 1.00 50.11 211 ARG L C 1
ATOM 6414 O O . ARG D 2 236 ? 61.289 -19.855 -6.211 1.00 50.48 211 ARG L O 1
ATOM 6422 N N . ARG E 3 1 ? 93.178 -76.092 0.442 1.00 30.00 1 ARG C N 1
ATOM 6423 C CA . ARG E 3 1 ? 93.377 -75.853 1.905 1.00 33.44 1 ARG C CA 1
ATOM 6424 C C . ARG E 3 1 ? 92.315 -76.514 2.791 1.00 34.02 1 ARG C C 1
ATOM 6425 O O . ARG E 3 1 ? 92.283 -76.284 4.010 1.00 34.46 1 ARG C O 1
ATOM 6433 N N . GLU E 3 2 ? 91.473 -77.353 2.183 1.00 32.47 2 GLU C N 1
ATOM 6434 C CA . GLU E 3 2 ? 90.546 -78.213 2.929 1.00 31.57 2 GLU C CA 1
ATOM 6435 C C . GLU E 3 2 ? 91.268 -79.180 3.879 1.00 29.38 2 GLU C C 1
ATOM 6436 O O . GLU E 3 2 ? 90.717 -79.540 4.933 1.00 24.11 2 GLU C O 1
ATOM 6442 N N . ASN E 3 3 ? 92.498 -79.580 3.517 1.00 26.29 3 ASN C N 1
ATOM 6443 C CA . ASN E 3 3 ? 93.315 -80.420 4.392 1.00 27.82 3 ASN C CA 1
ATOM 6444 C C . ASN E 3 3 ? 93.615 -79.800 5.768 1.00 24.32 3 ASN C C 1
ATOM 6445 O O . ASN E 3 3 ? 93.929 -80.511 6.707 1.00 22.88 3 ASN C O 1
ATOM 6450 N N . LEU E 3 4 ? 93.514 -78.478 5.885 1.00 21.76 4 LEU C N 1
ATOM 6451 C CA . LEU E 3 4 ? 93.635 -77.838 7.195 1.00 22.24 4 LEU C CA 1
ATOM 6452 C C . LEU E 3 4 ? 92.500 -78.311 8.114 1.00 21.35 4 LEU C C 1
ATOM 6453 O O . LEU E 3 4 ? 92.743 -78.574 9.308 1.00 20.69 4 LEU C O 1
ATOM 6458 N N . TYR E 3 5 ? 91.296 -78.451 7.542 1.00 18.12 5 TYR C N 1
ATOM 6459 C CA . TYR E 3 5 ? 90.152 -78.921 8.294 1.00 18.39 5 TYR C CA 1
ATOM 6460 C C . TYR E 3 5 ? 90.181 -80.411 8.547 1.00 19.12 5 TYR C C 1
ATOM 6461 O O . TYR E 3 5 ? 89.723 -80.845 9.599 1.00 19.44 5 TYR C O 1
ATOM 6470 N N . PHE E 3 6 ? 90.705 -81.188 7.593 1.00 19.99 6 PHE C N 1
ATOM 6471 C CA . PHE E 3 6 ? 90.902 -82.623 7.800 1.00 21.32 6 PHE C CA 1
ATOM 6472 C C . PHE E 3 6 ? 91.891 -82.838 8.934 1.00 22.54 6 PHE C C 1
ATOM 6473 O O . PHE E 3 6 ? 91.616 -83.625 9.827 1.00 24.69 6 PHE C O 1
ATOM 6481 N N . GLN E 3 7 ? 93.022 -82.131 8.885 1.00 21.42 7 GLN C N 1
ATOM 6482 C CA . GLN E 3 7 ? 94.099 -82.281 9.850 1.00 23.12 7 GLN C CA 1
ATOM 6483 C C . GLN E 3 7 ? 93.671 -81.680 11.204 1.00 21.87 7 GLN C C 1
ATOM 6484 O O . GLN E 3 7 ? 94.005 -82.208 12.237 1.00 22.00 7 GLN C O 1
ATOM 6490 N N . GLY E 3 8 ? 92.949 -80.564 11.169 1.00 19.21 8 GLY C N 1
ATOM 6491 C CA . GLY E 3 8 ? 92.477 -79.927 12.375 1.00 18.88 8 GLY C CA 1
ATOM 6492 C C . GLY E 3 8 ? 93.447 -78.926 12.998 1.00 17.44 8 GLY C C 1
ATOM 6493 O O . GLY E 3 8 ? 94.627 -78.876 12.647 1.00 17.00 8 GLY C O 1
ATOM 6494 N N . LYS E 3 9 ? 92.913 -78.131 13.914 1.00 16.14 9 LYS C N 1
ATOM 6495 C CA . LYS E 3 9 ? 93.652 -77.089 14.622 1.00 14.58 9 LYS C CA 1
ATOM 6496 C C . LYS E 3 9 ? 92.876 -76.691 15.860 1.00 13.71 9 LYS C C 1
ATOM 6497 O O . LYS E 3 9 ? 91.770 -76.085 15.769 1.00 13.82 9 LYS C O 1
ATOM 6503 N N . ASP E 3 10 ? 93.466 -76.977 17.013 1.00 14.27 10 ASP C N 1
ATOM 6504 C CA . ASP E 3 10 ? 92.804 -76.670 18.282 1.00 14.98 10 ASP C CA 1
ATOM 6505 C C . ASP E 3 10 ? 93.828 -76.541 19.404 1.00 15.85 10 ASP C C 1
ATOM 6506 O O . ASP E 3 10 ? 94.119 -77.521 20.123 1.00 16.95 10 ASP C O 1
ATOM 6511 N N . GLY E 3 11 ? 94.365 -75.341 19.549 1.00 15.80 11 GLY C N 1
ATOM 6512 C CA . GLY E 3 11 ? 95.454 -75.113 20.493 1.00 16.92 11 GLY C CA 1
ATOM 6513 C C . GLY E 3 11 ? 96.853 -75.328 19.938 1.00 18.63 11 GLY C C 1
ATOM 6514 O O . GLY E 3 11 ? 97.084 -75.685 18.770 1.00 17.58 11 GLY C O 1
ATOM 6516 N N . ARG F 3 1 ? 73.014 -63.882 -15.517 1.00 36.63 1 ARG D N 1
ATOM 6517 C CA . ARG F 3 1 ? 71.570 -64.059 -15.139 1.00 36.38 1 ARG D CA 1
ATOM 6518 C C . ARG F 3 1 ? 71.118 -63.243 -13.926 1.00 36.77 1 ARG D C 1
ATOM 6519 O O . ARG F 3 1 ? 69.984 -63.382 -13.467 1.00 41.53 1 ARG D O 1
ATOM 6527 N N . GLU F 3 2 ? 71.984 -62.367 -13.423 1.00 33.73 2 GLU D N 1
ATOM 6528 C CA . GLU F 3 2 ? 71.587 -61.435 -12.359 1.00 33.45 2 GLU D CA 1
ATOM 6529 C C . GLU F 3 2 ? 70.526 -60.421 -12.871 1.00 30.91 2 GLU D C 1
ATOM 6530 O O . GLU F 3 2 ? 69.696 -59.927 -12.076 1.00 30.31 2 GLU D O 1
ATOM 6536 N N . ASN F 3 3 ? 70.525 -60.151 -14.190 1.00 26.56 3 ASN D N 1
ATOM 6537 C CA . ASN F 3 3 ? 69.493 -59.321 -14.838 1.00 26.49 3 ASN D CA 1
ATOM 6538 C C . ASN F 3 3 ? 68.053 -59.836 -14.593 1.00 24.35 3 ASN D C 1
ATOM 6539 O O . ASN F 3 3 ? 67.112 -59.058 -14.509 1.00 22.19 3 ASN D O 1
ATOM 6544 N N . LEU F 3 4 ? 67.912 -61.147 -14.428 1.00 23.50 4 LEU D N 1
ATOM 6545 C CA . LEU F 3 4 ? 66.613 -61.751 -14.141 1.00 23.34 4 LEU D CA 1
ATOM 6546 C C . LEU F 3 4 ? 66.046 -61.206 -12.848 1.00 22.04 4 LEU D C 1
ATOM 6547 O O . LEU F 3 4 ? 64.864 -60.856 -12.776 1.00 24.59 4 LEU D O 1
ATOM 6552 N N . TYR F 3 5 ? 66.909 -61.051 -11.854 1.00 21.09 5 TYR D N 1
ATOM 6553 C CA . TYR F 3 5 ? 66.492 -60.499 -10.560 1.00 20.69 5 TYR D CA 1
ATOM 6554 C C . TYR F 3 5 ? 66.289 -58.995 -10.568 1.00 21.03 5 TYR D C 1
ATOM 6555 O O . TYR F 3 5 ? 65.374 -58.488 -9.904 1.00 21.64 5 TYR D O 1
ATOM 6564 N N . PHE F 3 6 ? 67.121 -58.275 -11.322 1.00 22.42 6 PHE D N 1
ATOM 6565 C CA . PHE F 3 6 ? 66.967 -56.814 -11.439 1.00 22.53 6 PHE D CA 1
ATOM 6566 C C . PHE F 3 6 ? 65.638 -56.491 -12.089 1.00 23.09 6 PHE D C 1
ATOM 6567 O O . PHE F 3 6 ? 64.891 -55.656 -11.585 1.00 23.94 6 PHE D O 1
ATOM 6575 N N . GLN F 3 7 ? 65.344 -57.171 -13.195 1.00 23.79 7 GLN D N 1
ATOM 6576 C CA . GLN F 3 7 ? 64.114 -56.930 -13.962 1.00 25.04 7 GLN D CA 1
ATOM 6577 C C . GLN F 3 7 ? 62.869 -57.453 -13.213 1.00 23.25 7 GLN D C 1
ATOM 6578 O O . GLN F 3 7 ? 61.828 -56.806 -13.188 1.00 21.52 7 GLN D O 1
ATOM 6584 N N . GLY F 3 8 ? 62.994 -58.605 -12.571 1.00 22.49 8 GLY D N 1
ATOM 6585 C CA . GLY F 3 8 ? 61.867 -59.139 -11.803 1.00 21.89 8 GLY D CA 1
ATOM 6586 C C . GLY F 3 8 ? 61.116 -60.234 -12.531 1.00 21.36 8 GLY D C 1
ATOM 6587 O O . GLY F 3 8 ? 61.285 -60.414 -13.751 1.00 19.84 8 GLY D O 1
ATOM 6588 N N . LYS F 3 9 ? 60.351 -61.011 -11.756 1.00 20.39 9 LYS D N 1
ATOM 6589 C CA . LYS F 3 9 ? 59.471 -62.063 -12.268 1.00 19.82 9 LYS D CA 1
ATOM 6590 C C . LYS F 3 9 ? 58.449 -62.398 -11.171 1.00 19.25 9 LYS D C 1
ATOM 6591 O O . LYS F 3 9 ? 58.780 -63.011 -10.174 1.00 18.85 9 LYS D O 1
ATOM 6597 N N . ASP F 3 10 ? 57.218 -61.966 -11.386 1.00 18.60 10 ASP D N 1
ATOM 6598 C CA . ASP F 3 10 ? 56.126 -62.195 -10.466 1.00 19.06 10 ASP D CA 1
ATO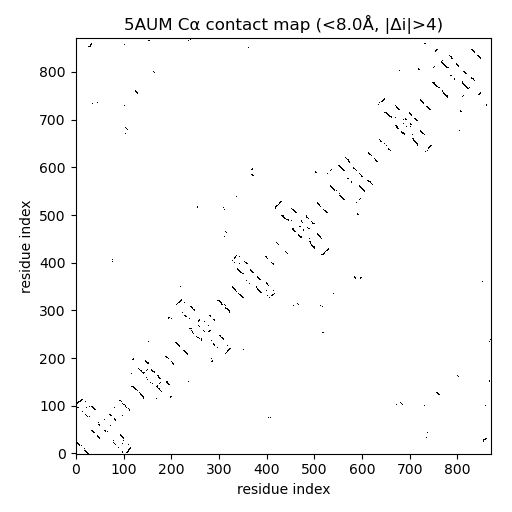M 6599 C C . ASP F 3 10 ? 54.804 -62.281 -11.236 1.00 19.62 10 ASP D C 1
ATOM 6600 O O . ASP F 3 10 ? 54.019 -61.336 -11.258 1.00 20.10 10 ASP D O 1
ATOM 6605 N N . GLY F 3 11 ? 54.553 -63.443 -11.833 1.00 21.27 11 GLY D N 1
ATOM 6606 C CA . GLY F 3 11 ? 53.329 -63.666 -12.608 1.00 22.70 11 GLY D CA 1
ATOM 6607 C C . GLY F 3 11 ? 53.502 -63.299 -14.080 1.00 25.73 11 GLY D C 1
ATOM 6608 O O . GLY F 3 11 ? 52.507 -63.155 -14.797 1.00 28.54 11 GLY D O 1
#

B-factor: mean 26.89, std 11.3, range [6.9, 84.2]

Radius of gyration: 31.5 Å; Cα contacts (8 Å, |Δi|>4): 2309; chains: 6; bounding box: 64×111×61 Å

Nearest PDB structures (foldseek):
  5aum-assembly1_H  TM=1.005E+00  e=6.038E-40  Rattus
  3bz4-assembly1_B  TM=9.500E-01  e=7.735E-31  Mus musculus
  2zkh-assembly1_H  TM=9.339E-01  e=6.988E-31  Homo sapiens
  6mv5-assembly1_H  TM=9.480E-01  e=4.494E-29  Mus musculus
  5mv3-assembly8_U  TM=8.944E-01  e=2.203E-26  Mus musculus